Protein AF-B3PL03-F1 (afdb_monomer_lite)

Sequence (1275 aa):
MPVLLLWDMTAVAGEAFKHGAVMARAMVLDSQGKPILVEYNENGEELSVVNWSGEFKDLSIISVHEYRMEKARYDIYRESRKHDLAMDAEIVPVDEFKQTEYKAADGKTTIIKPQLKSYVKSVLVRGQSNRIVPSGHKGAWEPLVLLSFSIDLSQDVPAIPEKGTLLLNDKGQVIHRTENNIAPRVGFFGDPNESQEFYSGIRKYDDEIFGPVKHVKVYISPEVFPGSLALTDSQGKYSMRFYLPYCPGGFDYTTDVWAELHYANFSPYGAPLIPYYLRRQDWTYCYDPLPVGGFLGLAAYVNASAMAASLSTYFYNVDLKVDVMFLSGRIFLRNPDGSAIGVGNTTEYHVTAAATDRTAQTFYDFDGDGKYDTSEVGDIEDQPQPDGSIKKVFVAKANGQYQGVYFSSLPKVQGQPNAVRLSDRAADPAPNGLLKSISKEDLKNTDILVFRESTGQLILERSGLKDEEISSRVDIGLGEDDKYFYYRLMLRGPADYDLNIGAINRHKNWADWAEEYRLAEPLRKREADHPKSGEWVRLVVINRATGYMGTQRVQLMDASKNIMGMLNVKLEDTFLQPPNLKIWAERDHKQEYGLDKGKTSANNVIGTEGASLSSDEKITVYTAWYDEEGRPLPEGLGEDNGLQYGLTARLAKVTAENKLDAVSHSKLSEFGIKPGTHTEVLRVKDNLTTEDHFYVHVVGTSKHEKPSFDVNPGAPPPLDTRPKHATPFLVPFNDESEDWKSWSAWNQLKRAYDAEQLDSEPIKPRAAYSWYLRPEYQFSQLSLEVESIIREYTDESGNKNEQELLVEQEGEGRIPTIRSNDDLITVFYSLIANNLNRLTPLEGEQEWVFGLGASEVKATIGKGGEIRFDNLSHIDYLDPTDLLSIRLYLNHDAANTLWEWVFTRNGLHVYYEVPGNTQEKSKRALPNMADIHCGSGASGPAICSDIEILSLLAKEDEQPTVTPPNAAPQQPEPKIKTLGGMRLRLRYIPPNLDGLEVKKVTWNIGYKGRYCNRYGVDTVGCITKEAGSDYEHQFGIPQLPNTTGDWSVYWEPVKDGSEEETDWSNWAGTQTTDKGVAATMKAEYTIPVQGTGSSGVVTPVKLTKYFDQTFTFNTRELKPATGTEEPMKGSDVAMLEAMLWQLGISPQKGSDYQANSNAGLSGNRIYSNRGNDKKGNPRGFTENCDGTDAKVRDIYSGGWNTCAAGKVAMEGMVRRFQGRHISAKEAGKFSRSGGKDSSGIVDNQTLKDLGGRWGEYYQVYQNTVIHRHYWRWIM

Radius of gyration: 44.53 Å; chains: 1; bounding box: 111×69×174 Å

Secondary structure (DSSP, 8-state):
--------------EEEEEEEEEE-EE-B-TTSPBPEEEE-TT--EEEEEP--S-GGG-EEEEHHHHHHHHHHHHHHHHHTTTTTTTT-EEEEHHHHHHPPPBPTTSSPBPBPP---TT--EEEEPPGGG----TT--SB-TTSEEEEESS-TTS------SSSEEEE-TT--EEEEESSEEEE-EESEE-TTSPPPSSSPPPPSS-EESSB-TT-EEES-TTTSTT-EEE--TTSEEEEEEEPPP-BT-EEEE--EEEEEEEE--BTTB-PEEEEEEEE--EEEE-B-----SHHHHHHHHHHHHHHHTTS-------EEE-EEEEEEEEEEB-TTSPBPEEESS-EE--PPPP--EE--S---TT-SSSPPEEEEEEEEEEE-TTS-EEEEEEE-TT-SEEEEE-TTS--STT--SEEEEPEE----S--S-EEEEEHHHHH-EEEEEEETTT--EEEEE-S--GGGGSTTSS-EEPGGGSEEEEEEEEE-HHHHHHBTTGGG--S-HHHHHHHTTB-GGGGSTTS----TT-EEEEEEEETTT--EEEEEEE---GGGSGGG--EEE-PPEEEBS-EEEEEEEEEEE--SSTTTTPEEEEEEEPTTEEEETT-SEEEEEEEEE-TTSPPPPHHHHGGGGTTTSEEEEEEEEEETTEEEE-SSTTTSEEEEPSEEEEEEEEEGGG--S-EEEEEEEESS-GGG-----B-TTSPTTGGGSBTTPPPEEEEEE-HHHHHHHHHHHHHHHHHHHTT--SSPPPPPPPPEEEEEESEEEEEEEEEEEEEEEEEEE-TTS-EEEEE-----SS--------TT-SEEEEEEEEE--SSPPPPPSS----EEEEETTEEEE--SEEEEEEEE---GGGGGS-TTS--EEEEEETTBTTS--EEEE----EEEEEE--TT--TTTTS-----TTS---SS-SSS------EEEEEEESS--PPPPP--SSS-----PPEEE--TT--EEEEEE----TT-EEEEEEEEESS-EEEESSSSS--TTEEEE-TT-EEEE--SSPPPTT-----EEEEEEB-TT-SS-B--S-TT--TTT---EEEEEEEEEEEEEEEE-TTS-EEEEEEEEEEEEEEEEE---B----SSPPPPBSHHHHHHHHHHHHTT----PPPSSSS---TTSS--SS--B--B-TTS-B--B-BBTTS-BTT--SB----GGG--TT-B-HHHHHHHHHHHHHHHHHHSS--SS--TT--S-B-HHHHHHHHHHHHHHHHHHHHTTS-TTSSTT--

Structure (mmCIF, N/CA/C/O backbone):
data_AF-B3PL03-F1
#
_entry.id   AF-B3PL03-F1
#
loop_
_atom_site.group_PDB
_atom_site.id
_atom_site.type_symbol
_atom_site.label_atom_id
_atom_site.label_alt_id
_atom_site.label_comp_id
_atom_site.label_asym_id
_atom_site.label_entity_id
_atom_site.label_seq_id
_atom_site.pdbx_PDB_ins_code
_atom_site.Cartn_x
_atom_site.Cartn_y
_atom_site.Cartn_z
_atom_site.occupancy
_atom_site.B_iso_or_equiv
_atom_site.auth_seq_id
_atom_site.auth_comp_id
_atom_site.auth_asym_id
_atom_site.auth_atom_id
_atom_site.pdbx_PDB_model_num
ATOM 1 N N . MET A 1 1 ? 30.223 17.571 -96.088 1.00 33.59 1 MET A N 1
ATOM 2 C CA . MET A 1 1 ? 31.606 18.075 -95.914 1.00 33.59 1 MET A CA 1
ATOM 3 C C . MET A 1 1 ? 31.551 19.302 -95.009 1.00 33.59 1 MET A C 1
ATOM 5 O O . MET A 1 1 ? 30.629 20.081 -95.220 1.00 33.59 1 MET A O 1
ATOM 9 N N . PRO A 1 2 ? 32.476 19.492 -94.051 1.00 36.22 2 PRO A N 1
ATOM 10 C CA . PRO A 1 2 ? 33.687 18.710 -93.827 1.00 36.22 2 PRO A CA 1
ATOM 11 C C . PRO A 1 2 ? 33.539 17.671 -92.704 1.00 36.22 2 PRO A C 1
ATOM 13 O O . PRO A 1 2 ? 32.841 17.867 -91.717 1.00 36.22 2 PRO A O 1
ATOM 16 N N . VAL A 1 3 ? 34.207 16.546 -92.933 1.00 36.22 3 VAL A N 1
ATOM 17 C CA . VAL A 1 3 ? 34.496 15.464 -91.994 1.00 36.22 3 VAL A CA 1
ATOM 18 C C . VAL A 1 3 ? 35.793 15.845 -91.284 1.00 36.22 3 VAL A C 1
ATOM 20 O O . VAL A 1 3 ? 36.769 16.166 -91.960 1.00 36.22 3 VAL A O 1
ATOM 23 N N . LEU A 1 4 ? 35.819 15.801 -89.954 1.00 30.72 4 LEU A N 1
ATOM 24 C CA . LEU A 1 4 ? 37.053 15.784 -89.171 1.00 30.72 4 LEU A CA 1
ATOM 25 C C . LEU A 1 4 ? 36.870 14.754 -88.059 1.00 30.72 4 LEU A C 1
ATOM 27 O O . LEU A 1 4 ? 35.941 14.833 -87.261 1.00 30.72 4 LEU A O 1
ATOM 31 N N . LEU A 1 5 ? 37.697 13.717 -88.152 1.00 27.67 5 LEU A N 1
ATOM 32 C CA . LEU A 1 5 ? 37.596 12.452 -87.448 1.00 27.67 5 LEU A CA 1
ATOM 33 C C . LEU A 1 5 ? 37.617 12.634 -85.926 1.00 27.67 5 LEU A C 1
ATOM 35 O O . LEU A 1 5 ? 38.610 13.097 -85.369 1.00 27.67 5 LEU A O 1
ATOM 39 N N . LEU A 1 6 ? 36.549 12.175 -85.273 1.00 26.69 6 LEU A N 1
ATOM 40 C CA . LEU A 1 6 ? 36.587 11.702 -83.895 1.00 26.69 6 LEU A CA 1
ATOM 41 C C . LEU A 1 6 ? 37.566 10.526 -83.847 1.00 26.69 6 LEU A C 1
ATOM 43 O O . LEU A 1 6 ? 37.282 9.445 -84.359 1.00 26.69 6 LEU A O 1
ATOM 47 N N . TRP A 1 7 ? 38.749 10.758 -83.290 1.00 29.05 7 TRP A N 1
ATOM 48 C CA . TRP A 1 7 ? 39.529 9.667 -82.730 1.00 29.05 7 TRP A CA 1
ATOM 49 C C . TRP A 1 7 ? 38.840 9.269 -81.428 1.00 29.05 7 TRP A C 1
ATOM 51 O O . TRP A 1 7 ? 38.905 10.007 -80.446 1.00 29.05 7 TRP A O 1
ATOM 61 N N . ASP A 1 8 ? 38.169 8.118 -81.447 1.00 32.03 8 ASP A N 1
ATOM 62 C CA . ASP A 1 8 ? 37.874 7.335 -80.249 1.00 32.03 8 ASP A CA 1
ATOM 63 C C . ASP A 1 8 ? 39.210 6.980 -79.586 1.00 32.03 8 ASP A C 1
ATOM 65 O O . ASP A 1 8 ? 39.832 5.956 -79.865 1.00 32.03 8 ASP A O 1
ATOM 69 N N . MET A 1 9 ? 39.689 7.865 -78.716 1.00 32.81 9 MET A N 1
ATOM 70 C CA . MET A 1 9 ? 40.508 7.439 -77.597 1.00 32.81 9 MET A CA 1
ATOM 71 C C . MET A 1 9 ? 39.534 6.996 -76.515 1.00 32.81 9 MET A C 1
ATOM 73 O O . MET A 1 9 ? 39.061 7.802 -75.718 1.00 32.81 9 MET A O 1
ATOM 77 N N . THR A 1 10 ? 39.209 5.705 -76.511 1.00 33.38 10 THR A N 1
ATOM 78 C CA . THR A 1 10 ? 38.696 5.035 -75.318 1.00 33.38 10 THR A CA 1
ATOM 79 C C . THR A 1 10 ? 39.745 5.212 -74.223 1.00 33.38 10 THR A C 1
ATOM 81 O O . THR A 1 10 ? 40.724 4.467 -74.175 1.00 33.38 10 THR A O 1
ATOM 84 N N . ALA A 1 11 ? 39.591 6.249 -73.398 1.00 37.81 11 ALA A N 1
ATOM 85 C CA . ALA A 1 11 ? 40.325 6.374 -72.152 1.00 37.81 11 ALA A CA 1
ATOM 86 C C . ALA A 1 11 ? 40.025 5.112 -71.337 1.00 37.81 11 ALA A C 1
ATOM 88 O O . ALA A 1 11 ? 38.858 4.762 -71.138 1.00 37.81 11 ALA A O 1
ATOM 89 N N . VAL A 1 12 ? 41.066 4.387 -70.939 1.00 45.03 12 VAL A N 1
ATOM 90 C CA . VAL A 1 12 ? 40.918 3.210 -70.087 1.00 45.03 12 VAL A CA 1
ATOM 91 C C . VAL A 1 12 ? 40.511 3.732 -68.713 1.00 45.03 12 VAL A C 1
ATOM 93 O O . VAL A 1 12 ? 41.351 4.165 -67.934 1.00 45.03 12 VAL A O 1
ATOM 96 N N . ALA A 1 13 ? 39.207 3.764 -68.434 1.00 51.00 13 ALA A N 1
ATOM 97 C CA . ALA A 1 13 ? 38.712 4.012 -67.089 1.00 51.00 13 ALA A CA 1
ATOM 98 C C . ALA A 1 13 ? 39.291 2.926 -66.169 1.00 51.00 13 ALA A C 1
ATOM 100 O O . ALA A 1 13 ? 39.093 1.736 -66.421 1.00 51.00 13 ALA A O 1
ATOM 101 N N . GLY A 1 14 ? 40.038 3.326 -65.137 1.00 64.62 14 GLY A N 1
ATOM 102 C CA . GLY A 1 14 ? 40.555 2.395 -64.136 1.00 64.62 14 GLY A CA 1
ATOM 103 C C . GLY A 1 14 ? 39.388 1.692 -63.442 1.00 64.62 14 GLY A C 1
ATOM 104 O O . GLY A 1 14 ? 38.519 2.348 -62.869 1.00 64.62 14 GLY A O 1
ATOM 105 N N . GLU A 1 15 ? 39.327 0.368 -63.546 1.00 71.62 15 GLU A N 1
ATOM 106 C CA . GLU A 1 15 ? 38.216 -0.438 -63.037 1.00 71.62 15 GLU A CA 1
ATOM 107 C C . GLU A 1 15 ? 38.522 -0.893 -61.602 1.00 71.62 15 GLU A C 1
ATOM 109 O O . GLU A 1 15 ? 39.331 -1.791 -61.376 1.00 71.62 15 GLU A O 1
ATOM 114 N N . ALA A 1 16 ? 37.900 -0.233 -60.627 1.00 79.88 16 ALA A N 1
ATOM 115 C CA . ALA A 1 16 ? 38.137 -0.438 -59.206 1.00 79.88 16 ALA A CA 1
ATOM 116 C C . ALA A 1 16 ? 37.119 -1.398 -58.578 1.00 79.88 16 ALA A C 1
ATOM 118 O O . ALA A 1 16 ? 36.017 -1.620 -59.088 1.00 79.88 16 ALA A O 1
ATOM 119 N N . PHE A 1 17 ? 37.491 -1.963 -57.431 1.00 84.06 17 PHE A N 1
ATOM 120 C CA . PHE A 1 17 ? 36.696 -2.962 -56.731 1.00 84.06 17 PHE A CA 1
ATOM 121 C C . PHE A 1 17 ? 36.615 -2.658 -55.238 1.00 84.06 17 PHE A C 1
ATOM 123 O O . PHE A 1 17 ? 37.631 -2.371 -54.609 1.00 84.06 17 PHE A O 1
ATOM 130 N N . LYS A 1 18 ? 35.413 -2.773 -54.665 1.00 87.50 18 LYS A N 1
ATOM 131 C CA . LYS A 1 18 ? 35.197 -2.753 -53.213 1.00 87.50 18 LYS A CA 1
ATOM 132 C C . LYS A 1 18 ? 34.287 -3.885 -52.777 1.00 87.50 18 LYS A C 1
ATOM 134 O O . LYS A 1 18 ? 33.339 -4.250 -53.473 1.00 87.50 18 LYS A O 1
ATOM 139 N N . HIS A 1 19 ? 34.574 -4.420 -51.598 1.00 89.06 19 HIS A N 1
ATOM 140 C CA . HIS A 1 19 ? 33.774 -5.451 -50.960 1.00 89.06 19 HIS A CA 1
ATOM 141 C C . HIS A 1 19 ? 33.756 -5.261 -49.445 1.00 89.06 19 HIS A C 1
ATOM 143 O O . HIS A 1 19 ? 34.641 -4.639 -48.856 1.00 89.06 19 HIS A O 1
ATOM 149 N N . GLY A 1 20 ? 32.745 -5.834 -48.809 1.00 91.19 20 GLY A N 1
ATOM 150 C CA . GLY A 1 20 ? 32.572 -5.790 -47.365 1.00 91.19 20 GLY A CA 1
ATOM 151 C C . GLY A 1 20 ? 31.265 -6.454 -46.966 1.00 91.19 20 GLY A C 1
ATOM 152 O O . GLY A 1 20 ? 30.667 -7.192 -47.753 1.00 91.19 20 GLY A O 1
ATOM 153 N N . ALA A 1 21 ? 30.813 -6.187 -45.750 1.00 92.69 21 ALA A N 1
ATOM 154 C CA . ALA A 1 21 ? 29.519 -6.629 -45.259 1.00 92.69 21 ALA A CA 1
ATOM 155 C C . ALA A 1 21 ? 28.783 -5.527 -44.488 1.00 92.69 21 ALA A C 1
ATOM 157 O O . ALA A 1 21 ? 29.406 -4.666 -43.864 1.00 92.69 21 ALA A O 1
ATOM 158 N N . VAL A 1 22 ? 27.452 -5.583 -44.519 1.00 93.75 22 VAL A N 1
ATOM 159 C CA . VAL A 1 22 ? 26.569 -4.849 -43.609 1.00 93.75 22 VAL A CA 1
ATOM 160 C C . VAL A 1 22 ? 26.070 -5.831 -42.559 1.00 93.75 22 VAL A C 1
ATOM 162 O O . VAL A 1 22 ? 25.433 -6.838 -42.883 1.00 93.75 22 VAL A O 1
ATOM 165 N N . MET A 1 23 ? 26.368 -5.547 -41.297 1.00 93.44 23 MET A N 1
ATOM 166 C CA . MET A 1 23 ? 26.063 -6.452 -40.191 1.00 93.44 23 MET A CA 1
ATOM 167 C C . MET A 1 23 ? 25.641 -5.689 -38.945 1.00 93.44 23 MET A C 1
ATOM 169 O O . MET A 1 23 ? 26.177 -4.621 -38.660 1.00 93.44 23 MET A O 1
ATOM 173 N N . ALA A 1 24 ? 24.683 -6.235 -38.210 1.00 93.69 24 ALA A N 1
ATOM 174 C CA . ALA A 1 24 ? 24.206 -5.690 -36.952 1.00 93.69 24 ALA A CA 1
ATOM 175 C C . ALA A 1 24 ? 24.913 -6.334 -35.757 1.00 93.69 24 ALA A C 1
ATOM 177 O O . ALA A 1 24 ? 25.391 -7.466 -35.850 1.00 93.69 24 ALA A O 1
ATOM 178 N N . ARG A 1 25 ? 24.955 -5.618 -34.628 1.00 92.00 25 ARG A N 1
ATOM 179 C CA . ARG A 1 25 ? 25.380 -6.189 -33.345 1.00 92.00 25 ARG A CA 1
ATOM 180 C C . ARG A 1 25 ? 24.311 -7.176 -32.874 1.00 92.00 25 ARG A C 1
ATOM 182 O O . ARG A 1 25 ? 23.282 -6.761 -32.343 1.00 92.00 25 ARG A O 1
ATOM 189 N N . ALA A 1 26 ? 24.539 -8.462 -33.112 1.00 92.69 26 ALA A N 1
ATOM 190 C CA . ALA A 1 26 ? 23.557 -9.522 -32.899 1.00 92.69 26 ALA A CA 1
ATOM 191 C C . ALA A 1 26 ? 23.984 -10.476 -31.782 1.00 92.69 26 ALA A C 1
ATOM 193 O O . ALA A 1 26 ? 25.165 -10.550 -31.440 1.00 92.69 26 ALA A O 1
ATOM 194 N N . MET A 1 27 ? 23.014 -11.210 -31.231 1.00 93.25 27 MET A N 1
ATOM 195 C CA . MET A 1 27 ? 23.283 -12.299 -30.289 1.00 93.25 27 MET A CA 1
ATOM 196 C C . MET A 1 27 ? 24.129 -13.386 -30.953 1.00 93.25 27 MET A C 1
ATOM 198 O O . MET A 1 27 ? 23.780 -13.877 -32.028 1.00 93.25 27 MET A O 1
ATOM 202 N N . VAL A 1 28 ? 25.200 -13.786 -30.277 1.00 93.56 28 VAL A N 1
ATOM 203 C CA . VAL A 1 28 ? 26.019 -14.938 -30.643 1.00 93.56 28 VAL A CA 1
ATOM 204 C C . VAL A 1 28 ? 25.300 -16.201 -30.180 1.00 93.56 28 VAL A C 1
ATOM 206 O O . VAL A 1 28 ? 24.870 -16.305 -29.026 1.00 93.56 28 VAL A O 1
ATOM 209 N N . LEU A 1 29 ? 25.138 -17.145 -31.103 1.00 92.19 29 LEU A N 1
ATOM 210 C CA . LEU A 1 29 ? 24.437 -18.399 -30.863 1.00 92.19 29 LEU A CA 1
ATOM 211 C C . LEU A 1 29 ? 25.437 -19.550 -30.752 1.00 92.19 29 LEU A C 1
ATOM 213 O O . LEU A 1 29 ? 26.454 -19.569 -31.442 1.00 92.19 29 LEU A O 1
ATOM 217 N N . ASP A 1 30 ? 25.128 -20.518 -29.900 1.00 89.38 30 ASP A N 1
ATOM 218 C CA . ASP A 1 30 ? 25.870 -21.767 -29.811 1.00 89.38 30 ASP A CA 1
ATOM 219 C C . ASP A 1 30 ? 25.551 -22.712 -30.988 1.00 89.38 30 ASP A C 1
ATOM 221 O O . ASP A 1 30 ? 24.693 -22.453 -31.838 1.00 89.38 30 ASP A O 1
ATOM 225 N N . SER A 1 31 ? 26.219 -23.867 -31.017 1.00 87.00 31 SER A N 1
ATOM 226 C CA . SER A 1 31 ? 25.995 -24.910 -32.033 1.00 87.00 31 SER A CA 1
ATOM 227 C C . SER A 1 31 ? 24.561 -25.470 -32.089 1.00 87.00 31 SER A C 1
ATOM 229 O O . SER A 1 31 ? 24.196 -26.106 -33.078 1.00 87.00 31 SER A O 1
ATOM 231 N N . GLN A 1 32 ? 23.745 -25.250 -31.051 1.00 85.56 32 GLN A N 1
ATOM 232 C CA . GLN A 1 32 ? 22.334 -25.641 -30.981 1.00 85.56 32 GLN A CA 1
ATOM 233 C C . GLN A 1 32 ? 21.386 -24.492 -31.362 1.00 85.56 32 GLN A C 1
ATOM 235 O O . GLN A 1 32 ? 20.168 -24.675 -31.352 1.00 85.56 32 GLN A O 1
ATOM 240 N N . GLY A 1 33 ? 21.921 -23.319 -31.714 1.00 87.25 33 GLY A N 1
ATOM 241 C CA . GLY A 1 33 ? 21.150 -22.125 -32.044 1.00 87.25 33 GLY A CA 1
ATOM 242 C C . GLY A 1 33 ? 20.622 -21.367 -30.824 1.00 87.25 33 GLY A C 1
ATOM 243 O O . GLY A 1 33 ? 19.718 -20.543 -30.982 1.00 87.25 33 GLY A O 1
ATOM 244 N N . LYS A 1 34 ? 21.146 -21.629 -29.619 1.00 89.88 34 LYS A N 1
ATOM 245 C CA . LYS A 1 34 ? 20.753 -20.941 -28.381 1.00 89.88 34 LYS A CA 1
ATOM 246 C C . LYS A 1 34 ? 21.679 -19.758 -28.084 1.00 89.88 34 LYS A C 1
ATOM 248 O O . LYS A 1 34 ? 22.872 -19.851 -28.355 1.00 89.88 34 LYS A O 1
ATOM 253 N N . PRO A 1 35 ? 21.174 -18.654 -27.506 1.00 92.12 35 PRO A N 1
ATOM 254 C CA . PRO A 1 35 ? 22.027 -17.547 -27.082 1.00 92.12 35 PRO A CA 1
ATOM 255 C C . PRO A 1 35 ? 23.014 -17.966 -25.989 1.00 92.12 35 PRO A C 1
ATOM 257 O O . PRO A 1 35 ? 22.630 -18.595 -25.000 1.00 92.12 35 PRO A O 1
ATOM 260 N N . ILE A 1 36 ? 24.274 -17.564 -26.138 1.00 93.94 36 ILE A N 1
ATOM 261 C CA . ILE A 1 36 ? 25.285 -17.714 -25.087 1.00 93.94 36 ILE A CA 1
ATOM 262 C C . ILE A 1 36 ? 25.078 -16.579 -24.080 1.00 93.94 36 ILE A C 1
ATOM 264 O O . ILE A 1 36 ? 25.083 -15.417 -24.474 1.00 93.94 36 ILE A O 1
ATOM 268 N N . LEU A 1 37 ? 24.877 -16.889 -22.797 1.00 95.00 37 LEU A N 1
ATOM 269 C CA . LEU A 1 37 ? 24.771 -15.878 -21.737 1.00 95.00 37 LEU A CA 1
ATOM 270 C C . LEU A 1 37 ? 26.123 -15.677 -21.068 1.00 95.00 37 LEU A C 1
ATOM 272 O O . LEU A 1 37 ? 26.834 -16.648 -20.810 1.00 95.00 37 LEU A O 1
ATOM 276 N N . VAL A 1 38 ? 26.465 -14.428 -20.772 1.00 95.25 38 VAL A N 1
ATOM 277 C CA . VAL A 1 38 ? 27.746 -14.060 -20.168 1.00 95.25 38 VAL A CA 1
ATOM 278 C C . VAL A 1 38 ? 27.567 -12.964 -19.122 1.00 95.25 38 VAL A C 1
ATOM 280 O O . VAL A 1 38 ? 26.553 -12.262 -19.103 1.00 95.25 38 VAL A O 1
ATOM 283 N N . GLU A 1 39 ? 28.557 -12.835 -18.245 1.00 95.38 39 GLU A N 1
ATOM 284 C CA . GLU A 1 39 ? 28.664 -11.733 -17.294 1.00 95.38 39 GLU A CA 1
ATOM 285 C C . GLU A 1 39 ? 29.484 -10.583 -17.880 1.00 95.38 39 GLU A C 1
ATOM 287 O O . GLU A 1 39 ? 30.611 -10.792 -18.334 1.00 95.38 39 GLU A O 1
ATOM 292 N N . TYR A 1 40 ? 28.933 -9.375 -17.809 1.00 93.44 40 TYR A N 1
ATOM 293 C CA . TYR A 1 40 ? 29.561 -8.126 -18.218 1.00 93.44 40 TYR A CA 1
ATOM 294 C C . TYR A 1 40 ? 29.866 -7.245 -17.010 1.00 93.44 40 TYR A C 1
ATOM 296 O O . TYR A 1 40 ? 28.991 -7.008 -16.171 1.00 93.44 40 TYR A O 1
ATOM 304 N N . ASN A 1 41 ? 31.091 -6.727 -16.940 1.00 91.31 41 ASN A N 1
ATOM 305 C CA . ASN A 1 41 ? 31.432 -5.680 -15.976 1.00 91.31 41 ASN A CA 1
ATOM 306 C C . ASN A 1 41 ? 30.896 -4.302 -16.425 1.00 91.31 41 ASN A C 1
ATOM 308 O O . ASN A 1 41 ? 30.325 -4.155 -17.505 1.00 91.31 41 ASN A O 1
ATOM 312 N N . GLU A 1 42 ? 31.106 -3.263 -15.613 1.00 86.25 42 GLU A N 1
ATOM 313 C CA . GLU A 1 42 ? 30.666 -1.890 -15.926 1.00 86.25 42 GLU A CA 1
ATOM 314 C C . GLU A 1 42 ? 31.299 -1.311 -17.212 1.00 86.25 42 GLU A C 1
ATOM 316 O O . GLU A 1 42 ? 30.716 -0.431 -17.850 1.00 86.25 42 GLU A O 1
ATOM 321 N N . ASN A 1 43 ? 32.462 -1.835 -17.618 1.00 87.12 43 ASN A N 1
ATOM 322 C CA . ASN A 1 43 ? 33.171 -1.487 -18.854 1.00 87.12 43 ASN A CA 1
ATOM 323 C C . ASN A 1 43 ? 32.755 -2.381 -20.042 1.00 87.12 43 ASN A C 1
ATOM 325 O O . ASN A 1 43 ? 33.490 -2.490 -21.023 1.00 87.12 43 ASN A O 1
ATOM 329 N N . GLY A 1 44 ? 31.629 -3.094 -19.944 1.00 85.62 44 GLY A N 1
ATOM 330 C CA . GLY A 1 44 ? 31.123 -3.945 -21.021 1.00 85.62 44 GLY A CA 1
ATOM 331 C C . GLY A 1 44 ? 32.060 -5.090 -21.422 1.00 85.62 44 GLY A C 1
ATOM 332 O O . GLY A 1 44 ? 31.869 -5.681 -22.486 1.00 85.62 44 GLY A O 1
ATOM 333 N N . GLU A 1 45 ? 33.066 -5.412 -20.603 1.00 90.31 45 GLU A N 1
ATOM 334 C CA . GLU A 1 45 ? 33.981 -6.522 -20.848 1.00 90.31 45 GLU A CA 1
ATOM 335 C C . GLU A 1 45 ? 33.341 -7.824 -20.381 1.00 90.31 45 GLU A C 1
ATOM 337 O O . GLU A 1 45 ? 32.767 -7.909 -19.292 1.00 90.31 45 GLU A O 1
ATOM 342 N N . GLU A 1 46 ? 33.473 -8.853 -21.210 1.00 93.06 46 GLU A N 1
ATOM 343 C CA . GLU A 1 46 ? 33.006 -10.190 -20.883 1.00 93.06 46 GLU A CA 1
ATOM 344 C C . GLU A 1 46 ? 33.940 -10.858 -19.865 1.00 93.06 46 GLU A C 1
ATOM 346 O O . GLU A 1 46 ? 35.139 -10.999 -20.110 1.00 93.06 46 GLU A O 1
ATOM 351 N N . LEU A 1 47 ? 33.383 -11.302 -18.738 1.00 92.75 47 LEU A N 1
ATOM 352 C CA . LEU A 1 47 ? 34.136 -11.949 -17.664 1.00 92.75 47 LEU A CA 1
ATOM 353 C C . LEU A 1 47 ? 34.044 -13.475 -17.712 1.00 92.75 47 LEU A C 1
ATOM 355 O O . LEU A 1 47 ? 35.049 -14.169 -17.554 1.00 92.75 47 LEU A O 1
ATOM 359 N N . SER A 1 48 ? 32.832 -14.012 -17.862 1.00 92.88 48 SER A N 1
ATOM 360 C CA . SER A 1 48 ? 32.595 -15.457 -17.830 1.00 92.88 48 SER A CA 1
ATOM 361 C C . SER A 1 48 ? 31.280 -15.854 -18.496 1.00 92.88 48 SER A C 1
ATOM 363 O O . SER A 1 48 ? 30.354 -15.049 -18.593 1.00 92.88 48 SER A O 1
ATOM 365 N N . VAL A 1 49 ? 31.198 -17.111 -18.942 1.00 94.06 49 VAL A N 1
ATOM 366 C CA . VAL A 1 49 ? 29.984 -17.711 -19.514 1.00 94.06 49 VAL A CA 1
ATOM 367 C C . VAL A 1 49 ? 29.082 -18.239 -18.399 1.00 94.06 49 VAL A C 1
ATOM 369 O O . VAL A 1 49 ? 29.533 -18.967 -17.514 1.00 94.06 49 VAL A O 1
ATOM 372 N N . VAL A 1 50 ? 27.794 -17.913 -18.477 1.00 94.06 50 VAL A N 1
ATOM 373 C CA . VAL A 1 50 ? 26.762 -18.362 -17.539 1.00 94.06 50 VAL A CA 1
ATOM 374 C C . VAL A 1 50 ? 26.125 -19.646 -18.061 1.00 94.06 50 VAL A C 1
ATOM 376 O O . VAL A 1 50 ? 25.529 -19.675 -19.138 1.00 94.06 50 VAL A O 1
ATOM 379 N N . ASN A 1 51 ? 26.218 -20.716 -17.274 1.00 90.31 51 ASN A N 1
ATOM 380 C CA . ASN A 1 51 ? 25.593 -21.993 -17.608 1.00 90.31 51 ASN A CA 1
ATOM 381 C C . ASN A 1 51 ? 24.097 -21.969 -17.273 1.00 90.31 51 ASN A C 1
ATOM 383 O O . ASN A 1 51 ? 23.711 -21.685 -16.141 1.00 90.31 51 ASN A O 1
ATOM 387 N N . TRP A 1 52 ? 23.258 -22.334 -18.241 1.00 91.00 52 TRP A N 1
ATOM 388 C CA . TRP A 1 52 ? 21.809 -22.436 -18.075 1.00 91.00 52 TRP A CA 1
ATOM 389 C C . TRP A 1 52 ? 21.241 -23.592 -18.909 1.00 91.00 52 TRP A C 1
ATOM 391 O O . TRP A 1 52 ? 21.911 -24.141 -19.785 1.00 91.00 52 TRP A O 1
ATOM 401 N N . SER A 1 53 ? 20.004 -23.998 -18.618 1.00 85.31 53 SER A N 1
ATOM 402 C CA . SER A 1 53 ? 19.303 -25.061 -19.348 1.00 85.31 53 SER A CA 1
ATOM 403 C C . SER A 1 53 ? 17.853 -24.658 -19.630 1.00 85.31 53 SER A C 1
ATOM 405 O O . SER A 1 53 ? 17.316 -23.791 -18.944 1.00 85.31 53 SER A O 1
ATOM 407 N N . GLY A 1 54 ? 17.229 -25.269 -20.641 1.00 85.25 54 GLY A N 1
ATOM 408 C CA . GLY A 1 54 ? 15.873 -24.929 -21.096 1.00 85.25 54 GLY A CA 1
ATOM 409 C C . GLY A 1 54 ? 15.847 -24.076 -22.369 1.00 85.25 54 GLY A C 1
ATOM 410 O O . GLY A 1 54 ? 16.763 -24.158 -23.195 1.00 85.25 54 GLY A O 1
ATOM 411 N N . GLU A 1 55 ? 14.783 -23.289 -22.535 1.00 87.06 55 GLU A N 1
ATOM 412 C CA . GLU A 1 55 ? 14.574 -22.361 -23.653 1.00 87.06 55 GLU A CA 1
ATOM 413 C C . GLU A 1 55 ? 14.788 -20.910 -23.201 1.00 87.06 55 GLU A C 1
ATOM 415 O O . GLU A 1 55 ? 14.298 -20.502 -22.151 1.00 87.06 55 GLU A O 1
ATOM 420 N N . PHE A 1 56 ? 15.473 -20.098 -24.012 1.00 86.75 56 PHE A N 1
ATOM 421 C CA . PHE A 1 56 ? 15.818 -18.715 -23.640 1.00 86.75 56 PHE A CA 1
ATOM 422 C C . PHE A 1 56 ? 14.586 -17.838 -23.359 1.00 86.75 56 PHE A C 1
ATOM 424 O O . PHE A 1 56 ? 14.617 -16.984 -22.480 1.00 86.75 56 PHE A O 1
ATOM 431 N N . LYS A 1 57 ? 13.481 -18.080 -24.074 1.00 85.31 57 LYS A N 1
ATOM 432 C CA . LYS A 1 57 ? 12.205 -17.367 -23.888 1.00 85.31 57 LYS A CA 1
ATOM 433 C C . LYS A 1 57 ? 11.554 -17.600 -22.518 1.00 85.31 57 LYS A C 1
ATOM 435 O O . LYS A 1 57 ? 10.710 -16.802 -22.125 1.00 85.31 57 LYS A O 1
ATOM 440 N N . ASP A 1 58 ? 11.918 -18.686 -21.837 1.00 87.25 58 ASP A N 1
ATOM 441 C CA . ASP A 1 58 ? 11.334 -19.080 -20.555 1.00 87.25 58 ASP A CA 1
ATOM 442 C C . ASP A 1 58 ? 12.201 -18.595 -19.374 1.00 87.25 58 ASP A C 1
ATOM 444 O O . ASP A 1 58 ? 11.778 -18.662 -18.222 1.00 87.25 58 ASP A O 1
ATOM 448 N N . LEU A 1 59 ? 13.400 -18.066 -19.651 1.00 90.62 59 LEU A N 1
ATOM 449 C CA . LEU A 1 59 ? 14.270 -17.439 -18.661 1.00 90.62 59 LEU A CA 1
ATOM 450 C C . LEU A 1 59 ? 13.864 -15.987 -18.394 1.00 90.62 59 LEU A C 1
ATOM 452 O O . LEU A 1 59 ? 13.440 -15.256 -19.291 1.00 90.62 59 LEU A O 1
ATOM 456 N N . SER A 1 60 ? 14.072 -15.541 -17.156 1.00 91.69 60 SER A N 1
ATOM 457 C CA . SER A 1 60 ? 13.945 -14.131 -16.778 1.00 91.69 60 SER A CA 1
ATOM 458 C C . SER A 1 60 ? 15.257 -13.628 -16.191 1.00 91.69 60 SER A C 1
ATOM 460 O O . SER A 1 60 ? 15.837 -14.264 -15.318 1.00 91.69 60 SER A O 1
ATOM 462 N N . ILE A 1 61 ? 15.729 -12.485 -16.683 1.00 93.75 61 ILE A N 1
ATOM 463 C CA . ILE A 1 61 ? 16.910 -11.798 -16.162 1.00 93.75 61 ILE A CA 1
ATOM 464 C C . ILE A 1 61 ? 16.408 -10.534 -15.476 1.00 93.75 61 ILE A C 1
ATOM 466 O O . ILE A 1 61 ? 15.817 -9.685 -16.146 1.00 93.75 61 ILE A O 1
ATOM 470 N N . ILE A 1 62 ? 16.609 -10.442 -14.164 1.00 94.00 62 ILE A N 1
ATOM 471 C CA . ILE A 1 62 ? 16.111 -9.338 -13.337 1.00 94.00 62 ILE A CA 1
ATOM 472 C C . ILE A 1 62 ? 17.236 -8.737 -12.502 1.00 94.00 62 ILE A C 1
ATOM 474 O O . ILE A 1 62 ? 18.235 -9.401 -12.210 1.00 94.00 62 ILE A O 1
ATOM 478 N N . SER A 1 63 ? 17.040 -7.502 -12.060 1.00 94.69 63 SER A N 1
ATOM 479 C CA . SER A 1 63 ? 17.932 -6.879 -11.091 1.00 94.69 63 SER A CA 1
ATOM 480 C C . SER A 1 63 ? 17.792 -7.490 -9.698 1.00 94.69 63 SER A C 1
ATOM 482 O O . SER A 1 63 ? 16.717 -7.910 -9.261 1.00 94.69 63 SER A O 1
ATOM 484 N N . VAL A 1 64 ? 18.896 -7.480 -8.954 1.00 94.25 64 VAL A N 1
ATOM 485 C CA . VAL A 1 64 ? 18.908 -7.813 -7.521 1.00 94.25 64 VAL A CA 1
ATOM 486 C C . VAL A 1 64 ? 17.959 -6.903 -6.728 1.00 94.25 64 VAL A C 1
ATOM 488 O O . VAL A 1 64 ? 17.368 -7.341 -5.739 1.00 94.25 64 VAL A O 1
ATOM 491 N N . HIS A 1 65 ? 17.777 -5.656 -7.168 1.00 91.56 65 HIS A N 1
ATOM 492 C CA . HIS A 1 65 ? 16.858 -4.706 -6.551 1.00 91.56 65 HIS A CA 1
ATOM 493 C C . HIS A 1 65 ? 15.406 -5.196 -6.576 1.00 91.56 65 HIS A C 1
ATOM 495 O O . HIS A 1 65 ? 14.743 -5.175 -5.541 1.00 91.56 65 HIS A O 1
ATOM 501 N N . GLU A 1 66 ? 14.922 -5.699 -7.714 1.00 91.88 66 GLU A N 1
ATOM 502 C CA . GLU A 1 66 ? 13.546 -6.202 -7.838 1.00 91.88 66 GLU A CA 1
ATOM 503 C C . GLU A 1 66 ? 13.277 -7.372 -6.894 1.00 91.88 66 GLU A C 1
ATOM 505 O O . GLU A 1 66 ? 12.267 -7.380 -6.186 1.00 91.88 66 GLU A O 1
ATOM 510 N N . TYR A 1 67 ? 14.228 -8.305 -6.795 1.00 92.88 67 TYR A N 1
ATOM 511 C CA . TYR A 1 67 ? 14.168 -9.382 -5.808 1.00 92.88 67 TYR A CA 1
ATOM 512 C C . TYR A 1 67 ? 14.082 -8.836 -4.381 1.00 92.88 67 TYR A C 1
ATOM 514 O O . TYR A 1 67 ? 13.233 -9.256 -3.593 1.00 92.88 67 TYR A O 1
ATOM 522 N N . ARG A 1 68 ? 14.950 -7.878 -4.035 1.00 91.12 68 ARG A N 1
ATOM 523 C CA . ARG A 1 68 ? 14.987 -7.279 -2.695 1.00 91.12 68 ARG A CA 1
ATOM 524 C C . ARG A 1 68 ? 13.708 -6.514 -2.371 1.00 91.12 68 ARG A C 1
ATOM 526 O O . ARG A 1 68 ? 13.281 -6.561 -1.224 1.00 91.12 68 ARG A O 1
ATOM 533 N N . MET A 1 69 ? 13.073 -5.866 -3.345 1.00 90.19 69 MET A N 1
ATOM 534 C CA . MET A 1 69 ? 11.780 -5.205 -3.158 1.00 90.19 69 MET A CA 1
ATOM 535 C C . MET A 1 69 ? 10.666 -6.202 -2.831 1.00 90.19 69 MET A C 1
ATOM 537 O O . MET A 1 69 ? 9.906 -5.978 -1.888 1.00 90.19 69 MET A O 1
ATOM 541 N N . GLU A 1 70 ? 10.565 -7.307 -3.575 1.00 92.31 70 GLU A N 1
ATOM 542 C CA . GLU A 1 70 ? 9.570 -8.349 -3.288 1.00 92.31 70 GLU A CA 1
ATOM 543 C C . GLU A 1 70 ? 9.845 -9.029 -1.940 1.00 92.31 70 GLU A C 1
ATOM 545 O O . GLU A 1 70 ? 8.926 -9.216 -1.139 1.00 92.31 70 GLU A O 1
ATOM 550 N N . LYS A 1 71 ? 11.118 -9.312 -1.640 1.00 92.06 71 LYS A N 1
ATOM 551 C CA . LYS A 1 71 ? 11.541 -9.890 -0.361 1.00 92.06 71 LYS A CA 1
ATOM 552 C C . LYS A 1 71 ? 11.265 -8.955 0.819 1.00 92.06 71 LYS A C 1
ATOM 554 O O . LYS A 1 71 ? 10.707 -9.398 1.816 1.00 92.06 71 LYS A O 1
ATOM 559 N N . ALA A 1 72 ? 11.568 -7.663 0.694 1.00 90.19 72 ALA A N 1
ATOM 560 C CA . ALA A 1 72 ? 11.261 -6.667 1.717 1.00 90.19 72 ALA A CA 1
ATOM 561 C C . ALA A 1 72 ? 9.749 -6.538 1.939 1.00 90.19 72 ALA A C 1
ATOM 563 O O . ALA A 1 72 ? 9.305 -6.505 3.082 1.00 90.19 72 ALA A O 1
ATOM 564 N N . ARG A 1 73 ? 8.944 -6.535 0.865 1.00 89.88 73 ARG A N 1
ATOM 565 C CA . ARG A 1 73 ? 7.475 -6.545 0.962 1.00 89.88 73 ARG A CA 1
ATOM 566 C C . ARG A 1 73 ? 6.978 -7.759 1.751 1.00 89.88 73 ARG A C 1
ATOM 568 O O . ARG A 1 73 ? 6.108 -7.604 2.604 1.00 89.88 73 ARG A O 1
ATOM 575 N N . TYR A 1 74 ? 7.533 -8.943 1.486 1.00 92.31 74 TYR A N 1
ATOM 576 C CA . TYR A 1 74 ? 7.230 -10.160 2.239 1.00 92.31 74 TYR A CA 1
ATOM 577 C C . TYR A 1 74 ? 7.641 -10.049 3.715 1.00 92.31 74 TYR A C 1
ATOM 579 O O . TYR A 1 74 ? 6.813 -10.288 4.591 1.00 92.31 74 TYR A O 1
ATOM 587 N N . ASP A 1 75 ? 8.882 -9.652 3.999 1.00 91.00 75 ASP A N 1
ATOM 588 C CA . ASP A 1 75 ? 9.423 -9.606 5.361 1.00 91.00 75 ASP A CA 1
ATOM 589 C C . ASP A 1 75 ? 8.719 -8.547 6.227 1.00 91.00 75 ASP A C 1
ATOM 591 O O . ASP A 1 75 ? 8.334 -8.841 7.358 1.00 91.00 75 ASP A O 1
ATOM 595 N N . ILE A 1 76 ? 8.466 -7.349 5.681 1.00 87.50 76 ILE A N 1
ATOM 596 C CA . ILE A 1 76 ? 7.712 -6.282 6.360 1.00 87.50 76 ILE A CA 1
ATOM 597 C C . ILE A 1 76 ? 6.296 -6.754 6.678 1.00 87.50 76 ILE A C 1
ATOM 599 O O . ILE A 1 76 ? 5.823 -6.568 7.800 1.00 87.50 76 ILE A O 1
ATOM 603 N N . TYR A 1 77 ? 5.607 -7.369 5.714 1.00 87.94 77 TYR A N 1
ATOM 604 C CA . TYR A 1 77 ? 4.249 -7.855 5.935 1.00 87.94 77 TYR A CA 1
ATOM 605 C C . TYR A 1 77 ? 4.231 -8.962 6.989 1.00 87.94 77 TYR A C 1
ATOM 607 O O . TYR A 1 77 ? 3.438 -8.903 7.921 1.00 87.94 77 TYR A O 1
ATOM 615 N N . ARG A 1 78 ? 5.141 -9.936 6.895 1.00 89.69 78 ARG A N 1
ATOM 616 C CA . ARG A 1 78 ? 5.212 -11.052 7.842 1.00 89.69 78 ARG A CA 1
ATOM 617 C C . ARG A 1 78 ? 5.518 -10.589 9.263 1.00 89.69 78 ARG A C 1
ATOM 619 O O . ARG A 1 78 ? 4.924 -11.121 10.192 1.00 89.69 78 ARG A O 1
ATOM 626 N N . GLU A 1 79 ? 6.412 -9.619 9.438 1.00 86.38 79 GLU A N 1
ATOM 627 C CA . GLU A 1 79 ? 6.761 -9.114 10.768 1.00 86.38 79 GLU A CA 1
ATOM 628 C C . GLU A 1 79 ? 5.664 -8.203 11.340 1.00 86.38 79 GLU A C 1
ATOM 630 O O . GLU A 1 79 ? 5.234 -8.401 12.473 1.00 86.38 79 GLU A O 1
ATOM 635 N N . SER A 1 80 ? 5.140 -7.259 10.547 1.00 78.31 80 SER A N 1
ATOM 636 C CA . SER A 1 80 ? 4.066 -6.349 10.992 1.00 78.31 80 SER A CA 1
ATOM 637 C C . SER A 1 80 ? 2.738 -7.060 11.265 1.00 78.31 80 SER A C 1
ATOM 639 O O . SER A 1 80 ? 1.941 -6.576 12.069 1.00 78.31 80 SER A O 1
ATOM 641 N N . ARG A 1 81 ? 2.505 -8.208 10.613 1.00 81.06 81 ARG A N 1
ATOM 642 C CA . ARG A 1 81 ? 1.271 -9.003 10.697 1.00 81.06 81 ARG A CA 1
ATOM 643 C C . ARG A 1 81 ? 1.462 -10.365 11.369 1.00 81.06 81 ARG A C 1
ATOM 645 O O . ARG A 1 81 ? 0.648 -11.277 11.227 1.00 81.06 81 ARG A O 1
ATOM 652 N N . LYS A 1 82 ? 2.561 -10.533 12.107 1.00 83.38 82 LYS A N 1
ATOM 653 C CA . LYS A 1 82 ? 2.964 -11.813 12.713 1.00 83.38 82 LYS A CA 1
ATOM 654 C C . LYS A 1 82 ? 1.950 -12.375 13.709 1.00 83.38 82 LYS A C 1
ATOM 656 O O . LYS A 1 82 ? 1.875 -13.586 13.887 1.00 83.38 82 LYS A O 1
ATOM 661 N N . HIS A 1 83 ? 1.207 -11.486 14.362 1.00 77.62 83 HIS A N 1
ATOM 662 C CA . HIS A 1 83 ? 0.236 -11.811 15.406 1.00 77.62 83 HIS A CA 1
ATOM 663 C C . HIS A 1 83 ? -1.217 -11.803 14.902 1.00 77.62 83 HIS A C 1
ATOM 665 O O . HIS A 1 83 ? -2.128 -11.963 15.705 1.00 77.62 83 HIS A O 1
ATOM 671 N N . ASP A 1 84 ? -1.443 -11.581 13.601 1.00 75.00 84 ASP A N 1
ATOM 672 C CA . ASP A 1 84 ? -2.774 -11.509 12.993 1.00 75.00 84 ASP A CA 1
ATOM 673 C C . ASP A 1 84 ? -2.815 -12.232 11.627 1.00 75.00 84 ASP A C 1
ATOM 675 O O . ASP A 1 84 ? -2.744 -13.454 11.575 1.00 75.00 84 ASP A O 1
ATOM 679 N N . LEU A 1 85 ? -2.905 -11.513 10.506 1.00 80.44 85 LEU A N 1
ATOM 680 C CA . LEU A 1 85 ? -3.113 -12.016 9.151 1.00 80.44 85 LEU A CA 1
ATOM 681 C C . LEU A 1 85 ? -1.975 -12.913 8.658 1.00 80.44 85 LEU A C 1
ATOM 683 O O . LEU A 1 85 ? -2.230 -13.824 7.870 1.00 80.44 85 LEU A O 1
ATOM 687 N N . ALA A 1 86 ? -0.735 -12.655 9.086 1.00 85.31 86 ALA A N 1
ATOM 688 C CA . ALA A 1 86 ? 0.423 -13.471 8.726 1.00 85.31 86 ALA A CA 1
ATOM 689 C C . ALA A 1 86 ? 0.727 -14.576 9.753 1.00 85.31 86 ALA A C 1
ATOM 691 O O . ALA A 1 86 ? 1.712 -15.300 9.584 1.00 85.31 86 ALA A O 1
ATOM 692 N N . MET A 1 87 ? -0.112 -14.738 10.783 1.00 85.81 87 MET A N 1
ATOM 693 C CA . MET A 1 87 ? -0.028 -15.880 11.690 1.00 85.81 87 MET A CA 1
ATOM 694 C C . MET A 1 87 ? -0.284 -17.169 10.903 1.00 85.81 87 MET A C 1
ATOM 696 O O . MET A 1 87 ? -1.275 -17.284 10.176 1.00 85.81 87 MET A O 1
ATOM 700 N N . ASP A 1 88 ? 0.666 -18.099 11.002 1.00 86.88 88 ASP A N 1
ATOM 701 C CA . ASP A 1 88 ? 0.702 -19.368 10.262 1.00 86.88 88 ASP A CA 1
ATOM 702 C C . ASP A 1 88 ? 0.577 -19.215 8.736 1.00 86.88 88 ASP A C 1
ATOM 704 O O . ASP A 1 88 ? 0.201 -20.151 8.031 1.00 86.88 88 ASP A O 1
ATOM 708 N N . ALA A 1 89 ? 0.864 -18.022 8.205 1.00 91.81 89 ALA A N 1
ATOM 709 C CA . ALA A 1 89 ? 0.888 -17.805 6.771 1.00 91.81 89 ALA A CA 1
ATOM 710 C C . ALA A 1 89 ? 2.147 -18.427 6.166 1.00 91.81 89 ALA A C 1
ATOM 712 O O . ALA A 1 89 ? 3.260 -18.281 6.683 1.00 91.81 89 ALA A O 1
ATOM 713 N N . GLU A 1 90 ? 1.964 -19.085 5.030 1.00 93.12 90 GLU A N 1
ATOM 714 C CA . GLU A 1 90 ? 3.007 -19.846 4.358 1.00 93.12 90 GLU A CA 1
ATOM 715 C C . GLU A 1 90 ? 3.210 -19.312 2.952 1.00 93.12 90 GLU A C 1
ATOM 717 O O . GLU A 1 90 ? 2.257 -19.053 2.212 1.00 93.12 90 GLU A O 1
ATOM 722 N N . ILE A 1 91 ? 4.472 -19.138 2.578 1.00 95.62 91 ILE A N 1
ATOM 723 C CA . ILE A 1 91 ? 4.824 -18.802 1.209 1.00 95.62 91 ILE A CA 1
ATOM 724 C C . ILE A 1 91 ? 4.953 -20.084 0.395 1.00 95.62 91 ILE A C 1
ATOM 726 O O . ILE A 1 91 ? 5.712 -20.977 0.758 1.00 95.62 91 ILE A O 1
ATOM 730 N N . VAL A 1 92 ? 4.200 -20.170 -0.699 1.00 96.06 92 VAL A N 1
ATOM 731 C CA . VAL A 1 92 ? 4.145 -21.367 -1.546 1.00 96.06 92 VAL A CA 1
ATOM 732 C C . VAL A 1 92 ? 4.407 -21.016 -3.014 1.00 96.06 92 VAL A C 1
ATOM 734 O O . VAL A 1 92 ? 3.952 -19.964 -3.488 1.00 96.06 92 VAL A O 1
ATOM 737 N N . PRO A 1 93 ? 5.096 -21.887 -3.773 1.00 96.50 93 PRO A N 1
ATOM 738 C CA . PRO A 1 93 ? 5.175 -21.781 -5.225 1.00 96.50 93 PRO A CA 1
ATOM 739 C C . PRO A 1 93 ? 3.796 -21.849 -5.885 1.00 96.50 93 PRO A C 1
ATOM 741 O O . PRO A 1 93 ? 2.880 -22.526 -5.415 1.00 96.50 93 PRO A O 1
ATOM 744 N N . VAL A 1 94 ? 3.659 -21.222 -7.053 1.00 94.50 94 VAL A N 1
ATOM 745 C CA . VAL A 1 94 ? 2.402 -21.198 -7.817 1.00 94.50 94 VAL A CA 1
ATOM 746 C C . VAL A 1 94 ? 1.944 -22.595 -8.259 1.00 94.50 94 VAL A C 1
ATOM 748 O O . VAL A 1 94 ? 0.741 -22.860 -8.314 1.00 94.50 94 VAL A O 1
ATOM 751 N N . ASP A 1 95 ? 2.883 -23.496 -8.562 1.00 93.56 95 ASP A N 1
ATOM 752 C CA . ASP A 1 95 ? 2.588 -24.883 -8.946 1.00 93.56 95 ASP A CA 1
ATOM 753 C C . ASP A 1 95 ? 1.950 -25.649 -7.782 1.00 93.56 95 ASP A C 1
ATOM 755 O O . ASP A 1 95 ? 0.954 -26.350 -7.973 1.00 93.56 95 ASP A O 1
ATOM 759 N N . GLU A 1 96 ? 2.489 -25.466 -6.575 1.00 95.31 96 GLU A N 1
ATOM 760 C CA . GLU A 1 96 ? 1.966 -26.064 -5.350 1.00 95.31 96 GLU A CA 1
ATOM 761 C C . GLU A 1 96 ? 0.605 -25.462 -5.000 1.00 95.31 96 GLU A C 1
ATOM 763 O O . GLU A 1 96 ? -0.365 -26.197 -4.857 1.00 95.31 96 GLU A O 1
ATOM 768 N N . PHE A 1 97 ? 0.469 -24.133 -5.013 1.00 94.62 97 PHE A N 1
ATOM 769 C CA . PHE A 1 97 ? -0.813 -23.453 -4.794 1.00 94.62 97 PHE A CA 1
ATOM 770 C C . PHE A 1 97 ? -1.933 -23.971 -5.717 1.00 94.62 97 PHE A C 1
ATOM 772 O O . PHE A 1 97 ? -3.084 -24.168 -5.308 1.00 94.62 97 PHE A O 1
ATOM 779 N N . LYS A 1 98 ? -1.615 -24.231 -6.992 1.00 92.25 98 LYS A N 1
ATOM 780 C CA . LYS A 1 98 ? -2.569 -24.782 -7.968 1.00 92.25 98 LYS A CA 1
ATOM 781 C C . LYS A 1 98 ? -2.974 -26.226 -7.662 1.00 92.25 98 LYS A C 1
ATOM 783 O O . LYS A 1 98 ? -4.108 -26.586 -7.982 1.00 92.25 98 LYS A O 1
ATOM 788 N N . GLN A 1 99 ? -2.120 -27.014 -7.017 1.00 94.06 99 GLN A N 1
ATOM 789 C CA . GLN A 1 99 ? -2.388 -28.410 -6.652 1.00 94.06 99 GLN A CA 1
ATOM 790 C C . GLN A 1 99 ? -3.018 -28.554 -5.261 1.00 94.06 99 GLN A C 1
ATOM 792 O O . GLN A 1 99 ? -3.821 -29.459 -5.051 1.00 94.06 99 GLN A O 1
ATOM 797 N N . THR A 1 100 ? -2.719 -27.637 -4.344 1.00 93.50 100 THR A N 1
ATOM 798 C CA . THR A 1 100 ? -3.200 -27.669 -2.962 1.00 93.50 100 THR A CA 1
ATOM 799 C C . THR A 1 100 ? -4.680 -27.301 -2.872 1.00 93.50 100 THR A C 1
ATOM 801 O O . THR A 1 100 ? -5.163 -26.356 -3.513 1.00 93.50 100 THR A O 1
ATOM 804 N N . GLU A 1 101 ? -5.416 -28.069 -2.072 1.00 91.81 101 GLU A N 1
ATOM 805 C CA . GLU A 1 101 ? -6.775 -27.747 -1.648 1.00 91.81 101 GLU A CA 1
ATOM 806 C C . GLU A 1 101 ? -6.710 -26.966 -0.331 1.00 91.81 101 GLU A C 1
ATOM 808 O O . GLU A 1 101 ? -6.163 -27.448 0.659 1.00 91.81 101 GLU A O 1
ATOM 813 N N . TYR A 1 102 ? -7.268 -25.755 -0.315 1.00 90.88 102 TYR A N 1
ATOM 814 C CA . TYR A 1 102 ? -7.294 -24.916 0.880 1.00 90.88 102 TYR A CA 1
ATOM 815 C C . TYR A 1 102 ? -8.658 -24.996 1.542 1.00 90.88 102 TYR A C 1
ATOM 817 O O . TYR A 1 102 ? -9.682 -24.723 0.917 1.00 90.88 102 TYR A O 1
ATOM 825 N N . LYS A 1 103 ? -8.655 -25.347 2.825 1.00 89.06 103 LYS A N 1
ATOM 826 C CA . LYS A 1 103 ? -9.852 -25.368 3.660 1.00 89.06 103 LYS A CA 1
ATOM 827 C C . LYS A 1 103 ? -9.962 -24.093 4.482 1.00 89.06 103 LYS A C 1
ATOM 829 O O . LYS A 1 103 ? -8.933 -23.503 4.830 1.00 89.06 103 LYS A O 1
ATOM 834 N N . ALA A 1 104 ? -11.194 -23.698 4.775 1.00 88.50 104 ALA A N 1
ATOM 835 C CA . ALA A 1 104 ? -11.515 -22.641 5.719 1.00 88.50 104 ALA A CA 1
ATOM 836 C C . ALA A 1 104 ? -11.150 -23.042 7.159 1.00 88.50 104 ALA A C 1
ATOM 838 O O . ALA A 1 104 ? -10.758 -24.182 7.434 1.00 88.50 104 ALA A O 1
ATOM 839 N N . ALA A 1 105 ? -11.291 -22.093 8.081 1.00 87.12 105 ALA A N 1
ATOM 840 C CA . ALA A 1 105 ? -11.044 -22.303 9.506 1.00 87.12 105 ALA A CA 1
ATOM 841 C C . ALA A 1 105 ? -11.937 -23.403 10.124 1.00 87.12 105 ALA A C 1
ATOM 843 O O . ALA A 1 105 ? -11.569 -23.995 11.131 1.00 87.12 105 ALA A O 1
ATOM 844 N N . ASP A 1 106 ? -13.059 -23.753 9.483 1.00 84.62 106 ASP A N 1
ATOM 845 C CA . ASP A 1 106 ? -13.930 -24.866 9.887 1.00 84.62 106 ASP A CA 1
ATOM 846 C C . ASP A 1 106 ? -13.368 -26.273 9.581 1.00 84.62 106 ASP A C 1
ATOM 848 O O . ASP A 1 106 ? -13.977 -27.278 9.953 1.00 84.62 106 ASP A O 1
ATOM 852 N N . GLY A 1 107 ? -12.262 -26.372 8.831 1.00 84.94 107 GLY A N 1
ATOM 853 C CA . GLY A 1 107 ? -11.671 -27.640 8.384 1.00 84.94 107 GLY A CA 1
ATOM 854 C C . GLY A 1 107 ? -12.522 -28.450 7.390 1.00 84.94 107 GLY A C 1
ATOM 855 O O . GLY A 1 107 ? -12.150 -29.578 7.036 1.00 84.94 107 GLY A O 1
ATOM 856 N N . LYS A 1 108 ? -13.642 -27.896 6.910 1.00 84.69 108 LYS A N 1
ATOM 857 C CA . LYS A 1 108 ? -14.657 -28.573 6.083 1.00 84.69 108 LYS A CA 1
ATOM 858 C C . LYS A 1 108 ? -14.893 -27.862 4.755 1.00 84.69 108 LYS A C 1
ATOM 860 O O . LYS A 1 108 ? -14.952 -28.529 3.725 1.00 84.69 108 LYS A O 1
ATOM 865 N N . THR A 1 109 ? -15.023 -26.540 4.764 1.00 85.38 109 THR A N 1
ATOM 866 C CA . THR A 1 109 ? -15.365 -25.748 3.583 1.00 85.38 109 THR A CA 1
ATOM 867 C C . THR A 1 109 ? -14.140 -25.548 2.700 1.00 85.38 109 THR A C 1
ATOM 869 O O . THR A 1 109 ? -13.152 -24.938 3.108 1.00 85.38 109 THR A O 1
ATOM 872 N N . THR A 1 110 ? -14.208 -26.043 1.465 1.00 87.12 110 THR A N 1
ATOM 873 C CA . THR A 1 110 ? -13.170 -25.822 0.452 1.00 87.12 110 THR A CA 1
ATOM 874 C C . THR A 1 110 ? -13.254 -24.400 -0.102 1.00 87.12 110 THR A C 1
ATOM 876 O O . THR A 1 110 ? -14.314 -23.945 -0.537 1.00 87.12 110 THR A O 1
ATOM 879 N N . ILE A 1 111 ? -12.119 -23.705 -0.126 1.00 87.19 111 ILE A N 1
ATOM 880 C CA . ILE A 1 111 ? -11.990 -22.348 -0.659 1.00 87.19 111 ILE A CA 1
ATOM 881 C C . ILE A 1 111 ? -11.721 -22.409 -2.166 1.00 87.19 111 ILE A C 1
ATOM 883 O O . ILE A 1 111 ? -10.826 -23.113 -2.640 1.00 87.19 111 ILE A O 1
ATOM 887 N N . ILE A 1 112 ? -12.477 -21.623 -2.929 1.00 86.00 112 ILE A N 1
ATOM 888 C CA . ILE A 1 112 ? -12.233 -21.371 -4.345 1.00 86.00 112 ILE A CA 1
ATOM 889 C C . ILE A 1 112 ? -11.020 -20.454 -4.462 1.00 86.00 112 ILE A C 1
ATOM 891 O O . ILE A 1 112 ? -11.028 -19.307 -4.016 1.00 86.00 112 ILE A O 1
ATOM 895 N N . LYS A 1 113 ? -9.973 -20.971 -5.100 1.00 87.62 113 LYS A N 1
ATOM 896 C CA . LYS A 1 113 ? -8.726 -20.238 -5.309 1.00 87.62 113 LYS A CA 1
ATOM 897 C C . LYS A 1 113 ? -8.936 -19.058 -6.269 1.00 87.62 113 LYS A C 1
ATOM 899 O O . LYS A 1 113 ? -9.542 -19.259 -7.328 1.00 87.62 113 LYS A O 1
ATOM 904 N N . PRO A 1 114 ? -8.404 -17.861 -5.960 1.00 86.44 114 PRO A N 1
ATOM 905 C CA . PRO A 1 114 ? -8.410 -16.747 -6.898 1.00 86.44 114 PRO A CA 1
ATOM 906 C C . PRO A 1 114 ? -7.610 -17.087 -8.163 1.00 86.44 114 PRO A C 1
ATOM 908 O O . PRO A 1 114 ? -6.636 -17.846 -8.129 1.00 86.44 114 PRO A O 1
ATOM 911 N N . GLN A 1 115 ? -8.016 -16.508 -9.294 1.00 86.81 115 GLN A N 1
ATOM 912 C CA . GLN A 1 115 ? -7.253 -16.607 -10.536 1.00 86.81 115 GLN A CA 1
ATOM 913 C C . GLN A 1 115 ? -5.980 -15.768 -10.414 1.00 86.81 115 GLN A C 1
ATOM 915 O O . GLN A 1 115 ? -6.037 -14.545 -10.297 1.00 86.81 115 GLN A O 1
ATOM 920 N N . LEU A 1 116 ? -4.828 -16.433 -10.448 1.00 89.50 116 LEU A N 1
ATOM 921 C CA . LEU A 1 116 ? -3.530 -15.768 -10.421 1.00 89.50 116 LEU A CA 1
ATOM 922 C C . LEU A 1 116 ? -3.131 -15.310 -11.824 1.00 89.50 116 LEU A C 1
ATOM 924 O O . LEU A 1 116 ? -3.375 -16.000 -12.817 1.00 89.50 116 LEU A O 1
ATOM 928 N N . LYS A 1 117 ? -2.472 -14.153 -11.901 1.00 89.31 117 LYS A N 1
ATOM 929 C CA . LYS A 1 117 ? -1.869 -13.667 -13.144 1.00 89.31 117 LYS A CA 1
ATOM 930 C C . LYS A 1 117 ? -0.716 -14.584 -13.568 1.00 89.31 117 LYS A C 1
ATOM 932 O O . LYS A 1 117 ? -0.065 -15.207 -12.733 1.00 89.31 117 LYS A O 1
ATOM 937 N N . SER A 1 118 ? -0.442 -14.656 -14.869 1.00 89.50 118 SER A N 1
ATOM 938 C CA . SER A 1 118 ? 0.551 -15.581 -15.443 1.00 89.50 118 SER A CA 1
ATOM 939 C C . SER A 1 118 ? 1.992 -15.333 -14.980 1.00 89.50 118 SER A C 1
ATOM 941 O O . SER A 1 118 ? 2.787 -16.272 -14.962 1.00 89.50 118 SER A O 1
ATOM 943 N N . TYR A 1 119 ? 2.330 -14.097 -14.599 1.00 88.06 119 TYR A N 1
ATOM 944 C CA . TYR A 1 119 ? 3.658 -13.736 -14.095 1.00 88.06 119 TYR A CA 1
ATOM 945 C C . TYR A 1 119 ? 3.880 -14.116 -12.624 1.00 88.06 119 TYR A C 1
ATOM 947 O O . TYR A 1 119 ? 5.018 -14.075 -12.174 1.00 88.06 119 TYR A O 1
ATOM 955 N N . VAL A 1 120 ? 2.836 -14.481 -11.870 1.00 93.62 120 VAL A N 1
ATOM 956 C CA . VAL A 1 120 ? 2.962 -14.835 -10.448 1.00 93.62 120 VAL A CA 1
ATOM 957 C C . VAL A 1 120 ? 3.649 -16.194 -10.306 1.00 93.62 120 VAL A C 1
ATOM 959 O O . VAL A 1 120 ? 3.220 -17.178 -10.913 1.00 93.62 120 VAL A O 1
ATOM 962 N N . LYS A 1 121 ? 4.703 -16.249 -9.487 1.00 95.06 121 LYS A N 1
ATOM 963 C CA . LYS A 1 121 ? 5.547 -17.435 -9.266 1.00 95.06 121 LYS A CA 1
ATOM 964 C C . LYS A 1 121 ? 5.455 -17.991 -7.852 1.00 95.06 121 LYS A C 1
ATOM 966 O O . LYS A 1 121 ? 5.520 -19.206 -7.688 1.00 95.06 121 LYS A O 1
ATOM 971 N N . SER A 1 122 ? 5.202 -17.147 -6.857 1.00 96.12 122 SER A N 1
ATOM 972 C CA . SER A 1 122 ? 4.857 -17.581 -5.501 1.00 96.12 122 SER A CA 1
ATOM 973 C C . SER A 1 122 ? 3.788 -16.682 -4.884 1.00 96.12 122 SER A C 1
ATOM 975 O O . SER A 1 122 ? 3.551 -15.556 -5.335 1.00 96.12 122 SER A O 1
ATOM 977 N N . VAL A 1 123 ? 3.100 -17.198 -3.870 1.00 95.44 123 VAL A N 1
ATOM 978 C CA . VAL A 1 123 ? 2.055 -16.486 -3.129 1.00 95.44 123 VAL A CA 1
ATOM 979 C C . VAL A 1 123 ? 2.223 -16.714 -1.633 1.00 95.44 123 VAL A C 1
ATOM 981 O O . VAL A 1 123 ? 2.536 -17.821 -1.201 1.00 95.44 123 VAL A O 1
ATOM 984 N N . LEU A 1 124 ? 1.994 -15.672 -0.836 1.00 95.06 124 LEU A N 1
ATOM 985 C CA . LEU A 1 124 ? 1.826 -15.804 0.607 1.00 95.06 124 LEU A CA 1
ATOM 986 C C . LEU A 1 124 ? 0.376 -16.192 0.880 1.00 95.06 124 LEU A C 1
ATOM 988 O O . LEU A 1 124 ? -0.538 -15.387 0.683 1.00 95.06 124 LEU A O 1
ATOM 992 N N . VAL A 1 125 ? 0.168 -17.428 1.310 1.00 94.00 125 VAL A N 1
ATOM 993 C CA . VAL A 1 125 ? -1.150 -17.973 1.608 1.00 94.00 125 VAL A CA 1
ATOM 994 C C . VAL A 1 125 ? -1.433 -17.816 3.084 1.00 94.00 125 VAL A C 1
ATOM 996 O O . VAL A 1 125 ? -0.618 -18.155 3.938 1.00 94.00 125 VAL A O 1
ATOM 999 N N . ARG A 1 126 ? -2.623 -17.314 3.387 1.00 90.88 126 ARG A N 1
ATOM 1000 C CA . ARG A 1 126 ? -3.080 -17.129 4.757 1.00 90.88 126 ARG A CA 1
ATOM 1001 C C . ARG A 1 126 ? -3.163 -18.457 5.519 1.00 90.88 126 ARG A C 1
ATOM 1003 O O . ARG A 1 126 ? -3.616 -19.453 4.947 1.00 90.88 126 ARG A O 1
ATOM 1010 N N . GLY A 1 127 ? -2.797 -18.466 6.801 1.00 89.81 127 GLY A N 1
ATOM 1011 C CA . GLY A 1 127 ? -2.929 -19.631 7.688 1.00 89.81 127 GLY A CA 1
ATOM 1012 C C . GLY A 1 127 ? -4.381 -20.089 7.863 1.00 89.81 127 GLY A C 1
ATOM 1013 O O . GLY A 1 127 ? -5.306 -19.289 7.726 1.00 89.81 127 GLY A O 1
ATOM 1014 N N . GLN A 1 128 ? -4.607 -21.382 8.126 1.00 88.38 128 GLN A N 1
ATOM 1015 C CA . GLN A 1 128 ? -5.959 -21.966 8.145 1.00 88.38 128 GLN A CA 1
ATOM 1016 C C . GLN A 1 128 ? -6.877 -21.346 9.208 1.00 88.38 128 GLN A C 1
ATOM 1018 O O . GLN A 1 128 ? -8.029 -21.047 8.897 1.00 88.38 128 GLN A O 1
ATOM 1023 N N . SER A 1 129 ? -6.360 -21.095 10.410 1.00 85.19 129 SER A N 1
ATOM 1024 C CA . SER A 1 129 ? -7.063 -20.456 11.537 1.00 85.19 129 SER A CA 1
ATOM 1025 C C . SER A 1 129 ? -7.619 -19.063 11.207 1.00 85.19 129 SER A C 1
ATOM 1027 O O . SER A 1 129 ? -8.601 -18.631 11.800 1.00 85.19 129 SER A O 1
ATOM 1029 N N . ASN A 1 130 ? -7.043 -18.384 10.212 1.00 84.25 130 ASN A N 1
ATOM 1030 C CA . ASN A 1 130 ? -7.443 -17.054 9.751 1.00 84.25 130 ASN A CA 1
ATOM 1031 C C . ASN A 1 130 ? -8.368 -17.069 8.511 1.00 84.25 130 ASN A C 1
ATOM 1033 O O . ASN A 1 130 ? -8.735 -16.003 8.007 1.00 84.25 130 ASN A O 1
ATOM 1037 N N . ARG A 1 131 ? -8.715 -18.240 7.955 1.00 87.25 131 ARG A N 1
ATOM 1038 C CA . ARG A 1 131 ? -9.545 -18.372 6.737 1.00 87.25 131 ARG A CA 1
ATOM 1039 C C . ARG A 1 131 ? -11.037 -18.412 7.072 1.00 87.25 131 ARG A C 1
ATOM 1041 O O . ARG A 1 131 ? -11.695 -19.441 6.901 1.00 87.25 131 ARG A O 1
ATOM 1048 N N . ILE A 1 132 ? -11.557 -17.301 7.578 1.00 83.25 132 ILE A N 1
ATOM 1049 C CA . ILE A 1 132 ? -12.969 -17.156 7.953 1.00 83.25 132 ILE A CA 1
ATOM 1050 C C . ILE A 1 132 ? -13.790 -16.861 6.702 1.00 83.25 132 ILE A C 1
ATOM 1052 O O . ILE A 1 132 ? -13.643 -15.792 6.125 1.00 83.25 132 ILE A O 1
ATOM 1056 N N . VAL A 1 133 ? -14.655 -17.786 6.283 1.00 81.19 133 VAL A N 1
ATOM 1057 C CA . VAL A 1 133 ? -15.508 -17.619 5.094 1.00 81.19 133 VAL A CA 1
ATOM 1058 C C . VAL A 1 133 ? -16.921 -17.220 5.530 1.00 81.19 133 VAL A C 1
ATOM 1060 O O . VAL A 1 133 ? -17.633 -18.071 6.067 1.00 81.19 133 VAL A O 1
ATOM 1063 N N . PRO A 1 134 ? -17.363 -15.969 5.300 1.00 74.56 134 PRO A N 1
ATOM 1064 C CA . PRO A 1 134 ? -18.687 -15.537 5.732 1.00 74.56 134 PRO A CA 1
ATOM 1065 C C . PRO A 1 134 ? -19.825 -16.157 4.918 1.00 74.56 134 PRO A C 1
ATOM 1067 O O . PRO A 1 134 ? -19.681 -16.431 3.721 1.00 74.56 134 PRO A O 1
ATOM 1070 N N . SER A 1 135 ? -20.999 -16.322 5.534 1.00 63.22 135 SER A N 1
ATOM 1071 C CA . SER A 1 135 ? -22.197 -16.819 4.847 1.00 63.22 135 SER A CA 1
ATOM 1072 C C . SER A 1 135 ? -22.574 -15.938 3.650 1.00 63.22 135 SER A C 1
ATOM 1074 O O . SER A 1 135 ? -22.616 -14.716 3.749 1.00 63.22 135 SER A O 1
ATOM 1076 N N . GLY A 1 136 ? -22.849 -16.563 2.501 1.00 60.12 136 GLY A N 1
ATOM 1077 C CA . GLY A 1 136 ? -23.124 -15.874 1.229 1.00 60.12 136 GLY A CA 1
ATOM 1078 C C . GLY A 1 136 ? -21.933 -15.848 0.266 1.00 60.12 136 GLY A C 1
ATOM 1079 O O . GLY A 1 136 ? -22.133 -15.788 -0.949 1.00 60.12 136 GLY A O 1
ATOM 1080 N N . HIS A 1 137 ? -20.712 -16.031 0.770 1.00 61.47 137 HIS A N 1
ATOM 1081 C CA . HIS A 1 137 ? -19.547 -16.283 -0.069 1.00 61.47 137 HIS A CA 1
ATOM 1082 C C . HIS A 1 137 ? -19.567 -17.746 -0.531 1.00 61.47 137 HIS A C 1
ATOM 1084 O O . HIS A 1 137 ? -19.480 -18.674 0.271 1.00 61.47 137 HIS A O 1
ATOM 1090 N N . LYS A 1 138 ? -19.680 -17.990 -1.845 1.00 54.00 138 LYS A N 1
ATOM 1091 C CA . LYS A 1 138 ? -19.647 -19.346 -2.436 1.00 54.00 138 LYS A CA 1
ATOM 1092 C C . LYS A 1 138 ? -18.222 -19.916 -2.468 1.00 54.00 138 LYS A C 1
ATOM 1094 O O . LYS A 1 138 ? -17.759 -20.322 -3.524 1.00 54.00 138 LYS A O 1
ATOM 1099 N N . GLY A 1 139 ? -17.481 -19.853 -1.365 1.00 51.94 139 GLY A N 1
ATOM 1100 C CA . GLY A 1 139 ? -16.072 -20.252 -1.299 1.00 51.94 139 GLY A CA 1
ATOM 1101 C C . GLY A 1 139 ? -15.095 -19.335 -2.052 1.00 51.94 139 GLY A C 1
ATOM 1102 O O . GLY A 1 139 ? -13.894 -19.513 -1.899 1.00 51.94 139 GLY A O 1
ATOM 1103 N N . ALA A 1 140 ? -15.554 -18.351 -2.832 1.00 50.88 140 ALA A N 1
ATOM 1104 C CA . ALA A 1 140 ? -14.710 -17.301 -3.405 1.00 50.88 140 ALA A CA 1
ATOM 1105 C C . ALA A 1 140 ? -14.297 -16.339 -2.287 1.00 50.88 140 ALA A C 1
ATOM 1107 O O . ALA A 1 140 ? -15.038 -15.421 -1.949 1.00 50.88 140 ALA A O 1
ATOM 1108 N N . TRP A 1 141 ? -13.168 -16.627 -1.646 1.00 52.56 141 TRP A N 1
ATOM 1109 C CA . TRP A 1 141 ? -12.686 -15.856 -0.510 1.00 52.56 141 TRP A CA 1
ATOM 1110 C C . TRP A 1 141 ? -11.458 -15.045 -0.919 1.00 52.56 141 TRP A C 1
ATOM 1112 O O . TRP A 1 141 ? -10.368 -15.590 -1.114 1.00 52.56 141 TRP A O 1
ATOM 1122 N N . GLU A 1 142 ? -11.663 -13.742 -1.102 1.00 56.22 142 GLU A N 1
ATOM 1123 C CA . GLU A 1 142 ? -10.675 -12.829 -1.682 1.00 56.22 142 GLU A CA 1
ATOM 1124 C C . GLU A 1 142 ? -9.386 -12.620 -0.869 1.00 56.22 142 GLU A C 1
ATOM 1126 O O . GLU A 1 142 ? -8.386 -12.272 -1.493 1.00 56.22 142 GLU A O 1
ATOM 1131 N N . PRO A 1 143 ? -9.284 -12.933 0.437 1.00 69.50 143 PRO A N 1
ATOM 1132 C CA . PRO A 1 143 ? -8.000 -12.798 1.116 1.00 69.50 143 PRO A CA 1
ATOM 1133 C C . PRO A 1 143 ? -7.251 -14.120 1.380 1.00 69.50 143 PRO A C 1
ATOM 1135 O O . PRO A 1 143 ? -6.384 -14.152 2.262 1.00 69.50 143 PRO A O 1
ATOM 1138 N N . LEU A 1 144 ? -7.513 -15.204 0.620 1.00 86.19 144 LEU A N 1
ATOM 1139 C CA . LEU A 1 144 ? -6.685 -16.429 0.694 1.00 86.19 144 LEU A CA 1
ATOM 1140 C C . LEU A 1 144 ? -5.217 -16.122 0.365 1.00 86.19 144 LEU A C 1
ATOM 1142 O O . LEU A 1 144 ? -4.309 -16.605 1.042 1.00 86.19 144 LEU A O 1
ATOM 1146 N N . VAL A 1 145 ? -5.004 -15.319 -0.677 1.00 90.44 145 VAL A N 1
ATOM 1147 C CA . VAL A 1 145 ? -3.686 -14.847 -1.103 1.00 90.44 145 VAL A CA 1
ATOM 1148 C C . VAL A 1 145 ? -3.455 -13.479 -0.472 1.00 90.44 145 VAL A C 1
ATOM 1150 O O . VAL A 1 145 ? -4.083 -12.501 -0.865 1.00 90.44 145 VAL A O 1
ATOM 1153 N N . LEU A 1 146 ? -2.558 -13.413 0.512 1.00 89.12 146 LEU A N 1
ATOM 1154 C CA . LEU A 1 146 ? -2.200 -12.172 1.204 1.00 89.12 146 LEU A CA 1
ATOM 1155 C C . LEU A 1 146 ? -1.298 -11.294 0.334 1.00 89.12 146 LEU A C 1
ATOM 1157 O O . LEU A 1 146 ? -1.472 -10.080 0.279 1.00 89.12 146 LEU A O 1
ATOM 1161 N N . LEU A 1 147 ? -0.335 -11.920 -0.350 1.00 90.44 147 LEU A N 1
ATOM 1162 C CA . LEU A 1 147 ? 0.606 -11.285 -1.271 1.00 90.44 147 LEU A CA 1
ATOM 1163 C C . LEU A 1 147 ? 0.917 -12.230 -2.437 1.00 90.44 147 LEU A C 1
ATOM 1165 O O . LEU A 1 147 ? 0.940 -13.448 -2.267 1.00 90.44 147 LEU A O 1
ATOM 1169 N N . SER A 1 148 ? 1.207 -11.666 -3.607 1.00 92.06 148 SER A N 1
ATOM 1170 C CA . SER A 1 148 ? 1.668 -12.391 -4.795 1.00 92.06 148 SER A CA 1
ATOM 1171 C C . SER A 1 148 ? 2.990 -11.817 -5.288 1.00 92.06 148 SER A C 1
ATOM 1173 O O . SER A 1 148 ? 3.158 -10.596 -5.287 1.00 92.06 148 SER A O 1
ATOM 1175 N N . PHE A 1 149 ? 3.877 -12.687 -5.759 1.00 93.81 149 PHE A N 1
ATOM 1176 C CA . PHE A 1 149 ? 5.246 -12.348 -6.139 1.00 93.81 149 PHE A CA 1
ATOM 1177 C C . PHE A 1 149 ? 5.552 -12.842 -7.552 1.00 93.81 149 PHE A C 1
ATOM 1179 O O . PHE A 1 149 ? 5.084 -13.913 -7.956 1.00 93.81 149 PHE A O 1
ATOM 1186 N N . SER A 1 150 ? 6.330 -12.070 -8.310 1.00 92.50 150 SER A N 1
ATOM 1187 C CA . SER A 1 150 ? 6.809 -12.465 -9.641 1.00 92.50 150 SER A CA 1
ATOM 1188 C C . SER A 1 150 ? 8.016 -13.410 -9.584 1.00 92.50 150 SER A C 1
ATOM 1190 O O . SER A 1 150 ? 8.445 -13.935 -10.610 1.00 92.50 150 SER A O 1
ATOM 1192 N N . ILE A 1 151 ? 8.524 -13.670 -8.378 1.00 94.06 151 ILE A N 1
ATOM 1193 C CA . ILE A 1 151 ? 9.663 -14.540 -8.087 1.00 94.06 151 ILE A CA 1
ATOM 1194 C C . ILE A 1 151 ? 9.218 -15.671 -7.148 1.00 94.06 151 ILE A C 1
ATOM 1196 O O . ILE A 1 151 ? 8.256 -15.525 -6.387 1.00 94.06 151 ILE A O 1
ATOM 1200 N N . ASP A 1 152 ? 9.889 -16.822 -7.204 1.00 95.25 152 ASP A N 1
ATOM 1201 C CA . ASP A 1 152 ? 9.704 -17.887 -6.216 1.00 95.25 152 ASP A CA 1
ATOM 1202 C C . ASP A 1 152 ? 10.468 -17.558 -4.924 1.00 95.25 152 ASP A C 1
ATOM 1204 O O . ASP A 1 152 ? 11.634 -17.907 -4.756 1.00 95.25 152 ASP A O 1
ATOM 1208 N N . LEU A 1 153 ? 9.797 -16.868 -3.999 1.00 94.50 153 LEU A N 1
ATOM 1209 C CA . LEU A 1 153 ? 10.349 -16.507 -2.692 1.00 94.50 153 LEU A CA 1
ATOM 1210 C C . LEU A 1 153 ? 10.245 -17.642 -1.655 1.00 94.50 153 LEU A C 1
ATOM 1212 O O . LEU A 1 153 ? 10.657 -17.453 -0.509 1.00 94.50 153 LEU A O 1
ATOM 1216 N N . SER A 1 154 ? 9.687 -18.803 -2.021 1.00 93.31 154 SER A N 1
ATOM 1217 C CA . SER A 1 154 ? 9.700 -19.987 -1.148 1.00 93.31 154 SER A CA 1
ATOM 1218 C C . SER A 1 154 ? 11.071 -20.673 -1.121 1.00 93.31 154 SER A C 1
ATOM 1220 O O . SER A 1 154 ? 11.393 -21.398 -0.179 1.00 93.31 154 SER A O 1
ATOM 1222 N N . GLN A 1 155 ? 11.900 -20.413 -2.137 1.00 90.38 155 GLN A N 1
ATOM 1223 C CA . GLN A 1 155 ? 13.271 -20.889 -2.212 1.00 90.38 155 GLN A CA 1
ATOM 1224 C C . GLN A 1 155 ? 14.157 -20.143 -1.204 1.00 90.38 155 GLN A C 1
ATOM 1226 O O . GLN A 1 155 ? 14.215 -18.914 -1.196 1.00 90.38 155 GLN A O 1
ATOM 1231 N N . ASP A 1 156 ? 14.924 -20.884 -0.403 1.00 83.62 156 ASP A N 1
ATOM 1232 C CA . ASP A 1 156 ? 16.012 -20.293 0.376 1.00 83.62 156 ASP A CA 1
ATOM 1233 C C . ASP A 1 156 ? 17.230 -20.062 -0.533 1.00 83.62 156 ASP A C 1
ATOM 1235 O O . ASP A 1 156 ? 17.843 -21.010 -1.036 1.00 83.62 156 ASP A O 1
ATOM 1239 N N . VAL A 1 157 ? 17.555 -18.793 -0.790 1.00 84.62 157 VAL A N 1
ATOM 1240 C CA . VAL A 1 157 ? 18.658 -18.387 -1.671 1.00 84.62 157 VAL A CA 1
ATOM 1241 C C . VAL A 1 157 ? 19.768 -17.749 -0.826 1.00 84.62 157 VAL A C 1
ATOM 1243 O O . VAL A 1 157 ? 19.690 -16.563 -0.495 1.00 84.62 157 VAL A O 1
ATOM 1246 N N . PRO A 1 158 ? 20.837 -18.490 -0.476 1.00 75.12 158 PRO A N 1
ATOM 1247 C CA . PRO A 1 158 ? 21.913 -17.950 0.344 1.00 75.12 158 PRO A CA 1
ATOM 1248 C C . PRO A 1 158 ? 22.803 -16.977 -0.445 1.00 75.12 158 PRO A C 1
ATOM 1250 O O . PRO A 1 158 ? 23.229 -17.265 -1.567 1.00 75.12 158 PRO A O 1
ATOM 1253 N N . ALA A 1 159 ? 23.169 -15.863 0.200 1.00 83.19 159 ALA A N 1
ATOM 1254 C CA . ALA A 1 159 ? 24.156 -14.887 -0.277 1.00 83.19 159 ALA A CA 1
ATOM 1255 C C . ALA A 1 159 ? 23.818 -14.250 -1.642 1.00 83.19 159 ALA A C 1
ATOM 1257 O O . ALA A 1 159 ? 24.542 -14.426 -2.625 1.00 83.19 159 ALA A O 1
ATOM 1258 N N . ILE A 1 160 ? 22.710 -13.503 -1.694 1.00 90.00 160 ILE A N 1
ATOM 1259 C CA . ILE A 1 160 ? 22.398 -12.596 -2.807 1.00 90.00 160 ILE A CA 1
ATOM 1260 C C . ILE A 1 160 ? 23.257 -11.327 -2.665 1.00 90.00 160 ILE A C 1
ATOM 1262 O O . ILE A 1 160 ? 23.270 -10.746 -1.574 1.00 90.00 160 ILE A O 1
ATOM 1266 N N . PRO A 1 161 ? 23.958 -10.889 -3.729 1.00 90.94 161 PRO A N 1
ATOM 1267 C CA . PRO A 1 161 ? 24.822 -9.709 -3.677 1.00 90.94 161 PRO A CA 1
ATOM 1268 C C . PRO A 1 161 ? 24.046 -8.419 -3.366 1.00 90.94 161 PRO A C 1
ATOM 1270 O O . PRO A 1 161 ? 22.814 -8.412 -3.322 1.00 90.94 161 PRO A O 1
ATOM 1273 N N . GLU A 1 162 ? 24.757 -7.318 -3.098 1.00 88.25 162 GLU A N 1
ATOM 1274 C CA . GLU A 1 162 ? 24.121 -6.016 -2.836 1.00 88.25 162 GLU A CA 1
ATOM 1275 C C . GLU A 1 162 ? 23.474 -5.387 -4.063 1.00 88.25 162 GLU A C 1
ATOM 1277 O O . GLU A 1 162 ? 22.382 -4.825 -3.960 1.00 88.25 162 GLU A O 1
ATOM 1282 N N . LYS A 1 163 ? 24.136 -5.534 -5.206 1.00 89.12 163 LYS A N 1
ATOM 1283 C CA . LYS A 1 163 ? 23.714 -5.072 -6.525 1.00 89.12 163 LYS A CA 1
ATOM 1284 C C . LYS A 1 163 ? 24.029 -6.155 -7.553 1.00 89.12 163 LYS A C 1
ATOM 1286 O O . LYS A 1 163 ? 24.690 -7.137 -7.224 1.00 89.12 163 LYS A O 1
ATOM 1291 N N . GLY A 1 164 ? 23.557 -5.968 -8.780 1.00 91.62 164 GLY A N 1
ATOM 1292 C CA . GLY A 1 164 ? 23.831 -6.864 -9.900 1.00 91.62 164 GLY A CA 1
ATOM 1293 C C . GLY A 1 164 ? 22.578 -7.561 -10.409 1.00 91.62 164 GLY A C 1
ATOM 1294 O O . GLY A 1 164 ? 21.472 -7.019 -10.320 1.00 91.62 164 GLY A O 1
ATOM 1295 N N . THR A 1 165 ? 22.761 -8.771 -10.932 1.00 95.25 165 THR A N 1
ATOM 1296 C CA . THR A 1 165 ? 21.757 -9.463 -11.746 1.00 95.25 165 THR A CA 1
ATOM 1297 C C . THR A 1 165 ? 21.465 -10.864 -11.226 1.00 95.25 165 THR A C 1
ATOM 1299 O O . THR A 1 165 ? 22.362 -11.591 -10.786 1.00 95.25 165 THR A O 1
ATOM 1302 N N . LEU A 1 166 ? 20.203 -11.273 -11.341 1.00 95.31 166 LEU A N 1
ATOM 1303 C CA . LEU A 1 166 ? 19.743 -12.633 -11.096 1.00 95.31 166 LEU A CA 1
ATOM 1304 C C . LEU A 1 166 ? 19.203 -13.250 -12.386 1.00 95.31 166 LEU A C 1
ATOM 1306 O O . LEU A 1 166 ? 18.459 -12.614 -13.136 1.00 95.31 166 LEU A O 1
ATOM 1310 N N . LEU A 1 167 ? 19.549 -14.516 -12.609 1.00 95.06 167 LEU A N 1
ATOM 1311 C CA . LEU A 1 167 ? 18.952 -15.342 -13.651 1.00 95.06 167 LEU A CA 1
ATOM 1312 C C . LEU A 1 167 ? 17.923 -16.275 -13.017 1.00 95.06 167 LEU A C 1
ATOM 1314 O O . LEU A 1 167 ? 18.260 -17.055 -12.119 1.00 95.06 167 LEU A O 1
ATOM 1318 N N . LEU A 1 168 ? 16.692 -16.209 -13.514 1.00 94.44 168 LEU A N 1
ATOM 1319 C CA . LEU A 1 168 ? 15.570 -17.024 -13.074 1.00 94.44 168 LEU A CA 1
ATOM 1320 C C . LEU A 1 168 ? 15.147 -18.022 -14.152 1.00 94.44 168 LEU A C 1
ATOM 1322 O O . LEU A 1 168 ? 15.175 -17.712 -15.347 1.00 94.44 168 LEU A O 1
ATOM 1326 N N . ASN A 1 169 ? 14.700 -19.200 -13.720 1.00 92.75 169 ASN A N 1
ATOM 1327 C CA . ASN A 1 169 ? 14.022 -20.159 -14.593 1.00 92.75 169 ASN A CA 1
ATOM 1328 C C . ASN A 1 169 ? 12.536 -19.797 -14.820 1.00 92.75 169 ASN A C 1
ATOM 1330 O O . ASN A 1 169 ? 12.024 -18.803 -14.302 1.00 92.75 169 ASN A O 1
ATOM 1334 N N . ASP A 1 170 ? 11.824 -20.646 -15.558 1.00 91.12 170 ASP A N 1
ATOM 1335 C CA . ASP A 1 170 ? 10.395 -20.516 -15.875 1.00 91.12 170 ASP A CA 1
ATOM 1336 C C . ASP A 1 170 ? 9.486 -20.507 -14.634 1.00 91.12 170 ASP A C 1
ATOM 1338 O O . ASP A 1 170 ? 8.389 -19.933 -14.653 1.00 91.12 170 ASP A O 1
ATOM 1342 N N . LYS A 1 171 ? 9.962 -21.093 -13.533 1.00 92.06 171 LYS A N 1
ATOM 1343 C CA . LYS A 1 171 ? 9.302 -21.118 -12.223 1.00 92.06 171 LYS A CA 1
ATOM 1344 C C . LYS A 1 171 ? 9.635 -19.918 -11.340 1.00 92.06 171 LYS A C 1
ATOM 1346 O O . LYS A 1 171 ? 9.059 -19.805 -10.268 1.00 92.06 171 LYS A O 1
ATOM 1351 N N . GLY A 1 172 ? 10.509 -19.011 -11.777 1.00 92.75 172 GLY A N 1
ATOM 1352 C CA . GLY A 1 172 ? 10.939 -17.858 -10.982 1.00 92.75 172 GLY A CA 1
ATOM 1353 C C . GLY A 1 172 ? 11.988 -18.183 -9.918 1.00 92.75 172 GLY A C 1
ATOM 1354 O O . GLY A 1 172 ? 12.187 -17.377 -9.016 1.00 92.75 172 GLY A O 1
ATOM 1355 N N . GLN A 1 173 ? 12.645 -19.342 -10.003 1.00 93.50 173 GLN A N 1
ATOM 1356 C CA . GLN A 1 173 ? 13.696 -19.756 -9.071 1.00 93.50 173 GLN A CA 1
ATOM 1357 C C . GLN A 1 173 ? 15.045 -19.206 -9.510 1.00 93.50 173 GLN A C 1
ATOM 1359 O O . GLN A 1 173 ? 15.367 -19.227 -10.701 1.00 93.50 173 GLN A O 1
ATOM 1364 N N . VAL A 1 174 ? 15.856 -18.774 -8.547 1.00 94.25 174 VAL A N 1
ATOM 1365 C CA . VAL A 1 174 ? 17.192 -18.236 -8.811 1.00 94.25 174 VAL A CA 1
ATOM 1366 C C . VAL A 1 174 ? 18.131 -19.384 -9.179 1.00 94.25 174 VAL A C 1
ATOM 1368 O O . VAL A 1 174 ? 18.410 -20.258 -8.355 1.00 94.25 174 VAL A O 1
ATOM 1371 N N . ILE A 1 175 ? 18.640 -19.372 -10.414 1.00 93.25 175 ILE A N 1
ATOM 1372 C CA . ILE A 1 175 ? 19.589 -20.377 -10.924 1.00 93.25 175 ILE A CA 1
ATOM 1373 C C . ILE A 1 175 ? 21.020 -19.842 -11.050 1.00 93.25 175 ILE A C 1
ATOM 1375 O O . ILE A 1 175 ? 21.964 -20.621 -10.953 1.00 93.25 175 ILE A O 1
ATOM 1379 N N . HIS A 1 176 ? 21.197 -18.526 -11.206 1.00 93.31 176 HIS A N 1
ATOM 1380 C CA . HIS A 1 176 ? 22.508 -17.864 -11.196 1.00 93.31 176 HIS A CA 1
ATOM 1381 C C . HIS A 1 176 ? 22.401 -16.466 -10.581 1.00 93.31 176 HIS A C 1
ATOM 1383 O O . HIS A 1 176 ? 21.352 -15.825 -10.669 1.00 93.31 176 HIS A O 1
ATOM 1389 N N . ARG A 1 177 ? 23.478 -15.995 -9.950 1.00 93.38 177 ARG A N 1
ATOM 1390 C CA . ARG A 1 177 ? 23.552 -14.680 -9.297 1.00 93.38 177 ARG A CA 1
ATOM 1391 C C . ARG A 1 177 ? 24.957 -14.110 -9.412 1.00 93.38 177 ARG A C 1
ATOM 1393 O O . ARG A 1 177 ? 25.921 -14.854 -9.254 1.00 93.38 177 ARG A O 1
ATOM 1400 N N . THR A 1 178 ? 25.062 -12.809 -9.643 1.00 94.38 178 THR A N 1
ATOM 1401 C CA . THR A 1 178 ? 26.348 -12.114 -9.777 1.00 94.38 178 THR A CA 1
ATOM 1402 C C . THR A 1 178 ? 26.195 -10.625 -9.460 1.00 94.38 178 THR A C 1
ATOM 1404 O O . THR A 1 178 ? 25.093 -10.081 -9.536 1.00 94.38 178 THR A O 1
ATOM 1407 N N . GLU A 1 179 ? 27.300 -9.969 -9.101 1.00 94.12 179 GLU A N 1
ATOM 1408 C CA . GLU A 1 179 ? 27.389 -8.505 -8.968 1.00 94.12 179 GLU A CA 1
ATOM 1409 C C . GLU A 1 179 ? 27.409 -7.798 -10.337 1.00 94.12 179 GLU A C 1
ATOM 1411 O O . GLU A 1 179 ? 27.168 -6.597 -10.424 1.00 94.12 179 GLU A O 1
ATOM 1416 N N . ASN A 1 180 ? 27.650 -8.556 -11.409 1.00 94.62 180 ASN A N 1
ATOM 1417 C CA . ASN A 1 180 ? 27.777 -8.079 -12.783 1.00 94.62 180 ASN A CA 1
ATOM 1418 C C . ASN A 1 180 ? 26.435 -8.077 -13.545 1.00 94.62 180 ASN A C 1
ATOM 1420 O O . ASN A 1 180 ? 25.408 -8.565 -13.059 1.00 94.62 180 ASN A O 1
ATOM 1424 N N . ASN A 1 181 ? 26.430 -7.547 -14.772 1.00 94.81 181 ASN A N 1
ATOM 1425 C CA . ASN A 1 181 ? 25.282 -7.647 -15.674 1.00 94.81 181 ASN A CA 1
ATOM 1426 C C . ASN A 1 181 ? 25.269 -9.014 -16.380 1.00 94.81 181 ASN A C 1
ATOM 1428 O O . ASN A 1 181 ? 26.265 -9.384 -16.994 1.00 94.81 181 ASN A O 1
ATOM 1432 N N . ILE A 1 182 ? 24.156 -9.752 -16.343 1.00 95.44 182 ILE A N 1
ATOM 1433 C CA . ILE A 1 182 ? 23.977 -10.945 -17.190 1.00 95.44 182 ILE A CA 1
ATOM 1434 C C . ILE A 1 182 ? 23.249 -10.530 -18.464 1.00 95.44 182 ILE A C 1
ATOM 1436 O O . ILE A 1 182 ? 22.120 -10.043 -18.407 1.00 95.44 182 ILE A O 1
ATOM 1440 N N . ALA A 1 183 ? 23.853 -10.787 -19.619 1.00 94.38 183 ALA A N 1
ATOM 1441 C CA . ALA A 1 183 ? 23.221 -10.545 -20.910 1.00 94.38 183 ALA A CA 1
ATOM 1442 C C . ALA A 1 183 ? 23.699 -11.553 -21.966 1.00 94.38 183 ALA A C 1
ATOM 1444 O O . ALA A 1 183 ? 24.704 -12.241 -21.762 1.00 94.38 183 ALA A O 1
ATOM 1445 N N . PRO A 1 184 ? 22.994 -11.671 -23.106 1.00 94.06 184 PRO A N 1
ATOM 1446 C CA . PRO A 1 184 ? 23.503 -12.425 -24.241 1.00 94.06 184 PRO A CA 1
ATOM 1447 C C . PRO A 1 184 ? 24.853 -11.886 -24.715 1.00 94.06 184 PRO A C 1
ATOM 1449 O O . PRO A 1 184 ? 25.027 -10.673 -24.854 1.00 94.06 184 PRO A O 1
ATOM 1452 N N . ARG A 1 185 ? 25.776 -12.797 -25.037 1.00 94.06 185 ARG A N 1
ATOM 1453 C CA . ARG A 1 185 ? 26.974 -12.477 -25.806 1.00 94.06 185 ARG A CA 1
ATOM 1454 C C . ARG A 1 185 ? 26.528 -11.878 -27.128 1.00 94.06 185 ARG A C 1
ATOM 1456 O O . ARG A 1 185 ? 25.726 -12.479 -27.844 1.00 94.06 185 ARG A O 1
ATOM 1463 N N . VAL A 1 186 ? 27.058 -10.712 -27.470 1.00 92.62 186 VAL A N 1
ATOM 1464 C CA . VAL A 1 186 ? 26.809 -10.087 -28.771 1.00 92.62 186 VAL A CA 1
ATOM 1465 C C . VAL A 1 186 ? 28.102 -9.827 -29.516 1.00 92.62 186 VAL A C 1
ATOM 1467 O O . VAL A 1 186 ? 29.161 -9.695 -28.915 1.00 92.62 186 VAL A O 1
ATOM 1470 N N . GLY A 1 187 ? 28.010 -9.727 -30.835 1.00 92.00 187 GLY A N 1
ATOM 1471 C CA . GLY A 1 187 ? 29.141 -9.409 -31.692 1.00 92.00 187 GLY A CA 1
ATOM 1472 C C . GLY A 1 187 ? 28.683 -8.987 -33.081 1.00 92.00 187 GLY A C 1
ATOM 1473 O O . GLY A 1 187 ? 27.512 -9.126 -33.439 1.00 92.00 187 GLY A O 1
ATOM 1474 N N . PHE A 1 188 ? 29.620 -8.474 -33.873 1.00 92.00 188 PHE A N 1
ATOM 1475 C CA . PHE A 1 188 ? 29.408 -8.260 -35.308 1.00 92.00 188 PHE A CA 1
ATOM 1476 C C . PHE A 1 188 ? 29.897 -9.468 -36.114 1.00 92.00 188 PHE A C 1
ATOM 1478 O O . PHE A 1 188 ? 29.197 -9.942 -37.010 1.00 92.00 188 PHE A O 1
ATOM 1485 N N . PHE A 1 189 ? 31.087 -9.963 -35.771 1.00 91.62 189 PHE A N 1
ATOM 1486 C CA . PHE A 1 189 ? 31.751 -11.105 -36.386 1.00 91.62 189 PHE A CA 1
ATOM 1487 C C . PHE A 1 189 ? 32.821 -11.676 -35.443 1.00 91.62 189 PHE A C 1
ATOM 1489 O O . PHE A 1 189 ? 33.286 -10.939 -34.575 1.00 91.62 189 PHE A O 1
ATOM 1496 N N . GLY A 1 190 ? 33.239 -12.929 -35.641 1.00 91.00 190 GLY A N 1
ATOM 1497 C CA . GLY A 1 190 ? 34.331 -13.553 -34.880 1.00 91.00 190 GLY A CA 1
ATOM 1498 C C . GLY A 1 190 ? 34.142 -15.056 -34.655 1.00 91.00 190 GLY A C 1
ATOM 1499 O O . GLY A 1 190 ? 33.329 -15.686 -35.330 1.00 91.00 190 GLY A O 1
ATOM 1500 N N . ASP A 1 191 ? 34.882 -15.625 -33.696 1.00 88.25 191 ASP A N 1
ATOM 1501 C CA . ASP A 1 191 ? 34.638 -16.986 -33.190 1.00 88.25 191 ASP A CA 1
ATOM 1502 C C . ASP A 1 191 ? 33.513 -16.936 -32.144 1.00 88.25 191 ASP A C 1
ATOM 1504 O O . ASP A 1 191 ? 33.657 -16.213 -31.153 1.00 88.25 191 ASP A O 1
ATOM 1508 N N . PRO A 1 192 ? 32.405 -17.685 -32.306 1.00 87.62 192 PRO A N 1
ATOM 1509 C CA . PRO A 1 192 ? 31.307 -17.683 -31.344 1.00 87.62 192 PRO A CA 1
ATOM 1510 C C . PRO A 1 192 ? 31.705 -18.144 -29.935 1.00 87.62 192 PRO A C 1
ATOM 1512 O O . PRO A 1 192 ? 30.978 -17.847 -28.988 1.00 87.62 192 PRO A O 1
ATOM 1515 N N . ASN A 1 193 ? 32.830 -18.849 -29.767 1.00 87.06 193 ASN A N 1
ATOM 1516 C CA . ASN A 1 193 ? 33.302 -19.365 -28.480 1.00 87.06 193 ASN A CA 1
ATOM 1517 C C . ASN A 1 193 ? 34.195 -18.382 -27.710 1.00 87.06 193 ASN A C 1
ATOM 1519 O O . ASN A 1 193 ? 34.347 -18.546 -26.499 1.00 87.06 193 ASN A O 1
ATOM 1523 N N . GLU A 1 194 ? 34.722 -17.345 -28.360 1.00 88.00 194 GLU A N 1
ATOM 1524 C CA . GLU A 1 194 ? 35.589 -16.340 -27.737 1.00 88.00 194 GLU A CA 1
ATOM 1525 C C . GLU A 1 194 ? 34.820 -15.055 -27.368 1.00 88.00 194 GLU A C 1
ATOM 1527 O O . GLU A 1 194 ? 33.676 -14.842 -27.780 1.00 88.00 194 GLU A O 1
ATOM 1532 N N . SER A 1 195 ? 35.443 -14.197 -26.555 1.00 86.69 195 SER A N 1
ATOM 1533 C CA . SER A 1 195 ? 34.936 -12.842 -26.295 1.00 86.69 195 SER A CA 1
ATOM 1534 C C . SER A 1 195 ? 35.108 -11.966 -27.542 1.00 86.69 195 SER A C 1
ATOM 1536 O O . SER A 1 195 ? 36.058 -12.140 -28.305 1.00 86.69 195 SER A O 1
ATOM 1538 N N . GLN A 1 196 ? 34.182 -11.034 -27.770 1.00 86.06 196 GLN A N 1
ATOM 1539 C CA . GLN A 1 196 ? 34.095 -10.278 -29.023 1.00 86.06 196 GLN A CA 1
ATOM 1540 C C . GLN A 1 196 ? 34.748 -8.892 -28.918 1.00 86.06 196 GLN A C 1
ATOM 1542 O O . GLN A 1 196 ? 34.423 -8.103 -28.032 1.00 86.06 196 GLN A O 1
ATOM 1547 N N . GLU A 1 197 ? 35.620 -8.549 -29.873 1.00 75.06 197 GLU A N 1
ATOM 1548 C CA . GLU A 1 197 ? 36.207 -7.207 -29.980 1.00 75.06 197 GLU A CA 1
ATOM 1549 C C . GLU A 1 197 ? 35.313 -6.250 -30.789 1.00 75.06 197 GLU A C 1
ATOM 1551 O O . GLU A 1 197 ? 35.094 -6.425 -31.990 1.00 75.06 197 GLU A O 1
ATOM 1556 N N . PHE A 1 198 ? 34.844 -5.166 -30.166 1.00 69.62 198 PHE A N 1
ATOM 1557 C CA . PHE A 1 198 ? 33.916 -4.231 -30.819 1.00 69.62 198 PHE A CA 1
ATOM 1558 C C . PHE A 1 198 ? 34.603 -3.084 -31.580 1.00 69.62 198 PHE A C 1
ATOM 1560 O O . PHE A 1 198 ? 34.140 -2.690 -32.661 1.00 69.62 198 PHE A O 1
ATOM 1567 N N . TYR A 1 199 ? 35.708 -2.558 -31.041 1.00 65.50 199 TYR A N 1
ATOM 1568 C CA . TYR A 1 199 ? 36.278 -1.266 -31.453 1.00 65.50 199 TYR A CA 1
ATOM 1569 C C . TYR A 1 199 ? 37.463 -1.379 -32.419 1.00 65.50 199 TYR A C 1
ATOM 1571 O O . TYR A 1 199 ? 37.565 -0.585 -33.350 1.00 65.50 199 TYR A O 1
ATOM 1579 N N . SER A 1 200 ? 38.334 -2.369 -32.222 1.00 59.97 200 SER A N 1
ATOM 1580 C CA . SER A 1 200 ? 39.605 -2.539 -32.947 1.00 59.97 200 SER A CA 1
ATOM 1581 C C . SER A 1 200 ? 39.583 -3.620 -34.028 1.00 59.97 200 SER A C 1
ATOM 1583 O O . SER A 1 200 ? 40.471 -3.642 -34.880 1.00 59.97 200 SER A O 1
ATOM 1585 N N . GLY A 1 201 ? 38.585 -4.508 -34.015 1.00 63.56 201 GLY A N 1
ATOM 1586 C CA . GLY A 1 201 ? 38.561 -5.684 -34.880 1.00 63.56 201 GLY A CA 1
ATOM 1587 C C . GLY A 1 201 ? 38.471 -5.339 -36.369 1.00 63.56 201 GLY A C 1
ATOM 1588 O O . GLY A 1 201 ? 37.486 -4.743 -36.823 1.00 63.56 201 GLY A O 1
ATOM 1589 N N . ILE A 1 202 ? 39.476 -5.765 -37.140 1.00 74.81 202 ILE A N 1
ATOM 1590 C CA . ILE A 1 202 ? 39.384 -5.917 -38.597 1.00 74.81 202 ILE A CA 1
ATOM 1591 C C . ILE A 1 202 ? 38.887 -7.334 -38.866 1.00 74.81 202 ILE A C 1
ATOM 1593 O O . ILE A 1 202 ? 39.535 -8.297 -38.459 1.00 74.81 202 ILE A O 1
ATOM 1597 N N . ARG A 1 203 ? 37.767 -7.459 -39.580 1.00 85.75 203 ARG A N 1
ATOM 1598 C CA . ARG A 1 203 ? 37.194 -8.760 -39.929 1.00 85.75 203 ARG A CA 1
ATOM 1599 C C . ARG A 1 203 ? 38.131 -9.537 -40.846 1.00 85.75 203 ARG A C 1
ATOM 1601 O O . ARG A 1 203 ? 38.444 -9.070 -41.951 1.00 85.75 203 ARG A O 1
ATOM 1608 N N . LYS A 1 204 ? 38.540 -10.727 -40.408 1.00 81.50 204 LYS A N 1
ATOM 1609 C CA . LYS A 1 204 ? 39.254 -11.700 -41.235 1.00 81.50 204 LYS A CA 1
ATOM 1610 C C . LYS A 1 204 ? 38.300 -12.292 -42.267 1.00 81.50 204 LYS A C 1
ATOM 1612 O O . LYS A 1 204 ? 37.080 -12.150 -42.203 1.00 81.50 204 LYS A O 1
ATOM 1617 N N . TYR A 1 205 ? 38.857 -12.909 -43.299 1.00 74.19 205 TYR A N 1
ATOM 1618 C CA . TYR A 1 205 ? 38.049 -13.407 -44.411 1.00 74.19 205 TYR A CA 1
ATOM 1619 C C . TYR A 1 205 ? 37.112 -14.562 -44.004 1.00 74.19 205 TYR A C 1
ATOM 1621 O O . TYR A 1 205 ? 36.010 -14.672 -44.545 1.00 74.19 205 TYR A O 1
ATOM 1629 N N . ASP A 1 206 ? 37.553 -15.384 -43.054 1.00 78.69 206 ASP A N 1
ATOM 1630 C CA . ASP A 1 206 ? 36.910 -16.586 -42.521 1.00 78.69 206 ASP A CA 1
ATOM 1631 C C . ASP A 1 206 ? 36.050 -16.353 -41.269 1.00 78.69 206 ASP A C 1
ATOM 1633 O O . ASP A 1 206 ? 35.334 -17.269 -40.871 1.00 78.69 206 ASP A O 1
ATOM 1637 N N . ASP A 1 207 ? 36.056 -15.143 -40.698 1.00 85.62 207 ASP A N 1
ATOM 1638 C CA . ASP A 1 207 ? 35.218 -14.809 -39.542 1.00 85.62 207 ASP A CA 1
ATOM 1639 C C . ASP A 1 207 ? 33.725 -14.970 -39.875 1.00 85.62 207 ASP A C 1
ATOM 1641 O O . ASP A 1 207 ? 33.226 -14.479 -40.902 1.00 85.62 207 ASP A O 1
ATOM 1645 N N . GLU A 1 208 ? 32.996 -15.623 -38.969 1.00 88.88 208 GLU A N 1
ATOM 1646 C CA . GLU A 1 208 ? 31.543 -15.733 -39.035 1.00 88.88 208 GLU A CA 1
ATOM 1647 C C . GLU A 1 208 ? 30.905 -14.361 -38.796 1.00 88.88 208 GLU A C 1
ATOM 1649 O O . GLU A 1 208 ? 31.344 -13.617 -37.928 1.00 88.88 208 GLU A O 1
ATOM 1654 N N . ILE A 1 209 ? 29.866 -14.013 -39.561 1.00 92.12 209 ILE A N 1
ATOM 1655 C CA . ILE A 1 209 ? 29.074 -12.792 -39.352 1.00 92.12 209 ILE A CA 1
ATOM 1656 C C . ILE A 1 209 ? 27.827 -13.180 -38.558 1.00 92.12 209 ILE A C 1
ATOM 1658 O O . ILE A 1 209 ? 26.956 -13.867 -39.090 1.00 92.12 209 ILE A O 1
ATOM 1662 N N . PHE A 1 210 ? 27.704 -12.703 -37.319 1.00 92.69 210 PHE A N 1
ATOM 1663 C CA . PHE A 1 210 ? 26.603 -13.111 -36.436 1.00 92.69 210 PHE A CA 1
ATOM 1664 C C . PHE A 1 210 ? 25.252 -12.488 -36.823 1.00 92.69 210 PHE A C 1
ATOM 1666 O O . PHE A 1 210 ? 24.208 -13.128 -36.700 1.00 92.69 210 PHE A O 1
ATOM 1673 N N . GLY A 1 211 ? 25.256 -11.241 -37.313 1.00 93.31 211 GLY A N 1
ATOM 1674 C CA . GLY A 1 211 ? 24.045 -10.465 -37.617 1.00 93.31 211 GLY A CA 1
ATOM 1675 C C . GLY A 1 211 ? 23.967 -9.949 -39.055 1.00 93.31 211 GLY A C 1
ATOM 1676 O O . GLY A 1 211 ? 23.937 -8.733 -39.244 1.00 93.31 211 GLY A O 1
ATOM 1677 N N . PRO A 1 212 ? 23.945 -10.803 -40.094 1.00 94.50 212 PRO A N 1
ATOM 1678 C CA . PRO A 1 212 ? 23.975 -10.351 -41.484 1.00 94.50 212 PRO A CA 1
ATOM 1679 C C . PRO A 1 212 ? 22.707 -9.572 -41.868 1.00 94.50 212 PRO A C 1
ATOM 1681 O O . PRO A 1 212 ? 21.601 -10.118 -41.827 1.00 94.50 212 PRO A O 1
ATOM 1684 N N . VAL A 1 213 ? 22.846 -8.310 -42.298 1.00 94.50 213 VAL A N 1
ATOM 1685 C CA . VAL A 1 213 ? 21.701 -7.495 -42.740 1.00 94.50 213 VAL A CA 1
ATOM 1686 C C . VAL A 1 213 ? 21.516 -7.648 -44.247 1.00 94.50 213 VAL A C 1
ATOM 1688 O O . VAL A 1 213 ? 22.356 -7.237 -45.049 1.00 94.50 213 VAL A O 1
ATOM 1691 N N . LYS A 1 214 ? 20.410 -8.282 -44.634 1.00 93.12 214 LYS A N 1
ATOM 1692 C CA . LYS A 1 214 ? 20.168 -8.768 -45.999 1.00 93.12 214 LYS A CA 1
ATOM 1693 C C . LYS A 1 214 ? 19.482 -7.712 -46.859 1.00 93.12 214 LYS A C 1
ATOM 1695 O O . LYS A 1 214 ? 18.620 -6.986 -46.370 1.00 93.12 214 LYS A O 1
ATOM 1700 N N . HIS A 1 215 ? 19.798 -7.702 -48.153 1.00 90.56 215 HIS A N 1
ATOM 1701 C CA . HIS A 1 215 ? 19.153 -6.861 -49.168 1.00 90.56 215 HIS A CA 1
ATOM 1702 C C . HIS A 1 215 ? 19.247 -5.348 -48.910 1.00 90.56 215 HIS A C 1
ATOM 1704 O O . HIS A 1 215 ? 18.396 -4.582 -49.358 1.00 90.56 215 HIS A O 1
ATOM 1710 N N . VAL A 1 216 ? 20.300 -4.913 -48.219 1.00 91.81 216 VAL A N 1
ATOM 1711 C CA . VAL A 1 216 ? 20.600 -3.499 -47.983 1.00 91.81 216 VAL A CA 1
ATOM 1712 C C . VAL A 1 216 ? 21.277 -2.923 -49.216 1.00 91.81 216 VAL A C 1
ATOM 1714 O O . VAL A 1 216 ? 22.194 -3.530 -49.771 1.00 91.81 216 VAL A O 1
ATOM 1717 N N . LYS A 1 217 ? 20.839 -1.738 -49.635 1.00 92.62 217 LYS A N 1
ATOM 1718 C CA . LYS A 1 217 ? 21.457 -0.986 -50.727 1.00 92.62 217 LYS A CA 1
ATOM 1719 C C . LYS A 1 217 ? 22.764 -0.367 -50.255 1.00 92.62 217 LYS A C 1
ATOM 1721 O O . LYS A 1 217 ? 22.768 0.422 -49.311 1.00 92.62 217 LYS A O 1
ATOM 1726 N N . VAL A 1 218 ? 23.851 -0.717 -50.940 1.00 93.62 218 VAL A N 1
ATOM 1727 C CA . VAL A 1 218 ? 25.204 -0.219 -50.680 1.00 93.62 218 VAL A CA 1
ATOM 1728 C C . VAL A 1 218 ? 25.743 0.463 -51.932 1.00 93.62 218 VAL A C 1
ATOM 1730 O O . VAL A 1 218 ? 25.650 -0.108 -53.020 1.00 93.62 218 VAL A O 1
ATOM 1733 N N . TYR A 1 219 ? 26.285 1.678 -51.821 1.00 93.62 219 TYR A N 1
ATOM 1734 C CA . TYR A 1 219 ? 26.721 2.428 -53.002 1.00 93.62 219 TYR A CA 1
ATOM 1735 C C . TYR A 1 219 ? 27.861 3.433 -52.772 1.00 93.62 219 TYR A C 1
ATOM 1737 O O . TYR A 1 219 ? 28.117 3.844 -51.643 1.00 93.62 219 TYR A O 1
ATOM 1745 N N . ILE A 1 220 ? 28.505 3.865 -53.867 1.00 89.88 220 ILE A N 1
ATOM 1746 C CA . ILE A 1 220 ? 29.487 4.969 -53.914 1.00 89.88 220 ILE A CA 1
ATOM 1747 C C . ILE A 1 220 ? 29.054 5.961 -55.000 1.00 89.88 220 ILE A C 1
ATOM 1749 O O . ILE A 1 220 ? 29.323 5.708 -56.166 1.00 89.88 220 ILE A O 1
ATOM 1753 N N . SER A 1 221 ? 28.379 7.063 -54.654 1.00 85.31 221 SER A N 1
ATOM 1754 C CA . SER A 1 221 ? 27.901 8.119 -55.584 1.00 85.31 221 SER A CA 1
ATOM 1755 C C . SER A 1 221 ? 27.737 7.662 -57.055 1.00 85.31 221 SER A C 1
ATOM 1757 O O . SER A 1 221 ? 28.597 7.985 -57.884 1.00 85.31 221 SER A O 1
ATOM 1759 N N . PRO A 1 222 ? 26.704 6.856 -57.386 1.00 83.19 222 PRO A N 1
ATOM 1760 C CA . PRO A 1 222 ? 26.579 6.164 -58.676 1.00 83.19 222 PRO A CA 1
ATOM 1761 C C . PRO A 1 222 ? 26.566 7.091 -59.891 1.00 83.19 222 PRO A C 1
ATOM 1763 O O . PRO A 1 222 ? 26.888 6.669 -60.999 1.00 83.19 222 PRO A O 1
ATOM 1766 N N . GLU A 1 223 ? 26.213 8.359 -59.682 1.00 82.44 223 GLU A N 1
ATOM 1767 C CA . GLU A 1 223 ? 26.230 9.415 -60.691 1.00 82.44 223 GLU A CA 1
ATOM 1768 C C . GLU A 1 223 ? 27.658 9.812 -61.102 1.00 82.44 223 GLU A C 1
ATOM 1770 O O . GLU A 1 223 ? 27.872 10.272 -62.221 1.00 82.44 223 GLU A O 1
ATOM 1775 N N . VAL A 1 224 ? 28.629 9.643 -60.200 1.00 81.75 224 VAL A N 1
ATOM 1776 C CA . VAL A 1 224 ? 30.050 9.976 -60.400 1.00 81.75 224 VAL A CA 1
ATOM 1777 C C . VAL A 1 224 ? 30.865 8.733 -60.764 1.00 81.75 224 VAL A C 1
ATOM 1779 O O . VAL A 1 224 ? 31.783 8.825 -61.577 1.00 81.75 224 VAL A O 1
ATOM 1782 N N . PHE A 1 225 ? 30.518 7.575 -60.194 1.00 86.44 225 PHE A N 1
ATOM 1783 C CA . PHE A 1 225 ? 31.227 6.307 -60.385 1.00 86.44 225 PHE A CA 1
ATOM 1784 C C . PHE A 1 225 ? 30.278 5.231 -60.939 1.00 86.44 225 PHE A C 1
ATOM 1786 O O . PHE A 1 225 ? 29.654 4.501 -60.170 1.00 86.44 225 PHE A O 1
ATOM 1793 N N . PRO A 1 226 ? 30.140 5.084 -62.267 1.00 84.12 226 PRO A N 1
ATOM 1794 C CA . PRO A 1 226 ? 29.253 4.077 -62.844 1.00 84.12 226 PRO A CA 1
ATOM 1795 C C . PRO A 1 226 ? 29.596 2.652 -62.372 1.00 84.12 226 PRO A C 1
ATOM 1797 O O . PRO A 1 226 ? 30.764 2.262 -62.348 1.00 84.12 226 PRO A O 1
ATOM 1800 N N . GLY A 1 227 ? 28.574 1.859 -62.023 1.00 83.19 227 GLY A N 1
ATOM 1801 C CA . GLY A 1 227 ? 28.727 0.473 -61.541 1.00 83.19 227 GLY A CA 1
ATOM 1802 C C . GLY A 1 227 ? 28.931 0.322 -60.026 1.00 83.19 227 GLY A C 1
ATOM 1803 O O . GLY A 1 227 ? 29.083 -0.791 -59.529 1.00 83.19 227 GLY A O 1
ATOM 1804 N N . SER A 1 228 ? 28.897 1.419 -59.270 1.00 87.81 228 SER A N 1
ATOM 1805 C CA . SER A 1 228 ? 29.172 1.450 -57.830 1.00 87.81 228 SER A CA 1
ATOM 1806 C C . SER A 1 228 ? 27.971 1.172 -56.914 1.00 87.81 228 SER A C 1
ATOM 1808 O O . SER A 1 228 ? 27.940 1.655 -55.784 1.00 87.81 228 SER A O 1
ATOM 1810 N N . LEU A 1 229 ? 26.964 0.427 -57.376 1.00 92.44 229 LEU A N 1
ATOM 1811 C CA . LEU A 1 229 ? 25.783 0.068 -56.584 1.00 92.44 229 LEU A CA 1
ATOM 1812 C C . LEU A 1 229 ? 25.681 -1.453 -56.442 1.00 92.44 229 LEU A C 1
ATOM 1814 O O . LEU A 1 229 ? 25.729 -2.177 -57.434 1.00 92.44 229 LEU A O 1
ATOM 1818 N N . ALA A 1 230 ? 25.501 -1.925 -55.210 1.00 93.06 230 ALA A N 1
ATOM 1819 C CA . ALA A 1 230 ? 25.314 -3.329 -54.866 1.00 93.06 230 ALA A CA 1
ATOM 1820 C C . ALA A 1 230 ? 24.192 -3.507 -53.830 1.00 93.06 230 ALA A C 1
ATOM 1822 O O . ALA A 1 230 ? 23.798 -2.570 -53.135 1.00 93.06 230 ALA A O 1
ATOM 1823 N N . LEU A 1 231 ? 23.686 -4.735 -53.721 1.00 93.00 231 LEU A N 1
ATOM 1824 C CA . LEU A 1 231 ? 22.811 -5.170 -52.633 1.00 93.00 231 LEU A CA 1
ATOM 1825 C C . LEU A 1 231 ? 23.549 -6.207 -51.794 1.00 93.00 231 LEU A C 1
ATOM 1827 O O . LEU A 1 231 ? 24.288 -7.025 -52.347 1.00 93.00 231 LEU A O 1
ATOM 1831 N N . THR A 1 232 ? 23.327 -6.202 -50.483 1.00 93.94 232 THR A N 1
ATOM 1832 C CA . THR A 1 232 ? 23.852 -7.271 -49.633 1.00 93.94 232 THR A CA 1
ATOM 1833 C C . THR A 1 232 ? 23.139 -8.596 -49.891 1.00 93.94 232 THR A C 1
ATOM 1835 O O . THR A 1 232 ? 21.922 -8.648 -50.109 1.00 93.94 232 THR A O 1
ATOM 1838 N N . ASP A 1 233 ? 23.903 -9.683 -49.862 1.00 92.31 233 ASP A N 1
ATOM 1839 C CA . ASP A 1 233 ? 23.394 -11.042 -50.002 1.00 92.31 233 ASP A CA 1
ATOM 1840 C C . ASP A 1 233 ? 22.779 -11.581 -48.692 1.00 92.31 233 ASP A C 1
ATOM 1842 O O . ASP A 1 233 ? 22.585 -10.867 -47.705 1.00 92.31 233 ASP A O 1
ATOM 1846 N N . SER A 1 234 ? 22.453 -12.878 -48.673 1.00 90.56 234 SER A N 1
ATOM 1847 C CA . SER A 1 234 ? 21.890 -13.545 -47.490 1.00 90.56 234 SER A CA 1
ATOM 1848 C C . SER A 1 234 ? 22.832 -13.604 -46.278 1.00 90.56 234 SER A C 1
ATOM 1850 O O . SER A 1 234 ? 22.361 -13.864 -45.172 1.00 90.56 234 SER A O 1
ATOM 1852 N N . GLN A 1 235 ? 24.130 -13.374 -46.488 1.00 90.31 235 GLN A N 1
ATOM 1853 C CA . GLN A 1 235 ? 25.190 -13.320 -45.480 1.00 90.31 235 GLN A CA 1
ATOM 1854 C C . GLN A 1 235 ? 25.600 -11.869 -45.175 1.00 90.31 235 GLN A C 1
ATOM 1856 O O . GLN A 1 235 ? 26.614 -11.636 -44.521 1.00 90.31 235 GLN A O 1
ATOM 1861 N N . GLY A 1 236 ? 24.832 -10.881 -45.651 1.00 91.81 236 GLY A N 1
ATOM 1862 C CA . GLY A 1 236 ? 25.112 -9.463 -45.443 1.00 91.81 236 GLY A CA 1
ATOM 1863 C C . GLY A 1 236 ? 26.299 -8.943 -46.257 1.00 91.81 236 GLY A C 1
ATOM 1864 O O . GLY A 1 236 ? 26.669 -7.782 -46.104 1.00 91.81 236 GLY A O 1
ATOM 1865 N N . LYS A 1 237 ? 26.904 -9.759 -47.129 1.00 93.31 237 LYS A N 1
ATOM 1866 C CA . LYS A 1 237 ? 28.095 -9.395 -47.906 1.00 93.31 237 LYS A CA 1
ATOM 1867 C C . LYS A 1 237 ? 27.701 -8.636 -49.168 1.00 93.31 237 LYS A C 1
ATOM 1869 O O . LYS A 1 237 ? 26.683 -8.935 -49.787 1.00 93.31 237 LYS A O 1
ATOM 1874 N N . TYR A 1 238 ? 28.519 -7.668 -49.565 1.00 93.31 238 TYR A N 1
ATOM 1875 C CA . TYR A 1 238 ? 28.375 -6.938 -50.820 1.00 93.31 238 TYR A CA 1
ATOM 1876 C C . TYR A 1 238 ? 29.710 -6.871 -51.563 1.00 93.31 238 TYR A C 1
ATOM 1878 O O . TYR A 1 238 ? 30.796 -6.952 -50.983 1.00 93.31 238 TYR A O 1
ATOM 1886 N N . SER A 1 239 ? 29.613 -6.688 -52.872 1.00 90.38 239 SER A N 1
ATOM 1887 C CA . SER A 1 239 ? 30.749 -6.483 -53.755 1.00 90.38 239 SER A CA 1
ATOM 1888 C C . SER A 1 239 ? 30.312 -5.607 -54.924 1.00 90.38 239 SER A C 1
ATOM 1890 O O . SER A 1 239 ? 29.228 -5.802 -55.472 1.00 90.38 239 SER A O 1
ATOM 1892 N N . MET A 1 240 ? 31.136 -4.625 -55.279 1.00 89.38 240 MET A N 1
ATOM 1893 C CA . MET A 1 240 ? 30.878 -3.694 -56.374 1.00 89.38 240 MET A CA 1
ATOM 1894 C C . MET A 1 240 ? 32.150 -3.431 -57.179 1.00 89.38 240 MET A C 1
ATOM 1896 O O . MET A 1 240 ? 33.246 -3.325 -56.626 1.00 89.38 240 MET A O 1
ATOM 1900 N N . ARG A 1 241 ? 31.984 -3.324 -58.498 1.00 86.38 241 ARG A N 1
ATOM 1901 C CA . ARG A 1 241 ? 33.046 -3.184 -59.500 1.00 86.38 241 ARG A CA 1
ATOM 1902 C C . ARG A 1 241 ? 32.699 -1.965 -60.345 1.00 86.38 241 ARG A C 1
ATOM 1904 O O . ARG A 1 241 ? 31.752 -2.018 -61.127 1.00 86.38 241 ARG A O 1
ATOM 1911 N N . PHE A 1 242 ? 33.396 -0.862 -60.104 1.00 86.44 242 PHE A N 1
ATOM 1912 C CA . PHE A 1 242 ? 33.021 0.467 -60.581 1.00 86.44 242 PHE A CA 1
ATOM 1913 C C . PHE A 1 242 ? 34.153 1.126 -61.360 1.00 86.44 242 PHE A C 1
ATOM 1915 O O . PHE A 1 242 ? 35.325 0.794 -61.194 1.00 86.44 242 PHE A O 1
ATOM 1922 N N . TYR A 1 243 ? 33.793 2.076 -62.216 1.00 82.19 243 TYR A N 1
ATOM 1923 C CA . TYR A 1 243 ? 34.748 2.774 -63.068 1.00 82.19 243 TYR A CA 1
ATOM 1924 C C . TYR A 1 243 ? 35.139 4.119 -62.464 1.00 82.19 243 TYR A C 1
ATOM 1926 O O . TYR A 1 243 ? 34.278 4.919 -62.089 1.00 82.19 243 TYR A O 1
ATOM 1934 N N . LEU A 1 244 ? 36.445 4.371 -62.387 1.00 80.19 244 LEU A N 1
ATOM 1935 C CA . LEU A 1 244 ? 36.986 5.664 -61.988 1.00 80.19 244 LEU A CA 1
ATOM 1936 C C . LEU A 1 244 ? 36.991 6.632 -63.183 1.00 80.19 244 LEU A C 1
ATOM 1938 O O . LEU A 1 244 ? 37.289 6.216 -64.309 1.00 80.19 244 LEU A O 1
ATOM 1942 N N . PRO A 1 245 ? 36.698 7.927 -62.964 1.00 78.38 245 PRO A N 1
ATOM 1943 C CA . PRO A 1 245 ? 36.915 8.952 -63.975 1.00 78.38 245 PRO A CA 1
ATOM 1944 C C . PRO A 1 245 ? 38.400 9.065 -64.363 1.00 78.38 245 PRO A C 1
ATOM 1946 O O . PRO A 1 245 ? 39.290 8.619 -63.641 1.00 78.38 245 PRO A O 1
ATOM 1949 N N . TYR A 1 246 ? 38.674 9.689 -65.511 1.00 74.44 246 TYR A N 1
ATOM 1950 C CA . TYR A 1 246 ? 40.040 9.901 -66.004 1.00 74.44 246 TYR A CA 1
ATOM 1951 C C . TYR A 1 246 ? 40.885 10.748 -65.031 1.00 74.44 246 TYR A C 1
ATOM 1953 O O . TYR A 1 246 ? 40.460 11.831 -64.617 1.00 74.44 246 TYR A O 1
ATOM 1961 N N . CYS A 1 247 ? 42.094 10.272 -64.710 1.00 72.75 247 CYS A N 1
ATOM 1962 C CA . CYS A 1 247 ? 42.928 10.779 -63.615 1.00 72.75 247 CYS A CA 1
ATOM 1963 C C . CYS A 1 247 ? 44.415 10.961 -64.013 1.00 72.75 247 CYS A C 1
ATOM 1965 O O . CYS A 1 247 ? 45.288 10.172 -63.635 1.00 72.75 247 CYS A O 1
ATOM 1967 N N . PRO A 1 248 ? 44.753 12.012 -64.782 1.00 68.25 248 PRO A N 1
ATOM 1968 C CA . PRO A 1 248 ? 46.110 12.202 -65.285 1.00 68.25 248 PRO A CA 1
ATOM 1969 C C . PRO A 1 248 ? 47.092 12.526 -64.152 1.00 68.25 248 PRO A C 1
ATOM 1971 O O . PRO A 1 248 ? 46.923 13.516 -63.441 1.00 68.25 248 PRO A O 1
ATOM 1974 N N . GLY A 1 249 ? 48.154 11.726 -64.018 1.00 66.81 249 GLY A N 1
ATOM 1975 C CA . GLY A 1 249 ? 49.273 12.010 -63.110 1.00 66.81 249 GLY A CA 1
ATOM 1976 C C . GLY A 1 249 ? 49.128 11.529 -61.659 1.00 66.81 249 GLY A C 1
ATOM 1977 O O . GLY A 1 249 ? 50.075 11.708 -60.897 1.00 66.81 249 GLY A O 1
ATOM 1978 N N . GLY A 1 250 ? 48.019 10.873 -61.294 1.00 70.81 250 GLY A N 1
ATOM 1979 C CA . GLY A 1 250 ? 47.860 10.208 -59.994 1.00 70.81 250 GLY A CA 1
ATOM 1980 C C . GLY A 1 250 ? 47.226 11.055 -58.891 1.00 70.81 250 GLY A C 1
ATOM 1981 O O . GLY A 1 250 ? 47.836 12.022 -58.442 1.00 70.81 250 GLY A O 1
ATOM 1982 N N . PHE A 1 251 ? 46.047 10.670 -58.399 1.00 78.75 251 PHE A N 1
ATOM 1983 C CA . PHE A 1 251 ? 45.427 11.237 -57.192 1.00 78.75 251 PHE A CA 1
ATOM 1984 C C . PHE A 1 251 ? 44.341 10.311 -56.620 1.00 78.75 251 PHE A C 1
ATOM 1986 O O . PHE A 1 251 ? 43.876 9.387 -57.288 1.00 78.75 251 PHE A O 1
ATOM 1993 N N . ASP A 1 252 ? 43.927 10.570 -55.380 1.00 80.19 252 ASP A N 1
ATOM 1994 C CA . ASP A 1 252 ? 42.879 9.815 -54.693 1.00 80.19 252 ASP A CA 1
ATOM 1995 C C . ASP A 1 252 ? 41.483 10.378 -54.976 1.00 80.19 252 ASP A C 1
ATOM 1997 O O . ASP A 1 252 ? 41.213 11.561 -54.752 1.00 80.19 252 ASP A O 1
ATOM 2001 N N . TYR A 1 253 ? 40.563 9.514 -55.410 1.00 83.44 253 TYR A N 1
ATOM 2002 C CA . TYR A 1 253 ? 39.137 9.821 -55.389 1.00 83.44 253 TYR A CA 1
ATOM 2003 C C . TYR A 1 253 ? 38.543 9.444 -54.036 1.00 83.44 253 TYR A C 1
ATOM 2005 O O . TYR A 1 253 ? 38.668 8.301 -53.587 1.00 83.44 253 TYR A O 1
ATOM 2013 N N . THR A 1 254 ? 37.814 10.371 -53.416 1.00 85.38 254 THR A N 1
ATOM 2014 C CA . THR A 1 254 ? 36.939 10.044 -52.286 1.00 85.38 254 THR A CA 1
ATOM 2015 C C . THR A 1 254 ? 35.840 9.105 -52.776 1.00 85.38 254 THR A C 1
ATOM 2017 O O . THR A 1 254 ? 35.032 9.464 -53.631 1.00 85.38 254 THR A O 1
ATOM 2020 N N . THR A 1 255 ? 35.832 7.885 -52.252 1.00 87.69 255 THR A N 1
ATOM 2021 C CA . THR A 1 255 ? 34.975 6.772 -52.684 1.00 87.69 255 THR A CA 1
ATOM 2022 C C . THR A 1 255 ? 34.259 6.169 -51.481 1.00 87.69 255 THR A C 1
ATOM 2024 O O . THR A 1 255 ? 34.256 4.955 -51.275 1.00 87.69 255 THR A O 1
ATOM 2027 N N . ASP A 1 256 ? 33.672 7.037 -50.664 1.00 89.19 256 ASP A N 1
ATOM 2028 C CA . ASP A 1 256 ? 32.979 6.632 -49.448 1.00 89.19 256 ASP A CA 1
ATOM 2029 C C . ASP A 1 256 ? 31.863 5.640 -49.751 1.00 89.19 256 ASP A C 1
ATOM 2031 O O . ASP A 1 256 ? 31.069 5.832 -50.677 1.00 89.19 256 ASP A O 1
ATOM 2035 N N . VAL A 1 257 ? 31.796 4.593 -48.937 1.00 90.81 257 VAL A N 1
ATOM 2036 C CA . VAL A 1 257 ? 30.776 3.561 -49.080 1.00 90.81 257 VAL A CA 1
ATOM 2037 C C . VAL A 1 257 ? 29.603 3.888 -48.173 1.00 90.81 257 VAL A C 1
ATOM 2039 O O . VAL A 1 257 ? 29.775 4.093 -46.970 1.00 90.81 257 VAL A O 1
ATOM 2042 N N . TRP A 1 258 ? 28.410 3.901 -48.757 1.00 91.88 258 TRP A N 1
ATOM 2043 C CA . TRP A 1 258 ? 27.153 4.189 -48.081 1.00 91.88 258 TRP A CA 1
ATOM 2044 C C . TRP A 1 258 ? 26.299 2.935 -47.974 1.00 91.88 258 TRP A C 1
ATOM 2046 O O . TRP A 1 258 ? 26.189 2.216 -48.961 1.00 91.88 258 TRP A O 1
ATOM 2056 N N . ALA A 1 259 ? 25.649 2.707 -46.833 1.00 92.75 259 ALA A N 1
ATOM 2057 C CA . ALA A 1 259 ? 24.520 1.783 -46.714 1.00 92.75 259 ALA A CA 1
ATOM 2058 C C . ALA A 1 259 ? 23.243 2.545 -46.354 1.00 92.75 259 ALA A C 1
ATOM 2060 O O . ALA A 1 259 ? 23.246 3.384 -45.453 1.00 92.75 259 ALA A O 1
ATOM 2061 N N . GLU A 1 260 ? 22.157 2.222 -47.051 1.00 91.81 260 GLU A N 1
ATOM 2062 C CA . GLU A 1 260 ? 20.828 2.805 -46.865 1.00 91.81 260 GLU A CA 1
ATOM 2063 C C . GLU A 1 260 ? 19.924 1.810 -46.126 1.00 91.81 260 GLU A C 1
ATOM 2065 O O . GLU A 1 260 ? 19.400 0.857 -46.706 1.00 91.81 260 GLU A O 1
ATOM 2070 N N . LEU A 1 261 ? 19.779 2.023 -44.819 1.00 91.50 261 LEU A N 1
ATOM 2071 C CA . LEU A 1 261 ? 18.866 1.293 -43.938 1.00 91.50 261 LEU A CA 1
ATOM 2072 C C . LEU A 1 261 ? 17.559 2.070 -43.800 1.00 91.50 261 LEU A C 1
ATOM 2074 O O . LEU A 1 261 ? 17.472 3.212 -44.236 1.00 91.50 261 LEU A O 1
ATOM 2078 N N . HIS A 1 262 ? 16.542 1.471 -43.187 1.00 88.88 262 HIS A N 1
ATOM 2079 C CA . HIS A 1 262 ? 15.246 2.123 -43.020 1.00 88.88 262 HIS A CA 1
ATOM 2080 C C . HIS A 1 262 ? 14.719 1.975 -41.602 1.00 88.88 262 HIS A C 1
ATOM 2082 O O . HIS A 1 262 ? 14.967 0.981 -40.921 1.00 88.88 262 HIS A O 1
ATOM 2088 N N . TYR A 1 263 ? 13.930 2.950 -41.179 1.00 86.25 263 TYR A N 1
ATOM 2089 C CA . TYR A 1 263 ? 13.071 2.817 -40.016 1.00 86.25 263 TYR A CA 1
ATOM 2090 C C . TYR A 1 263 ? 11.691 3.393 -40.328 1.00 86.25 263 TYR A C 1
ATOM 2092 O O . TYR A 1 263 ? 11.551 4.370 -41.063 1.00 86.25 263 TYR A O 1
ATOM 2100 N N . ALA A 1 264 ? 10.658 2.768 -39.778 1.00 78.44 264 ALA A N 1
ATOM 2101 C CA . ALA A 1 264 ? 9.314 3.301 -39.752 1.00 78.44 264 ALA A CA 1
ATOM 2102 C C . ALA A 1 264 ? 9.285 4.488 -38.793 1.00 78.44 264 ALA A C 1
ATOM 2104 O O . ALA A 1 264 ? 9.533 4.356 -37.587 1.00 78.44 264 ALA A O 1
ATOM 2105 N N . ASN A 1 265 ? 8.988 5.657 -39.339 1.00 69.88 265 ASN A N 1
ATOM 2106 C CA . ASN A 1 265 ? 8.746 6.831 -38.539 1.00 69.88 265 ASN A CA 1
ATOM 2107 C C . ASN A 1 265 ? 7.246 6.980 -38.309 1.00 69.88 265 ASN A C 1
ATOM 2109 O O . ASN A 1 265 ? 6.518 7.367 -39.217 1.00 69.88 265 ASN A O 1
ATOM 2113 N N . PHE A 1 266 ? 6.784 6.670 -37.103 1.00 66.31 266 PHE A N 1
ATOM 2114 C CA . PHE A 1 266 ? 5.375 6.775 -36.760 1.00 66.31 266 PHE A CA 1
ATOM 2115 C C . PHE A 1 266 ? 4.984 8.242 -36.575 1.00 66.31 266 PHE A C 1
ATOM 2117 O O . PHE A 1 266 ? 5.486 8.910 -35.675 1.00 66.31 266 PHE A O 1
ATOM 2124 N N . SER A 1 267 ? 4.093 8.722 -37.437 1.00 62.75 267 SER A N 1
ATOM 2125 C CA . SER A 1 267 ? 3.573 10.085 -37.416 1.00 62.75 267 SER A CA 1
ATOM 2126 C C . SER A 1 267 ? 2.040 10.075 -37.437 1.00 62.75 267 SER A C 1
ATOM 2128 O O . SER A 1 267 ? 1.442 9.088 -37.883 1.00 62.75 267 SER A O 1
ATOM 2130 N N . PRO A 1 268 ? 1.392 11.187 -37.051 1.00 55.06 268 PRO A N 1
ATOM 2131 C CA . PRO A 1 268 ? -0.055 11.364 -37.206 1.00 55.06 268 PRO A CA 1
ATOM 2132 C C . PRO A 1 268 ? -0.563 11.132 -38.637 1.00 55.06 268 PRO A C 1
ATOM 2134 O O . PRO A 1 268 ? -1.710 10.751 -38.822 1.00 55.06 268 PRO A O 1
ATOM 2137 N N . TYR A 1 269 ? 0.299 11.300 -39.645 1.00 58.66 269 TYR A N 1
ATOM 2138 C CA . TYR A 1 269 ? -0.034 11.177 -41.067 1.00 58.66 269 TYR A CA 1
ATOM 2139 C C . TYR A 1 269 ? 0.300 9.795 -41.665 1.00 58.66 269 TYR A C 1
ATOM 2141 O O . TYR A 1 269 ? 0.227 9.609 -42.880 1.00 58.66 269 TYR A O 1
ATOM 2149 N N . GLY A 1 270 ? 0.701 8.826 -40.831 1.00 63.12 270 GLY A N 1
ATOM 2150 C CA . GLY A 1 270 ? 1.096 7.473 -41.230 1.00 63.12 270 GLY A CA 1
ATOM 2151 C C . GLY A 1 270 ? 2.497 7.086 -40.751 1.00 63.12 270 GLY A C 1
ATOM 2152 O O . GLY A 1 270 ? 3.136 7.808 -39.988 1.00 63.12 270 GLY A O 1
ATOM 2153 N N . ALA A 1 271 ? 2.991 5.934 -41.211 1.00 68.81 271 ALA A N 1
ATOM 2154 C CA . ALA A 1 271 ? 4.310 5.405 -40.851 1.00 68.81 271 ALA A CA 1
ATOM 2155 C C . ALA A 1 271 ? 5.260 5.346 -42.067 1.00 68.81 271 ALA A C 1
ATOM 2157 O O . ALA A 1 271 ? 5.570 4.246 -42.535 1.00 68.81 271 ALA A O 1
ATOM 2158 N N . PRO A 1 272 ? 5.688 6.492 -42.645 1.00 74.19 272 PRO A N 1
ATOM 2159 C CA . PRO A 1 272 ? 6.640 6.486 -43.751 1.00 74.19 272 PRO A CA 1
ATOM 2160 C C . PRO A 1 272 ? 7.965 5.836 -43.338 1.00 74.19 272 PRO A C 1
ATOM 2162 O O . PRO A 1 272 ? 8.452 6.014 -42.218 1.00 74.19 272 PRO A O 1
ATOM 2165 N N . LEU A 1 273 ? 8.560 5.093 -44.271 1.00 79.12 273 LEU A N 1
ATOM 2166 C CA . LEU A 1 273 ? 9.914 4.571 -44.124 1.00 79.12 273 LEU A CA 1
ATOM 2167 C C . LEU A 1 273 ? 10.903 5.703 -44.402 1.00 79.12 273 LEU A C 1
ATOM 2169 O O . LEU A 1 273 ? 10.935 6.238 -45.510 1.00 79.12 273 LEU A O 1
ATOM 2173 N N . ILE A 1 274 ? 11.697 6.064 -43.397 1.00 83.06 274 ILE A N 1
ATOM 2174 C CA . ILE A 1 274 ? 12.746 7.077 -43.517 1.00 83.06 274 ILE A CA 1
ATOM 2175 C C . ILE A 1 274 ? 14.095 6.366 -43.665 1.00 83.06 274 ILE A C 1
ATOM 2177 O O . ILE A 1 274 ? 14.380 5.442 -42.891 1.00 83.06 274 ILE A O 1
ATOM 2181 N N . PRO A 1 275 ? 14.934 6.770 -44.638 1.00 86.75 275 PRO A N 1
ATOM 2182 C CA . PRO A 1 275 ? 16.255 6.192 -44.787 1.00 86.75 275 PRO A CA 1
ATOM 2183 C C . PRO A 1 275 ? 17.184 6.625 -43.645 1.00 86.75 275 PRO A C 1
ATOM 2185 O O . PRO A 1 275 ? 17.181 7.771 -43.192 1.00 86.75 275 PRO A O 1
ATOM 2188 N N . TYR A 1 276 ? 18.017 5.694 -43.199 1.00 88.69 276 TYR A N 1
ATOM 2189 C CA . TYR A 1 276 ? 19.087 5.886 -42.235 1.00 88.69 276 TYR A CA 1
ATOM 2190 C C . TYR A 1 276 ? 20.407 5.480 -42.885 1.00 88.69 276 TYR A C 1
ATOM 2192 O O . TYR A 1 276 ? 20.570 4.338 -43.315 1.00 88.69 276 TYR A O 1
ATOM 2200 N N . TYR A 1 277 ? 21.345 6.420 -42.971 1.00 90.31 277 TYR A N 1
ATOM 2201 C CA . TYR A 1 277 ? 22.575 6.226 -43.730 1.00 90.31 277 TYR A CA 1
ATOM 2202 C C . TYR A 1 277 ? 23.768 5.943 -42.825 1.00 90.31 277 TYR A C 1
ATOM 2204 O O . TYR A 1 277 ? 24.106 6.746 -41.949 1.00 90.31 277 TYR A O 1
ATOM 2212 N N . LEU A 1 278 ? 24.448 4.837 -43.118 1.00 91.12 278 LEU A N 1
ATOM 2213 C CA . LEU A 1 278 ? 25.803 4.573 -42.649 1.00 91.12 278 LEU A CA 1
ATOM 2214 C C . LEU A 1 278 ? 26.789 4.923 -43.762 1.00 91.12 278 LEU A C 1
ATOM 2216 O O . LEU A 1 278 ? 26.524 4.651 -44.930 1.00 91.12 278 LEU A O 1
ATOM 2220 N N . ARG A 1 279 ? 27.925 5.507 -43.400 1.00 88.69 279 ARG A N 1
ATOM 2221 C CA . ARG A 1 279 ? 29.000 5.937 -44.285 1.00 88.69 279 ARG A CA 1
ATOM 2222 C C . ARG A 1 279 ? 30.334 5.498 -43.704 1.00 88.69 279 ARG A C 1
ATOM 2224 O O . ARG A 1 279 ? 30.660 5.816 -42.565 1.00 88.69 279 ARG A O 1
ATOM 2231 N N . ARG A 1 280 ? 31.149 4.854 -44.530 1.00 87.88 280 ARG A N 1
ATOM 2232 C CA . ARG A 1 280 ? 32.559 4.604 -44.236 1.00 87.88 280 ARG A CA 1
ATOM 2233 C C . ARG A 1 280 ? 33.415 5.408 -45.200 1.00 87.88 280 ARG A C 1
ATOM 2235 O O . ARG A 1 280 ? 33.284 5.241 -46.413 1.00 87.88 280 ARG A O 1
ATOM 2242 N N . GLN A 1 281 ? 34.248 6.294 -44.652 1.00 84.44 281 GLN A N 1
ATOM 2243 C CA . GLN A 1 281 ? 35.187 7.062 -45.462 1.00 84.44 281 GLN A CA 1
ATOM 2244 C C . GLN A 1 281 ? 36.234 6.149 -46.064 1.00 84.44 281 GLN A C 1
ATOM 2246 O O . GLN A 1 281 ? 36.798 5.307 -45.362 1.00 84.44 281 GLN A O 1
ATOM 2251 N N . ASP A 1 282 ? 36.465 6.314 -47.358 1.00 85.69 282 ASP A N 1
ATOM 2252 C CA . ASP A 1 282 ? 37.442 5.513 -48.073 1.00 85.69 282 ASP A CA 1
ATOM 2253 C C . ASP A 1 282 ? 37.876 6.216 -49.365 1.00 85.69 282 ASP A C 1
ATOM 2255 O O . ASP A 1 282 ? 37.143 7.022 -49.944 1.00 85.69 282 ASP A O 1
ATOM 2259 N N . TRP A 1 283 ? 39.069 5.892 -49.845 1.00 84.25 283 TRP A N 1
ATOM 2260 C CA . TRP A 1 283 ? 39.701 6.518 -50.995 1.00 84.25 283 TRP A CA 1
ATOM 2261 C C . TRP A 1 283 ? 40.172 5.457 -51.973 1.00 84.25 283 TRP A C 1
ATOM 2263 O O . TRP A 1 283 ? 40.672 4.403 -51.592 1.00 84.25 283 TRP A O 1
ATOM 2273 N N . THR A 1 284 ? 39.999 5.741 -53.258 1.00 83.12 284 THR A N 1
ATOM 2274 C CA . THR A 1 284 ? 40.501 4.878 -54.320 1.00 83.12 284 THR A CA 1
ATOM 2275 C C . THR A 1 284 ? 41.521 5.670 -55.112 1.00 83.12 284 THR A C 1
ATOM 2277 O O . THR A 1 284 ? 41.173 6.652 -55.775 1.00 83.12 284 THR A O 1
ATOM 2280 N N . TYR A 1 285 ? 42.777 5.241 -55.025 1.00 79.56 285 TYR A N 1
ATOM 2281 C CA . TYR A 1 285 ? 43.863 5.835 -55.786 1.00 79.56 285 TYR A CA 1
ATOM 2282 C C . TYR A 1 285 ? 43.686 5.533 -57.271 1.00 79.56 285 TYR A C 1
ATOM 2284 O O . TYR A 1 285 ? 43.518 4.378 -57.667 1.00 79.56 285 TYR A O 1
ATOM 2292 N N . CYS A 1 286 ? 43.744 6.575 -58.088 1.00 75.56 286 CYS A N 1
ATOM 2293 C CA . CYS A 1 286 ? 43.677 6.478 -59.533 1.00 75.56 286 CYS A CA 1
ATOM 2294 C C . CYS A 1 286 ? 44.965 7.031 -60.130 1.00 75.56 286 CYS A C 1
ATOM 2296 O O . CYS A 1 286 ? 45.387 8.129 -59.768 1.00 75.56 286 CYS A O 1
ATOM 2298 N N . TYR A 1 287 ? 45.574 6.296 -61.059 1.00 70.38 287 TYR A N 1
ATOM 2299 C CA . TYR A 1 287 ? 46.769 6.733 -61.773 1.00 70.38 287 TYR A CA 1
ATOM 2300 C C . TYR A 1 287 ? 46.670 6.391 -63.255 1.00 70.38 287 TYR A C 1
ATOM 2302 O O . TYR A 1 287 ? 46.703 5.218 -63.624 1.00 70.38 287 TYR A O 1
ATOM 2310 N N . ASP A 1 288 ? 46.611 7.423 -64.097 1.00 65.75 288 ASP A N 1
ATOM 2311 C CA . ASP A 1 288 ? 46.794 7.292 -65.541 1.00 65.75 288 ASP A CA 1
ATOM 2312 C C . ASP A 1 288 ? 48.098 8.006 -65.959 1.00 65.75 288 ASP A C 1
ATOM 2314 O O . ASP A 1 288 ? 48.254 9.212 -65.698 1.00 65.75 288 ASP A O 1
ATOM 2318 N N . PRO A 1 289 ? 49.083 7.292 -66.543 1.00 61.88 289 PRO A N 1
ATOM 2319 C CA . PRO A 1 289 ? 50.313 7.915 -67.015 1.00 61.88 289 PRO A CA 1
ATOM 2320 C C . PRO A 1 289 ? 50.035 8.940 -68.131 1.00 61.88 289 PRO A C 1
ATOM 2322 O O . PRO A 1 289 ? 49.199 8.736 -69.002 1.00 61.88 289 PRO A O 1
ATOM 2325 N N . LEU A 1 290 ? 50.756 10.066 -68.152 1.00 58.88 290 LEU A N 1
ATOM 2326 C CA . LEU A 1 290 ? 50.589 11.068 -69.216 1.00 58.88 290 LEU A CA 1
ATOM 2327 C C . LEU A 1 290 ? 51.001 10.484 -70.587 1.00 58.88 290 LEU A C 1
ATOM 2329 O O . LEU A 1 290 ? 52.041 9.821 -70.667 1.00 58.88 290 LEU A O 1
ATOM 2333 N N . PRO A 1 291 ? 50.257 10.743 -71.681 1.00 56.41 291 PRO A N 1
ATOM 2334 C CA . PRO A 1 291 ? 50.602 10.215 -72.997 1.00 56.41 291 PRO A CA 1
ATOM 2335 C C . PRO A 1 291 ? 51.933 10.805 -73.483 1.00 56.41 291 PRO A C 1
ATOM 2337 O O . PRO A 1 291 ? 52.036 11.990 -73.801 1.00 56.41 291 PRO A O 1
ATOM 2340 N N . VAL A 1 292 ? 52.970 9.968 -73.558 1.00 53.38 292 VAL A N 1
ATOM 2341 C CA . VAL A 1 292 ? 54.278 10.346 -74.110 1.00 53.38 292 VAL A CA 1
ATOM 2342 C C . VAL A 1 292 ? 54.231 10.130 -75.624 1.00 53.38 292 VAL A C 1
ATOM 2344 O O . VAL A 1 292 ? 54.135 8.998 -76.096 1.00 53.38 292 VAL A O 1
ATOM 2347 N N . GLY A 1 293 ? 54.237 11.213 -76.404 1.00 44.75 293 GLY A N 1
ATOM 2348 C CA . GLY A 1 293 ? 54.075 11.155 -77.859 1.00 44.75 293 GLY A CA 1
ATOM 2349 C C . GLY A 1 293 ? 55.171 10.346 -78.565 1.00 44.75 293 GLY A C 1
ATOM 2350 O O . GLY A 1 293 ? 56.356 10.648 -78.440 1.00 44.75 293 GLY A O 1
ATOM 2351 N N . GLY A 1 294 ? 54.768 9.342 -79.348 1.00 55.44 294 GLY A N 1
ATOM 2352 C CA . GLY A 1 294 ? 55.650 8.550 -80.212 1.00 55.44 294 GLY A CA 1
ATOM 2353 C C . GLY A 1 294 ? 55.340 7.051 -80.186 1.00 55.44 294 GLY A C 1
ATOM 2354 O O . GLY A 1 294 ? 54.770 6.536 -79.231 1.00 55.44 294 GLY A O 1
ATOM 2355 N N . PHE A 1 295 ? 55.753 6.317 -81.224 1.00 46.28 295 PHE A N 1
ATOM 2356 C CA . PHE A 1 295 ? 55.477 4.873 -81.332 1.00 46.28 295 PHE A CA 1
ATOM 2357 C C . PHE A 1 295 ? 56.158 4.053 -80.218 1.00 46.28 295 PHE A C 1
ATOM 2359 O O . PHE A 1 295 ? 55.572 3.124 -79.672 1.00 46.28 295 PHE A O 1
ATOM 2366 N N . LEU A 1 296 ? 57.369 4.455 -79.811 1.00 47.69 296 LEU A N 1
ATOM 2367 C CA . LEU A 1 296 ? 58.071 3.907 -78.640 1.00 47.69 296 LEU A CA 1
ATOM 2368 C C . LEU A 1 296 ? 57.420 4.318 -77.300 1.00 47.69 296 LEU A C 1
ATOM 2370 O O . LEU A 1 296 ? 57.635 3.652 -76.290 1.00 47.69 296 LEU A O 1
ATOM 2374 N N . GLY A 1 297 ? 56.592 5.369 -77.295 1.00 52.16 297 GLY A N 1
ATOM 2375 C CA . GLY A 1 297 ? 55.829 5.833 -76.134 1.00 52.16 297 GLY A CA 1
ATOM 2376 C C . GLY A 1 297 ? 54.623 4.952 -75.804 1.00 52.16 297 GLY A C 1
ATOM 2377 O O . GLY A 1 297 ? 54.277 4.830 -74.637 1.00 52.16 297 GLY A O 1
ATOM 2378 N N . LEU A 1 298 ? 54.045 4.251 -76.787 1.00 51.47 298 LEU A N 1
ATOM 2379 C CA . LEU A 1 298 ? 52.937 3.306 -76.581 1.00 51.47 298 LEU A CA 1
ATOM 2380 C C . LEU A 1 298 ? 53.363 2.064 -75.787 1.00 51.47 298 LEU A C 1
ATOM 2382 O O . LEU A 1 298 ? 52.653 1.647 -74.882 1.00 51.47 298 LEU A O 1
ATOM 2386 N N . ALA A 1 299 ? 54.542 1.499 -76.063 1.00 50.94 299 ALA A N 1
ATOM 2387 C CA . ALA A 1 299 ? 55.062 0.358 -75.302 1.00 50.94 299 ALA A CA 1
ATOM 2388 C C . ALA A 1 299 ? 55.466 0.752 -73.868 1.00 50.94 299 ALA A C 1
ATOM 2390 O O . ALA A 1 299 ? 55.249 -0.013 -72.930 1.00 50.94 299 ALA A O 1
ATOM 2391 N N . ALA A 1 300 ? 56.008 1.963 -73.692 1.00 50.25 300 ALA A N 1
ATOM 2392 C CA . ALA A 1 300 ? 56.294 2.528 -72.376 1.00 50.25 300 ALA A CA 1
ATOM 2393 C C . ALA A 1 300 ? 55.006 2.859 -71.603 1.00 50.25 300 ALA A C 1
ATOM 2395 O O . ALA A 1 300 ? 54.945 2.589 -70.410 1.00 50.25 300 ALA A O 1
ATOM 2396 N N . TYR A 1 301 ? 53.969 3.365 -72.278 1.00 54.69 301 TYR A N 1
ATOM 2397 C CA . TYR A 1 301 ? 52.646 3.614 -71.705 1.00 54.69 301 TYR A CA 1
ATOM 2398 C C . TYR A 1 301 ? 51.975 2.309 -71.275 1.00 54.69 301 TYR A C 1
ATOM 2400 O O . TYR A 1 301 ? 51.524 2.233 -70.141 1.00 54.69 301 TYR A O 1
ATOM 2408 N N . VAL A 1 302 ? 51.982 1.261 -72.110 1.00 55.00 302 VAL A N 1
ATOM 2409 C CA . VAL A 1 302 ? 51.415 -0.063 -71.780 1.00 55.00 302 VAL A CA 1
ATOM 2410 C C . VAL A 1 302 ? 52.167 -0.728 -70.620 1.00 55.00 302 VAL A C 1
ATOM 2412 O O . VAL A 1 302 ? 51.537 -1.266 -69.717 1.00 55.00 302 VAL A O 1
ATOM 2415 N N . ASN A 1 303 ? 53.502 -0.643 -70.578 1.00 51.84 303 ASN A N 1
ATOM 2416 C CA . ASN A 1 303 ? 54.274 -1.161 -69.442 1.00 51.84 303 ASN A CA 1
ATOM 2417 C C . ASN A 1 303 ? 54.082 -0.325 -68.164 1.00 51.84 303 ASN A C 1
ATOM 2419 O O . ASN A 1 303 ? 53.965 -0.896 -67.085 1.00 51.84 303 ASN A O 1
ATOM 2423 N N . ALA A 1 304 ? 54.010 1.006 -68.262 1.00 50.78 304 ALA A N 1
ATOM 2424 C CA . ALA A 1 304 ? 53.766 1.886 -67.117 1.00 50.78 304 ALA A CA 1
ATOM 2425 C C . ALA A 1 304 ? 52.341 1.736 -66.559 1.00 50.78 304 ALA A C 1
ATOM 2427 O O . ALA A 1 304 ? 52.171 1.711 -65.345 1.00 50.78 304 ALA A O 1
ATOM 2428 N N . SER A 1 305 ? 51.331 1.568 -67.418 1.00 51.50 305 SER A N 1
ATOM 2429 C CA . SER A 1 305 ? 49.947 1.289 -67.007 1.00 51.50 305 SER A CA 1
ATOM 2430 C C . SER A 1 305 ? 49.780 -0.133 -66.451 1.00 51.50 305 SER A C 1
ATOM 2432 O O . SER A 1 305 ? 49.065 -0.308 -65.470 1.00 51.50 305 SER A O 1
ATOM 2434 N N . ALA A 1 306 ? 50.518 -1.132 -66.956 1.00 47.94 306 ALA A N 1
ATOM 2435 C CA . ALA A 1 306 ? 50.567 -2.473 -66.359 1.00 47.94 306 ALA A CA 1
ATOM 2436 C C . ALA A 1 306 ? 51.261 -2.500 -64.980 1.00 47.94 306 ALA A C 1
ATOM 2438 O O . ALA A 1 306 ? 50.809 -3.204 -64.078 1.00 47.94 306 ALA A O 1
ATOM 2439 N N . MET A 1 307 ? 52.328 -1.713 -64.780 1.00 46.72 307 MET A N 1
ATOM 2440 C CA . MET A 1 307 ? 52.971 -1.554 -63.466 1.00 46.72 307 MET A CA 1
ATOM 2441 C C . MET A 1 307 ? 52.097 -0.737 -62.497 1.00 46.72 307 MET A C 1
ATOM 2443 O O . MET A 1 307 ? 52.007 -1.091 -61.324 1.00 46.72 307 MET A O 1
ATOM 2447 N N . ALA A 1 308 ? 51.387 0.292 -62.971 1.00 47.03 308 ALA A N 1
ATOM 2448 C CA . ALA A 1 308 ? 50.444 1.070 -62.164 1.00 47.03 308 ALA A CA 1
ATOM 2449 C C . ALA A 1 308 ? 49.213 0.258 -61.723 1.00 47.03 308 ALA A C 1
ATOM 2451 O O . ALA A 1 308 ? 48.812 0.356 -60.566 1.00 47.03 308 ALA A O 1
ATOM 2452 N N . ALA A 1 309 ? 48.684 -0.622 -62.582 1.00 44.78 309 ALA A N 1
ATOM 2453 C CA . ALA A 1 309 ? 47.611 -1.556 -62.226 1.00 44.78 309 ALA A CA 1
ATOM 2454 C C . ALA A 1 309 ? 48.019 -2.554 -61.121 1.00 44.78 309 ALA A C 1
ATOM 2456 O O . ALA A 1 309 ? 47.161 -3.065 -60.408 1.00 44.78 309 ALA A O 1
ATOM 2457 N N . SER A 1 310 ? 49.324 -2.809 -60.943 1.00 45.75 310 SER A N 1
ATOM 2458 C CA . SER A 1 310 ? 49.858 -3.634 -59.845 1.00 45.75 310 SER A CA 1
ATOM 2459 C C . SER A 1 310 ? 50.132 -2.862 -58.543 1.00 45.75 310 SER A C 1
ATOM 2461 O O . SER A 1 310 ? 50.408 -3.482 -57.519 1.00 45.75 310 SER A O 1
ATOM 2463 N N . LEU A 1 311 ? 50.050 -1.523 -58.568 1.00 41.12 311 LEU A N 1
ATOM 2464 C CA . LEU A 1 311 ? 50.307 -0.641 -57.419 1.00 41.12 311 LEU A CA 1
ATOM 2465 C C . LEU A 1 311 ? 49.022 -0.151 -56.722 1.00 41.12 311 LEU A C 1
ATOM 2467 O O . LEU A 1 311 ? 49.107 0.399 -55.626 1.00 41.12 311 LEU A O 1
ATOM 2471 N N . SER A 1 312 ? 47.837 -0.374 -57.301 1.00 40.06 312 SER A N 1
ATOM 2472 C CA . SER A 1 312 ? 46.546 0.015 -56.717 1.00 40.06 312 SER A CA 1
ATOM 2473 C C . SER A 1 312 ? 45.712 -1.203 -56.303 1.00 40.06 312 SER A C 1
ATOM 2475 O O . SER A 1 312 ? 45.032 -1.795 -57.138 1.00 40.06 312 SER A O 1
ATOM 2477 N N . THR A 1 313 ? 45.772 -1.580 -55.021 1.00 47.22 313 THR A N 1
ATOM 2478 C CA . THR A 1 313 ? 44.642 -1.928 -54.119 1.00 47.22 313 THR A CA 1
ATOM 2479 C C . THR A 1 313 ? 45.146 -2.787 -52.952 1.00 47.22 313 THR A C 1
ATOM 2481 O O . THR A 1 313 ? 45.477 -3.959 -53.102 1.00 47.22 313 THR A O 1
ATOM 2484 N N . TYR A 1 314 ? 45.187 -2.210 -51.748 1.00 44.03 314 TYR A N 1
ATOM 2485 C CA . TYR A 1 314 ? 45.132 -3.018 -50.530 1.00 44.03 314 TYR A CA 1
ATOM 2486 C C . TYR A 1 314 ? 43.713 -3.596 -50.445 1.00 44.03 314 TYR A C 1
ATOM 2488 O O . TYR A 1 314 ? 42.754 -2.839 -50.317 1.00 44.03 314 TYR A O 1
ATOM 2496 N N . PHE A 1 315 ? 43.563 -4.918 -50.547 1.00 58.16 315 PHE A N 1
ATOM 2497 C CA . PHE A 1 315 ? 42.272 -5.584 -50.361 1.00 58.16 315 PHE A CA 1
ATOM 2498 C C . PHE A 1 315 ? 41.960 -5.653 -48.867 1.00 58.16 315 PHE A C 1
ATOM 2500 O O . PHE A 1 315 ? 42.489 -6.503 -48.152 1.00 58.16 315 PHE A O 1
ATOM 2507 N N . TYR A 1 316 ? 41.120 -4.743 -48.386 1.00 69.38 316 TYR A N 1
ATOM 2508 C CA . TYR A 1 316 ? 40.595 -4.785 -47.029 1.00 69.38 316 TYR A CA 1
ATOM 2509 C C . TYR A 1 316 ? 39.069 -4.688 -47.051 1.00 69.38 316 TYR A C 1
ATOM 2511 O O . TYR A 1 316 ? 38.474 -4.097 -47.950 1.00 69.38 316 TYR A O 1
ATOM 2519 N N . ASN A 1 317 ? 38.423 -5.306 -46.062 1.00 81.12 317 ASN A N 1
ATOM 2520 C CA . ASN A 1 317 ? 36.968 -5.311 -45.958 1.00 81.12 317 ASN A CA 1
ATOM 2521 C C . ASN A 1 317 ? 36.449 -3.918 -45.564 1.00 81.12 317 ASN A C 1
ATOM 2523 O O . ASN A 1 317 ? 36.771 -3.402 -44.486 1.00 81.12 317 ASN A O 1
ATOM 2527 N N . VAL A 1 318 ? 35.588 -3.333 -46.399 1.00 87.94 318 VAL A N 1
ATOM 2528 C CA . VAL A 1 318 ? 34.896 -2.069 -46.108 1.00 87.94 318 VAL A CA 1
ATOM 2529 C C . VAL A 1 318 ? 33.553 -2.380 -45.443 1.00 87.94 318 VAL A C 1
ATOM 2531 O O . VAL A 1 318 ? 32.477 -2.270 -46.025 1.00 87.94 318 VAL A O 1
ATOM 2534 N N . ASP A 1 319 ? 33.621 -2.854 -44.206 1.00 90.25 319 ASP A N 1
ATOM 2535 C CA . ASP A 1 319 ? 32.446 -3.255 -43.432 1.00 90.25 319 ASP A CA 1
ATOM 2536 C C . ASP A 1 319 ? 31.683 -2.059 -42.836 1.00 90.25 319 ASP A C 1
ATOM 2538 O O . ASP A 1 319 ? 32.295 -1.072 -42.413 1.00 90.25 319 ASP A O 1
ATOM 2542 N N . LEU A 1 320 ? 30.355 -2.185 -42.761 1.00 91.44 320 LEU A N 1
ATOM 2543 C CA . LEU A 1 320 ? 29.421 -1.226 -42.166 1.00 91.44 320 LEU A CA 1
ATOM 2544 C C . LEU A 1 320 ? 28.679 -1.902 -41.003 1.00 91.44 320 LEU A C 1
ATOM 2546 O O . LEU A 1 320 ? 27.944 -2.873 -41.192 1.00 91.44 320 LEU A O 1
ATOM 2550 N N . LYS A 1 321 ? 28.900 -1.391 -39.790 1.00 91.19 321 LYS A N 1
ATOM 2551 C CA . LYS A 1 321 ? 28.368 -1.933 -38.535 1.00 91.19 321 LYS A CA 1
ATOM 2552 C C . LYS A 1 321 ? 27.080 -1.196 -38.149 1.00 91.19 321 LYS A C 1
ATOM 2554 O O . LYS A 1 321 ? 27.100 0.015 -37.948 1.00 91.19 321 LYS A O 1
ATOM 2559 N N . VAL A 1 322 ? 25.968 -1.920 -38.047 1.00 92.19 322 VAL A N 1
ATOM 2560 C CA . VAL A 1 322 ? 24.670 -1.400 -37.594 1.00 92.19 322 VAL A CA 1
ATOM 2561 C C . VAL A 1 322 ? 24.583 -1.543 -36.078 1.00 92.19 322 VAL A C 1
ATOM 2563 O O . VAL A 1 322 ? 24.437 -2.650 -35.558 1.00 92.19 322 VAL A O 1
ATOM 2566 N N . ASP A 1 323 ? 24.678 -0.419 -35.374 1.00 90.62 323 ASP A N 1
ATOM 2567 C CA . ASP A 1 323 ? 24.672 -0.366 -33.909 1.00 90.62 323 ASP A CA 1
ATOM 2568 C C . ASP A 1 323 ? 23.687 0.682 -33.387 1.00 90.62 323 ASP A C 1
ATOM 2570 O O . ASP A 1 323 ? 24.021 1.604 -32.645 1.00 90.62 323 ASP A O 1
ATOM 2574 N N . VAL A 1 324 ? 22.452 0.579 -33.865 1.00 90.06 324 VAL A N 1
ATOM 2575 C CA . VAL A 1 324 ? 21.364 1.478 -33.497 1.00 90.06 324 VAL A CA 1
ATOM 2576 C C . VAL A 1 324 ? 20.042 0.725 -33.539 1.00 90.06 324 VAL A C 1
ATOM 2578 O O . VAL A 1 324 ? 19.794 -0.068 -34.449 1.00 90.06 324 VAL A O 1
ATOM 2581 N N . MET A 1 325 ? 19.190 0.990 -32.555 1.00 91.31 325 MET A N 1
ATOM 2582 C CA . MET A 1 325 ? 17.824 0.478 -32.479 1.00 91.31 325 MET A CA 1
ATOM 2583 C C . MET A 1 325 ? 16.862 1.635 -32.230 1.00 91.31 325 MET A C 1
ATOM 2585 O O . MET A 1 325 ? 17.181 2.581 -31.508 1.00 91.31 325 MET A O 1
ATOM 2589 N N . PHE A 1 326 ? 15.673 1.559 -32.820 1.00 88.62 326 PHE A N 1
ATOM 2590 C CA . PHE A 1 326 ? 14.633 2.569 -32.666 1.00 88.62 326 PHE A CA 1
ATOM 2591 C C . PHE A 1 326 ? 13.463 2.001 -31.870 1.00 88.62 326 PHE A C 1
ATOM 2593 O O . PHE A 1 326 ? 12.775 1.094 -32.340 1.00 88.62 326 PHE A O 1
ATOM 2600 N N . LEU A 1 327 ? 13.214 2.559 -30.686 1.00 88.00 327 LEU A N 1
ATOM 2601 C CA . LEU A 1 327 ? 11.990 2.303 -29.938 1.00 88.00 327 LEU A CA 1
ATOM 2602 C C . LEU A 1 327 ? 10.943 3.318 -30.386 1.00 88.00 327 LEU A C 1
ATOM 2604 O O . LEU A 1 327 ? 11.024 4.491 -30.022 1.00 88.00 327 LEU A O 1
ATOM 2608 N N . SER A 1 328 ? 9.984 2.875 -31.193 1.00 81.69 328 SER A N 1
ATOM 2609 C CA . SER A 1 328 ? 8.892 3.725 -31.664 1.00 81.69 328 SER A CA 1
ATOM 2610 C C . SER A 1 328 ? 7.542 3.150 -31.255 1.00 81.69 328 SER A C 1
ATOM 2612 O O . SER A 1 328 ? 7.256 1.991 -31.551 1.00 81.69 328 SER A O 1
ATOM 2614 N N . GLY A 1 329 ? 6.704 3.967 -30.622 1.00 82.38 329 GLY A N 1
ATOM 2615 C CA . GLY A 1 329 ? 5.409 3.534 -30.103 1.00 82.38 329 GLY A CA 1
ATOM 2616 C C . GLY A 1 329 ? 4.395 4.668 -29.994 1.00 82.38 329 GLY A C 1
ATOM 2617 O O . GLY A 1 329 ? 4.655 5.809 -30.391 1.00 82.38 329 GLY A O 1
ATOM 2618 N N . ARG A 1 330 ? 3.219 4.330 -29.460 1.00 84.69 330 ARG A N 1
ATOM 2619 C CA . ARG A 1 330 ? 2.115 5.258 -29.182 1.00 84.69 330 ARG A CA 1
ATOM 2620 C C . ARG A 1 330 ? 1.771 5.226 -27.703 1.00 84.69 330 ARG A C 1
ATOM 2622 O O . ARG A 1 330 ? 1.771 4.154 -27.101 1.00 84.69 330 ARG A O 1
ATOM 2629 N N . ILE A 1 331 ? 1.445 6.391 -27.157 1.00 86.12 331 ILE A N 1
ATOM 2630 C CA . ILE A 1 331 ? 1.005 6.553 -25.771 1.00 86.12 331 ILE A CA 1
ATOM 2631 C C . ILE A 1 331 ? -0.432 7.070 -25.756 1.00 86.12 331 ILE A C 1
ATOM 2633 O O . ILE A 1 331 ? -0.745 8.050 -26.434 1.00 86.12 331 ILE A O 1
ATOM 2637 N N . PHE A 1 332 ? -1.281 6.422 -24.962 1.00 87.50 332 PHE A N 1
ATOM 2638 C CA . PHE A 1 332 ? -2.689 6.762 -24.757 1.00 87.50 332 PHE A CA 1
ATOM 2639 C C . PHE A 1 332 ? -2.945 7.070 -23.283 1.00 87.50 332 PHE A C 1
ATOM 2641 O O . PHE A 1 332 ? -2.396 6.393 -22.419 1.00 87.50 332 PHE A O 1
ATOM 2648 N N . LEU A 1 333 ? -3.825 8.026 -22.985 1.00 90.25 333 LEU A N 1
ATOM 2649 C CA . LEU A 1 333 ? -4.347 8.222 -21.631 1.00 90.25 333 LEU A CA 1
ATOM 2650 C C . LEU A 1 333 ? -5.716 7.557 -21.505 1.00 90.25 333 LEU A C 1
ATOM 2652 O O . LEU A 1 333 ? -6.586 7.736 -22.364 1.00 90.25 333 LEU A O 1
ATOM 2656 N N . ARG A 1 334 ? -5.922 6.815 -20.417 1.00 91.81 334 ARG A N 1
ATOM 2657 C CA . ARG A 1 334 ? -7.227 6.239 -20.084 1.00 91.81 334 ARG A CA 1
ATOM 2658 C C . ARG A 1 334 ? -7.464 6.199 -18.581 1.00 91.81 334 ARG A C 1
ATOM 2660 O O . ARG A 1 334 ? -6.523 6.124 -17.795 1.00 91.81 334 ARG A O 1
ATOM 2667 N N . ASN A 1 335 ? -8.728 6.183 -18.190 1.00 91.50 335 ASN A N 1
ATOM 2668 C CA . ASN A 1 335 ? -9.123 5.902 -16.817 1.00 91.50 335 ASN A CA 1
ATOM 2669 C C . ASN A 1 335 ? -9.120 4.379 -16.541 1.00 91.50 335 ASN A C 1
ATOM 2671 O O . ASN A 1 335 ? -8.989 3.571 -17.472 1.00 91.50 335 ASN A O 1
ATOM 2675 N N . PRO A 1 336 ? -9.221 3.952 -15.268 1.00 88.31 336 PRO A N 1
ATOM 2676 C CA . PRO A 1 336 ? -9.226 2.533 -14.892 1.00 88.31 336 PRO A CA 1
ATOM 2677 C C . PRO A 1 336 ? -10.359 1.710 -15.523 1.00 88.31 336 PRO A C 1
ATOM 2679 O O . PRO A 1 336 ? -10.188 0.518 -15.758 1.00 88.31 336 PRO A O 1
ATOM 2682 N N . ASP A 1 337 ? -11.486 2.345 -15.850 1.00 87.50 337 ASP A N 1
ATOM 2683 C CA . ASP A 1 337 ? -12.627 1.736 -16.551 1.00 87.50 337 ASP A CA 1
ATOM 2684 C C . ASP A 1 337 ? -12.375 1.500 -18.056 1.00 87.50 337 ASP A C 1
ATOM 2686 O O . ASP A 1 337 ? -13.217 0.940 -18.757 1.00 87.50 337 ASP A O 1
ATOM 2690 N N . GLY A 1 338 ? -11.213 1.922 -18.564 1.00 87.38 338 GLY A N 1
ATOM 2691 C CA . GLY A 1 338 ? -10.839 1.837 -19.971 1.00 87.38 338 GLY A CA 1
ATOM 2692 C C . GLY A 1 338 ? -11.321 3.012 -20.822 1.00 87.38 338 GLY A C 1
ATOM 2693 O O . GLY A 1 338 ? -11.021 3.039 -22.018 1.00 87.38 338 GLY A O 1
ATOM 2694 N N . SER A 1 339 ? -12.027 3.991 -20.244 1.00 87.50 339 SER A N 1
ATOM 2695 C CA . SER A 1 339 ? -12.455 5.188 -20.969 1.00 87.50 339 SER A CA 1
ATOM 2696 C C . SER A 1 339 ? -11.249 6.036 -21.381 1.00 87.50 339 SER A C 1
ATOM 2698 O O . SER A 1 339 ? -10.327 6.273 -20.599 1.00 87.50 339 SER A O 1
ATOM 2700 N N . ALA A 1 340 ? -11.228 6.467 -22.643 1.00 87.75 340 ALA A N 1
ATOM 2701 C CA . ALA A 1 340 ? -10.158 7.303 -23.175 1.00 87.75 340 ALA A CA 1
ATOM 2702 C C . ALA A 1 340 ? -10.287 8.743 -22.664 1.00 87.75 340 ALA A C 1
ATOM 2704 O O . ALA A 1 340 ? -11.392 9.283 -22.596 1.00 87.75 340 ALA A O 1
ATOM 2705 N N . ILE A 1 341 ? -9.153 9.378 -22.374 1.00 89.88 341 ILE A N 1
ATOM 2706 C CA . ILE A 1 341 ? -9.109 10.776 -21.945 1.00 89.88 341 ILE A CA 1
ATOM 2707 C C . ILE A 1 341 ? -8.765 11.652 -23.149 1.00 89.88 341 ILE A C 1
ATOM 2709 O O . ILE A 1 341 ? -7.748 11.449 -23.810 1.00 89.88 341 ILE A O 1
ATOM 2713 N N . GLY A 1 342 ? -9.629 12.622 -23.443 1.00 84.94 342 GLY A N 1
ATOM 2714 C CA . GLY A 1 342 ? -9.430 13.557 -24.549 1.00 84.94 342 GLY A CA 1
ATOM 2715 C C . GLY A 1 342 ? -8.511 14.724 -24.187 1.00 84.94 342 GLY A C 1
ATOM 2716 O O . GLY A 1 342 ? -8.426 15.136 -23.026 1.00 84.94 342 GLY A O 1
ATOM 2717 N N . VAL A 1 343 ? -7.873 15.305 -25.202 1.00 85.44 343 VAL A N 1
ATOM 2718 C CA . VAL A 1 343 ? -7.171 16.584 -25.066 1.00 85.44 343 VAL A CA 1
ATOM 2719 C C . VAL A 1 343 ? -8.169 17.730 -25.203 1.00 85.44 343 VAL A C 1
ATOM 2721 O O . VAL A 1 343 ? -8.951 17.787 -26.151 1.00 85.44 343 VAL A O 1
ATOM 2724 N N . GLY A 1 344 ? -8.157 18.636 -24.231 1.00 83.94 344 GLY A N 1
ATOM 2725 C CA . GLY A 1 344 ? -8.996 19.829 -24.183 1.00 83.94 344 GLY A CA 1
ATOM 2726 C C . GLY A 1 344 ? -8.174 21.113 -24.069 1.00 83.94 344 GLY A C 1
ATOM 2727 O O . GLY A 1 344 ? -6.945 21.111 -24.132 1.00 83.94 344 GLY A O 1
ATOM 2728 N N . ASN A 1 345 ? -8.864 22.238 -23.861 1.00 84.94 345 ASN A N 1
ATOM 2729 C CA . ASN A 1 345 ? -8.207 23.526 -23.600 1.00 84.94 345 ASN A CA 1
ATOM 2730 C C . ASN A 1 345 ? -7.571 23.576 -22.201 1.00 84.94 345 ASN A C 1
ATOM 2732 O O . ASN A 1 345 ? -6.585 24.277 -21.987 1.00 84.94 345 ASN A O 1
ATOM 2736 N N . THR A 1 346 ? -8.152 22.843 -21.253 1.00 89.00 346 THR A N 1
ATOM 2737 C CA . THR A 1 346 ? -7.793 22.828 -19.835 1.00 89.00 346 THR A CA 1
ATOM 2738 C C . THR A 1 346 ? -7.734 21.395 -19.318 1.00 89.00 346 THR A C 1
ATOM 2740 O O . THR A 1 346 ? -8.452 20.508 -19.788 1.00 89.00 346 THR A O 1
ATOM 2743 N N . THR A 1 347 ? -6.863 21.179 -18.334 1.00 91.25 347 THR A N 1
ATOM 2744 C CA . THR A 1 347 ? -6.816 19.934 -17.565 1.00 91.25 347 THR A CA 1
ATOM 2745 C C . THR A 1 347 ? -7.915 19.980 -16.511 1.00 91.25 347 THR A C 1
ATOM 2747 O O . THR A 1 347 ? -7.949 20.902 -15.695 1.00 91.25 347 THR A O 1
ATOM 2750 N N . GLU A 1 348 ? -8.837 19.023 -16.572 1.00 91.56 348 GLU A N 1
ATOM 2751 C CA . GLU A 1 348 ? -10.029 18.952 -15.725 1.00 91.56 348 GLU A CA 1
ATOM 2752 C C . GLU A 1 348 ? -10.186 17.556 -15.134 1.00 91.56 348 GLU A C 1
ATOM 2754 O O . GLU A 1 348 ? -9.827 16.560 -15.763 1.00 91.56 348 GLU A O 1
ATOM 2759 N N . TYR A 1 349 ? -10.811 17.488 -13.962 1.00 91.62 349 TYR A N 1
ATOM 2760 C CA . TYR A 1 349 ? -11.041 16.251 -13.231 1.00 91.62 349 TYR A CA 1
ATOM 2761 C C . TYR A 1 349 ? -12.539 16.018 -13.007 1.00 91.62 349 TYR A C 1
ATOM 2763 O O . TYR A 1 349 ? -13.315 16.961 -12.844 1.00 91.62 349 TYR A O 1
ATOM 2771 N N . HIS A 1 350 ? -12.946 14.752 -13.022 1.00 88.31 350 HIS A N 1
ATOM 2772 C CA . HIS A 1 350 ? -14.274 14.306 -12.633 1.00 88.31 350 HIS A CA 1
ATOM 2773 C C . HIS A 1 350 ? -14.420 14.344 -11.117 1.00 88.31 350 HIS A C 1
ATOM 2775 O O . HIS A 1 350 ? -13.547 13.863 -10.395 1.00 88.31 350 HIS A O 1
ATOM 2781 N N . VAL A 1 351 ? -15.549 14.881 -10.656 1.00 84.19 351 VAL A N 1
ATOM 2782 C CA . VAL A 1 351 ? -15.912 14.895 -9.242 1.00 84.19 351 VAL A CA 1
ATOM 2783 C C . VAL A 1 351 ? -17.355 14.482 -9.088 1.00 84.19 351 VAL A C 1
ATOM 2785 O O . VAL A 1 351 ? -18.235 15.060 -9.731 1.00 84.19 351 VAL A O 1
ATOM 2788 N N . THR A 1 352 ? -17.583 13.518 -8.211 1.00 81.44 352 THR A N 1
ATOM 2789 C CA . THR A 1 352 ? -18.921 13.149 -7.757 1.00 81.44 352 THR A CA 1
ATOM 2790 C C . THR A 1 352 ? -19.156 13.771 -6.385 1.00 81.44 352 THR A C 1
ATOM 2792 O O . THR A 1 352 ? -18.241 13.827 -5.560 1.00 81.44 352 THR A O 1
ATOM 2795 N N . ALA A 1 353 ? -20.363 14.291 -6.161 1.00 71.69 353 ALA A N 1
ATOM 2796 C CA . ALA A 1 353 ? -20.768 14.773 -4.846 1.00 71.69 353 ALA A CA 1
ATOM 2797 C C . ALA A 1 353 ? -20.937 13.596 -3.876 1.00 71.69 353 ALA A C 1
ATOM 2799 O O . ALA A 1 353 ? -21.356 12.517 -4.291 1.00 71.69 353 ALA A O 1
ATOM 2800 N N . ALA A 1 354 ? -20.661 13.835 -2.593 1.00 74.38 354 ALA A N 1
ATOM 2801 C CA . ALA A 1 354 ? -20.849 12.846 -1.539 1.00 74.38 354 ALA A CA 1
ATOM 2802 C C . ALA A 1 354 ? -22.274 12.271 -1.541 1.00 74.38 354 ALA A C 1
ATOM 2804 O O . ALA A 1 354 ? -23.253 13.012 -1.693 1.00 74.38 354 ALA A O 1
ATOM 2805 N N . ALA A 1 355 ? -22.391 10.962 -1.309 1.00 73.12 355 ALA A N 1
ATOM 2806 C CA . ALA A 1 355 ? -23.680 10.317 -1.122 1.00 73.12 355 ALA A CA 1
ATOM 2807 C C . ALA A 1 355 ? -24.419 10.916 0.091 1.00 73.12 355 ALA A C 1
ATOM 2809 O O . ALA A 1 355 ? -23.870 11.078 1.186 1.00 73.12 355 ALA A O 1
ATOM 2810 N N . THR A 1 356 ? -25.688 11.267 -0.115 1.00 75.06 356 THR A N 1
ATOM 2811 C CA . THR A 1 356 ? -26.579 11.792 0.933 1.00 75.06 356 THR A CA 1
ATOM 2812 C C . THR A 1 356 ? -27.553 10.752 1.465 1.00 75.06 356 THR A C 1
ATOM 2814 O O . THR A 1 356 ? -28.224 11.016 2.461 1.00 75.06 356 THR A O 1
ATOM 2817 N N . ASP A 1 357 ? -27.663 9.614 0.781 1.00 82.94 357 ASP A N 1
ATOM 2818 C CA . ASP A 1 357 ? -28.616 8.570 1.124 1.00 82.94 357 ASP A CA 1
ATOM 2819 C C . ASP A 1 357 ? -28.116 7.766 2.323 1.00 82.94 357 ASP A C 1
ATOM 2821 O O . ASP A 1 357 ? -26.987 7.269 2.351 1.00 82.94 357 ASP A O 1
ATOM 2825 N N . ARG A 1 358 ? -28.989 7.653 3.319 1.00 87.50 358 ARG A N 1
ATOM 2826 C CA . ARG A 1 358 ? -28.794 6.853 4.517 1.00 87.50 358 ARG A CA 1
ATOM 2827 C C . ARG A 1 358 ? -29.245 5.423 4.292 1.00 87.50 358 ARG A C 1
ATOM 2829 O O . ARG A 1 358 ? -30.314 5.170 3.730 1.00 87.50 358 ARG A O 1
ATOM 2836 N N . THR A 1 359 ? -28.455 4.495 4.801 1.00 87.69 359 THR A N 1
ATOM 2837 C CA . THR A 1 359 ? -28.698 3.058 4.726 1.00 87.69 359 THR A CA 1
ATOM 2838 C C . THR A 1 359 ? -28.681 2.445 6.117 1.00 87.69 359 THR A C 1
ATOM 2840 O O . THR A 1 359 ? -28.027 2.956 7.021 1.00 87.69 359 THR A O 1
ATOM 2843 N N . ALA A 1 360 ? -29.417 1.348 6.282 1.00 87.38 360 ALA A N 1
ATOM 2844 C CA . ALA A 1 360 ? -29.331 0.522 7.476 1.00 87.38 360 ALA A CA 1
ATOM 2845 C C . ALA A 1 360 ? -28.376 -0.648 7.223 1.00 87.38 360 ALA A C 1
ATOM 2847 O O . ALA A 1 360 ? -28.381 -1.231 6.134 1.00 87.38 360 ALA A O 1
ATOM 2848 N N . GLN A 1 361 ? -27.603 -1.005 8.237 1.00 86.31 361 GLN A N 1
ATOM 2849 C CA . GLN A 1 361 ? -26.731 -2.168 8.232 1.00 86.31 361 GLN A CA 1
ATOM 2850 C C . GLN A 1 361 ? -27.554 -3.451 8.421 1.00 86.31 361 GLN A C 1
ATOM 2852 O O . GLN A 1 361 ? -28.526 -3.488 9.173 1.00 86.31 361 GLN A O 1
ATOM 2857 N N . THR A 1 362 ? -27.179 -4.521 7.721 1.00 83.81 362 THR A N 1
ATOM 2858 C CA . THR A 1 362 ? -27.999 -5.746 7.602 1.00 83.81 362 THR A CA 1
ATOM 2859 C C . THR A 1 362 ? -27.360 -6.996 8.197 1.00 83.81 362 THR A C 1
ATOM 2861 O O . THR A 1 362 ? -27.972 -8.061 8.159 1.00 83.81 362 THR A O 1
ATOM 2864 N N . PHE A 1 363 ? -26.139 -6.880 8.725 1.00 86.31 363 PHE A N 1
ATOM 2865 C CA . PHE A 1 363 ? -25.338 -8.021 9.182 1.00 86.31 363 PHE A CA 1
ATOM 2866 C C . PHE A 1 363 ? -25.023 -7.996 10.683 1.00 86.31 363 PHE A C 1
ATOM 2868 O O . PHE A 1 363 ? -24.182 -8.770 11.133 1.00 86.31 363 PHE A O 1
ATOM 2875 N N . TYR A 1 364 ? -25.686 -7.129 11.453 1.00 86.56 364 TYR A N 1
ATOM 2876 C CA . TYR A 1 364 ? -25.578 -7.131 12.912 1.00 86.56 364 TYR A CA 1
ATOM 2877 C C . TYR A 1 364 ? -26.057 -8.464 13.500 1.00 86.56 364 TYR A C 1
ATOM 2879 O O . TYR A 1 364 ? -26.975 -9.075 12.967 1.00 86.56 364 TYR A O 1
ATOM 2887 N N . ASP A 1 365 ? -25.433 -8.896 14.590 1.00 83.56 365 ASP A N 1
ATOM 2888 C CA . ASP A 1 365 ? -25.803 -10.067 15.403 1.00 83.56 365 ASP A CA 1
ATOM 2889 C C . ASP A 1 365 ? -25.438 -9.722 16.854 1.00 83.56 365 ASP A C 1
ATOM 2891 O O . ASP A 1 365 ? -24.523 -10.299 17.441 1.00 83.56 365 ASP A O 1
ATOM 2895 N N . PHE A 1 366 ? -26.053 -8.657 17.385 1.00 81.56 366 PHE A N 1
ATOM 2896 C CA . PHE A 1 366 ? -25.694 -8.124 18.705 1.00 81.56 366 PHE A CA 1
ATOM 2897 C C . PHE A 1 366 ? -26.090 -9.065 19.832 1.00 81.56 366 PHE A C 1
ATOM 2899 O O . PHE A 1 366 ? -25.431 -9.076 20.869 1.00 81.56 366 PHE A O 1
ATOM 2906 N N . ASP A 1 367 ? -27.167 -9.830 19.645 1.00 74.75 367 ASP A N 1
ATOM 2907 C CA . ASP A 1 367 ? -27.652 -10.783 20.640 1.00 74.75 367 ASP A CA 1
ATOM 2908 C C . ASP A 1 367 ? -26.944 -12.147 20.588 1.00 74.75 367 ASP A C 1
ATOM 2910 O O . ASP A 1 367 ? -27.168 -13.029 21.432 1.00 74.75 367 ASP A O 1
ATOM 2914 N N . GLY A 1 368 ? -26.057 -12.315 19.604 1.00 73.75 368 GLY A N 1
ATOM 2915 C CA . GLY A 1 368 ? -25.263 -13.510 19.425 1.00 73.75 368 GLY A CA 1
ATOM 2916 C C . GLY A 1 368 ? -26.128 -14.751 19.238 1.00 73.75 368 GLY A C 1
ATOM 2917 O O . GLY A 1 368 ? -25.731 -15.847 19.647 1.00 73.75 368 GLY A O 1
ATOM 2918 N N . ASP A 1 369 ? -27.316 -14.662 18.657 1.00 72.81 369 ASP A N 1
ATOM 2919 C CA . ASP A 1 369 ? -28.118 -15.851 18.381 1.00 72.81 369 ASP A CA 1
ATOM 2920 C C . ASP A 1 369 ? -27.656 -16.590 17.105 1.00 72.81 369 ASP A C 1
ATOM 2922 O O . ASP A 1 369 ? -28.072 -17.729 16.853 1.00 72.81 369 ASP A O 1
ATOM 2926 N N . GLY A 1 370 ? -26.718 -15.994 16.356 1.00 74.12 370 GLY A N 1
ATOM 2927 C CA . GLY A 1 370 ? -26.152 -16.542 15.126 1.00 74.12 370 GLY A CA 1
ATOM 2928 C C . GLY A 1 370 ? -27.009 -16.274 13.886 1.00 74.12 370 GLY A C 1
ATOM 2929 O O . GLY A 1 370 ? -26.733 -16.851 12.828 1.00 74.12 370 GLY A O 1
ATOM 2930 N N . LYS A 1 371 ? -28.052 -15.444 13.994 1.00 82.12 371 LYS A N 1
ATOM 2931 C CA . LYS A 1 371 ? -28.816 -14.900 12.869 1.00 82.12 371 LYS A CA 1
ATOM 2932 C C . LYS A 1 371 ? -28.670 -13.385 12.846 1.00 82.12 371 LYS A C 1
ATOM 2934 O O . LYS A 1 371 ? -28.536 -12.744 13.873 1.00 82.12 371 LYS A O 1
ATOM 2939 N N . TYR A 1 372 ? -28.765 -12.814 11.649 1.00 86.94 372 TYR A N 1
ATOM 2940 C CA . TYR A 1 372 ? -28.698 -11.367 11.516 1.00 86.94 372 TYR A CA 1
ATOM 2941 C C . TYR A 1 372 ? -29.938 -10.675 12.091 1.00 86.94 372 TYR A C 1
ATOM 2943 O O . TYR A 1 372 ? -31.077 -11.061 11.799 1.00 86.94 372 TYR A O 1
ATOM 2951 N N . ASP A 1 373 ? -29.690 -9.618 12.852 1.00 88.06 373 ASP A N 1
ATOM 2952 C CA . ASP A 1 373 ? -30.678 -8.668 13.331 1.00 88.06 373 ASP A CA 1
ATOM 2953 C C . ASP A 1 373 ? -31.289 -7.892 12.162 1.00 88.06 373 ASP A C 1
ATOM 2955 O O . ASP A 1 373 ? -30.675 -7.669 11.115 1.00 88.06 373 ASP A O 1
ATOM 2959 N N . THR A 1 374 ? -32.539 -7.466 12.328 1.00 90.50 374 THR A N 1
ATOM 2960 C CA . THR A 1 374 ? -33.207 -6.640 11.318 1.00 90.50 374 THR A CA 1
ATOM 2961 C C . THR A 1 374 ? -33.003 -5.171 11.650 1.00 90.50 374 THR A C 1
ATOM 2963 O O . THR A 1 374 ? -33.313 -4.761 12.764 1.00 90.50 374 THR A O 1
ATOM 2966 N N . SER A 1 375 ? -32.584 -4.362 10.678 1.00 91.62 375 SER A N 1
ATOM 2967 C CA . SER A 1 375 ? -32.440 -2.912 10.849 1.00 91.62 375 SER A CA 1
ATOM 2968 C C . SER A 1 375 ? -33.316 -2.150 9.860 1.00 91.62 375 SER A C 1
ATOM 2970 O O . SER A 1 375 ? -33.451 -2.537 8.698 1.00 91.62 375 SER A O 1
ATOM 2972 N N . GLU A 1 376 ? -33.908 -1.046 10.308 1.00 92.69 376 GLU A N 1
ATOM 2973 C CA . GLU A 1 376 ? -34.721 -0.154 9.475 1.00 92.69 376 GLU A CA 1
ATOM 2974 C C . GLU A 1 376 ? -34.277 1.297 9.690 1.00 92.69 376 GLU A C 1
ATOM 2976 O O . GLU A 1 376 ? -34.014 1.693 10.821 1.00 92.69 376 GLU A O 1
ATOM 2981 N N . VAL A 1 377 ? -34.210 2.103 8.625 1.00 93.69 377 VAL A N 1
ATOM 2982 C CA . VAL A 1 377 ? -33.895 3.542 8.721 1.00 93.69 377 VAL A CA 1
ATOM 2983 C C . VAL A 1 377 ? -35.139 4.328 9.157 1.00 93.69 377 VAL A C 1
ATOM 2985 O O . VAL A 1 377 ? -36.257 4.038 8.717 1.00 93.69 377 VAL A O 1
ATOM 2988 N N . GLY A 1 378 ? -34.962 5.334 10.013 1.00 93.31 378 GLY A N 1
ATOM 2989 C CA . GLY A 1 378 ? -36.042 6.166 10.530 1.00 93.31 378 GLY A CA 1
ATOM 2990 C C . GLY A 1 378 ? -35.577 7.355 11.366 1.00 93.31 378 GLY A C 1
ATOM 2991 O O . GLY A 1 378 ? -34.390 7.655 11.456 1.00 93.31 378 GLY A O 1
ATOM 2992 N N . ASP A 1 379 ? -36.539 8.053 11.959 1.00 93.38 379 ASP A N 1
ATOM 2993 C CA . ASP A 1 379 ? -36.308 9.203 12.834 1.00 93.38 379 ASP A CA 1
ATOM 2994 C C . ASP A 1 379 ? -36.875 8.927 14.236 1.00 93.38 379 ASP A C 1
ATOM 2996 O O . ASP A 1 379 ? -37.770 8.096 14.412 1.00 93.38 379 ASP A O 1
ATOM 3000 N N . ILE A 1 380 ? -36.360 9.635 15.244 1.00 89.31 380 ILE A N 1
ATOM 3001 C CA . ILE A 1 380 ? -36.953 9.661 16.585 1.00 89.31 380 ILE A CA 1
ATOM 3002 C C . ILE A 1 380 ? -37.957 10.817 16.634 1.00 89.31 380 ILE A C 1
ATOM 3004 O O . ILE A 1 380 ? -37.575 11.976 16.473 1.00 89.31 380 ILE A O 1
ATOM 3008 N N . GLU A 1 381 ? -39.230 10.508 16.872 1.00 90.00 381 GLU A N 1
ATOM 3009 C CA . GLU A 1 381 ? -40.323 11.479 16.947 1.00 90.00 381 GLU A CA 1
ATOM 3010 C C . GLU A 1 381 ? -40.954 11.518 18.348 1.00 90.00 381 GLU A C 1
ATOM 3012 O O . GLU A 1 381 ? -41.036 10.512 19.056 1.00 90.00 381 GLU A O 1
ATOM 3017 N N . ASP A 1 382 ? -41.430 12.698 18.743 1.00 87.88 382 ASP A N 1
ATOM 3018 C CA . ASP A 1 382 ? -42.126 12.918 20.009 1.00 87.88 382 ASP A CA 1
ATOM 3019 C C . ASP A 1 382 ? -43.596 12.483 19.901 1.00 87.88 382 ASP A C 1
ATOM 3021 O O . ASP A 1 382 ? -44.387 13.087 19.173 1.00 87.88 382 ASP A O 1
ATOM 3025 N N . GLN A 1 383 ? -43.992 11.463 20.668 1.00 80.38 383 GLN A N 1
ATOM 3026 C CA . GLN A 1 383 ? -45.385 11.033 20.782 1.00 80.38 383 GLN A CA 1
ATOM 3027 C C . GLN A 1 383 ? -46.000 11.421 22.136 1.00 80.38 383 GLN A C 1
ATOM 3029 O O . GLN A 1 383 ? -45.559 10.924 23.179 1.00 80.38 383 GLN A O 1
ATOM 3034 N N . PRO A 1 384 ? -47.050 12.266 22.150 1.00 80.00 384 PRO A N 1
ATOM 3035 C CA . PRO A 1 384 ? -47.759 12.613 23.374 1.00 80.00 384 PRO A CA 1
ATOM 3036 C C . PRO A 1 384 ? -48.545 11.412 23.911 1.00 80.00 384 PRO A C 1
ATOM 3038 O O . PRO A 1 384 ? -49.321 10.776 23.195 1.00 80.00 384 PRO A O 1
ATOM 3041 N N . GLN A 1 385 ? -48.346 11.115 25.191 1.00 77.81 385 GLN A N 1
ATOM 3042 C CA . GLN A 1 385 ? -49.020 10.053 25.925 1.00 77.81 385 GLN A CA 1
ATOM 3043 C C . GLN A 1 385 ? -50.335 10.554 26.551 1.00 77.81 385 GLN A C 1
ATOM 3045 O O . GLN A 1 385 ? -50.511 11.759 26.762 1.00 77.81 385 GLN A O 1
ATOM 3050 N N . PRO A 1 386 ? -51.277 9.650 26.890 1.00 74.38 386 PRO A N 1
ATOM 3051 C CA . PRO A 1 386 ? -52.568 10.015 27.487 1.00 74.38 386 PRO A CA 1
ATOM 3052 C C . PRO A 1 386 ? -52.475 10.774 28.822 1.00 74.38 386 PRO A C 1
ATOM 3054 O O . PRO A 1 386 ? -53.436 11.432 29.214 1.00 74.38 386 PRO A O 1
ATOM 3057 N N . ASP A 1 387 ? -51.343 10.676 29.523 1.00 67.62 387 ASP A N 1
ATOM 3058 C CA . ASP A 1 387 ? -51.058 11.364 30.787 1.00 67.62 387 ASP A CA 1
ATOM 3059 C C . ASP A 1 387 ? -50.435 12.765 30.605 1.00 67.62 387 ASP A C 1
ATOM 3061 O O . ASP A 1 387 ? -50.174 13.457 31.589 1.00 67.62 387 ASP A O 1
ATOM 3065 N N . GLY A 1 388 ? -50.222 13.202 29.358 1.00 70.62 388 GLY A N 1
ATOM 3066 C CA . GLY A 1 388 ? -49.591 14.477 29.018 1.00 70.62 388 GLY A CA 1
ATOM 3067 C C . GLY A 1 388 ? -48.059 14.444 28.966 1.00 70.62 388 GLY A C 1
ATOM 3068 O O . GLY A 1 388 ? -47.459 15.477 28.670 1.00 70.62 388 GLY A O 1
ATOM 3069 N N . SER A 1 389 ? -47.419 13.297 29.219 1.00 71.50 389 SER A N 1
ATOM 3070 C CA . SER A 1 389 ? -45.979 13.111 29.006 1.00 71.50 389 SER A CA 1
ATOM 3071 C C . SER A 1 389 ? -45.648 12.922 27.517 1.00 71.50 389 SER A C 1
ATOM 3073 O O . SER A 1 389 ? -46.506 12.549 26.717 1.00 71.50 389 SER A O 1
ATOM 3075 N N . ILE A 1 390 ? -44.407 13.208 27.117 1.00 75.12 390 ILE A N 1
ATOM 3076 C CA . ILE A 1 390 ? -43.918 12.986 25.749 1.00 75.12 390 ILE A CA 1
ATOM 3077 C C . ILE A 1 390 ? -43.001 11.766 25.772 1.00 75.12 390 ILE A C 1
ATOM 3079 O O . ILE A 1 390 ? -42.039 11.733 26.537 1.00 75.12 390 ILE A O 1
ATOM 3083 N N . LYS A 1 391 ? -43.291 10.773 24.927 1.00 79.50 391 LYS A N 1
ATOM 3084 C CA . LYS A 1 391 ? -42.445 9.596 24.723 1.00 79.50 391 LYS A CA 1
ATOM 3085 C C . LYS A 1 391 ? -41.761 9.702 23.366 1.00 79.50 391 LYS A C 1
ATOM 3087 O O . LYS A 1 391 ? -42.444 9.786 22.348 1.00 79.50 391 LYS A O 1
ATOM 3092 N N . LYS A 1 392 ? -40.432 9.648 23.351 1.00 81.88 392 LYS A N 1
ATOM 3093 C CA . LYS A 1 392 ? -39.656 9.509 22.118 1.00 81.88 392 LYS A CA 1
ATOM 3094 C C . LYS A 1 392 ? -39.857 8.109 21.550 1.00 81.88 392 LYS A C 1
ATOM 3096 O O . LYS A 1 392 ? -39.702 7.126 22.273 1.00 81.88 392 LYS A O 1
ATOM 3101 N N . VAL A 1 393 ? -40.226 8.022 20.280 1.00 86.19 393 VAL A N 1
ATOM 3102 C CA . VAL A 1 393 ? -40.419 6.752 19.578 1.00 86.19 393 VAL A CA 1
ATOM 3103 C C . VAL A 1 393 ? -39.696 6.769 18.244 1.00 86.19 393 VAL A C 1
ATOM 3105 O O . VAL A 1 393 ? -39.627 7.790 17.569 1.00 86.19 393 VAL A O 1
ATOM 3108 N N . PHE A 1 394 ? -39.179 5.618 17.847 1.00 89.62 394 PHE A N 1
ATOM 3109 C CA . PHE A 1 394 ? -38.635 5.412 16.520 1.00 89.62 394 PHE A CA 1
ATOM 3110 C C . PHE A 1 394 ? -39.771 5.244 15.504 1.00 89.62 394 PHE A C 1
ATOM 3112 O O . PHE A 1 394 ? -40.690 4.442 15.715 1.00 89.62 394 PHE A O 1
ATOM 3119 N N . VAL A 1 395 ? -39.694 5.985 14.400 1.00 90.81 395 VAL A N 1
ATOM 3120 C CA . VAL A 1 395 ? -40.627 5.926 13.271 1.00 90.81 395 VAL A CA 1
ATOM 3121 C C . VAL A 1 395 ? -39.830 5.670 11.995 1.00 90.81 395 VAL A C 1
ATOM 3123 O O . VAL A 1 395 ? -39.017 6.495 11.580 1.00 90.81 395 VAL A O 1
ATOM 3126 N N . ALA A 1 396 ? -40.076 4.522 11.359 1.00 90.50 396 ALA A N 1
ATOM 3127 C CA . ALA A 1 396 ? -39.418 4.152 10.111 1.00 90.50 396 ALA A CA 1
ATOM 3128 C C . ALA A 1 396 ? -39.721 5.176 9.005 1.00 90.50 396 ALA A C 1
ATOM 3130 O O . ALA A 1 396 ? -40.880 5.496 8.723 1.00 90.50 396 ALA A O 1
ATOM 3131 N N . LYS A 1 397 ? -38.668 5.685 8.366 1.00 91.69 397 LYS A N 1
ATOM 3132 C CA . LYS A 1 397 ? -38.741 6.739 7.355 1.00 91.69 397 LYS A CA 1
ATOM 3133 C C . LYS A 1 397 ? -37.534 6.656 6.431 1.00 91.69 397 LYS A C 1
ATOM 3135 O O . LYS A 1 397 ? -36.399 6.516 6.876 1.00 91.69 397 LYS A O 1
ATOM 3140 N N . ALA A 1 398 ? -37.788 6.768 5.129 1.00 86.12 398 ALA A N 1
ATOM 3141 C CA . ALA A 1 398 ? -36.720 6.790 4.139 1.00 86.12 398 ALA A CA 1
ATOM 3142 C C . ALA A 1 398 ? -35.765 7.961 4.414 1.00 86.12 398 ALA A C 1
ATOM 3144 O O . ALA A 1 398 ? -36.217 9.089 4.621 1.00 86.12 398 ALA A O 1
ATOM 3145 N N . ASN A 1 399 ? -34.461 7.683 4.385 1.00 87.25 399 ASN A N 1
ATOM 3146 C CA . ASN A 1 399 ? -33.402 8.658 4.644 1.00 87.25 399 ASN A CA 1
ATOM 3147 C C . ASN A 1 399 ? -33.460 9.335 6.036 1.00 87.25 399 ASN A C 1
ATOM 3149 O O . ASN A 1 399 ? -33.033 10.480 6.186 1.00 87.25 399 ASN A O 1
ATOM 3153 N N . GLY A 1 400 ? -34.043 8.661 7.035 1.00 90.38 400 GLY A N 1
ATOM 3154 C CA . GLY A 1 400 ? -34.029 9.097 8.435 1.00 90.38 400 GLY A CA 1
ATOM 3155 C C . GLY A 1 400 ? -32.622 9.092 9.044 1.00 90.38 400 GLY A C 1
ATOM 3156 O O . GLY A 1 400 ? -31.728 8.419 8.537 1.00 90.38 400 GLY A O 1
ATOM 3157 N N . GLN A 1 401 ? -32.408 9.867 10.109 1.00 91.00 401 GLN A N 1
ATOM 3158 C CA . GLN A 1 401 ? -31.079 10.036 10.719 1.00 91.00 401 GLN A CA 1
ATOM 3159 C C . GLN A 1 401 ? -30.598 8.809 11.495 1.00 91.00 401 GLN A C 1
ATOM 3161 O O . GLN A 1 401 ? -29.390 8.631 11.659 1.00 91.00 401 GLN A O 1
ATOM 3166 N N . TYR A 1 402 ? -31.516 7.961 11.943 1.00 93.25 402 TYR A N 1
ATOM 3167 C CA . TYR A 1 402 ? -31.232 6.820 12.799 1.00 93.25 402 TYR A CA 1
ATOM 3168 C C . TYR A 1 402 ? -31.579 5.509 12.100 1.00 93.25 402 TYR A C 1
ATOM 3170 O O . TYR A 1 402 ? -32.391 5.466 11.176 1.00 93.25 402 TYR A O 1
ATOM 3178 N N . GLN A 1 403 ? -30.999 4.419 12.581 1.00 93.62 403 GLN A N 1
ATOM 3179 C CA . GLN A 1 403 ? -31.432 3.069 12.260 1.00 93.62 403 GLN A CA 1
ATOM 3180 C C . GLN A 1 403 ? -31.874 2.356 13.540 1.00 93.62 403 GLN A C 1
ATOM 3182 O O . GLN A 1 403 ? -31.170 2.349 14.550 1.00 93.62 403 GLN A O 1
ATOM 3187 N N . GLY A 1 404 ? -33.085 1.808 13.516 1.00 92.06 404 GLY A N 1
ATOM 3188 C CA . GLY A 1 404 ? -33.629 1.003 14.599 1.00 92.06 404 GLY A CA 1
ATOM 3189 C C . GLY A 1 404 ? -33.256 -0.456 14.387 1.00 92.06 404 GLY A C 1
ATOM 3190 O O . GLY A 1 404 ? -33.622 -1.024 13.357 1.00 92.06 404 GLY A O 1
ATOM 3191 N N . VAL A 1 405 ? -32.559 -1.049 15.355 1.00 91.06 405 VAL A N 1
ATOM 3192 C CA . VAL A 1 405 ? -32.111 -2.446 15.320 1.00 91.06 405 VAL A CA 1
ATOM 3193 C C . VAL A 1 405 ? -33.069 -3.316 16.133 1.00 91.06 405 VAL A C 1
ATOM 3195 O O . VAL A 1 405 ? -33.367 -3.025 17.295 1.00 91.06 405 VAL A O 1
ATOM 3198 N N . TYR A 1 406 ? -33.564 -4.383 15.513 1.00 89.38 406 TYR A N 1
ATOM 3199 C CA . TYR A 1 406 ? -34.476 -5.361 16.095 1.00 89.38 406 TYR A CA 1
ATOM 3200 C C . TYR A 1 406 ? -33.748 -6.695 16.236 1.00 89.38 406 TYR A C 1
ATOM 3202 O O . TYR A 1 406 ? -33.429 -7.332 15.227 1.00 89.38 406 TYR A O 1
ATOM 3210 N N . PHE A 1 407 ? -33.521 -7.103 17.483 1.00 86.38 407 PHE A N 1
ATOM 3211 C CA . PHE A 1 407 ? -32.791 -8.322 17.805 1.00 86.38 407 PHE A CA 1
ATOM 3212 C C . PHE A 1 407 ? -33.556 -9.554 17.347 1.00 86.38 407 PHE A C 1
ATOM 3214 O O . PHE A 1 407 ? -34.761 -9.682 17.592 1.00 86.38 407 PHE A O 1
ATOM 3221 N N . SER A 1 408 ? -32.861 -10.455 16.663 1.00 83.38 408 SER A N 1
ATOM 3222 C CA . SER A 1 408 ? -33.476 -11.599 15.997 1.00 83.38 408 SER A CA 1
ATOM 3223 C C . SER A 1 408 ? -34.096 -12.595 16.997 1.00 83.38 408 SER A C 1
ATOM 3225 O O . SER A 1 408 ? -35.107 -13.247 16.695 1.00 83.38 408 SER A O 1
ATOM 3227 N N . SER A 1 409 ? -33.556 -12.663 18.220 1.00 74.81 409 SER A N 1
ATOM 3228 C CA . SER A 1 409 ? -34.068 -13.508 19.304 1.00 74.81 409 SER A CA 1
ATOM 3229 C C . SER A 1 409 ? -35.266 -12.919 20.065 1.00 74.81 409 SER A C 1
ATOM 3231 O O . SER A 1 409 ? -35.900 -13.640 20.846 1.00 74.81 409 SER A O 1
ATOM 3233 N N . LEU A 1 410 ? -35.622 -11.645 19.837 1.00 70.19 410 LEU A N 1
ATOM 3234 C CA . LEU A 1 410 ? -36.657 -10.937 20.595 1.00 70.19 410 LEU A CA 1
ATOM 3235 C C . LEU A 1 410 ? -37.903 -10.588 19.765 1.00 70.19 410 LEU A C 1
ATOM 3237 O O . LEU A 1 410 ? -37.818 -10.176 18.608 1.00 70.19 410 LEU A O 1
ATOM 3241 N N . PRO A 1 411 ? -39.113 -10.685 20.351 1.00 60.12 411 PRO A N 1
ATOM 3242 C CA . PRO A 1 411 ? -40.312 -10.177 19.700 1.00 60.12 411 PRO A CA 1
ATOM 3243 C C . PRO A 1 411 ? -40.275 -8.641 19.623 1.00 60.12 411 PRO A C 1
ATOM 3245 O O . PRO A 1 411 ? -39.957 -7.981 20.611 1.00 60.12 411 PRO A O 1
ATOM 3248 N N . LYS A 1 412 ? -40.681 -8.056 18.482 1.00 63.59 412 LYS A N 1
ATOM 3249 C CA . LYS A 1 412 ? -40.835 -6.594 18.333 1.00 63.59 412 LYS A CA 1
ATOM 3250 C C . LYS A 1 412 ? -41.803 -6.062 19.404 1.00 63.59 412 LYS A C 1
ATOM 3252 O O . LYS A 1 412 ? -43.020 -6.232 19.284 1.00 63.59 412 LYS A O 1
ATOM 3257 N N . VAL A 1 413 ? -41.296 -5.403 20.448 1.00 58.69 413 VAL A N 1
ATOM 3258 C CA . VAL A 1 413 ? -42.133 -4.846 21.521 1.00 58.69 413 VAL A CA 1
ATOM 3259 C C . VAL A 1 413 ? -42.797 -3.571 21.008 1.00 58.69 413 VAL A C 1
ATOM 3261 O O . VAL A 1 413 ? -42.139 -2.562 20.786 1.00 58.69 413 VAL A O 1
ATOM 3264 N N . GLN A 1 414 ? -44.114 -3.616 20.780 1.00 62.19 414 GLN A N 1
ATOM 3265 C CA . GLN A 1 414 ? -44.907 -2.467 20.301 1.00 62.19 414 GLN A CA 1
ATOM 3266 C C . GLN A 1 414 ? -44.378 -1.820 19.000 1.00 62.19 414 GLN A C 1
ATOM 3268 O O . GLN A 1 414 ? -44.657 -0.655 18.730 1.00 62.19 414 GLN A O 1
ATOM 3273 N N . GLY A 1 415 ? -43.621 -2.567 18.188 1.00 70.19 415 GLY A N 1
ATOM 3274 C CA . GLY A 1 415 ? -43.018 -2.057 16.953 1.00 70.19 415 GLY A CA 1
ATOM 3275 C C . GLY A 1 415 ? -41.855 -1.078 17.155 1.00 70.19 415 GLY A C 1
ATOM 3276 O O . GLY A 1 415 ? -41.495 -0.403 16.200 1.00 70.19 415 GLY A O 1
ATOM 3277 N N . GLN A 1 416 ? -41.287 -0.982 18.362 1.00 84.25 416 GLN A N 1
ATOM 3278 C CA . GLN A 1 416 ? -40.087 -0.189 18.644 1.00 84.25 416 GLN A CA 1
ATOM 3279 C C . GLN A 1 416 ? -38.820 -1.061 18.568 1.00 84.25 416 GLN A C 1
ATOM 3281 O O . GLN A 1 416 ? -38.902 -2.257 18.872 1.00 84.25 416 GLN A O 1
ATOM 3286 N N . PRO A 1 417 ? -37.675 -0.497 18.146 1.00 87.38 417 PRO A N 1
ATOM 3287 C CA . PRO A 1 417 ? -36.410 -1.221 18.076 1.00 87.38 417 PRO A CA 1
ATOM 3288 C C . PRO A 1 417 ? -35.829 -1.494 19.469 1.00 87.38 417 PRO A C 1
ATOM 3290 O O . PRO A 1 417 ? -36.129 -0.784 20.431 1.00 87.38 417 PRO A O 1
ATOM 3293 N N . ASN A 1 418 ? -34.986 -2.523 19.572 1.00 85.81 418 ASN A N 1
ATOM 3294 C CA . ASN A 1 418 ? -34.278 -2.876 20.804 1.00 85.81 418 ASN A CA 1
ATOM 3295 C C . ASN A 1 418 ? -33.158 -1.878 21.104 1.00 85.81 418 ASN A C 1
ATOM 3297 O O . ASN A 1 418 ? -32.989 -1.475 22.253 1.00 85.81 418 ASN A O 1
ATOM 3301 N N . ALA A 1 419 ? -32.451 -1.446 20.061 1.00 87.75 419 ALA A N 1
ATOM 3302 C CA . ALA A 1 419 ? -31.410 -0.433 20.121 1.00 87.75 419 ALA A CA 1
ATOM 3303 C C . ALA A 1 419 ? -31.563 0.557 18.962 1.00 87.75 419 ALA A C 1
ATOM 3305 O O . ALA A 1 419 ? -32.127 0.233 17.913 1.00 87.75 419 ALA A O 1
ATOM 3306 N N . VAL A 1 420 ? -31.069 1.777 19.153 1.00 90.75 420 VAL A N 1
ATOM 3307 C CA . VAL A 1 420 ? -31.066 2.810 18.113 1.00 90.75 420 VAL A CA 1
ATOM 3308 C C . VAL A 1 420 ? -29.628 3.202 17.831 1.00 90.75 420 VAL A C 1
ATOM 3310 O O . VAL A 1 420 ? -28.868 3.485 18.758 1.00 90.75 420 VAL A O 1
ATOM 3313 N N . ARG A 1 421 ? -29.275 3.218 16.548 1.00 92.75 421 ARG A N 1
ATOM 3314 C CA . ARG A 1 421 ? -27.959 3.60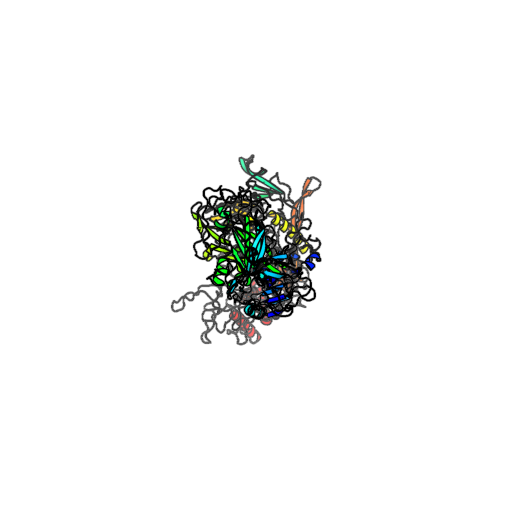9 16.045 1.00 92.75 421 ARG A CA 1
ATOM 3315 C C . ARG A 1 421 ? -28.073 4.791 15.091 1.00 92.75 421 ARG A C 1
ATOM 3317 O O . ARG A 1 421 ? -29.171 5.091 14.611 1.00 92.75 421 ARG A O 1
ATOM 3324 N N . LEU A 1 422 ? -26.972 5.475 14.808 1.00 92.88 422 LEU A N 1
ATOM 3325 C CA . LEU A 1 422 ? -26.928 6.440 13.719 1.00 92.88 422 LEU A CA 1
ATOM 3326 C C . LEU A 1 422 ? -27.006 5.677 12.390 1.00 92.88 422 LEU A C 1
ATOM 3328 O O . LEU A 1 422 ? -26.508 4.565 12.261 1.00 92.88 422 LEU A O 1
ATOM 3332 N N . SER A 1 423 ? -27.721 6.232 11.417 1.00 91.38 423 SER A N 1
ATOM 3333 C CA . SER A 1 423 ? -27.812 5.611 10.093 1.00 91.38 423 SER A CA 1
ATOM 3334 C C . SER A 1 423 ? -26.536 5.838 9.288 1.00 91.38 423 SER A C 1
ATOM 3336 O O . SER A 1 423 ? -26.009 6.956 9.234 1.00 91.38 423 SER A O 1
ATOM 3338 N N . ASP A 1 424 ? -26.080 4.801 8.598 1.00 88.06 424 ASP A N 1
ATOM 3339 C CA . ASP A 1 424 ? -24.842 4.855 7.829 1.00 88.06 424 ASP A CA 1
ATOM 3340 C C . ASP A 1 424 ? -25.044 5.557 6.495 1.00 88.06 424 ASP A C 1
ATOM 3342 O O . ASP A 1 424 ? -26.161 5.684 5.989 1.00 88.06 424 ASP A O 1
ATOM 3346 N N . ARG A 1 425 ? -23.945 6.025 5.908 1.00 83.25 425 ARG A N 1
ATOM 3347 C CA . ARG A 1 425 ? -23.916 6.467 4.514 1.00 83.25 425 ARG A CA 1
ATOM 3348 C C . ARG A 1 425 ? -23.157 5.421 3.727 1.00 83.25 425 ARG A C 1
ATOM 3350 O O . ARG A 1 425 ? -22.051 5.052 4.114 1.00 83.25 425 ARG A O 1
ATOM 3357 N N . ALA A 1 426 ? -23.735 4.962 2.624 1.00 69.81 426 ALA A N 1
ATOM 3358 C CA . ALA A 1 426 ? -23.023 4.057 1.739 1.00 69.81 426 ALA A CA 1
ATOM 3359 C C . ALA A 1 426 ? -21.755 4.749 1.212 1.00 69.81 426 ALA A C 1
ATOM 3361 O O . ALA A 1 426 ? -21.836 5.846 0.651 1.00 69.81 426 ALA A O 1
ATOM 3362 N N . ALA A 1 427 ? -20.596 4.110 1.386 1.00 70.94 427 ALA A N 1
ATOM 3363 C CA . ALA A 1 427 ? -19.370 4.548 0.732 1.00 70.94 427 ALA A CA 1
ATOM 3364 C C . ALA A 1 427 ? -19.562 4.480 -0.791 1.00 70.94 427 ALA A C 1
ATOM 3366 O O . ALA A 1 427 ? -20.118 3.501 -1.292 1.00 70.94 427 ALA A O 1
ATOM 3367 N N . ASP A 1 428 ? -19.103 5.495 -1.528 1.00 78.25 428 ASP A N 1
ATOM 3368 C CA . ASP A 1 428 ? -19.106 5.458 -2.993 1.00 78.25 428 ASP A CA 1
ATOM 3369 C C . ASP A 1 428 ? -17.839 4.733 -3.487 1.00 78.25 428 ASP A C 1
ATOM 3371 O O . ASP A 1 428 ? -16.737 5.300 -3.420 1.00 78.25 428 ASP A O 1
ATOM 3375 N N . PRO A 1 429 ? -17.950 3.486 -3.991 1.00 79.81 429 PRO A N 1
ATOM 3376 C CA . PRO A 1 429 ? -16.798 2.741 -4.483 1.00 79.81 429 PRO A CA 1
ATOM 3377 C C . PRO A 1 429 ? -16.267 3.301 -5.810 1.00 79.81 429 PRO A C 1
ATOM 3379 O O . PRO A 1 429 ? -15.215 2.866 -6.289 1.00 79.81 429 PRO A O 1
ATOM 3382 N N . ALA A 1 430 ? -16.978 4.240 -6.448 1.00 87.00 430 ALA A N 1
ATOM 3383 C CA . ALA A 1 430 ? -16.513 4.848 -7.679 1.00 87.00 430 ALA A CA 1
ATOM 3384 C C . ALA A 1 430 ? -15.214 5.644 -7.437 1.00 87.00 430 ALA A C 1
ATOM 3386 O O . ALA A 1 430 ? -15.066 6.346 -6.429 1.00 87.00 430 ALA A O 1
ATOM 3387 N N . PRO A 1 431 ? -14.242 5.571 -8.362 1.00 88.88 431 PRO A N 1
ATOM 3388 C CA . PRO A 1 431 ? -13.103 6.479 -8.362 1.00 88.88 431 PRO A CA 1
ATOM 3389 C C . PRO A 1 431 ? -13.555 7.943 -8.397 1.00 88.88 431 PRO A C 1
ATOM 3391 O O . PRO A 1 431 ? -14.386 8.314 -9.227 1.00 88.88 431 PRO A O 1
ATOM 3394 N N . ASN A 1 432 ? -12.959 8.788 -7.556 1.00 89.25 432 ASN A N 1
ATOM 3395 C CA . ASN A 1 432 ? -13.241 10.223 -7.521 1.00 89.25 432 ASN A CA 1
ATOM 3396 C C . ASN A 1 432 ? -11.954 11.014 -7.800 1.00 89.25 432 ASN A C 1
ATOM 3398 O O . ASN A 1 432 ? -10.856 10.561 -7.471 1.00 89.25 432 ASN A O 1
ATOM 3402 N N . GLY A 1 433 ? -12.064 12.180 -8.438 1.00 88.44 433 GLY A N 1
ATOM 3403 C CA . GLY A 1 433 ? -10.906 12.980 -8.847 1.00 88.44 433 GLY A CA 1
ATOM 3404 C C . GLY A 1 433 ? -10.119 12.399 -10.027 1.00 88.44 433 GLY A C 1
ATOM 3405 O O . GLY A 1 433 ? -8.935 12.682 -10.153 1.00 88.44 433 GLY A O 1
ATOM 3406 N N . LEU A 1 434 ? -10.736 11.576 -10.885 1.00 92.81 434 LEU A N 1
ATOM 3407 C CA . LEU A 1 434 ? -10.102 11.069 -12.112 1.00 92.81 434 LEU A CA 1
ATOM 3408 C C . LEU A 1 434 ? -10.017 12.133 -13.208 1.00 92.81 434 LEU A C 1
ATOM 3410 O O . LEU A 1 434 ? -10.743 13.120 -13.181 1.00 92.81 434 LEU A O 1
ATOM 3414 N N . LEU A 1 435 ? -9.157 11.929 -14.204 1.00 92.75 435 LEU A N 1
ATOM 3415 C CA . LEU A 1 435 ? -8.962 12.897 -15.275 1.00 92.75 435 LEU A CA 1
ATOM 3416 C C . LEU A 1 435 ? -10.141 12.846 -16.258 1.00 92.75 435 LEU A C 1
ATOM 3418 O O . LEU A 1 435 ? -10.530 11.780 -16.737 1.00 92.75 435 LEU A O 1
ATOM 3422 N N . LYS A 1 436 ? -10.709 14.016 -16.553 1.00 91.38 436 LYS A N 1
ATOM 3423 C CA . LYS A 1 436 ? -11.784 14.215 -17.535 1.00 91.38 436 LYS A CA 1
ATOM 3424 C C . LYS A 1 436 ? -11.220 14.632 -18.891 1.00 91.38 436 LYS A C 1
ATOM 3426 O O . LYS A 1 436 ? -11.611 14.100 -19.927 1.00 91.38 436 LYS A O 1
ATOM 3431 N N . SER A 1 437 ? -10.299 15.590 -18.878 1.00 90.75 437 SER A N 1
ATOM 3432 C CA . SER A 1 437 ? -9.562 16.058 -20.052 1.00 90.75 437 SER A CA 1
ATOM 3433 C C . SER A 1 437 ? -8.181 16.544 -19.643 1.00 90.75 437 SER A C 1
ATOM 3435 O O . SER A 1 437 ? -7.989 16.971 -18.505 1.00 90.75 437 SER A O 1
ATOM 3437 N N . ILE A 1 438 ? -7.232 16.525 -20.575 1.00 90.62 438 ILE A N 1
ATOM 3438 C CA . ILE A 1 438 ? -5.881 17.058 -20.369 1.00 90.62 438 ILE A CA 1
ATOM 3439 C C . ILE A 1 438 ? -5.604 18.204 -21.339 1.00 90.62 438 ILE A C 1
ATOM 3441 O O . ILE A 1 438 ? -5.987 18.139 -22.504 1.00 90.62 438 ILE A O 1
ATOM 3445 N N . SER A 1 439 ? -4.951 19.270 -20.884 1.00 89.75 439 SER A N 1
ATOM 3446 C CA . SER A 1 439 ? -4.515 20.337 -21.784 1.00 89.75 439 SER A CA 1
ATOM 3447 C C . SER A 1 439 ? -3.367 19.864 -22.679 1.00 89.75 439 SER A C 1
ATOM 3449 O O . SER A 1 439 ? -2.590 18.979 -22.315 1.00 89.75 439 SER A O 1
ATOM 3451 N N . LYS A 1 440 ? -3.212 20.486 -23.850 1.00 84.88 440 LYS A N 1
ATOM 3452 C CA . LYS A 1 440 ? -2.095 20.181 -24.754 1.00 84.88 440 LYS A CA 1
ATOM 3453 C C . LYS A 1 440 ? -0.726 20.391 -24.097 1.00 84.88 440 LYS A C 1
ATOM 3455 O O . LYS A 1 440 ? 0.166 19.578 -24.310 1.00 84.88 440 LYS A O 1
ATOM 3460 N N . GLU A 1 441 ? -0.558 21.446 -23.301 1.00 86.75 441 GLU A N 1
ATOM 3461 C CA . GLU A 1 441 ? 0.711 21.722 -22.610 1.00 86.75 441 GLU A CA 1
ATOM 3462 C C . GLU A 1 441 ? 0.991 20.705 -21.497 1.00 86.75 441 GLU A C 1
ATOM 3464 O O . GLU A 1 441 ? 2.107 20.202 -21.389 1.00 86.75 441 GLU A O 1
ATOM 3469 N N . ASP A 1 442 ? -0.030 20.313 -20.733 1.00 90.38 442 ASP A N 1
ATOM 3470 C CA . ASP A 1 442 ? 0.128 19.303 -19.681 1.00 90.38 442 ASP A CA 1
ATOM 3471 C C . ASP A 1 442 ? 0.408 17.914 -20.268 1.00 90.38 442 ASP A C 1
ATOM 3473 O O . ASP A 1 442 ? 1.190 17.148 -19.706 1.00 90.38 442 ASP A O 1
ATOM 3477 N N . LEU A 1 443 ? -0.159 17.594 -21.436 1.00 87.38 443 LEU A N 1
ATOM 3478 C CA . LEU A 1 443 ? 0.151 16.360 -22.156 1.00 87.38 443 LEU A CA 1
ATOM 3479 C C . LEU A 1 443 ? 1.594 16.339 -22.680 1.00 87.38 443 LEU A C 1
ATOM 3481 O O . LEU A 1 443 ? 2.245 15.293 -22.639 1.00 87.38 443 LEU A O 1
ATOM 3485 N N . LYS A 1 444 ? 2.131 17.480 -23.136 1.00 85.81 444 LYS A N 1
ATOM 3486 C CA . LYS A 1 444 ? 3.550 17.579 -23.517 1.00 85.81 444 LYS A CA 1
ATOM 3487 C C . LYS A 1 444 ? 4.484 17.324 -22.341 1.00 85.81 444 LYS A C 1
ATOM 3489 O O . LYS A 1 444 ? 5.606 16.881 -22.563 1.00 85.81 444 LYS A O 1
ATOM 3494 N N . ASN A 1 445 ? 4.039 17.549 -21.109 1.00 90.50 445 ASN A N 1
ATOM 3495 C CA . ASN A 1 445 ? 4.810 17.239 -19.913 1.00 90.50 445 ASN A CA 1
ATOM 3496 C C . ASN A 1 445 ? 4.777 15.730 -19.591 1.00 90.50 445 ASN A C 1
ATOM 3498 O O . ASN A 1 445 ? 4.321 15.312 -18.527 1.00 90.50 445 ASN A O 1
ATOM 3502 N N . THR A 1 446 ? 5.196 14.903 -20.554 1.00 91.19 446 THR A N 1
ATOM 3503 C CA . THR A 1 446 ? 5.265 13.444 -20.430 1.00 91.19 446 THR A CA 1
ATOM 3504 C C . THR A 1 446 ? 6.683 12.958 -20.666 1.00 91.19 446 THR A C 1
ATOM 3506 O O . THR A 1 446 ? 7.221 13.093 -21.768 1.00 91.19 446 THR A O 1
ATOM 3509 N N . ASP A 1 447 ? 7.243 12.340 -19.635 1.00 93.12 447 ASP A N 1
ATOM 3510 C CA . ASP A 1 447 ? 8.572 11.757 -19.656 1.00 93.12 447 ASP A CA 1
ATOM 3511 C C . ASP A 1 447 ? 8.520 10.306 -20.109 1.00 93.12 447 ASP A C 1
ATOM 3513 O O . ASP A 1 447 ? 7.577 9.571 -19.803 1.00 93.12 447 ASP A O 1
ATOM 3517 N N . ILE A 1 448 ? 9.568 9.883 -20.811 1.00 92.31 448 ILE A N 1
ATOM 3518 C CA . ILE A 1 448 ? 9.792 8.485 -21.171 1.00 92.31 448 ILE A CA 1
ATOM 3519 C C . ILE A 1 448 ? 11.174 8.080 -20.675 1.00 92.31 448 ILE A C 1
ATOM 3521 O O . ILE A 1 448 ? 12.192 8.595 -21.144 1.00 92.31 448 ILE A O 1
ATOM 3525 N N . LEU A 1 449 ? 11.194 7.146 -19.733 1.00 94.06 449 LEU A N 1
ATOM 3526 C CA . LEU A 1 449 ? 12.394 6.609 -19.109 1.00 94.06 449 LEU A CA 1
ATOM 3527 C C . LEU A 1 449 ? 12.595 5.172 -19.584 1.00 94.06 449 LEU A C 1
ATOM 3529 O O . LEU A 1 449 ? 11.652 4.380 -19.584 1.00 94.06 449 LEU A O 1
ATOM 3533 N N . VAL A 1 450 ? 13.815 4.829 -19.990 1.00 95.12 450 VAL A N 1
ATOM 3534 C CA . VAL A 1 450 ? 14.170 3.470 -20.414 1.00 95.12 450 VAL A CA 1
ATOM 3535 C C . VAL A 1 450 ? 15.155 2.896 -19.413 1.00 95.12 450 VAL A C 1
ATOM 3537 O O . VAL A 1 450 ? 16.267 3.400 -19.295 1.00 95.12 450 VAL A O 1
ATOM 3540 N N . PHE A 1 451 ? 14.766 1.832 -18.720 1.00 95.06 451 PHE A N 1
ATOM 3541 C CA . PHE A 1 451 ? 15.597 1.135 -17.745 1.00 95.06 451 PHE A CA 1
ATOM 3542 C C . PHE A 1 451 ? 16.035 -0.226 -18.274 1.00 95.06 451 PHE A C 1
ATOM 3544 O O . PHE A 1 451 ? 15.275 -0.915 -18.954 1.00 95.06 451 PHE A O 1
ATOM 3551 N N . ARG A 1 452 ? 17.252 -0.647 -17.940 1.00 94.19 452 ARG A N 1
ATOM 3552 C CA . ARG A 1 452 ? 17.713 -2.019 -18.155 1.00 94.19 452 ARG A CA 1
ATOM 3553 C C . ARG A 1 452 ? 17.053 -2.936 -17.128 1.00 94.19 452 ARG A C 1
ATOM 3555 O O . ARG A 1 452 ? 17.146 -2.674 -15.936 1.00 94.19 452 ARG A O 1
ATOM 3562 N N . GLU A 1 453 ? 16.435 -4.032 -17.560 1.00 92.81 453 GLU A N 1
ATOM 3563 C CA . GLU A 1 453 ? 15.746 -4.955 -16.637 1.00 92.81 453 GLU A CA 1
ATOM 3564 C C . GLU A 1 453 ? 16.719 -5.735 -15.745 1.00 92.81 453 GLU A C 1
ATOM 3566 O O . GLU A 1 453 ? 16.451 -5.949 -14.565 1.00 92.81 453 GLU A O 1
ATOM 3571 N N . SER A 1 454 ? 17.873 -6.126 -16.291 1.00 93.25 454 SER A N 1
ATOM 3572 C CA . SER A 1 454 ? 18.865 -6.937 -15.582 1.00 93.25 454 SER A CA 1
ATOM 3573 C C . SER A 1 454 ? 19.569 -6.197 -14.446 1.00 93.25 454 SER A C 1
ATOM 3575 O O . SER A 1 454 ? 19.992 -6.832 -13.490 1.00 93.25 454 SER A O 1
ATOM 3577 N N . THR A 1 455 ? 19.674 -4.868 -14.512 1.00 91.81 455 THR A N 1
ATOM 3578 C CA . THR A 1 455 ? 20.382 -4.065 -13.498 1.00 91.81 455 THR A CA 1
ATOM 3579 C C . THR A 1 455 ? 19.522 -2.984 -12.852 1.00 91.81 455 THR A C 1
ATOM 3581 O O . THR A 1 455 ? 19.941 -2.407 -11.861 1.00 91.81 455 THR A O 1
ATOM 3584 N N . GLY A 1 456 ? 18.337 -2.676 -13.391 1.00 91.38 456 GLY A N 1
ATOM 3585 C CA . GLY A 1 456 ? 17.490 -1.570 -12.927 1.00 91.38 456 GLY A CA 1
ATOM 3586 C C . GLY A 1 456 ? 18.007 -0.176 -13.310 1.00 91.38 456 GLY A C 1
ATOM 3587 O O . GLY A 1 456 ? 17.381 0.823 -12.961 1.00 91.38 456 GLY A O 1
ATOM 3588 N N . GLN A 1 457 ? 19.122 -0.100 -14.038 1.00 91.81 457 GLN A N 1
ATOM 3589 C CA . GLN A 1 457 ? 19.819 1.134 -14.395 1.00 91.81 457 GLN A CA 1
ATOM 3590 C C . GLN A 1 457 ? 19.081 1.925 -15.481 1.00 91.81 457 GLN A C 1
ATOM 3592 O O . GLN A 1 457 ? 18.602 1.348 -16.460 1.00 91.81 457 GLN A O 1
ATOM 3597 N N . LEU A 1 458 ? 19.053 3.254 -15.361 1.00 93.12 458 LEU A N 1
ATOM 3598 C CA . LEU A 1 458 ? 18.575 4.138 -16.426 1.00 93.12 458 LEU A CA 1
ATOM 3599 C C . LEU A 1 458 ? 19.516 4.086 -17.642 1.00 93.12 458 LEU A C 1
ATOM 3601 O O . LEU A 1 458 ? 20.721 4.284 -17.521 1.00 93.12 458 LEU A O 1
ATOM 3605 N N . ILE A 1 459 ? 18.953 3.851 -18.824 1.00 93.06 459 ILE A N 1
ATOM 3606 C CA . ILE A 1 459 ? 19.656 3.844 -20.113 1.00 93.06 459 ILE A CA 1
ATOM 3607 C C . ILE A 1 459 ? 19.502 5.198 -20.805 1.00 93.06 459 ILE A C 1
ATOM 3609 O O . ILE A 1 459 ? 20.475 5.792 -21.273 1.00 93.06 459 ILE A O 1
ATOM 3613 N N . LEU A 1 460 ? 18.259 5.662 -20.916 1.00 91.94 460 LEU A N 1
ATOM 3614 C CA . LEU A 1 460 ? 17.900 6.844 -21.685 1.00 91.94 460 LEU A CA 1
ATOM 3615 C C . LEU A 1 460 ? 16.739 7.562 -21.013 1.00 91.94 460 LEU A C 1
ATOM 3617 O O . LEU A 1 460 ? 15.760 6.935 -20.602 1.00 91.94 460 LEU A O 1
ATOM 3621 N N . GLU A 1 461 ? 16.841 8.884 -20.973 1.00 90.56 461 GLU A N 1
ATOM 3622 C CA . GLU A 1 461 ? 15.794 9.771 -20.488 1.00 90.56 461 GLU A CA 1
ATOM 3623 C C . GLU A 1 461 ? 15.313 10.678 -21.619 1.00 90.56 461 GLU A C 1
ATOM 3625 O O . GLU A 1 461 ? 16.089 11.389 -22.262 1.00 90.56 461 GLU A O 1
ATOM 3630 N N . ARG A 1 462 ? 13.999 10.719 -21.830 1.00 87.38 462 ARG A N 1
ATOM 3631 C CA . ARG A 1 462 ? 13.360 11.767 -22.617 1.00 87.38 462 ARG A CA 1
ATOM 3632 C C . ARG A 1 462 ? 12.382 12.539 -21.743 1.00 87.38 462 ARG A C 1
ATOM 3634 O O . ARG A 1 462 ? 11.234 12.130 -21.619 1.00 87.38 462 ARG A O 1
ATOM 3641 N N . SER A 1 463 ? 12.840 13.666 -21.208 1.00 88.50 463 SER A N 1
ATOM 3642 C CA . SER A 1 463 ? 12.004 14.609 -20.463 1.00 88.50 463 SER A CA 1
ATOM 3643 C C . SER A 1 463 ? 11.165 15.471 -21.417 1.00 88.50 463 SER A C 1
ATOM 3645 O O . SER A 1 463 ? 11.728 16.117 -22.318 1.00 88.50 463 SER A O 1
ATOM 3647 N N . GLY A 1 464 ? 9.841 15.437 -21.233 1.00 84.81 464 GLY A N 1
ATOM 3648 C CA . GLY A 1 464 ? 8.822 16.152 -22.011 1.00 84.81 464 GLY A CA 1
ATOM 3649 C C . GLY A 1 464 ? 8.807 15.940 -23.541 1.00 84.81 464 GLY A C 1
ATOM 3650 O O . GLY A 1 464 ? 9.680 15.313 -24.148 1.00 84.81 464 GLY A O 1
ATOM 3651 N N . LEU A 1 465 ? 7.792 16.517 -24.197 1.00 77.31 465 LEU A N 1
ATOM 3652 C CA . LEU A 1 465 ? 7.693 16.684 -25.653 1.00 77.31 465 LEU A CA 1
ATOM 3653 C C . LEU A 1 465 ? 8.105 18.115 -26.016 1.00 77.31 465 LEU A C 1
ATOM 3655 O O . LEU A 1 465 ? 7.434 19.067 -25.617 1.00 77.31 465 LEU A O 1
ATOM 3659 N N . LYS A 1 466 ? 9.190 18.282 -26.778 1.00 72.69 466 LYS A N 1
ATOM 3660 C CA . LYS A 1 466 ? 9.657 19.619 -27.181 1.00 72.69 466 LYS A CA 1
ATOM 3661 C C . LYS A 1 466 ? 8.846 20.156 -28.361 1.00 72.69 466 LYS A C 1
ATOM 3663 O O . LYS A 1 466 ? 8.460 19.392 -29.241 1.00 72.69 466 LYS A O 1
ATOM 3668 N N . ASP A 1 467 ? 8.636 21.469 -28.429 1.00 65.94 467 ASP A N 1
ATOM 3669 C CA . ASP A 1 467 ? 7.863 22.093 -29.514 1.00 65.94 467 ASP A CA 1
ATOM 3670 C C . ASP A 1 467 ? 8.499 21.875 -30.896 1.00 65.94 467 ASP A C 1
ATOM 3672 O O . ASP A 1 467 ? 7.789 21.712 -31.892 1.00 65.94 467 ASP A O 1
ATOM 3676 N N . GLU A 1 468 ? 9.831 21.785 -30.967 1.00 60.44 468 GLU A N 1
ATOM 3677 C CA . GLU A 1 468 ? 10.551 21.473 -32.206 1.00 60.44 468 GLU A CA 1
ATOM 3678 C C . GLU A 1 468 ? 10.246 20.058 -32.729 1.00 60.44 468 GLU A C 1
ATOM 3680 O O . GLU A 1 468 ? 10.316 19.817 -33.935 1.00 60.44 468 GLU A O 1
ATOM 3685 N N . GLU A 1 469 ? 9.857 19.136 -31.841 1.00 58.62 469 GLU A N 1
ATOM 3686 C CA . GLU A 1 469 ? 9.457 17.760 -32.163 1.00 58.62 469 GLU A CA 1
ATOM 3687 C C . GLU A 1 469 ? 7.989 17.666 -32.640 1.00 58.62 469 GLU A C 1
ATOM 3689 O O . GLU A 1 469 ? 7.572 16.603 -33.094 1.00 58.62 469 GLU A O 1
ATOM 3694 N N . ILE A 1 470 ? 7.210 18.758 -32.551 1.00 58.34 470 ILE A N 1
ATOM 3695 C CA . ILE A 1 470 ? 5.756 18.823 -32.828 1.00 58.34 470 ILE A CA 1
ATOM 3696 C C . ILE A 1 470 ? 5.451 19.603 -34.138 1.00 58.34 470 ILE A C 1
ATOM 3698 O O . ILE A 1 470 ? 4.294 19.822 -34.502 1.00 58.34 470 ILE A O 1
ATOM 3702 N N . SER A 1 471 ? 6.470 20.042 -34.891 1.00 51.03 471 SER A N 1
ATOM 3703 C CA . SER A 1 471 ? 6.265 20.851 -36.107 1.00 51.03 471 SER A CA 1
ATOM 3704 C C . SER A 1 471 ? 5.594 20.075 -37.256 1.00 51.03 471 SER A C 1
ATOM 3706 O O . SER A 1 471 ? 5.799 18.876 -37.420 1.00 51.03 471 SER A O 1
ATOM 3708 N N . SER A 1 472 ? 4.887 20.780 -38.152 1.00 45.12 472 SER A N 1
ATOM 3709 C CA . SER A 1 472 ? 4.211 20.209 -39.339 1.00 45.12 472 SER A CA 1
ATOM 3710 C C . SER A 1 472 ? 5.132 19.505 -40.354 1.00 45.12 472 SER A C 1
ATOM 3712 O O . SER A 1 472 ? 4.652 19.001 -41.369 1.00 45.12 472 SER A O 1
ATOM 3714 N N . ARG A 1 473 ? 6.451 19.494 -40.107 1.00 45.91 473 ARG A N 1
ATOM 3715 C CA . ARG A 1 473 ? 7.502 18.898 -40.946 1.00 45.91 473 ARG A CA 1
ATOM 3716 C C . ARG A 1 473 ? 8.464 17.973 -40.188 1.00 45.91 473 ARG A C 1
ATOM 3718 O O . ARG A 1 473 ? 9.428 17.520 -40.799 1.00 45.91 473 ARG A O 1
ATOM 3725 N N . VAL A 1 474 ? 8.255 17.732 -38.893 1.00 47.66 474 VAL A N 1
ATOM 3726 C CA . VAL A 1 474 ? 9.135 16.891 -38.068 1.00 47.66 474 VAL A CA 1
ATOM 3727 C C . VAL A 1 474 ? 8.334 15.719 -37.529 1.00 47.66 474 VAL A C 1
ATOM 3729 O O . VAL A 1 474 ? 7.531 15.895 -36.629 1.00 47.66 474 VAL A O 1
ATOM 3732 N N . ASP A 1 475 ? 8.606 14.548 -38.096 1.00 51.09 475 ASP A N 1
ATOM 3733 C CA . ASP A 1 475 ? 8.555 13.186 -37.553 1.00 51.09 475 ASP A CA 1
ATOM 3734 C C . ASP A 1 475 ? 7.440 12.743 -36.572 1.00 51.09 475 ASP A C 1
ATOM 3736 O O . ASP A 1 475 ? 6.896 11.657 -36.765 1.00 51.09 475 ASP A O 1
ATOM 3740 N N . ILE A 1 476 ? 7.135 13.479 -35.505 1.00 53.66 476 ILE A N 1
ATOM 3741 C CA . ILE A 1 476 ? 6.432 12.996 -34.303 1.00 53.66 476 ILE A CA 1
ATOM 3742 C C . ILE A 1 476 ? 5.230 13.895 -33.938 1.00 53.66 476 ILE A C 1
ATOM 3744 O O . ILE A 1 476 ? 4.831 14.762 -34.713 1.00 53.66 476 ILE A O 1
ATOM 3748 N N . GLY A 1 477 ? 4.602 13.666 -32.776 1.00 56.56 477 GLY A N 1
ATOM 3749 C CA . GLY A 1 477 ? 3.608 14.587 -32.206 1.00 56.56 477 GLY A CA 1
ATOM 3750 C C . GLY A 1 477 ? 2.261 13.958 -31.844 1.00 56.56 477 GLY A C 1
ATOM 3751 O O . GLY A 1 477 ? 2.124 12.734 -31.769 1.00 56.56 477 GLY A O 1
ATOM 3752 N N . LEU A 1 478 ? 1.281 14.828 -31.578 1.00 63.97 478 LEU A N 1
ATOM 3753 C CA . LEU A 1 478 ? -0.108 14.468 -31.269 1.00 63.97 478 LEU A CA 1
ATOM 3754 C C . LEU A 1 478 ? -0.788 13.888 -32.513 1.00 63.97 478 LEU A C 1
ATOM 3756 O O . LEU A 1 478 ? -0.735 14.493 -33.583 1.00 63.97 478 LEU A O 1
ATOM 3760 N N . GLY A 1 479 ? -1.378 12.702 -32.371 1.00 59.31 479 GLY A N 1
ATOM 3761 C CA . GLY A 1 479 ? -2.131 12.006 -33.413 1.00 59.31 479 GLY A CA 1
ATOM 3762 C C . GLY A 1 479 ? -3.417 12.734 -33.816 1.00 59.31 479 GLY A C 1
ATOM 3763 O O . GLY A 1 479 ? -3.824 13.699 -33.172 1.00 59.31 479 GLY A O 1
ATOM 3764 N N . GLU A 1 480 ? -4.082 12.250 -34.869 1.00 58.03 480 GLU A N 1
ATOM 3765 C CA . GLU A 1 480 ? -5.420 12.735 -35.244 1.00 58.03 480 GLU A CA 1
ATOM 3766 C C . GLU A 1 480 ? -6.386 12.672 -34.038 1.00 58.03 480 GLU A C 1
ATOM 3768 O O . GLU A 1 480 ? -6.353 11.723 -33.248 1.00 58.03 480 GLU A O 1
ATOM 3773 N N . ASP A 1 481 ? -7.226 13.702 -33.887 1.00 59.38 481 ASP A N 1
ATOM 3774 C CA . ASP A 1 481 ? -8.115 13.954 -32.736 1.00 59.38 481 ASP A CA 1
ATOM 3775 C C . ASP A 1 481 ? -7.424 14.191 -31.373 1.00 59.38 481 ASP A C 1
ATOM 3777 O O . ASP A 1 481 ? -8.102 14.165 -30.345 1.00 59.38 481 ASP A O 1
ATOM 3781 N N . ASP A 1 482 ? -6.099 14.389 -31.331 1.00 63.88 482 ASP A N 1
ATOM 3782 C CA . ASP A 1 482 ? -5.307 14.595 -30.107 1.00 63.88 482 ASP A CA 1
ATOM 3783 C C . ASP A 1 482 ? -5.458 13.460 -29.055 1.00 63.88 482 ASP A C 1
ATOM 3785 O O . ASP A 1 482 ? -5.213 13.651 -27.868 1.00 63.88 482 ASP A O 1
ATOM 3789 N N . LYS A 1 483 ? -5.854 12.242 -29.457 1.00 64.75 483 LYS A N 1
ATOM 3790 C CA . LYS A 1 483 ? -6.148 11.121 -28.525 1.00 64.75 483 LYS A CA 1
ATOM 3791 C C . LYS A 1 483 ? -4.922 10.335 -28.049 1.00 64.75 483 LYS A C 1
ATOM 3793 O O . LYS A 1 483 ? -5.026 9.516 -27.137 1.00 64.75 483 LYS A O 1
ATOM 3798 N N . TYR A 1 484 ? -3.787 10.512 -28.710 1.00 73.50 484 TYR A N 1
ATOM 3799 C CA . TYR A 1 484 ? -2.534 9.813 -28.433 1.00 73.50 484 TYR A CA 1
ATOM 3800 C C . TYR A 1 484 ? -1.368 10.616 -28.994 1.00 73.50 484 TYR A C 1
ATOM 3802 O O . TYR A 1 484 ? -1.561 11.479 -29.850 1.00 73.50 484 TYR A O 1
ATOM 3810 N N . PHE A 1 485 ? -0.147 10.321 -28.558 1.00 76.56 485 PHE A N 1
ATOM 3811 C CA . PHE A 1 485 ? 1.044 10.884 -29.187 1.00 76.56 485 PHE A CA 1
ATOM 3812 C C . PHE A 1 485 ? 2.078 9.809 -29.502 1.00 76.56 485 PHE A C 1
ATOM 3814 O O . PHE A 1 485 ? 2.164 8.770 -28.841 1.00 76.56 485 PHE A O 1
ATOM 3821 N N . TYR A 1 486 ? 2.845 10.067 -30.555 1.00 78.31 486 TYR A N 1
ATOM 3822 C CA . TYR A 1 486 ? 3.922 9.201 -31.006 1.00 78.31 486 TYR A CA 1
ATOM 3823 C C . TYR A 1 486 ? 5.229 9.560 -30.318 1.00 78.31 486 TYR A C 1
ATOM 3825 O O . TYR A 1 486 ? 5.534 10.737 -30.107 1.00 78.31 486 TYR A O 1
ATOM 3833 N N . TYR A 1 487 ? 6.037 8.547 -30.031 1.00 80.44 487 TYR A N 1
ATOM 3834 C CA . TYR A 1 487 ? 7.405 8.741 -29.580 1.00 80.44 487 TYR A CA 1
ATOM 3835 C C . TYR A 1 487 ? 8.372 7.883 -30.383 1.00 80.44 487 TYR A C 1
ATOM 3837 O O . TYR A 1 487 ? 8.012 6.846 -30.944 1.00 80.44 487 TYR A O 1
ATOM 3845 N N . ARG A 1 488 ? 9.623 8.341 -30.419 1.00 82.38 488 ARG A N 1
ATOM 3846 C CA . ARG A 1 488 ? 10.741 7.654 -31.053 1.00 82.38 488 ARG A CA 1
ATOM 3847 C C . ARG A 1 488 ? 11.994 7.890 -30.226 1.00 82.38 488 ARG A C 1
ATOM 3849 O O . ARG A 1 488 ? 12.432 9.030 -30.090 1.00 82.38 488 ARG A O 1
ATOM 3856 N N . LEU A 1 489 ? 12.577 6.818 -29.711 1.00 85.12 489 LEU A N 1
ATOM 3857 C CA . LEU A 1 489 ? 13.827 6.838 -28.958 1.00 85.12 489 LEU A CA 1
ATOM 3858 C C . LEU A 1 489 ? 14.883 6.065 -29.736 1.00 85.12 489 LEU A C 1
ATOM 3860 O O . LEU A 1 489 ? 14.602 5.009 -30.301 1.00 85.12 489 LEU A O 1
ATOM 3864 N N . MET A 1 490 ? 16.097 6.599 -29.774 1.00 85.69 490 MET A N 1
ATOM 3865 C CA . MET A 1 490 ? 17.224 5.982 -30.465 1.00 85.69 490 MET A CA 1
ATOM 3866 C C . MET A 1 490 ? 18.175 5.405 -29.422 1.00 85.69 490 MET A C 1
ATOM 3868 O O . MET A 1 490 ? 18.833 6.156 -28.708 1.00 85.69 490 MET A O 1
ATOM 3872 N N . LEU A 1 491 ? 18.270 4.081 -29.354 1.00 88.81 491 LEU A N 1
ATOM 3873 C CA . LEU A 1 491 ? 19.292 3.395 -28.571 1.00 88.81 491 LEU A CA 1
ATOM 3874 C C . LEU A 1 491 ? 20.518 3.217 -29.462 1.00 88.81 491 LEU A C 1
ATOM 3876 O O . LEU A 1 491 ? 20.563 2.316 -30.302 1.00 88.81 491 LEU A O 1
ATOM 3880 N N . ARG A 1 492 ? 21.470 4.142 -29.340 1.00 85.06 492 ARG A N 1
ATOM 3881 C CA . ARG A 1 492 ? 22.684 4.188 -30.161 1.00 85.06 492 ARG A CA 1
ATOM 3882 C C . ARG A 1 492 ? 23.840 3.554 -29.408 1.00 85.06 492 ARG A C 1
ATOM 3884 O O . ARG A 1 492 ? 24.085 3.909 -28.259 1.00 85.06 492 ARG A O 1
ATOM 3891 N N . GLY A 1 493 ? 24.550 2.652 -30.069 1.00 86.31 493 GLY A N 1
ATOM 3892 C CA . GLY A 1 493 ? 25.808 2.127 -29.573 1.00 86.31 493 GLY A CA 1
ATOM 3893 C C . GLY A 1 493 ? 27.020 2.854 -30.173 1.00 86.31 493 GLY A C 1
ATOM 3894 O O . GLY A 1 493 ? 26.896 3.642 -31.118 1.00 86.31 493 GLY A O 1
ATOM 3895 N N . PRO A 1 494 ? 28.218 2.602 -29.630 1.00 84.62 494 PRO A N 1
ATOM 3896 C CA . PRO A 1 494 ? 29.451 3.259 -30.045 1.00 84.62 494 PRO A CA 1
ATOM 3897 C C . PRO A 1 494 ? 29.818 3.165 -31.524 1.00 84.62 494 PRO A C 1
ATOM 3899 O O . PRO A 1 494 ? 30.399 4.108 -32.059 1.00 84.62 494 PRO A O 1
ATOM 3902 N N . ALA A 1 495 ? 29.505 2.059 -32.208 1.00 86.31 495 ALA A N 1
ATOM 3903 C CA . ALA A 1 495 ? 29.882 1.920 -33.617 1.00 86.31 495 ALA A CA 1
ATOM 3904 C C . ALA A 1 495 ? 29.058 2.844 -34.534 1.00 86.31 495 ALA A C 1
ATOM 3906 O O . ALA A 1 495 ? 29.510 3.200 -35.623 1.00 86.31 495 ALA A O 1
ATOM 3907 N N . ASP A 1 496 ? 27.879 3.286 -34.084 1.00 86.50 496 ASP A N 1
ATOM 3908 C CA . ASP A 1 496 ? 27.063 4.255 -34.813 1.00 86.50 496 ASP A CA 1
ATOM 3909 C C . ASP A 1 496 ? 27.694 5.657 -34.819 1.00 86.50 496 ASP A C 1
ATOM 3911 O O . ASP A 1 496 ? 27.566 6.382 -35.808 1.00 86.50 496 ASP A O 1
ATOM 3915 N N . TYR A 1 497 ? 28.432 6.032 -33.767 1.00 83.38 497 TYR A N 1
ATOM 3916 C CA . TYR A 1 497 ? 29.130 7.320 -33.709 1.00 83.38 497 TYR A CA 1
ATOM 3917 C C . TYR A 1 497 ? 30.162 7.477 -34.831 1.00 83.38 497 TYR A C 1
ATOM 3919 O O . TYR A 1 497 ? 30.242 8.561 -35.410 1.00 83.38 497 TYR A O 1
ATOM 3927 N N . ASP A 1 498 ? 30.892 6.408 -35.164 1.00 79.19 498 ASP A N 1
ATOM 3928 C CA . ASP A 1 498 ? 31.938 6.426 -36.195 1.00 79.19 498 ASP A CA 1
ATOM 3929 C C . ASP A 1 498 ? 31.375 6.337 -37.623 1.00 79.19 498 ASP A C 1
ATOM 3931 O O . ASP A 1 498 ? 32.003 6.815 -38.568 1.00 79.19 498 ASP A O 1
ATOM 3935 N N . LEU A 1 499 ? 30.210 5.702 -37.796 1.00 84.62 499 LEU A N 1
ATOM 3936 C CA . LEU A 1 499 ? 29.699 5.321 -39.115 1.00 84.62 499 LEU A CA 1
ATOM 3937 C C . LEU A 1 499 ? 28.475 6.106 -39.575 1.00 84.62 499 LEU A C 1
ATOM 3939 O O . LEU A 1 499 ? 28.164 6.078 -40.760 1.00 84.62 499 LEU A O 1
ATOM 3943 N N . ASN A 1 500 ? 27.733 6.788 -38.709 1.00 81.94 500 ASN A N 1
ATOM 3944 C CA . ASN A 1 500 ? 26.577 7.546 -39.186 1.00 81.94 500 ASN A CA 1
ATOM 3945 C C . ASN A 1 500 ? 27.009 8.792 -39.992 1.00 81.94 500 ASN A C 1
ATOM 3947 O O . ASN A 1 500 ? 28.113 9.318 -39.847 1.00 81.94 500 ASN A O 1
ATOM 3951 N N . ILE A 1 501 ? 26.117 9.312 -40.842 1.00 72.81 501 ILE A N 1
ATOM 3952 C CA . ILE A 1 501 ? 26.420 10.449 -41.737 1.00 72.81 501 ILE A CA 1
ATOM 3953 C C . ILE A 1 501 ? 26.965 11.699 -41.014 1.00 72.81 501 ILE A C 1
ATOM 3955 O O . ILE A 1 501 ? 27.714 12.481 -41.601 1.00 72.81 501 ILE A O 1
ATOM 3959 N N . GLY A 1 502 ? 26.613 11.883 -39.738 1.00 62.22 502 GLY A N 1
ATOM 3960 C CA . GLY A 1 502 ? 27.058 13.013 -38.928 1.00 62.22 502 GLY A CA 1
ATOM 3961 C C . GLY A 1 502 ? 28.495 12.901 -38.413 1.00 62.22 502 GLY A C 1
ATOM 3962 O O . GLY A 1 502 ? 29.052 13.930 -38.049 1.00 62.22 502 GLY A O 1
ATOM 3963 N N . ALA A 1 503 ? 29.104 11.708 -38.400 1.00 61.28 503 ALA A N 1
ATOM 3964 C CA . ALA A 1 503 ? 30.421 11.434 -37.807 1.00 61.28 503 ALA A CA 1
ATOM 3965 C C . ALA A 1 503 ? 31.535 12.395 -38.262 1.00 61.28 503 ALA A C 1
ATOM 3967 O O . ALA A 1 503 ? 32.409 12.776 -37.495 1.00 61.28 503 ALA A O 1
ATOM 3968 N N . ILE A 1 504 ? 31.479 12.821 -39.521 1.00 59.03 504 ILE A N 1
ATOM 3969 C CA . ILE A 1 504 ? 32.626 13.386 -40.248 1.00 59.03 504 ILE A CA 1
ATOM 3970 C C . ILE A 1 504 ? 32.751 14.908 -40.130 1.00 59.03 504 ILE A C 1
ATOM 3972 O O . ILE A 1 504 ? 33.837 15.450 -40.303 1.00 59.03 504 ILE A O 1
ATOM 3976 N N . ASN A 1 505 ? 31.660 15.593 -39.782 1.00 58.22 505 ASN A N 1
ATOM 3977 C CA . ASN A 1 505 ? 31.685 17.011 -39.411 1.00 58.22 505 ASN A CA 1
ATOM 3978 C C . ASN A 1 505 ? 31.632 17.196 -37.881 1.00 58.22 505 ASN A C 1
ATOM 3980 O O . ASN A 1 505 ? 31.404 18.309 -37.402 1.00 58.22 505 ASN A O 1
ATOM 3984 N N . ARG A 1 506 ? 31.793 16.120 -37.092 1.00 66.50 506 ARG A N 1
ATOM 3985 C CA . ARG A 1 506 ? 31.793 16.209 -35.627 1.00 66.50 506 ARG A CA 1
ATOM 3986 C C . ARG A 1 506 ? 33.161 16.646 -35.126 1.00 66.50 506 ARG A C 1
ATOM 3988 O O . ARG A 1 506 ? 34.153 15.946 -35.271 1.00 66.50 506 ARG A O 1
ATOM 3995 N N . HIS A 1 507 ? 33.172 17.796 -34.462 1.00 60.91 507 HIS A N 1
ATOM 3996 C CA . HIS A 1 507 ? 34.302 18.272 -33.661 1.00 60.91 507 HIS A CA 1
ATOM 3997 C C . HIS A 1 507 ? 34.190 17.875 -32.176 1.00 60.91 507 HIS A C 1
ATOM 3999 O O . HIS A 1 507 ? 35.081 18.195 -31.395 1.00 60.91 507 HIS A O 1
ATOM 4005 N N . LYS A 1 508 ? 33.087 17.223 -31.782 1.00 71.19 508 LYS A N 1
ATOM 4006 C CA . LYS A 1 508 ? 32.773 16.823 -30.402 1.00 71.19 508 LYS A CA 1
ATOM 4007 C C . LYS A 1 508 ? 33.223 15.386 -30.129 1.00 71.19 508 LYS A C 1
ATOM 4009 O O . LYS A 1 508 ? 33.247 14.584 -31.057 1.00 71.19 508 LYS A O 1
ATOM 4014 N N . ASN A 1 509 ? 33.557 15.068 -28.880 1.00 82.06 509 ASN A N 1
ATOM 4015 C CA . ASN A 1 509 ? 33.924 13.707 -28.469 1.00 82.06 509 ASN A CA 1
ATOM 4016 C C . ASN A 1 509 ? 32.671 12.821 -28.243 1.00 82.06 509 ASN A C 1
ATOM 4018 O O . ASN A 1 509 ? 31.538 13.293 -28.342 1.00 82.06 509 ASN A O 1
ATOM 4022 N N . TRP A 1 510 ? 32.868 11.529 -27.940 1.00 83.19 510 TRP A N 1
ATOM 4023 C CA . TRP A 1 510 ? 31.765 10.590 -27.675 1.00 83.19 510 TRP A CA 1
ATOM 4024 C C . TRP A 1 510 ? 30.862 11.030 -26.514 1.00 83.19 510 TRP A C 1
ATOM 4026 O O . TRP A 1 510 ? 29.648 10.930 -26.639 1.00 83.19 510 TRP A O 1
ATOM 4036 N N . ALA A 1 511 ? 31.428 11.521 -25.409 1.00 85.44 511 ALA A N 1
ATOM 4037 C CA . ALA A 1 511 ? 30.653 11.878 -24.222 1.00 85.44 511 ALA A CA 1
ATOM 4038 C C . ALA A 1 511 ? 29.675 13.028 -24.510 1.00 85.44 511 ALA A C 1
ATOM 4040 O O . ALA A 1 511 ? 28.496 12.928 -24.175 1.00 85.44 511 ALA A O 1
ATOM 4041 N N . ASP A 1 512 ? 30.141 14.062 -25.218 1.00 84.38 512 ASP A N 1
ATOM 4042 C CA . ASP A 1 512 ? 29.309 15.188 -25.656 1.00 84.38 512 ASP A CA 1
ATOM 4043 C C . ASP A 1 512 ? 28.201 14.727 -26.620 1.00 84.38 512 ASP A C 1
ATOM 4045 O O . ASP A 1 512 ? 27.085 15.248 -26.614 1.00 84.38 512 ASP A O 1
ATOM 4049 N N . TRP A 1 513 ? 28.508 13.747 -27.478 1.00 82.69 513 TRP A N 1
ATOM 4050 C CA . TRP A 1 513 ? 27.539 13.167 -28.405 1.00 82.69 513 TRP A CA 1
ATOM 4051 C C . TRP A 1 513 ? 26.491 12.332 -27.663 1.00 82.69 513 TRP A C 1
ATOM 4053 O O . TRP A 1 513 ? 25.300 12.531 -27.866 1.00 82.69 513 TRP A O 1
ATOM 4063 N N . ALA A 1 514 ? 26.908 11.446 -26.761 1.00 85.06 514 ALA A N 1
ATOM 4064 C CA . ALA A 1 514 ? 26.017 10.632 -25.941 1.00 85.06 514 ALA A CA 1
ATOM 4065 C C . ALA A 1 514 ? 25.069 11.497 -25.090 1.00 85.06 514 ALA A C 1
ATOM 4067 O O . ALA A 1 514 ? 23.880 11.189 -24.986 1.00 85.06 514 ALA A O 1
ATOM 4068 N N . GLU A 1 515 ? 25.564 12.613 -24.547 1.00 84.69 515 GLU A N 1
ATOM 4069 C CA . GLU A 1 515 ? 24.747 13.604 -23.844 1.00 84.69 515 GLU A CA 1
ATOM 4070 C C . GLU A 1 515 ? 23.717 14.282 -24.762 1.00 84.69 515 GLU A C 1
ATOM 4072 O O . GLU A 1 515 ? 22.547 14.390 -24.392 1.00 84.69 515 GLU A O 1
ATOM 4077 N N . GLU A 1 516 ? 24.102 14.676 -25.982 1.00 81.94 516 GLU A N 1
ATOM 4078 C CA . GLU A 1 516 ? 23.191 15.281 -26.967 1.00 81.94 516 GLU A CA 1
ATOM 4079 C C . GLU A 1 516 ? 22.010 14.353 -27.318 1.00 81.94 516 GLU A C 1
ATOM 4081 O O . GLU A 1 516 ? 20.886 14.821 -27.518 1.00 81.94 516 GLU A O 1
ATOM 4086 N N . TYR A 1 517 ? 22.240 13.035 -27.321 1.00 77.94 517 TYR A N 1
ATOM 4087 C CA . TYR A 1 517 ? 21.214 12.004 -27.540 1.00 77.94 517 TYR A CA 1
ATOM 4088 C C . TYR A 1 517 ? 20.559 11.483 -26.249 1.00 77.94 517 TYR A C 1
ATOM 4090 O O . TYR A 1 517 ? 19.786 10.527 -26.304 1.00 77.94 517 TYR A O 1
ATOM 4098 N N . ARG A 1 518 ? 20.802 12.147 -25.110 1.00 84.38 518 ARG A N 1
ATOM 4099 C CA . ARG A 1 518 ? 20.188 11.876 -23.799 1.00 84.38 518 ARG A CA 1
ATOM 4100 C C . ARG A 1 518 ? 20.460 10.475 -23.230 1.00 84.38 518 ARG A C 1
ATOM 4102 O O . ARG A 1 518 ? 19.629 9.921 -22.508 1.00 84.38 518 ARG A O 1
ATOM 4109 N N . LEU A 1 519 ? 21.626 9.900 -23.529 1.00 87.31 519 LEU A N 1
ATOM 4110 C CA . LEU A 1 519 ? 22.093 8.709 -22.819 1.00 87.31 519 LEU A CA 1
ATOM 4111 C C . LEU A 1 519 ? 22.429 9.063 -21.363 1.00 87.31 519 LEU A C 1
ATOM 4113 O O . LEU A 1 519 ? 23.009 10.121 -21.070 1.00 87.31 519 LEU A O 1
ATOM 4117 N N . ALA A 1 520 ? 22.065 8.158 -20.455 1.00 88.25 520 ALA A N 1
ATOM 4118 C CA . ALA A 1 520 ? 22.373 8.279 -19.037 1.00 88.25 520 ALA A CA 1
ATOM 4119 C C . ALA A 1 520 ? 23.890 8.359 -18.804 1.00 88.25 520 ALA A C 1
ATOM 4121 O O . ALA A 1 520 ? 24.675 7.819 -19.585 1.00 88.25 520 ALA A O 1
ATOM 4122 N N . GLU A 1 521 ? 24.303 9.032 -17.725 1.00 86.75 521 GLU A N 1
ATOM 4123 C CA . GLU A 1 521 ? 25.713 9.343 -17.435 1.00 86.75 521 GLU A CA 1
ATOM 4124 C C . GLU A 1 521 ? 26.660 8.130 -17.547 1.00 86.75 521 GLU A C 1
ATOM 4126 O O . GLU A 1 521 ? 27.652 8.250 -18.274 1.00 86.75 521 GLU A O 1
ATOM 4131 N N . PRO A 1 522 ? 26.330 6.935 -17.010 1.00 86.00 522 PRO A N 1
ATOM 4132 C CA . PRO A 1 522 ? 27.223 5.778 -17.107 1.00 86.00 522 PRO A CA 1
ATOM 4133 C C . PRO A 1 522 ? 27.484 5.315 -18.547 1.00 86.00 522 PRO A C 1
ATOM 4135 O O . PRO A 1 522 ? 28.562 4.809 -18.853 1.00 86.00 522 PRO A O 1
ATOM 4138 N N . LEU A 1 523 ? 26.526 5.529 -19.456 1.00 88.94 523 LEU A N 1
ATOM 4139 C CA . LEU A 1 523 ? 26.623 5.172 -20.875 1.00 88.94 523 LEU A CA 1
ATOM 4140 C C . LEU A 1 523 ? 27.302 6.263 -21.719 1.00 88.94 523 LEU A C 1
ATOM 4142 O O . LEU A 1 523 ? 27.475 6.108 -22.927 1.00 88.94 523 LEU A O 1
ATOM 4146 N N . ARG A 1 524 ? 27.744 7.370 -21.113 1.00 88.25 524 ARG A N 1
ATOM 4147 C CA . ARG A 1 524 ? 28.531 8.401 -21.812 1.00 88.25 524 ARG A CA 1
ATOM 4148 C C . ARG A 1 524 ? 30.003 8.024 -21.956 1.00 88.25 524 ARG A C 1
ATOM 4150 O O . ARG A 1 524 ? 30.745 8.746 -22.615 1.00 88.25 524 ARG A O 1
ATOM 4157 N N . LYS A 1 525 ? 30.433 6.883 -21.409 1.00 88.31 525 LYS A N 1
ATOM 4158 C CA . LYS A 1 525 ? 31.734 6.269 -21.714 1.00 88.31 525 LYS A CA 1
ATOM 4159 C C . LYS A 1 525 ? 31.601 5.356 -22.929 1.00 88.31 525 LYS A C 1
ATOM 4161 O O . LYS A 1 525 ? 30.625 4.619 -23.062 1.00 88.31 525 LYS A O 1
ATOM 4166 N N . ARG A 1 526 ? 32.575 5.414 -23.839 1.00 83.44 526 ARG A N 1
ATOM 4167 C CA . ARG A 1 526 ? 32.522 4.650 -25.092 1.00 83.44 526 ARG A CA 1
ATOM 4168 C C . ARG A 1 526 ? 32.547 3.155 -24.800 1.00 83.44 526 ARG A C 1
ATOM 4170 O O . ARG A 1 526 ? 31.757 2.419 -25.366 1.00 83.44 526 ARG A O 1
ATOM 4177 N N . GLU A 1 527 ? 33.386 2.755 -23.859 1.00 86.50 527 GLU A N 1
ATOM 4178 C CA . GLU A 1 527 ? 33.579 1.391 -23.390 1.00 86.50 527 GLU A CA 1
ATOM 4179 C C . GLU A 1 527 ? 32.528 0.967 -22.356 1.00 86.50 527 GLU A C 1
ATOM 4181 O O . GLU A 1 527 ? 32.676 -0.082 -21.768 1.00 86.50 527 GLU A O 1
ATOM 4186 N N . ALA A 1 528 ? 31.479 1.747 -22.080 1.00 88.50 528 ALA A N 1
ATOM 4187 C CA . ALA A 1 528 ? 30.462 1.321 -21.119 1.00 88.50 528 ALA A CA 1
ATOM 4188 C C . ALA A 1 528 ? 29.728 0.048 -21.569 1.00 88.50 528 ALA A C 1
ATOM 4190 O O . ALA A 1 528 ? 29.682 -0.299 -22.753 1.00 88.50 528 ALA A O 1
ATOM 4191 N N . ASP A 1 529 ? 29.057 -0.602 -20.623 1.00 90.06 529 ASP A N 1
ATOM 4192 C CA . ASP A 1 529 ? 28.167 -1.719 -20.909 1.00 90.06 529 ASP A CA 1
ATOM 4193 C C . ASP A 1 529 ? 26.862 -1.277 -21.612 1.00 90.06 529 ASP A C 1
ATOM 4195 O O . ASP A 1 529 ? 25.789 -1.214 -21.011 1.00 90.06 529 ASP A O 1
ATOM 4199 N N . HIS A 1 530 ? 26.937 -0.948 -22.905 1.00 89.94 530 HIS A N 1
ATOM 4200 C CA . HIS A 1 530 ? 25.810 -0.447 -23.711 1.00 89.94 530 HIS A CA 1
ATOM 4201 C C . HIS A 1 530 ? 24.674 -1.469 -23.879 1.00 89.94 530 HIS A C 1
ATOM 4203 O O . HIS A 1 530 ? 24.949 -2.670 -23.863 1.00 89.94 530 HIS A O 1
ATOM 4209 N N . PRO A 1 531 ? 23.412 -1.041 -24.104 1.00 90.62 531 PRO A N 1
ATOM 4210 C CA . PRO A 1 531 ? 22.290 -1.943 -24.394 1.00 90.62 531 PRO A CA 1
ATOM 4211 C C . PRO A 1 531 ? 22.570 -2.846 -25.598 1.00 90.62 531 PRO A C 1
ATOM 4213 O O . PRO A 1 531 ? 23.175 -2.392 -26.573 1.00 90.62 531 PRO A O 1
ATOM 4216 N N . LYS A 1 532 ? 22.141 -4.111 -25.544 1.00 88.44 532 LYS A N 1
ATOM 4217 C CA . LYS A 1 532 ? 22.480 -5.147 -26.543 1.00 88.44 532 LYS A CA 1
ATOM 4218 C C . LYS A 1 532 ? 21.245 -5.820 -27.132 1.00 88.44 532 LYS A C 1
ATOM 4220 O O . LYS A 1 532 ? 20.182 -5.838 -26.519 1.00 88.44 532 LYS A O 1
ATOM 4225 N N . SER A 1 533 ? 21.404 -6.426 -28.312 1.00 90.81 533 SER A N 1
ATOM 4226 C CA . SER A 1 533 ? 20.372 -7.301 -28.888 1.00 90.81 533 SER A CA 1
ATOM 4227 C C . SER A 1 533 ? 20.102 -8.475 -27.943 1.00 90.81 533 SER A C 1
ATOM 4229 O O . SER A 1 533 ? 21.040 -9.078 -27.425 1.00 90.81 533 SER A O 1
ATOM 4231 N N . GLY A 1 534 ? 18.829 -8.779 -27.701 1.00 89.69 534 GLY A N 1
ATOM 4232 C CA . GLY A 1 534 ? 18.380 -9.831 -26.790 1.00 89.69 534 GLY A CA 1
ATOM 4233 C C . GLY A 1 534 ? 18.165 -9.404 -25.335 1.00 89.69 534 GLY A C 1
ATOM 4234 O O . GLY A 1 534 ? 17.447 -10.112 -24.626 1.00 89.69 534 GLY A O 1
ATOM 4235 N N . GLU A 1 535 ? 18.721 -8.266 -24.894 1.00 93.19 535 GLU A N 1
ATOM 4236 C CA . GLU A 1 535 ? 18.441 -7.704 -23.564 1.00 93.19 535 GLU A CA 1
ATOM 4237 C C . GLU A 1 535 ? 16.978 -7.245 -23.455 1.00 93.19 535 GLU A C 1
ATOM 4239 O O . GLU A 1 535 ? 16.337 -6.869 -24.441 1.00 93.19 535 GLU A O 1
ATOM 4244 N N . TRP A 1 536 ? 16.457 -7.254 -22.229 1.00 92.38 536 TRP A N 1
ATOM 4245 C CA . TRP A 1 536 ? 15.149 -6.694 -21.908 1.00 92.38 536 TRP A CA 1
ATOM 4246 C C . TRP A 1 536 ? 15.306 -5.306 -21.285 1.00 92.38 536 TRP A C 1
ATOM 4248 O O . TRP A 1 536 ? 16.173 -5.083 -20.435 1.00 92.38 536 TRP A O 1
ATOM 4258 N N . VAL A 1 537 ? 14.436 -4.384 -21.688 1.00 94.38 537 VAL A N 1
ATOM 4259 C CA . VAL A 1 537 ? 14.328 -3.040 -21.114 1.00 94.38 537 VAL A CA 1
ATOM 4260 C C . VAL A 1 537 ? 12.903 -2.770 -20.641 1.00 94.38 537 VAL A C 1
ATOM 4262 O O . VAL A 1 537 ? 11.943 -3.271 -21.234 1.00 94.38 537 VAL A O 1
ATOM 4265 N N . ARG A 1 538 ? 12.768 -1.941 -19.603 1.00 94.25 538 ARG A N 1
ATOM 4266 C CA . ARG A 1 538 ? 11.490 -1.420 -19.119 1.00 94.25 538 ARG A CA 1
ATOM 4267 C C . ARG A 1 538 ? 11.335 0.030 -19.524 1.00 94.25 538 ARG A C 1
ATOM 4269 O O . ARG A 1 538 ? 12.144 0.873 -19.146 1.00 94.25 538 ARG A O 1
ATOM 4276 N N . LEU A 1 539 ? 10.277 0.325 -20.262 1.00 94.50 539 LEU A N 1
ATOM 4277 C CA . LEU A 1 539 ? 9.821 1.686 -20.480 1.00 94.50 539 LEU A CA 1
ATOM 4278 C C . LEU A 1 539 ? 8.921 2.066 -19.307 1.00 94.50 539 LEU A C 1
ATOM 4280 O O . LEU A 1 539 ? 7.970 1.348 -19.000 1.00 94.50 539 LEU A O 1
ATOM 4284 N N . VAL A 1 540 ? 9.219 3.193 -18.671 1.00 95.25 540 VAL A N 1
ATOM 4285 C CA . VAL A 1 540 ? 8.365 3.836 -17.672 1.00 95.25 540 VAL A CA 1
ATOM 4286 C C . VAL A 1 540 ? 7.996 5.203 -18.223 1.00 95.25 540 VAL A C 1
ATOM 4288 O O . VAL A 1 540 ? 8.862 6.048 -18.450 1.00 95.25 540 VAL A O 1
ATOM 4291 N N . VAL A 1 541 ? 6.709 5.402 -18.481 1.00 94.88 541 VAL A N 1
ATOM 4292 C CA . VAL A 1 541 ? 6.176 6.647 -19.033 1.00 94.88 541 VAL A CA 1
ATOM 4293 C C . VAL A 1 541 ? 5.378 7.342 -17.943 1.00 94.88 541 VAL A C 1
ATOM 4295 O O . VAL A 1 541 ? 4.510 6.710 -17.347 1.00 94.88 541 VAL A O 1
ATOM 4298 N N . ILE A 1 542 ? 5.661 8.618 -17.679 1.00 95.12 542 ILE A N 1
ATOM 4299 C CA . ILE A 1 542 ? 4.997 9.393 -16.620 1.00 95.12 542 ILE A CA 1
ATOM 4300 C C . ILE A 1 542 ? 4.593 10.752 -17.178 1.00 95.12 542 ILE A C 1
ATOM 4302 O O . ILE A 1 542 ? 5.440 11.541 -17.591 1.00 95.12 542 ILE A O 1
ATOM 4306 N N . ASN A 1 543 ? 3.301 11.061 -17.153 1.00 94.44 543 ASN A N 1
ATOM 4307 C CA . ASN A 1 543 ? 2.834 12.423 -17.359 1.00 94.44 543 ASN A CA 1
ATOM 4308 C C . ASN A 1 543 ? 3.056 13.227 -16.069 1.00 94.44 543 ASN A C 1
ATOM 4310 O O . ASN A 1 543 ? 2.316 13.072 -15.100 1.00 94.44 543 ASN A O 1
ATOM 4314 N N . ARG A 1 544 ? 4.071 14.092 -16.038 1.00 94.12 544 ARG A N 1
ATOM 4315 C CA . ARG A 1 544 ? 4.487 14.854 -14.847 1.00 94.12 544 ARG A CA 1
ATOM 4316 C C . ARG A 1 544 ? 3.444 15.864 -14.366 1.00 94.12 544 ARG A C 1
ATOM 4318 O O . ARG A 1 544 ? 3.459 16.227 -13.192 1.00 94.12 544 ARG A O 1
ATOM 4325 N N . ALA A 1 545 ? 2.520 16.281 -15.233 1.00 93.25 545 ALA A N 1
ATOM 4326 C CA . ALA A 1 545 ? 1.426 17.184 -14.874 1.00 93.25 545 ALA A CA 1
ATOM 4327 C C . ALA A 1 545 ? 0.254 16.492 -14.155 1.00 93.25 545 ALA A C 1
ATOM 4329 O O . ALA A 1 545 ? -0.488 17.153 -13.443 1.00 93.25 545 ALA A O 1
ATOM 4330 N N . THR A 1 546 ? 0.049 15.186 -14.336 1.00 93.81 546 THR A N 1
ATOM 4331 C CA . THR A 1 546 ? -1.094 14.460 -13.737 1.00 93.81 546 THR A CA 1
ATOM 4332 C C . THR A 1 546 ? -0.665 13.288 -12.858 1.00 93.81 546 THR A C 1
ATOM 4334 O O . THR A 1 546 ? -1.453 12.794 -12.058 1.00 93.81 546 THR A O 1
ATOM 4337 N N . GLY A 1 547 ? 0.581 12.831 -12.987 1.00 94.94 547 GLY A N 1
ATOM 4338 C CA . GLY A 1 547 ? 1.113 11.613 -12.375 1.00 94.94 547 GLY A CA 1
ATOM 4339 C C . GLY A 1 547 ? 0.629 10.320 -13.030 1.00 94.94 547 GLY A C 1
ATOM 4340 O O . GLY A 1 547 ? 1.001 9.246 -12.566 1.00 94.94 547 GLY A O 1
ATOM 4341 N N . TYR A 1 548 ? -0.169 10.400 -14.103 1.00 95.62 548 TYR A N 1
ATOM 4342 C CA . TYR A 1 548 ? -0.592 9.221 -14.854 1.00 95.62 548 TYR A CA 1
ATOM 4343 C C . TYR A 1 548 ? 0.636 8.542 -15.444 1.00 95.62 548 TYR A C 1
ATOM 4345 O O . TYR A 1 548 ? 1.493 9.197 -16.042 1.00 95.62 548 TYR A O 1
ATOM 4353 N N . MET A 1 549 ? 0.710 7.228 -15.294 1.00 95.44 549 MET A N 1
ATOM 4354 C CA . MET A 1 549 ? 1.869 6.455 -15.700 1.00 95.44 549 MET A CA 1
ATOM 4355 C C . MET A 1 549 ? 1.479 5.135 -16.344 1.00 95.44 549 MET A C 1
ATOM 4357 O O . MET A 1 549 ? 0.366 4.645 -16.166 1.00 95.44 549 MET A O 1
ATOM 4361 N N . GLY A 1 550 ? 2.421 4.563 -17.080 1.00 94.25 550 GLY A N 1
ATOM 4362 C CA . GLY A 1 550 ? 2.310 3.234 -17.660 1.00 94.25 550 GLY A CA 1
ATOM 4363 C C . GLY A 1 550 ? 3.687 2.608 -17.798 1.00 94.25 550 GLY A C 1
ATOM 4364 O O . GLY A 1 550 ? 4.699 3.313 -17.903 1.00 94.25 550 GLY A O 1
ATOM 4365 N N . THR A 1 551 ? 3.728 1.280 -17.786 1.00 94.25 551 THR A N 1
ATOM 4366 C CA . THR A 1 551 ? 4.982 0.532 -17.931 1.00 94.25 551 THR A CA 1
ATOM 4367 C C . THR A 1 551 ? 4.903 -0.468 -19.073 1.00 94.25 551 THR A C 1
ATOM 4369 O O . THR A 1 551 ? 3.849 -1.027 -19.355 1.00 94.25 551 THR A O 1
ATOM 4372 N N . GLN A 1 552 ? 6.023 -0.699 -19.755 1.00 91.94 552 GLN A N 1
ATOM 4373 C CA . GLN A 1 552 ? 6.086 -1.680 -20.834 1.00 91.94 552 GLN A CA 1
ATOM 4374 C C . GLN A 1 552 ? 7.445 -2.367 -20.864 1.00 91.94 552 GLN A C 1
ATOM 4376 O O . GLN A 1 552 ? 8.485 -1.715 -20.917 1.00 91.94 552 GLN A O 1
ATOM 4381 N N . ARG A 1 553 ? 7.436 -3.699 -20.878 1.00 90.44 553 ARG A N 1
ATOM 4382 C CA . ARG A 1 553 ? 8.642 -4.517 -21.018 1.00 90.44 553 ARG A CA 1
ATOM 4383 C C . ARG A 1 553 ? 8.888 -4.838 -22.491 1.00 90.44 553 ARG A C 1
ATOM 4385 O O . ARG A 1 553 ? 7.987 -5.315 -23.176 1.00 90.44 553 ARG A O 1
ATOM 4392 N N . VAL A 1 554 ? 10.102 -4.589 -22.978 1.00 91.06 554 VAL A N 1
ATOM 4393 C CA . VAL A 1 554 ? 10.461 -4.696 -24.401 1.00 91.06 554 VAL A CA 1
ATOM 4394 C C . VAL A 1 554 ? 11.762 -5.472 -24.556 1.00 91.06 554 VAL A C 1
ATOM 4396 O O . VAL A 1 554 ? 12.740 -5.191 -23.867 1.00 91.06 554 VAL A O 1
ATOM 4399 N N . GLN A 1 555 ? 11.788 -6.438 -25.476 1.00 91.50 555 GLN A N 1
ATOM 4400 C CA . GLN A 1 555 ? 13.024 -7.118 -25.858 1.00 91.50 555 GLN A CA 1
ATOM 4401 C C . GLN A 1 555 ? 13.700 -6.360 -26.997 1.00 91.50 555 GLN A C 1
ATOM 4403 O O . GLN A 1 555 ? 13.081 -6.087 -28.027 1.00 91.50 555 GLN A O 1
ATOM 4408 N N . LEU A 1 556 ? 14.980 -6.049 -26.828 1.00 92.31 556 LEU A N 1
ATOM 4409 C CA . LEU A 1 556 ? 15.780 -5.408 -27.859 1.00 92.31 556 LEU A CA 1
ATOM 4410 C C . LEU A 1 556 ? 16.099 -6.403 -28.979 1.00 92.31 556 LEU A C 1
ATOM 4412 O O . LEU A 1 556 ? 16.502 -7.537 -28.722 1.00 92.31 556 LEU A O 1
ATOM 4416 N N . MET A 1 557 ? 15.932 -5.975 -30.230 1.00 89.00 557 MET A N 1
ATOM 4417 C CA . MET A 1 557 ? 16.197 -6.794 -31.415 1.00 89.00 557 MET A CA 1
ATOM 4418 C C . MET A 1 557 ? 17.061 -6.024 -32.408 1.00 89.00 557 MET A C 1
ATOM 4420 O O . MET A 1 557 ? 16.851 -4.833 -32.639 1.00 89.00 557 MET A O 1
ATOM 4424 N N . ASP A 1 558 ? 18.025 -6.715 -33.009 1.00 90.31 558 ASP A N 1
ATOM 4425 C CA . ASP A 1 558 ? 18.896 -6.148 -34.031 1.00 90.31 558 ASP A CA 1
ATOM 4426 C C . ASP A 1 558 ? 18.280 -6.197 -35.438 1.00 90.31 558 ASP A C 1
ATOM 4428 O O . ASP A 1 558 ? 17.376 -6.979 -35.744 1.00 90.31 558 ASP A O 1
ATOM 4432 N N . ALA A 1 559 ? 18.829 -5.372 -36.330 1.00 90.00 559 ALA A N 1
ATOM 4433 C CA . ALA A 1 559 ? 18.320 -5.203 -37.685 1.00 90.00 559 ALA A CA 1
ATOM 4434 C C . ALA A 1 559 ? 18.345 -6.492 -38.529 1.00 90.00 559 ALA A C 1
ATOM 4436 O O . ALA A 1 559 ? 17.555 -6.610 -39.464 1.00 90.00 559 ALA A O 1
ATOM 4437 N N . SER A 1 560 ? 19.202 -7.478 -38.226 1.00 89.62 560 SER A N 1
ATOM 4438 C CA . SER A 1 560 ? 19.281 -8.721 -39.014 1.00 89.62 560 SER A CA 1
ATOM 4439 C C . SER A 1 560 ? 18.043 -9.610 -38.856 1.00 89.62 560 SER A C 1
ATOM 4441 O O . SER A 1 560 ? 17.730 -10.411 -39.741 1.00 89.62 560 SER A O 1
ATOM 4443 N N . LYS A 1 561 ? 17.318 -9.456 -37.740 1.00 85.62 561 LYS A N 1
ATOM 4444 C CA . LYS A 1 561 ? 16.066 -10.169 -37.449 1.00 85.62 561 LYS A CA 1
ATOM 4445 C C . LYS A 1 561 ? 14.837 -9.468 -38.026 1.00 85.62 561 LYS A C 1
ATOM 4447 O O . LYS A 1 561 ? 13.768 -10.073 -38.096 1.00 85.62 561 LYS A O 1
ATOM 4452 N N . ASN A 1 562 ? 14.989 -8.224 -38.473 1.00 84.44 562 ASN A N 1
ATOM 4453 C CA . ASN A 1 562 ? 13.893 -7.402 -38.956 1.00 84.44 562 ASN A CA 1
ATOM 4454 C C . ASN A 1 562 ? 13.702 -7.529 -40.472 1.00 84.44 562 ASN A C 1
ATOM 4456 O O . ASN A 1 562 ? 14.648 -7.675 -41.251 1.00 84.44 562 ASN A O 1
ATOM 4460 N N . ILE A 1 563 ? 12.444 -7.439 -40.908 1.00 75.69 563 ILE A N 1
ATOM 4461 C CA . ILE A 1 563 ? 12.083 -7.468 -42.330 1.00 75.69 563 ILE A CA 1
ATOM 4462 C C . ILE A 1 563 ? 12.802 -6.314 -43.045 1.00 75.69 563 ILE A C 1
ATOM 4464 O O . ILE A 1 563 ? 12.722 -5.170 -42.605 1.00 75.69 563 ILE A O 1
ATOM 4468 N N . MET A 1 564 ? 13.517 -6.624 -44.133 1.00 72.00 564 MET A N 1
ATOM 4469 C CA . MET A 1 564 ? 14.311 -5.667 -44.927 1.00 72.00 564 MET A CA 1
ATOM 4470 C C . MET A 1 564 ? 15.351 -4.859 -44.126 1.00 72.00 564 MET A C 1
ATOM 4472 O O . MET A 1 564 ? 15.724 -3.762 -44.536 1.00 72.00 564 MET A O 1
ATOM 4476 N N . GLY A 1 565 ? 15.824 -5.374 -42.986 1.00 76.38 565 GLY A N 1
ATOM 4477 C CA . GLY A 1 565 ? 16.839 -4.683 -42.191 1.00 76.38 565 GLY A CA 1
ATOM 4478 C C . GLY A 1 565 ? 16.327 -3.435 -41.469 1.00 76.38 565 GLY A C 1
ATOM 4479 O O . GLY A 1 565 ? 17.117 -2.528 -41.205 1.00 76.38 565 GLY A O 1
ATOM 4480 N N . MET A 1 566 ? 15.019 -3.351 -41.186 1.00 87.38 566 MET A N 1
ATOM 4481 C CA . MET A 1 566 ? 14.456 -2.217 -40.447 1.00 87.38 566 MET A CA 1
ATOM 4482 C C . MET A 1 566 ? 15.111 -2.053 -39.070 1.00 87.38 566 MET A C 1
ATOM 4484 O O . MET A 1 566 ? 15.407 -3.034 -38.392 1.00 87.38 566 MET A O 1
ATOM 4488 N N . LEU A 1 567 ? 15.286 -0.808 -38.626 1.00 89.25 567 LEU A N 1
ATOM 4489 C CA . LEU A 1 567 ? 15.919 -0.499 -37.335 1.00 89.25 567 LEU A CA 1
ATOM 4490 C C . LEU A 1 567 ? 14.932 -0.449 -36.156 1.00 89.25 567 LEU A C 1
ATOM 4492 O O . LEU A 1 567 ? 15.352 -0.291 -35.011 1.00 89.25 567 LEU A O 1
ATOM 4496 N N . ASN A 1 568 ? 13.625 -0.544 -36.414 1.00 88.06 568 ASN A N 1
ATOM 4497 C CA . ASN A 1 568 ? 12.606 -0.484 -35.368 1.00 88.06 568 ASN A CA 1
ATOM 4498 C C . ASN A 1 568 ? 12.562 -1.765 -34.544 1.00 88.06 568 ASN A C 1
ATOM 4500 O O . ASN A 1 568 ? 12.512 -2.869 -35.083 1.00 88.06 568 ASN A O 1
ATOM 4504 N N . VAL A 1 569 ? 12.435 -1.590 -33.237 1.00 87.50 569 VAL A N 1
ATOM 4505 C CA . VAL A 1 569 ? 11.909 -2.615 -32.344 1.00 87.50 569 VAL A CA 1
ATOM 4506 C C . VAL A 1 569 ? 10.389 -2.490 -32.358 1.00 87.50 569 VAL A C 1
ATOM 4508 O O . VAL A 1 569 ? 9.849 -1.383 -32.356 1.00 87.50 569 VAL A O 1
ATOM 4511 N N . LYS A 1 570 ? 9.678 -3.615 -32.423 1.00 78.75 570 LYS A N 1
ATOM 4512 C CA . LYS A 1 570 ? 8.214 -3.615 -32.371 1.00 78.75 570 LYS A CA 1
ATOM 4513 C C . LYS A 1 570 ? 7.758 -3.330 -30.937 1.00 78.75 570 LYS A C 1
ATOM 4515 O O . LYS A 1 570 ? 8.095 -4.100 -30.043 1.00 78.75 570 LYS A O 1
ATOM 4520 N N . LEU A 1 571 ? 6.959 -2.280 -30.741 1.00 83.56 571 LEU A N 1
ATOM 4521 C CA . LEU A 1 571 ? 6.296 -1.981 -29.469 1.00 83.56 571 LEU A CA 1
ATOM 4522 C C . LEU A 1 571 ? 4.776 -2.085 -29.605 1.00 83.56 571 LEU A C 1
ATOM 4524 O O . LEU A 1 571 ? 4.213 -1.827 -30.671 1.00 83.56 571 LEU A O 1
ATOM 4528 N N . GLU A 1 572 ? 4.126 -2.484 -28.517 1.00 86.50 572 GLU A N 1
ATOM 4529 C CA . GLU A 1 572 ? 2.675 -2.361 -28.352 1.00 86.50 572 GLU A CA 1
ATOM 4530 C C . GLU A 1 572 ? 2.321 -0.958 -27.844 1.00 86.50 572 GLU A C 1
ATOM 4532 O O . GLU A 1 572 ? 3.200 -0.205 -27.420 1.00 86.50 572 GLU A O 1
ATOM 4537 N N . ASP A 1 573 ? 1.039 -0.604 -27.879 1.00 87.75 573 ASP A N 1
ATOM 4538 C CA . ASP A 1 573 ? 0.572 0.684 -27.370 1.00 87.75 573 ASP A CA 1
ATOM 4539 C C . ASP A 1 573 ? 0.725 0.759 -25.844 1.00 87.75 573 ASP A C 1
ATOM 4541 O O . ASP A 1 573 ? 0.333 -0.161 -25.125 1.00 87.75 573 ASP A O 1
ATOM 4545 N N . THR A 1 574 ? 1.271 1.868 -25.346 1.00 89.56 574 THR A N 1
ATOM 4546 C CA . THR A 1 574 ? 1.422 2.123 -23.910 1.00 89.56 574 THR A CA 1
ATOM 4547 C C . THR A 1 574 ? 0.215 2.912 -23.400 1.00 89.56 574 THR A C 1
ATOM 4549 O O . THR A 1 574 ? -0.145 3.942 -23.976 1.00 89.56 574 THR A O 1
ATOM 4552 N N . PHE A 1 575 ? -0.399 2.468 -22.305 1.00 91.50 575 PHE A N 1
ATOM 4553 C CA . PHE A 1 575 ? -1.535 3.153 -21.687 1.00 91.50 575 PHE A CA 1
ATOM 4554 C C . PHE A 1 575 ? -1.118 3.784 -20.364 1.00 91.50 575 PHE A C 1
ATOM 4556 O O . PHE A 1 575 ? -0.593 3.094 -19.499 1.00 91.50 575 PHE A O 1
ATOM 4563 N N . LEU A 1 576 ? -1.375 5.080 -20.199 1.00 94.00 576 LEU A N 1
ATOM 4564 C CA . LEU A 1 576 ? -1.177 5.782 -18.937 1.00 94.00 576 LEU A CA 1
ATOM 4565 C C . LEU A 1 576 ? -2.479 5.790 -18.146 1.00 94.00 576 LEU A C 1
ATOM 4567 O O . LEU A 1 576 ? -3.522 6.207 -18.659 1.00 94.00 576 LEU A O 1
ATOM 4571 N N . GLN A 1 577 ? -2.389 5.349 -16.898 1.00 94.75 577 GLN A N 1
ATOM 4572 C CA . GLN A 1 577 ? -3.471 5.289 -15.920 1.00 94.75 577 GLN A CA 1
ATOM 4573 C C . GLN A 1 577 ? -3.021 5.956 -14.612 1.00 94.75 577 GLN A C 1
ATOM 4575 O O . GLN A 1 577 ? -1.824 6.218 -14.448 1.00 94.75 577 GLN A O 1
ATOM 4580 N N . PRO A 1 578 ? -3.938 6.248 -13.669 1.00 95.62 578 PRO A N 1
ATOM 4581 C CA . PRO A 1 578 ? -3.539 6.637 -12.322 1.00 95.62 578 PRO A CA 1
ATOM 4582 C C . PRO A 1 578 ? -2.525 5.635 -11.748 1.00 95.62 578 PRO A C 1
ATOM 4584 O O . PRO A 1 578 ? -2.691 4.428 -11.958 1.00 95.62 578 PRO A O 1
ATOM 4587 N N . PRO A 1 579 ? -1.476 6.100 -11.051 1.00 96.06 579 PRO A N 1
ATOM 4588 C CA . PRO A 1 579 ? -0.446 5.213 -10.533 1.00 96.06 579 PRO A CA 1
ATOM 4589 C C . PRO A 1 579 ? -1.042 4.222 -9.528 1.00 96.06 579 PRO A C 1
ATOM 4591 O O . PRO A 1 579 ? -1.906 4.577 -8.723 1.00 96.06 579 PRO A O 1
ATOM 4594 N N . ASN A 1 580 ? -0.528 2.989 -9.517 1.00 95.50 580 ASN A N 1
ATOM 4595 C CA . ASN A 1 580 ? -0.814 2.015 -8.462 1.00 95.50 580 ASN A CA 1
ATOM 4596 C C . ASN A 1 580 ? -0.025 2.380 -7.192 1.00 95.50 580 ASN A C 1
ATOM 4598 O O . ASN A 1 580 ? 0.956 1.737 -6.812 1.00 95.50 580 ASN A O 1
ATOM 4602 N N . LEU A 1 581 ? -0.434 3.496 -6.594 1.00 96.69 581 LEU A N 1
ATOM 4603 C CA . LEU A 1 581 ? 0.113 4.089 -5.387 1.00 96.69 581 LEU A CA 1
ATOM 4604 C C . LEU A 1 581 ? -0.941 3.989 -4.287 1.00 96.69 581 LEU A C 1
ATOM 4606 O O . LEU A 1 581 ? -2.043 4.504 -4.452 1.00 96.69 581 LEU A O 1
ATOM 4610 N N . LYS A 1 582 ? -0.601 3.354 -3.164 1.00 96.19 582 LYS A N 1
ATOM 4611 C CA . LYS A 1 582 ? -1.407 3.377 -1.938 1.00 96.19 582 LYS A CA 1
ATOM 4612 C C . LYS A 1 582 ? -0.792 4.326 -0.926 1.00 96.19 582 LYS A C 1
ATOM 4614 O O . LYS A 1 582 ? 0.424 4.297 -0.732 1.00 96.19 582 LYS A O 1
ATOM 4619 N N . ILE A 1 583 ? -1.633 5.109 -0.258 1.00 96.25 583 ILE A N 1
ATOM 4620 C CA . ILE A 1 583 ? -1.244 5.931 0.889 1.00 96.25 583 ILE A CA 1
ATOM 4621 C C . ILE A 1 583 ? -2.275 5.736 1.996 1.00 96.25 583 ILE A C 1
ATOM 4623 O O . ILE A 1 583 ? -3.476 5.814 1.749 1.00 96.25 583 ILE A O 1
ATOM 4627 N N . TRP A 1 584 ? -1.803 5.477 3.211 1.00 95.00 584 TRP A N 1
ATOM 4628 C CA . TRP A 1 584 ? -2.649 5.367 4.398 1.00 95.00 584 TRP A CA 1
ATOM 4629 C C . TRP A 1 584 ? -1.886 5.788 5.648 1.00 95.00 584 TRP A C 1
ATOM 4631 O O . TRP A 1 584 ? -0.653 5.866 5.637 1.00 95.00 584 TRP A O 1
ATOM 4641 N N . ALA A 1 585 ? -2.622 6.053 6.726 1.00 93.44 585 ALA A N 1
ATOM 4642 C CA . ALA A 1 585 ? -2.041 6.248 8.043 1.00 93.44 585 ALA A CA 1
ATOM 4643 C C . ALA A 1 585 ? -2.482 5.149 9.011 1.00 93.44 585 ALA A C 1
ATOM 4645 O O . ALA A 1 585 ? -3.608 4.659 8.939 1.00 93.44 585 ALA A O 1
ATOM 4646 N N . GLU A 1 586 ? -1.591 4.800 9.933 1.00 91.81 586 GLU A N 1
ATOM 4647 C CA . GLU A 1 586 ? -1.894 3.941 11.074 1.00 91.81 586 GLU A CA 1
ATOM 4648 C C . GLU A 1 586 ? -1.583 4.676 12.380 1.00 91.81 586 GLU A C 1
ATOM 4650 O O . GLU A 1 586 ? -0.607 5.434 12.452 1.00 91.81 586 GLU A O 1
ATOM 4655 N N . ARG A 1 587 ? -2.406 4.447 13.406 1.0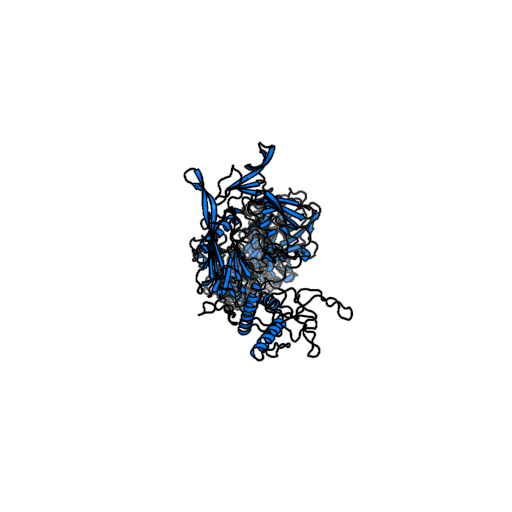0 90.50 587 ARG A N 1
ATOM 4656 C CA . ARG A 1 587 ? -2.227 4.979 14.760 1.00 90.50 587 ARG A CA 1
ATOM 4657 C C . ARG A 1 587 ? -2.000 3.879 15.786 1.00 90.50 587 ARG A C 1
ATOM 4659 O O . ARG A 1 587 ? -2.571 2.792 15.688 1.00 90.50 587 ARG A O 1
ATOM 4666 N N . ASP A 1 588 ? -1.201 4.233 16.785 1.00 88.00 588 ASP A N 1
ATOM 4667 C CA . ASP A 1 588 ? -0.965 3.450 17.990 1.00 88.00 588 ASP A CA 1
ATOM 4668 C C . ASP A 1 588 ? -1.506 4.247 19.185 1.00 88.00 588 ASP A C 1
ATOM 4670 O O . ASP A 1 588 ? -1.120 5.406 19.392 1.00 88.00 588 ASP A O 1
ATOM 4674 N N . HIS A 1 589 ? -2.401 3.651 19.974 1.00 83.38 589 HIS A N 1
ATOM 4675 C CA . HIS A 1 589 ? -3.025 4.315 21.120 1.00 83.38 589 HIS A CA 1
ATOM 4676 C C . HIS A 1 589 ? -3.044 3.424 22.354 1.00 83.38 589 HIS A C 1
ATOM 4678 O O . HIS A 1 589 ? -3.132 2.198 22.272 1.00 83.38 589 HIS A O 1
ATOM 4684 N N . LYS A 1 590 ? -2.958 4.056 23.523 1.00 82.12 590 LYS A N 1
ATOM 4685 C CA . LYS A 1 590 ? -2.942 3.375 24.813 1.00 82.12 590 LYS A CA 1
ATOM 4686 C C . LYS A 1 590 ? -4.267 3.579 25.525 1.00 82.12 590 LYS A C 1
ATOM 4688 O O . LYS A 1 590 ? -4.735 4.707 25.639 1.00 82.12 590 LYS A O 1
ATOM 4693 N N . GLN A 1 591 ? -4.836 2.497 26.041 1.00 76.75 591 GLN A N 1
ATOM 4694 C CA . GLN A 1 591 ? -6.058 2.569 26.828 1.00 76.75 591 GLN A CA 1
ATOM 4695 C C . GLN A 1 591 ? -5.755 3.161 28.209 1.00 76.75 591 GLN A C 1
ATOM 4697 O O . GLN A 1 591 ? -4.903 2.659 28.950 1.00 76.75 591 GLN A O 1
ATOM 4702 N N . GLU A 1 592 ? -6.432 4.256 28.548 1.00 70.94 592 GLU A N 1
ATOM 4703 C CA . GLU A 1 592 ? -6.183 5.021 29.779 1.00 70.94 592 GLU A CA 1
ATOM 4704 C C . GLU A 1 592 ? -7.101 4.606 30.938 1.00 70.94 592 GLU A C 1
ATOM 4706 O O . GLU A 1 592 ? -6.732 4.763 32.105 1.00 70.94 592 GLU A O 1
ATOM 4711 N N . TYR A 1 593 ? -8.255 4.011 30.627 1.00 67.69 593 TYR A N 1
ATOM 4712 C CA . TYR A 1 593 ? -9.309 3.691 31.586 1.00 67.69 593 TYR A CA 1
ATOM 4713 C C . TYR A 1 593 ? -9.822 2.257 31.412 1.00 67.69 593 TYR A C 1
ATOM 4715 O O . TYR A 1 593 ? -9.653 1.636 30.365 1.00 67.69 593 TYR A O 1
ATOM 4723 N N . GLY A 1 594 ? -10.511 1.751 32.435 1.00 65.25 594 GLY A N 1
ATOM 4724 C CA . GLY A 1 594 ? -11.229 0.480 32.350 1.00 65.25 594 GLY A CA 1
ATOM 4725 C C . GLY A 1 594 ? -10.341 -0.756 32.501 1.00 65.25 594 GLY A C 1
ATOM 4726 O O . GLY A 1 594 ? -9.209 -0.679 32.976 1.00 65.25 594 GLY A O 1
ATOM 4727 N N . LEU A 1 595 ? -10.885 -1.915 32.132 1.00 61.09 595 LEU A N 1
ATOM 4728 C CA . LEU A 1 595 ? -10.228 -3.222 32.287 1.00 61.09 595 LEU A CA 1
ATOM 4729 C C . LEU A 1 595 ? -8.976 -3.380 31.426 1.00 61.09 595 LEU A C 1
ATOM 4731 O O . LEU A 1 595 ? -8.035 -4.058 31.831 1.00 61.09 595 LEU A O 1
ATOM 4735 N N . ASP A 1 596 ? -8.950 -2.711 30.279 1.00 66.06 596 ASP A N 1
ATOM 4736 C CA . ASP A 1 596 ? -7.834 -2.753 29.337 1.00 66.06 596 ASP A CA 1
ATOM 4737 C C . ASP A 1 596 ? -6.805 -1.652 29.579 1.00 66.06 596 ASP A C 1
ATOM 4739 O O . ASP A 1 596 ? -5.894 -1.461 28.773 1.00 66.06 596 ASP A O 1
ATOM 4743 N N . LYS A 1 597 ? -6.906 -0.935 30.704 1.00 69.06 597 LYS A N 1
ATOM 4744 C CA . LYS A 1 597 ? -5.971 0.129 31.057 1.00 69.06 597 LYS A CA 1
ATOM 4745 C C . LYS A 1 597 ? -4.528 -0.353 30.954 1.00 69.06 597 LYS A C 1
ATOM 4747 O O . LYS A 1 597 ? -4.117 -1.348 31.547 1.00 69.06 597 LYS A O 1
ATOM 4752 N N . GLY A 1 598 ? -3.731 0.422 30.232 1.00 67.44 598 GLY A N 1
ATOM 4753 C CA . GLY A 1 598 ? -2.324 0.147 30.006 1.00 67.44 598 GLY A CA 1
ATOM 4754 C C . GLY A 1 598 ? -2.041 -0.710 28.775 1.00 67.44 598 GLY A C 1
ATOM 4755 O O . GLY A 1 598 ? -0.881 -0.731 28.362 1.00 67.44 598 GLY A O 1
ATOM 4756 N N . LYS A 1 599 ? -3.053 -1.353 28.171 1.00 70.88 599 LYS A N 1
ATOM 4757 C CA . LYS A 1 599 ? -2.909 -2.056 26.892 1.00 70.88 599 LYS A CA 1
ATOM 4758 C C . LYS A 1 599 ? -2.751 -1.041 25.760 1.00 70.88 599 LYS A C 1
ATOM 4760 O O . LYS A 1 599 ? -3.436 -0.017 25.724 1.00 70.88 599 LYS A O 1
ATOM 4765 N N . THR A 1 600 ? -1.847 -1.340 24.836 1.00 72.75 600 THR A N 1
ATOM 4766 C CA . THR A 1 600 ? -1.634 -0.549 23.622 1.00 72.75 600 THR A CA 1
ATOM 4767 C C . THR A 1 600 ? -2.285 -1.270 22.451 1.00 72.75 600 THR A C 1
ATOM 4769 O O . THR A 1 600 ? -1.982 -2.433 22.192 1.00 72.75 600 THR A O 1
ATOM 4772 N N . SER A 1 601 ? -3.169 -0.575 21.742 1.00 73.62 601 SER A N 1
ATOM 4773 C CA . SER A 1 601 ? -3.675 -1.009 20.446 1.00 73.62 601 SER A CA 1
ATOM 4774 C C . SER A 1 601 ? -2.754 -0.448 19.365 1.00 73.62 601 SER A C 1
ATOM 4776 O O . SER A 1 601 ? -2.505 0.757 19.330 1.00 73.62 601 SER A O 1
ATOM 4778 N N . ALA A 1 602 ? -2.199 -1.327 18.533 1.00 75.62 602 ALA A N 1
ATOM 4779 C CA . ALA A 1 602 ? -1.187 -0.978 17.541 1.00 75.62 602 ALA A CA 1
ATOM 4780 C C . ALA A 1 602 ? -1.675 -1.245 16.112 1.00 75.62 602 ALA A C 1
ATOM 4782 O O . ALA A 1 602 ? -2.417 -2.202 15.854 1.00 75.62 602 ALA A O 1
ATOM 4783 N N . ASN A 1 603 ? -1.176 -0.444 15.170 1.00 77.00 603 ASN A N 1
ATOM 4784 C CA . ASN A 1 603 ? -1.431 -0.567 13.733 1.00 77.00 603 ASN A CA 1
ATOM 4785 C C . ASN A 1 603 ? -2.926 -0.429 13.367 1.00 77.00 603 ASN A C 1
ATOM 4787 O O . ASN A 1 603 ? -3.438 -1.192 12.538 1.00 77.00 603 ASN A O 1
ATOM 4791 N N . ASN A 1 604 ? -3.654 0.493 14.008 1.00 86.56 604 ASN A N 1
ATOM 4792 C CA . ASN A 1 604 ? -5.041 0.792 13.639 1.00 86.56 604 ASN A CA 1
ATOM 4793 C C . ASN A 1 604 ? -5.054 1.705 12.419 1.00 86.56 604 ASN A C 1
ATOM 4795 O O . ASN A 1 604 ? -4.521 2.811 12.470 1.00 86.56 604 ASN A O 1
ATOM 4799 N N . VAL A 1 605 ? -5.638 1.231 11.320 1.00 91.88 605 VAL A N 1
ATOM 4800 C CA . VAL A 1 605 ? -5.778 2.019 10.092 1.00 91.88 605 VAL A CA 1
ATOM 4801 C C . VAL A 1 605 ? -6.738 3.173 10.359 1.00 91.88 605 VAL A C 1
ATOM 4803 O O . VAL A 1 605 ? -7.783 2.978 10.970 1.00 91.88 605 VAL A O 1
ATOM 4806 N N . ILE A 1 606 ? -6.363 4.363 9.903 1.00 94.75 606 ILE A N 1
ATOM 4807 C CA . ILE A 1 606 ? -7.253 5.519 9.852 1.00 94.75 606 ILE A CA 1
ATOM 4808 C C . ILE A 1 606 ? -7.893 5.514 8.460 1.00 94.75 606 ILE A C 1
ATOM 4810 O O . ILE A 1 606 ? -7.177 5.533 7.455 1.00 94.75 606 ILE A O 1
ATOM 4814 N N . GLY A 1 607 ? -9.222 5.448 8.380 1.00 93.38 607 GLY A N 1
ATOM 4815 C CA . GLY A 1 607 ? -9.939 5.551 7.112 1.00 93.38 607 GLY A CA 1
ATOM 4816 C C . GLY A 1 607 ? -9.781 6.930 6.468 1.00 93.38 607 GLY A C 1
ATOM 4817 O O . GLY A 1 607 ? -9.370 7.906 7.103 1.00 93.38 607 GLY A O 1
ATOM 4818 N N . THR A 1 608 ? -10.109 7.048 5.182 1.00 92.38 608 THR A N 1
ATOM 4819 C CA . THR A 1 608 ? -10.174 8.363 4.536 1.00 92.38 608 THR A CA 1
ATOM 4820 C C . THR A 1 608 ? -11.247 9.239 5.184 1.00 92.38 608 THR A C 1
ATOM 4822 O O . THR A 1 608 ? -12.322 8.775 5.554 1.00 92.38 608 THR A O 1
ATOM 4825 N N . GLU A 1 609 ? -10.938 10.522 5.365 1.00 91.56 609 GLU A N 1
ATOM 4826 C CA . GLU A 1 609 ? -11.717 11.428 6.217 1.00 91.56 609 GLU A CA 1
ATOM 4827 C C . GLU A 1 609 ? -11.923 10.903 7.651 1.00 91.56 609 GLU A C 1
ATOM 4829 O O . GLU A 1 609 ? -12.863 11.310 8.335 1.00 91.56 609 GLU A O 1
ATOM 4834 N N . GLY A 1 610 ? -11.060 9.994 8.108 1.00 93.50 610 GLY A N 1
ATOM 4835 C CA . GLY A 1 610 ? -11.072 9.429 9.449 1.00 93.50 610 GLY A CA 1
ATOM 4836 C C . GLY A 1 610 ? -10.472 10.378 10.484 1.00 93.50 610 GLY A C 1
ATOM 4837 O O . GLY A 1 610 ? -10.291 11.584 10.249 1.00 93.50 610 GLY A O 1
ATOM 4838 N N . ALA A 1 611 ? -10.144 9.832 11.654 1.00 93.50 611 ALA A N 1
ATOM 4839 C CA . ALA A 1 611 ? -9.601 10.626 12.744 1.00 93.50 611 ALA A CA 1
ATOM 4840 C C . ALA A 1 611 ? -8.586 9.899 13.627 1.00 93.50 611 ALA A C 1
ATOM 4842 O O . ALA A 1 611 ? -8.441 8.679 13.601 1.00 93.50 611 ALA A O 1
ATOM 4843 N N . SER A 1 612 ? -7.887 10.698 14.423 1.00 93.19 612 SER A N 1
ATOM 4844 C CA . SER A 1 612 ? -6.964 10.287 15.472 1.00 93.19 612 SER A CA 1
ATOM 4845 C C . SER A 1 612 ? -7.143 11.191 16.695 1.00 93.19 612 SER A C 1
ATOM 4847 O O . SER A 1 612 ? -7.781 12.248 16.608 1.00 93.19 612 SER A O 1
ATOM 4849 N N . LEU A 1 613 ? -6.541 10.820 17.825 1.00 90.81 613 LEU A N 1
ATOM 4850 C CA . LEU A 1 613 ? -6.536 11.654 19.029 1.00 90.81 613 LEU A CA 1
ATOM 4851 C C . LEU A 1 613 ? -5.155 12.277 19.278 1.00 90.81 613 LEU A C 1
ATOM 4853 O O . LEU A 1 613 ? -4.125 11.800 18.804 1.00 90.81 613 LEU A O 1
ATOM 4857 N N . SER A 1 614 ? -5.114 13.380 20.018 1.00 88.94 614 SER A N 1
ATOM 4858 C CA . SER A 1 614 ? -3.881 14.002 20.517 1.00 88.94 614 SER A CA 1
ATOM 4859 C C . SER A 1 614 ? -3.216 13.164 21.617 1.00 88.94 614 SER A C 1
ATOM 4861 O O . SER A 1 614 ? -2.020 13.313 21.867 1.00 88.94 614 SER A O 1
ATOM 4863 N N . SER A 1 615 ? -3.972 12.255 22.245 1.00 86.25 615 SER A N 1
ATOM 4864 C CA . SER A 1 615 ? -3.488 11.286 23.232 1.00 86.25 615 SER A CA 1
ATOM 4865 C C . SER A 1 615 ? -2.740 10.097 22.618 1.00 86.25 615 SER A C 1
ATOM 4867 O O . SER A 1 615 ? -2.018 9.413 23.354 1.00 86.25 615 SER A O 1
ATOM 4869 N N . ASP A 1 616 ? -2.860 9.886 21.300 1.00 88.50 616 ASP A N 1
ATOM 4870 C CA . ASP A 1 616 ? -2.197 8.804 20.568 1.00 88.50 616 ASP A CA 1
ATOM 4871 C C . ASP A 1 616 ? -0.679 8.835 20.765 1.00 88.50 616 ASP A C 1
ATOM 4873 O O . ASP A 1 616 ? -0.040 9.891 20.815 1.00 88.50 616 ASP A O 1
ATOM 4877 N N . GLU A 1 617 ? -0.073 7.653 20.861 1.00 86.81 617 GLU A N 1
ATOM 4878 C CA . GLU A 1 617 ? 1.373 7.542 21.039 1.00 86.81 617 GLU A CA 1
ATOM 4879 C C . GLU A 1 617 ? 2.102 7.893 19.740 1.00 86.81 617 GLU A C 1
ATOM 4881 O O . GLU A 1 617 ? 3.160 8.538 19.757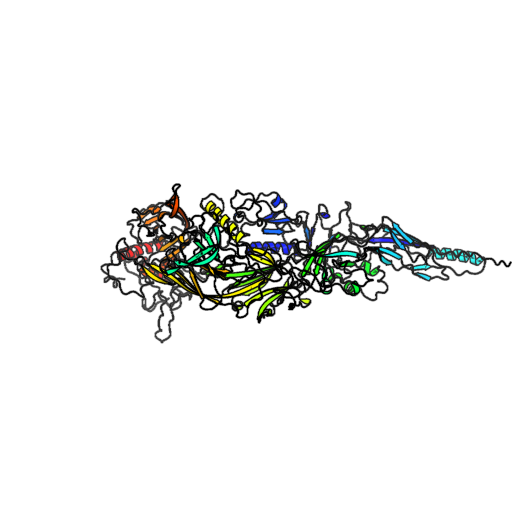 1.00 86.81 617 GLU A O 1
ATOM 4886 N N . LYS A 1 618 ? 1.525 7.470 18.608 1.00 86.69 618 LYS A N 1
ATOM 4887 C CA . LYS A 1 618 ? 2.163 7.540 17.299 1.00 86.69 618 LYS A CA 1
ATOM 4888 C C . LYS A 1 618 ? 1.148 7.499 16.158 1.00 86.69 618 LYS A C 1
ATOM 4890 O O . LYS A 1 618 ? 0.191 6.737 16.201 1.00 86.69 618 LYS A O 1
ATOM 4895 N N . ILE A 1 619 ? 1.421 8.273 15.105 1.00 88.56 619 ILE A N 1
ATOM 4896 C CA . ILE A 1 619 ? 0.745 8.205 13.802 1.00 88.56 619 ILE A CA 1
ATOM 4897 C C . ILE A 1 619 ? 1.809 8.054 12.717 1.00 88.56 619 ILE A C 1
ATOM 4899 O O . ILE A 1 619 ? 2.759 8.841 12.657 1.00 88.56 619 ILE A O 1
ATOM 4903 N N . THR A 1 620 ? 1.651 7.053 11.855 1.00 87.69 620 THR A N 1
ATOM 4904 C CA . THR A 1 620 ? 2.607 6.722 10.789 1.00 87.69 620 THR A CA 1
ATOM 4905 C C . THR A 1 620 ? 1.922 6.750 9.434 1.00 87.69 620 THR A C 1
ATOM 4907 O O . THR A 1 620 ? 0.899 6.098 9.274 1.00 87.69 620 THR A O 1
ATOM 4910 N N . VAL A 1 621 ? 2.482 7.476 8.465 1.00 89.69 621 VAL A N 1
ATOM 4911 C CA . VAL A 1 621 ? 2.007 7.495 7.073 1.00 89.69 621 VAL A CA 1
ATOM 4912 C C . VAL A 1 621 ? 2.895 6.599 6.221 1.00 89.69 621 VAL A C 1
ATOM 4914 O O . VAL A 1 621 ? 4.123 6.751 6.217 1.00 89.69 621 VAL A O 1
ATOM 4917 N N . TYR A 1 622 ? 2.255 5.705 5.476 1.00 91.69 622 TYR A N 1
ATOM 4918 C CA . TYR A 1 622 ? 2.896 4.744 4.589 1.00 91.69 622 TYR A CA 1
ATOM 4919 C C . TYR A 1 622 ? 2.605 5.064 3.124 1.00 91.69 622 TYR A C 1
ATOM 4921 O O . TYR A 1 622 ? 1.518 5.534 2.783 1.00 91.69 622 TYR A O 1
ATOM 4929 N N . THR A 1 623 ? 3.568 4.762 2.257 1.00 93.69 623 THR A N 1
ATOM 4930 C CA . THR A 1 623 ? 3.418 4.754 0.797 1.00 93.69 623 THR A CA 1
ATOM 4931 C C . THR A 1 623 ? 3.706 3.354 0.274 1.00 93.69 623 THR A C 1
ATOM 4933 O O . THR A 1 623 ? 4.574 2.653 0.791 1.00 93.69 623 THR A O 1
ATOM 4936 N N . ALA A 1 624 ? 2.978 2.923 -0.753 1.00 93.69 624 ALA A N 1
ATOM 4937 C CA . ALA A 1 624 ? 3.284 1.699 -1.485 1.00 93.69 624 ALA A CA 1
ATOM 4938 C C . ALA A 1 624 ? 3.077 1.926 -2.983 1.00 93.69 624 ALA A C 1
ATOM 4940 O O . ALA A 1 624 ? 1.935 2.057 -3.423 1.00 93.69 624 ALA A O 1
ATOM 4941 N N . TRP A 1 625 ? 4.168 1.983 -3.753 1.00 94.88 625 TRP A N 1
ATOM 4942 C CA . TRP A 1 625 ? 4.132 2.278 -5.189 1.00 94.88 625 TRP A CA 1
ATOM 4943 C C . TRP A 1 625 ? 4.691 1.132 -6.032 1.00 94.88 625 TRP A C 1
ATOM 4945 O O . TRP A 1 625 ? 5.866 0.773 -5.921 1.00 94.88 625 TRP A O 1
ATOM 4955 N N . TYR A 1 626 ? 3.840 0.580 -6.892 1.00 93.19 626 TYR A N 1
ATOM 4956 C CA . TYR A 1 626 ? 4.157 -0.512 -7.811 1.00 93.19 626 TYR A CA 1
ATOM 4957 C C . TYR A 1 626 ? 3.653 -0.177 -9.218 1.00 93.19 626 TYR A C 1
ATOM 4959 O O . TYR A 1 626 ? 2.986 0.840 -9.421 1.00 93.19 626 TYR A O 1
ATOM 4967 N N . ASP A 1 627 ? 3.969 -1.020 -10.201 1.00 91.69 627 ASP A N 1
ATOM 4968 C CA . ASP A 1 627 ? 3.355 -0.882 -11.522 1.00 91.69 627 ASP A CA 1
ATOM 4969 C C . ASP A 1 627 ? 1.860 -1.274 -11.513 1.00 91.69 627 ASP A C 1
ATOM 4971 O O . ASP A 1 627 ? 1.309 -1.730 -10.505 1.00 91.69 627 ASP A O 1
ATOM 4975 N N . GLU A 1 628 ? 1.187 -1.085 -12.649 1.00 87.69 628 GLU A N 1
ATOM 4976 C CA . GLU A 1 628 ? -0.237 -1.401 -12.849 1.00 87.69 628 GLU A CA 1
ATOM 4977 C C . GLU A 1 628 ? -0.601 -2.872 -12.565 1.00 87.69 628 GLU A C 1
ATOM 4979 O O . GLU A 1 628 ? -1.745 -3.178 -12.226 1.00 87.69 628 GLU A O 1
ATOM 4984 N N . GLU A 1 629 ? 0.373 -3.782 -12.646 1.00 85.00 629 GLU A N 1
ATOM 4985 C CA . GLU A 1 629 ? 0.220 -5.211 -12.363 1.00 85.00 629 GLU A CA 1
ATOM 4986 C C . GLU A 1 629 ? 0.708 -5.578 -10.942 1.00 85.00 629 GLU A C 1
ATOM 4988 O O . GLU A 1 629 ? 0.651 -6.738 -10.531 1.00 85.00 629 GLU A O 1
ATOM 4993 N N . GLY A 1 630 ? 1.170 -4.609 -10.149 1.00 86.94 630 GLY A N 1
ATOM 4994 C CA . GLY A 1 630 ? 1.683 -4.823 -8.796 1.00 86.94 630 GLY A CA 1
ATOM 4995 C C . GLY A 1 630 ? 3.100 -5.406 -8.734 1.00 86.94 630 GLY A C 1
ATOM 4996 O O . GLY A 1 630 ? 3.482 -5.929 -7.682 1.00 86.94 630 GLY A O 1
ATOM 4997 N N . ARG A 1 631 ? 3.870 -5.333 -9.828 1.00 88.31 631 ARG A N 1
ATOM 4998 C CA . ARG A 1 631 ? 5.287 -5.719 -9.889 1.00 88.31 631 ARG A CA 1
ATOM 4999 C C . ARG A 1 631 ? 6.193 -4.572 -9.416 1.00 88.31 631 ARG A C 1
ATOM 5001 O O . ARG A 1 631 ? 5.794 -3.402 -9.463 1.00 88.31 631 ARG A O 1
ATOM 5008 N N . PRO A 1 632 ? 7.424 -4.879 -8.972 1.00 92.00 632 PRO A N 1
ATOM 5009 C CA . PRO A 1 632 ? 8.432 -3.866 -8.672 1.00 92.00 632 PRO A CA 1
ATOM 5010 C C . PRO A 1 632 ? 8.727 -2.942 -9.865 1.00 92.00 632 PRO A C 1
ATOM 5012 O O . PRO A 1 632 ? 8.851 -3.388 -11.009 1.00 92.00 632 PRO A O 1
ATOM 5015 N N . LEU A 1 633 ? 8.887 -1.646 -9.592 1.00 93.75 633 LEU A N 1
ATOM 5016 C CA . LEU A 1 633 ? 9.417 -0.696 -10.575 1.00 93.75 633 LEU A CA 1
ATOM 5017 C C . LEU A 1 633 ? 10.962 -0.717 -10.551 1.00 93.75 633 LEU A C 1
ATOM 5019 O O . LEU A 1 633 ? 11.540 -1.140 -9.549 1.00 93.75 633 LEU A O 1
ATOM 5023 N N . PRO A 1 634 ? 11.641 -0.272 -11.627 1.00 93.19 634 PRO A N 1
ATOM 5024 C CA . PRO A 1 634 ? 13.104 -0.316 -11.722 1.00 93.19 634 PRO A CA 1
ATOM 5025 C C . PRO A 1 634 ? 13.832 0.494 -10.637 1.00 93.19 634 PRO A C 1
ATOM 5027 O O . PRO A 1 634 ? 13.365 1.564 -10.245 1.00 93.19 634 PRO A O 1
ATOM 5030 N N . GLU A 1 635 ? 15.022 0.032 -10.228 1.00 88.56 635 GLU A N 1
ATOM 5031 C CA . GLU A 1 635 ? 15.865 0.673 -9.198 1.00 88.56 635 GLU A CA 1
ATOM 5032 C C . GLU A 1 635 ? 16.152 2.148 -9.489 1.00 88.56 635 GLU A C 1
ATOM 5034 O O . GLU A 1 635 ? 15.987 2.995 -8.611 1.00 88.56 635 GLU A O 1
ATOM 5039 N N . GLY A 1 636 ? 16.516 2.465 -10.735 1.00 88.88 636 GLY A N 1
ATOM 5040 C CA . GLY A 1 636 ? 16.857 3.823 -11.152 1.00 88.88 636 GLY A CA 1
ATOM 5041 C C . GLY A 1 636 ? 15.720 4.834 -10.963 1.00 88.88 636 GLY A C 1
ATOM 5042 O O . GLY A 1 636 ? 15.974 6.027 -10.853 1.00 88.88 636 GLY A O 1
ATOM 5043 N N . LEU A 1 637 ? 14.462 4.386 -10.869 1.00 90.81 637 LEU A N 1
ATOM 5044 C CA . LEU A 1 637 ? 13.322 5.260 -10.570 1.00 90.81 637 LEU A CA 1
ATOM 5045 C C . LEU A 1 637 ? 13.306 5.706 -9.093 1.00 90.81 637 LEU A C 1
ATOM 5047 O O . LEU A 1 637 ? 12.765 6.764 -8.768 1.00 90.81 637 LEU A O 1
ATOM 5051 N N . GLY A 1 638 ? 13.887 4.895 -8.204 1.00 87.38 638 GLY A N 1
ATOM 5052 C CA . GLY A 1 638 ? 14.003 5.141 -6.766 1.00 87.38 638 GLY A CA 1
ATOM 5053 C C . GLY A 1 638 ? 15.336 5.743 -6.318 1.00 87.38 638 GLY A C 1
ATOM 5054 O O . GLY A 1 638 ? 15.485 6.012 -5.119 1.00 87.38 638 GLY A O 1
ATOM 5055 N N . GLU A 1 639 ? 16.280 5.964 -7.240 1.00 85.56 639 GLU A N 1
ATOM 5056 C CA . GLU A 1 639 ? 17.536 6.671 -6.965 1.00 85.56 639 GLU A CA 1
ATOM 5057 C C . GLU A 1 639 ? 17.271 8.035 -6.310 1.00 85.56 639 GLU A C 1
ATOM 5059 O O . GLU A 1 639 ? 16.213 8.651 -6.478 1.00 85.56 639 GLU A O 1
ATOM 5064 N N . ASP A 1 640 ? 18.203 8.455 -5.454 1.00 87.69 640 ASP A N 1
ATOM 5065 C CA . ASP A 1 640 ? 18.074 9.645 -4.610 1.00 87.69 640 ASP A CA 1
ATOM 5066 C C . ASP A 1 640 ? 16.768 9.701 -3.798 1.00 87.69 640 ASP A C 1
ATOM 5068 O O . ASP A 1 640 ? 16.238 10.771 -3.532 1.00 87.69 640 ASP A O 1
ATOM 5072 N N . ASN A 1 641 ? 16.235 8.551 -3.368 1.00 86.44 641 ASN A N 1
ATOM 5073 C CA . ASN A 1 641 ? 14.939 8.435 -2.683 1.00 86.44 641 ASN A CA 1
ATOM 5074 C C . ASN A 1 641 ? 13.755 8.982 -3.502 1.00 86.44 641 ASN A C 1
ATOM 5076 O O . ASN A 1 641 ? 12.839 9.592 -2.950 1.00 86.44 641 ASN A O 1
ATOM 5080 N N . GLY A 1 642 ? 13.773 8.777 -4.821 1.00 87.94 642 GLY A N 1
ATOM 5081 C CA . GLY A 1 642 ? 12.698 9.206 -5.717 1.00 87.94 642 GLY A CA 1
ATOM 5082 C C . GLY A 1 642 ? 12.660 10.718 -5.954 1.00 87.94 642 GLY A C 1
ATOM 5083 O O . GLY A 1 642 ? 11.699 11.218 -6.532 1.00 87.94 642 GLY A O 1
ATOM 5084 N N . LEU A 1 643 ? 13.688 11.465 -5.535 1.00 89.62 643 LEU A N 1
ATOM 5085 C CA . LEU A 1 643 ? 13.735 12.920 -5.706 1.00 89.62 643 LEU A CA 1
ATOM 5086 C C . LEU A 1 643 ? 13.856 13.345 -7.174 1.00 89.62 643 LEU A C 1
ATOM 5088 O O . LEU A 1 643 ? 13.329 14.398 -7.540 1.00 89.62 643 LEU A O 1
ATOM 5092 N N . GLN A 1 644 ? 14.532 12.535 -7.994 1.00 88.88 644 GLN A N 1
ATOM 5093 C CA . GLN A 1 644 ? 14.790 12.844 -9.399 1.00 88.88 644 GLN A CA 1
ATOM 5094 C C . GLN A 1 644 ? 13.680 12.362 -10.332 1.00 88.88 644 GLN A C 1
ATOM 5096 O O . GLN A 1 644 ? 13.188 13.145 -11.140 1.00 88.88 644 GLN A O 1
ATOM 5101 N N . TYR A 1 645 ? 13.273 11.095 -10.216 1.00 90.62 645 TYR A N 1
ATOM 5102 C CA . TYR A 1 645 ? 12.346 10.476 -11.170 1.00 90.62 645 TYR A CA 1
ATOM 5103 C C . TYR A 1 645 ? 11.024 10.002 -10.555 1.00 90.62 645 TYR A C 1
ATOM 5105 O O . TYR A 1 645 ? 10.095 9.701 -11.309 1.00 90.62 645 TYR A O 1
ATOM 5113 N N . GLY A 1 646 ? 10.921 9.964 -9.224 1.00 92.44 646 GLY A N 1
ATOM 5114 C CA . GLY A 1 646 ? 9.716 9.560 -8.504 1.00 92.44 646 GLY A CA 1
ATOM 5115 C C . GLY A 1 646 ? 8.589 10.594 -8.559 1.00 92.44 646 GLY A C 1
ATOM 5116 O O . GLY A 1 646 ? 8.655 11.586 -9.290 1.00 92.44 646 GLY A O 1
ATOM 5117 N N . LEU A 1 647 ? 7.535 10.340 -7.783 1.00 94.88 647 LEU A N 1
ATOM 5118 C CA . LEU A 1 647 ? 6.432 11.286 -7.567 1.00 94.88 647 LEU A CA 1
ATOM 5119 C C . LEU A 1 647 ? 6.740 12.169 -6.352 1.00 94.88 647 LEU A C 1
ATOM 5121 O O . LEU A 1 647 ? 7.615 11.836 -5.554 1.00 94.88 647 LEU A O 1
ATOM 5125 N N . THR A 1 648 ? 6.004 13.263 -6.163 1.00 94.12 648 THR A N 1
ATOM 5126 C CA . THR A 1 648 ? 6.155 14.091 -4.956 1.00 94.12 648 THR A CA 1
ATOM 5127 C C . THR A 1 648 ? 4.857 14.167 -4.177 1.00 94.12 648 THR A C 1
ATOM 5129 O O . THR A 1 648 ? 3.806 14.467 -4.740 1.00 94.12 648 THR A O 1
ATOM 5132 N N . ALA A 1 649 ? 4.940 13.951 -2.868 1.00 93.25 649 ALA A N 1
ATOM 5133 C CA . ALA A 1 649 ? 3.850 14.204 -1.943 1.00 93.25 649 ALA A CA 1
ATOM 5134 C C . ALA A 1 649 ? 4.138 15.395 -1.032 1.00 93.25 649 ALA A C 1
ATOM 5136 O O . ALA A 1 649 ? 5.291 15.725 -0.749 1.00 93.25 649 ALA A O 1
ATOM 5137 N N . ARG A 1 650 ? 3.066 16.007 -0.528 1.00 90.38 650 ARG A N 1
ATOM 5138 C CA . ARG A 1 650 ? 3.116 16.947 0.595 1.00 90.38 650 ARG A CA 1
ATOM 5139 C C . ARG A 1 650 ? 2.214 16.488 1.725 1.00 90.38 650 ARG A C 1
ATOM 5141 O O . ARG A 1 650 ? 1.127 15.975 1.464 1.00 90.38 650 ARG A O 1
ATOM 5148 N N . LEU A 1 651 ? 2.631 16.768 2.956 1.00 90.50 651 LEU A N 1
ATOM 5149 C CA . LEU A 1 651 ? 1.749 16.759 4.118 1.00 90.50 651 LEU A CA 1
ATOM 5150 C C . LEU A 1 651 ? 1.403 18.208 4.472 1.00 90.50 651 LEU A C 1
ATOM 5152 O O . LEU A 1 651 ? 2.268 19.008 4.844 1.00 90.50 651 LEU A O 1
ATOM 5156 N N . ALA A 1 652 ? 0.127 18.545 4.339 1.00 89.19 652 ALA A N 1
ATOM 5157 C CA . ALA A 1 652 ? -0.400 19.880 4.571 1.00 89.19 652 ALA A CA 1
ATOM 5158 C C . ALA A 1 652 ? -1.413 19.891 5.715 1.00 89.19 652 ALA A C 1
ATOM 5160 O O . ALA A 1 652 ? -2.003 18.863 6.050 1.00 89.19 652 ALA A O 1
ATOM 5161 N N . LYS A 1 653 ? -1.615 21.074 6.295 1.00 88.69 653 LYS A N 1
ATOM 5162 C CA . LYS A 1 653 ? -2.644 21.327 7.297 1.00 88.69 653 LYS A CA 1
ATOM 5163 C C . LYS A 1 653 ? -3.366 22.642 7.046 1.00 88.69 653 LYS A C 1
ATOM 5165 O O . LYS A 1 653 ? -2.854 23.513 6.340 1.00 88.69 653 LYS A O 1
ATOM 5170 N N . VAL A 1 654 ? -4.548 22.786 7.632 1.00 87.06 654 VAL A N 1
ATOM 5171 C CA . VAL A 1 654 ? -5.339 24.018 7.529 1.00 87.06 654 VAL A CA 1
ATOM 5172 C C . VAL A 1 654 ? -4.685 25.123 8.359 1.00 87.06 654 VAL A C 1
ATOM 5174 O O . VAL A 1 654 ? -4.378 24.931 9.533 1.00 87.06 654 VAL A O 1
ATOM 5177 N N . THR A 1 655 ? -4.464 26.285 7.748 1.00 86.38 655 THR A N 1
ATOM 5178 C CA . THR A 1 655 ? -3.877 27.468 8.413 1.00 86.38 655 THR A CA 1
ATOM 5179 C C . THR A 1 655 ? -4.750 28.713 8.320 1.00 86.38 655 THR A C 1
ATOM 5181 O O . THR A 1 655 ? -4.591 29.636 9.119 1.00 86.38 655 THR A O 1
ATOM 5184 N N . ALA A 1 656 ? -5.695 28.735 7.380 1.00 84.69 656 ALA A N 1
ATOM 5185 C CA . ALA A 1 656 ? -6.803 29.679 7.319 1.00 84.69 656 ALA A CA 1
ATOM 5186 C C . ALA A 1 656 ? -7.998 29.016 6.613 1.00 84.69 656 ALA A C 1
ATOM 5188 O O . ALA A 1 656 ? -7.869 27.923 6.062 1.00 84.69 656 ALA A O 1
ATOM 5189 N N . GLU A 1 657 ? -9.157 29.674 6.615 1.00 83.81 657 GLU A N 1
ATOM 5190 C CA . GLU A 1 657 ? -10.350 29.184 5.917 1.00 83.81 657 GLU A CA 1
ATOM 5191 C C . GLU A 1 657 ? -10.038 28.884 4.442 1.00 83.81 657 GLU A C 1
ATOM 5193 O O . GLU A 1 657 ? -9.515 29.739 3.724 1.00 83.81 657 GLU A O 1
ATOM 5198 N N . ASN A 1 658 ? -10.319 27.647 4.012 1.00 81.88 658 ASN A N 1
ATOM 5199 C CA . ASN A 1 658 ? -10.035 27.143 2.664 1.00 81.88 658 ASN A CA 1
ATOM 5200 C C . ASN A 1 658 ? -8.562 27.259 2.220 1.00 81.88 658 ASN A C 1
ATOM 5202 O O . ASN A 1 658 ? -8.269 27.234 1.023 1.00 81.88 658 ASN A O 1
ATOM 5206 N N . LYS A 1 659 ? -7.620 27.375 3.167 1.00 85.94 659 LYS A N 1
ATOM 5207 C CA . LYS A 1 659 ? -6.187 27.503 2.890 1.00 85.94 659 LYS A CA 1
ATOM 5208 C C . LYS A 1 659 ? -5.388 26.415 3.595 1.00 85.94 659 LYS A C 1
ATOM 5210 O O . LYS A 1 659 ? -5.422 26.284 4.820 1.00 85.94 659 LYS A O 1
ATOM 5215 N N . LEU A 1 660 ? -4.609 25.692 2.798 1.00 85.62 660 LEU A N 1
ATOM 5216 C CA . LEU A 1 660 ? -3.637 24.718 3.271 1.00 85.62 660 LEU A CA 1
ATOM 5217 C C . LEU A 1 660 ? -2.225 25.292 3.182 1.00 85.62 660 LEU A C 1
ATOM 5219 O O . LEU A 1 660 ? -1.841 25.818 2.139 1.00 85.62 660 LEU A O 1
ATOM 5223 N N . ASP A 1 661 ? -1.437 25.116 4.237 1.00 81.31 661 ASP A N 1
ATOM 5224 C CA . ASP A 1 661 ? 0.014 25.285 4.186 1.00 81.31 661 ASP A CA 1
ATOM 5225 C C . ASP A 1 661 ? 0.693 23.983 4.630 1.00 81.31 661 ASP A C 1
ATOM 5227 O O . ASP A 1 661 ? 0.120 23.153 5.342 1.00 81.31 661 ASP A O 1
ATOM 5231 N N . ALA A 1 662 ? 1.928 23.778 4.182 1.00 77.06 662 ALA A N 1
ATOM 5232 C CA . ALA A 1 662 ? 2.685 22.596 4.557 1.00 77.06 662 ALA A CA 1
ATOM 5233 C C . ALA A 1 662 ? 2.996 22.583 6.065 1.00 77.06 662 ALA A C 1
ATOM 5235 O O . ALA A 1 662 ? 3.218 23.631 6.679 1.00 77.06 662 ALA A O 1
ATOM 5236 N N . VAL A 1 663 ? 3.046 21.393 6.669 1.00 73.62 663 VAL A N 1
ATOM 5237 C CA . VAL A 1 663 ? 3.363 21.261 8.098 1.00 73.62 663 VAL A CA 1
ATOM 5238 C C . VAL A 1 663 ? 4.793 21.766 8.349 1.00 73.62 663 VAL A C 1
ATOM 5240 O O . VAL A 1 663 ? 5.757 21.274 7.761 1.00 73.62 663 VAL A O 1
ATOM 5243 N N . SER A 1 664 ? 4.946 22.781 9.206 1.00 54.94 664 SER A N 1
ATOM 5244 C CA . SER A 1 664 ? 6.183 23.557 9.354 1.00 54.94 664 SER A CA 1
ATOM 5245 C C . SER A 1 664 ? 7.275 22.830 10.154 1.00 54.94 664 SER A C 1
ATOM 5247 O O . SER A 1 664 ? 7.531 23.181 11.297 1.00 54.94 664 SER A O 1
ATOM 5249 N N . HIS A 1 665 ? 7.933 21.838 9.549 1.00 52.59 665 HIS A N 1
ATOM 5250 C CA . HIS A 1 665 ? 9.265 21.322 9.900 1.00 52.59 665 HIS A CA 1
ATOM 5251 C C . HIS A 1 665 ? 9.896 20.791 8.601 1.00 52.59 665 HIS A C 1
ATOM 5253 O O . HIS A 1 665 ? 9.319 19.928 7.947 1.00 52.59 665 HIS A O 1
ATOM 5259 N N . SER A 1 666 ? 11.058 21.316 8.195 1.00 46.47 666 SER A N 1
ATOM 5260 C CA . SER A 1 666 ? 11.552 21.325 6.797 1.00 46.47 666 SER A CA 1
ATOM 5261 C C . SER A 1 666 ? 11.760 19.974 6.087 1.00 46.47 666 SER A C 1
ATOM 5263 O O . SER A 1 666 ? 12.069 19.967 4.898 1.00 46.47 666 SER A O 1
ATOM 5265 N N . LYS A 1 667 ? 11.593 18.835 6.771 1.00 49.03 667 LYS A N 1
ATOM 5266 C CA . LYS A 1 667 ? 11.635 17.492 6.162 1.00 49.03 667 LYS A CA 1
ATOM 5267 C C . LYS A 1 667 ? 10.265 16.821 5.990 1.00 49.03 667 LYS A C 1
ATOM 5269 O O . LYS A 1 667 ? 10.205 15.817 5.296 1.00 49.03 667 LYS A O 1
ATOM 5274 N N . LEU A 1 668 ? 9.197 17.352 6.592 1.00 57.91 668 LEU A N 1
ATOM 5275 C CA . LEU A 1 668 ? 7.853 16.752 6.582 1.00 57.91 668 LEU A CA 1
ATOM 5276 C C . LEU A 1 668 ? 6.859 17.481 5.665 1.00 57.91 668 LEU A C 1
ATOM 5278 O O . LEU A 1 668 ? 5.774 16.966 5.423 1.00 57.91 668 LEU A O 1
ATOM 5282 N N . SER A 1 669 ? 7.211 18.664 5.152 1.00 73.56 669 SER A N 1
ATOM 5283 C CA . SER A 1 669 ? 6.340 19.467 4.285 1.00 73.56 669 SER A CA 1
ATOM 5284 C C . SER A 1 669 ? 6.121 18.823 2.917 1.00 73.56 669 SER A C 1
ATOM 5286 O O . SER A 1 669 ? 4.992 18.758 2.446 1.00 73.56 669 SER A O 1
ATOM 5288 N N . GLU A 1 670 ? 7.195 18.331 2.297 1.00 86.69 670 GLU A N 1
ATOM 5289 C CA . GLU A 1 670 ? 7.212 17.738 0.956 1.00 86.69 670 GLU A CA 1
ATOM 5290 C C . GLU A 1 670 ? 8.263 16.625 0.899 1.00 86.69 670 GLU A C 1
ATOM 5292 O O . GLU A 1 670 ? 9.403 16.830 1.332 1.00 86.69 670 GLU A O 1
ATOM 5297 N N . PHE A 1 671 ? 7.934 15.469 0.328 1.00 89.31 671 PHE A N 1
ATOM 5298 C CA . PHE A 1 671 ? 8.822 14.306 0.232 1.00 89.31 671 PHE A CA 1
ATOM 5299 C C . PHE A 1 671 ? 8.649 13.570 -1.104 1.00 89.31 671 PHE A C 1
ATOM 5301 O O . PHE A 1 671 ? 7.574 13.580 -1.698 1.00 89.31 671 PHE A O 1
ATOM 5308 N N . GLY A 1 672 ? 9.743 12.988 -1.603 1.00 91.44 672 GLY A N 1
ATOM 5309 C CA . GLY A 1 672 ? 9.720 12.178 -2.822 1.00 91.44 672 GLY A CA 1
ATOM 5310 C C . GLY A 1 672 ? 9.185 10.783 -2.515 1.00 91.44 672 GLY A C 1
ATOM 5311 O O . GLY A 1 672 ? 9.527 10.216 -1.484 1.00 91.44 672 GLY A O 1
ATOM 5312 N N . ILE A 1 673 ? 8.358 10.244 -3.404 1.00 93.19 673 ILE A N 1
ATOM 5313 C CA . ILE A 1 673 ? 7.851 8.876 -3.342 1.00 93.19 673 ILE A CA 1
ATOM 5314 C C . ILE A 1 673 ? 8.698 8.030 -4.284 1.00 93.19 673 ILE A C 1
ATOM 5316 O O . ILE A 1 673 ? 8.691 8.232 -5.503 1.00 93.19 673 ILE A O 1
ATOM 5320 N N . LYS A 1 674 ? 9.408 7.058 -3.714 1.00 92.00 674 LYS A N 1
ATOM 5321 C CA . LYS A 1 674 ? 10.154 6.040 -4.463 1.00 92.00 674 LYS A CA 1
ATOM 5322 C C . LYS A 1 674 ? 9.360 4.731 -4.579 1.00 92.00 674 LYS A C 1
ATOM 5324 O O . LYS A 1 674 ? 8.458 4.496 -3.776 1.00 92.00 674 LYS A O 1
ATOM 5329 N N . PRO A 1 675 ? 9.692 3.860 -5.548 1.00 92.69 675 PRO A N 1
ATOM 5330 C CA . PRO A 1 675 ? 9.070 2.546 -5.680 1.00 92.69 675 PRO A CA 1
ATOM 5331 C C . PRO A 1 675 ? 9.164 1.664 -4.435 1.00 92.69 675 PRO A C 1
ATOM 5333 O O . PRO A 1 675 ? 10.183 1.665 -3.745 1.00 92.69 675 PRO A O 1
ATOM 5336 N N . GLY A 1 676 ? 8.149 0.830 -4.208 1.00 90.62 676 GLY A N 1
ATOM 5337 C CA . GLY A 1 676 ? 8.059 -0.101 -3.080 1.00 90.62 676 GLY A CA 1
ATOM 5338 C C . GLY A 1 676 ? 7.239 0.440 -1.914 1.00 90.62 676 GLY A C 1
ATOM 5339 O O . GLY A 1 676 ? 6.566 1.460 -2.047 1.00 90.62 676 GLY A O 1
ATOM 5340 N N . THR A 1 677 ? 7.284 -0.270 -0.784 1.00 89.12 677 THR A N 1
ATOM 5341 C CA . THR A 1 677 ? 6.587 0.116 0.451 1.00 89.12 677 THR A CA 1
ATOM 5342 C C . THR A 1 677 ? 7.539 0.824 1.403 1.00 89.12 677 THR A C 1
ATOM 5344 O O . THR A 1 677 ? 8.547 0.235 1.796 1.00 89.12 677 THR A O 1
ATOM 5347 N N . HIS A 1 678 ? 7.201 2.049 1.809 1.00 87.75 678 HIS A N 1
ATOM 5348 C CA . HIS A 1 678 ? 8.038 2.886 2.670 1.00 87.75 678 HIS A CA 1
ATOM 5349 C C . HIS A 1 678 ? 7.230 3.581 3.763 1.00 87.75 678 HIS A C 1
ATOM 5351 O O . HIS A 1 678 ? 6.033 3.839 3.631 1.00 87.75 678 HIS A O 1
ATOM 5357 N N . THR A 1 679 ? 7.921 3.897 4.855 1.00 85.94 679 THR A N 1
ATOM 5358 C CA . THR A 1 679 ? 7.431 4.798 5.899 1.00 85.94 679 THR A CA 1
ATOM 5359 C C . THR A 1 679 ? 7.928 6.204 5.593 1.00 85.94 679 THR A C 1
ATOM 5361 O O . THR A 1 679 ? 9.139 6.418 5.558 1.00 85.94 679 THR A O 1
ATOM 5364 N N . GLU A 1 680 ? 7.017 7.160 5.418 1.00 80.56 680 GLU A N 1
ATOM 5365 C CA . GLU A 1 680 ? 7.378 8.522 4.992 1.00 80.56 680 GLU A CA 1
ATOM 5366 C C . GLU A 1 680 ? 7.295 9.536 6.131 1.00 80.56 680 GLU A C 1
ATOM 5368 O O . GLU A 1 680 ? 8.187 10.366 6.315 1.00 80.56 680 GLU A O 1
ATOM 5373 N N . VAL A 1 681 ? 6.226 9.466 6.930 1.00 73.06 681 VAL A N 1
ATOM 5374 C CA . VAL A 1 681 ? 5.988 10.413 8.023 1.00 73.06 681 VAL A CA 1
ATOM 5375 C C . VAL A 1 681 ? 5.700 9.666 9.308 1.00 73.06 681 VAL A C 1
ATOM 5377 O O . VAL A 1 681 ? 4.828 8.805 9.360 1.00 73.06 681 VAL A O 1
ATOM 5380 N N . LEU A 1 682 ? 6.405 10.062 10.364 1.00 72.75 682 LEU A N 1
ATOM 5381 C CA . LEU A 1 682 ? 6.179 9.594 11.718 1.00 72.75 682 LEU A CA 1
ATOM 5382 C C . LEU A 1 682 ? 5.913 10.793 12.624 1.00 72.75 682 LEU A C 1
ATOM 5384 O O . LEU A 1 682 ? 6.766 11.671 12.776 1.00 72.75 682 LEU A O 1
ATOM 5388 N N . ARG A 1 683 ? 4.740 10.818 13.251 1.00 71.81 683 ARG A N 1
ATOM 5389 C CA . ARG A 1 683 ? 4.413 11.763 14.317 1.00 71.81 683 ARG A CA 1
ATOM 5390 C C . ARG A 1 683 ? 4.321 10.992 15.626 1.00 71.81 683 ARG A C 1
ATOM 5392 O O . ARG A 1 683 ? 3.670 9.959 15.687 1.00 71.81 683 ARG A O 1
ATOM 5399 N N . VAL A 1 684 ? 5.002 11.491 16.648 1.00 61.03 684 VAL A N 1
ATOM 5400 C CA . VAL A 1 684 ? 5.076 10.896 17.991 1.00 61.03 684 VAL A CA 1
ATOM 5401 C C . VAL A 1 684 ? 4.401 11.856 18.963 1.00 61.03 684 VAL A C 1
ATOM 5403 O O . VAL A 1 684 ? 4.394 13.052 18.677 1.00 61.03 684 VAL A O 1
ATOM 5406 N N . LYS A 1 685 ? 3.862 11.361 20.080 1.00 68.50 685 LYS A N 1
ATOM 5407 C CA . LYS A 1 685 ? 3.097 12.115 21.093 1.00 68.50 685 LYS A CA 1
ATOM 5408 C C . LYS A 1 685 ? 3.553 13.566 21.326 1.00 68.50 685 LYS A C 1
ATOM 5410 O O . LYS A 1 685 ? 2.730 14.474 21.263 1.00 68.50 685 LYS A O 1
ATOM 5415 N N . ASP A 1 686 ? 4.855 13.819 21.476 1.00 59.81 686 ASP A N 1
ATOM 5416 C CA . ASP A 1 686 ? 5.409 15.171 21.692 1.00 59.81 686 ASP A CA 1
ATOM 5417 C C . ASP A 1 686 ? 5.103 16.171 20.549 1.00 59.81 686 ASP A C 1
ATOM 5419 O O . ASP A 1 686 ? 4.980 17.373 20.778 1.00 59.81 686 ASP A O 1
ATOM 5423 N N . ASN A 1 687 ? 4.923 15.669 19.324 1.00 59.91 687 ASN A N 1
ATOM 5424 C CA . ASN A 1 687 ? 4.576 16.412 18.106 1.00 59.91 687 ASN A CA 1
ATOM 5425 C C . ASN A 1 687 ? 3.084 16.297 17.713 1.00 59.91 687 ASN A C 1
ATOM 5427 O O . ASN A 1 687 ? 2.685 16.848 16.682 1.00 59.91 687 ASN A O 1
ATOM 5431 N N . LEU A 1 688 ? 2.277 15.544 18.470 1.00 60.72 688 LEU A N 1
ATOM 5432 C CA . LEU A 1 688 ? 0.854 15.256 18.217 1.00 60.72 688 LEU A CA 1
ATOM 5433 C C . LEU A 1 688 ? -0.096 16.158 19.033 1.00 60.72 688 LEU A C 1
ATOM 5435 O O . LEU A 1 688 ? -1.305 15.974 18.986 1.00 60.72 688 LEU A O 1
ATOM 5439 N N . THR A 1 689 ? 0.429 17.142 19.764 1.00 61.41 689 THR A N 1
ATOM 5440 C CA . THR A 1 689 ? -0.332 17.945 20.739 1.00 61.41 689 THR A CA 1
ATOM 5441 C C . THR A 1 689 ? -1.224 19.039 20.143 1.00 61.41 689 THR A C 1
ATOM 5443 O O . THR A 1 689 ? -1.895 19.727 20.905 1.00 61.41 689 THR A O 1
ATOM 5446 N N . THR A 1 690 ? -1.250 19.227 18.818 1.00 74.75 690 THR A N 1
ATOM 5447 C CA . THR A 1 690 ? -2.109 20.230 18.166 1.00 74.75 690 THR A CA 1
ATOM 5448 C C . THR A 1 690 ? -3.279 19.577 17.443 1.00 74.75 690 THR A C 1
ATOM 5450 O O . THR A 1 690 ? -3.085 18.694 16.607 1.00 74.75 690 THR A O 1
ATOM 5453 N N . GLU A 1 691 ? -4.494 20.042 17.732 1.00 87.25 691 GLU A N 1
ATOM 5454 C CA . GLU A 1 691 ? -5.690 19.701 16.969 1.00 87.25 691 GLU A CA 1
ATOM 5455 C C . GLU A 1 691 ? -5.576 20.327 15.574 1.00 87.25 691 GLU A C 1
ATOM 5457 O O . GLU A 1 691 ? -5.449 21.542 15.423 1.00 87.25 691 GLU A O 1
ATOM 5462 N N . ASP A 1 692 ? -5.577 19.512 14.526 1.00 89.06 692 ASP A N 1
ATOM 5463 C CA . ASP A 1 692 ? -5.327 19.944 13.148 1.00 89.06 692 ASP A CA 1
ATOM 5464 C C . ASP A 1 692 ? -6.012 18.977 12.168 1.00 89.06 692 ASP A C 1
ATOM 5466 O O . ASP A 1 692 ? -6.250 17.807 12.472 1.00 89.06 692 ASP A O 1
ATOM 5470 N N . HIS A 1 693 ? -6.297 19.464 10.960 1.00 90.62 693 HIS A N 1
ATOM 5471 C CA . HIS A 1 693 ? -6.760 18.642 9.841 1.00 90.62 693 HIS A CA 1
ATOM 5472 C C . HIS A 1 693 ? -5.607 18.422 8.865 1.00 90.62 693 HIS A C 1
ATOM 5474 O O . HIS A 1 693 ? -5.035 19.398 8.370 1.00 90.62 693 HIS A O 1
ATOM 5480 N N . PHE A 1 694 ? -5.273 17.163 8.589 1.00 90.88 694 PHE A N 1
ATOM 5481 C CA . PHE A 1 694 ? -4.135 16.773 7.762 1.00 90.88 694 PHE A CA 1
ATOM 5482 C C . PHE A 1 694 ? -4.574 16.309 6.383 1.00 90.88 694 PHE A C 1
ATOM 5484 O O . PHE A 1 694 ? -5.557 15.585 6.249 1.00 90.88 694 PHE A O 1
ATOM 5491 N N . TYR A 1 695 ? -3.794 16.695 5.374 1.00 93.00 695 TYR A N 1
ATOM 5492 C CA . TYR A 1 695 ? -4.022 16.355 3.975 1.00 93.00 695 TYR A CA 1
ATOM 5493 C C . TYR A 1 695 ? -2.722 15.881 3.344 1.00 93.00 695 TYR A C 1
ATOM 5495 O O . TYR A 1 695 ? -1.715 16.597 3.362 1.00 93.00 695 TYR A O 1
ATOM 5503 N N . VAL A 1 696 ? -2.763 14.706 2.732 1.00 94.12 696 VAL A N 1
ATOM 5504 C CA . VAL A 1 696 ? -1.719 14.209 1.846 1.00 94.12 696 VAL A CA 1
ATOM 5505 C C . VAL A 1 696 ? -2.168 14.427 0.411 1.00 94.12 696 VAL A C 1
ATOM 5507 O O . VAL A 1 696 ? -3.207 13.924 -0.011 1.00 94.12 696 VAL A O 1
ATOM 5510 N N . HIS A 1 697 ? -1.362 15.175 -0.335 1.00 94.00 697 HIS A N 1
ATOM 5511 C CA . HIS A 1 697 ? -1.547 15.376 -1.769 1.00 94.00 697 HIS A CA 1
ATOM 5512 C C . HIS A 1 697 ? -0.343 14.839 -2.521 1.00 94.00 697 HIS A C 1
ATOM 5514 O O . HIS A 1 697 ? 0.781 14.985 -2.040 1.00 94.00 697 HIS A O 1
ATOM 5520 N N . VAL A 1 698 ? -0.576 14.309 -3.719 1.00 95.75 698 VAL A N 1
ATOM 5521 C CA . VAL A 1 698 ? 0.467 13.810 -4.620 1.00 95.75 698 VAL A CA 1
ATOM 5522 C C . VAL A 1 698 ? 0.406 14.579 -5.934 1.00 95.75 698 VAL A C 1
ATOM 5524 O O . VAL A 1 698 ? -0.680 14.911 -6.412 1.00 95.75 698 VAL A O 1
ATOM 5527 N N . VAL A 1 699 ? 1.571 14.853 -6.512 1.00 95.06 699 VAL A N 1
ATOM 5528 C CA . VAL A 1 699 ? 1.723 15.384 -7.869 1.00 95.06 699 VAL A CA 1
ATOM 5529 C C . VAL A 1 699 ? 2.742 14.558 -8.653 1.00 95.06 699 VAL A C 1
ATOM 5531 O O . VAL A 1 699 ? 3.671 13.976 -8.085 1.00 95.06 699 VAL A O 1
ATOM 5534 N N . GLY A 1 700 ? 2.582 14.536 -9.977 1.00 94.31 700 GLY A N 1
ATOM 5535 C CA . GLY A 1 700 ? 3.452 13.788 -10.890 1.00 94.31 700 GLY A CA 1
ATOM 5536 C C . GLY A 1 700 ? 4.864 14.355 -11.051 1.00 94.31 700 GLY A C 1
ATOM 5537 O O . GLY A 1 700 ? 5.772 13.642 -11.481 1.00 94.31 700 GLY A O 1
ATOM 5538 N N . THR A 1 701 ? 5.046 15.635 -10.726 1.00 93.19 701 THR A N 1
ATOM 5539 C CA . THR A 1 701 ? 6.310 16.361 -10.885 1.00 93.19 701 THR A CA 1
ATOM 5540 C C . THR A 1 701 ? 7.316 15.892 -9.839 1.00 93.19 701 THR A C 1
ATOM 5542 O O . THR A 1 701 ? 6.978 15.770 -8.655 1.00 93.19 701 THR A O 1
ATOM 5545 N N . SER A 1 702 ? 8.551 15.621 -10.261 1.00 91.12 702 SER A N 1
ATOM 5546 C CA . SER A 1 702 ? 9.587 15.166 -9.335 1.00 91.12 702 SER A CA 1
ATOM 5547 C C . SER A 1 702 ? 10.027 16.296 -8.408 1.00 91.12 702 SER A C 1
ATOM 5549 O O . SER A 1 702 ? 9.870 17.485 -8.705 1.00 91.12 702 SER A O 1
ATOM 5551 N N . LYS A 1 703 ? 10.605 15.949 -7.257 1.00 89.81 703 LYS A N 1
ATOM 5552 C CA . LYS A 1 703 ? 10.969 16.956 -6.257 1.00 89.81 703 LYS A CA 1
ATOM 5553 C C . LYS A 1 703 ? 12.094 17.878 -6.744 1.00 89.81 703 LYS A C 1
ATOM 5555 O O . LYS A 1 703 ? 12.114 19.056 -6.384 1.00 89.81 703 LYS A O 1
ATOM 5560 N N . HIS A 1 704 ? 13.008 17.387 -7.584 1.00 88.75 704 HIS A N 1
ATOM 5561 C CA . HIS A 1 704 ? 14.051 18.211 -8.209 1.00 88.75 704 HIS A CA 1
ATOM 5562 C C . HIS A 1 704 ? 13.507 19.243 -9.205 1.00 88.75 704 HIS A C 1
ATOM 5564 O O . HIS A 1 704 ? 14.097 20.317 -9.347 1.00 88.75 704 HIS A O 1
ATOM 5570 N N . GLU A 1 705 ? 12.353 18.974 -9.813 1.00 86.12 705 GLU A N 1
ATOM 5571 C CA . GLU A 1 705 ? 11.675 19.881 -10.744 1.00 86.12 705 GLU A CA 1
ATOM 5572 C C . GLU A 1 705 ? 10.827 20.957 -10.052 1.00 86.12 705 GLU A C 1
ATOM 5574 O O . GLU A 1 705 ? 10.236 21.794 -10.729 1.00 86.12 705 GLU A O 1
ATOM 5579 N N . LYS A 1 706 ? 10.834 21.001 -8.710 1.00 87.69 706 LYS A N 1
ATOM 5580 C CA . LYS A 1 706 ? 10.093 21.969 -7.880 1.00 87.69 706 LYS A CA 1
ATOM 5581 C C . LYS A 1 706 ? 8.576 21.858 -8.104 1.00 87.69 706 LYS A C 1
ATOM 5583 O O . LYS A 1 706 ? 7.989 22.704 -8.781 1.00 87.69 706 LYS A O 1
ATOM 5588 N N . PRO A 1 707 ? 7.935 20.829 -7.528 1.00 89.12 707 PRO A N 1
ATOM 5589 C CA . PRO A 1 707 ? 6.508 20.591 -7.701 1.00 89.12 707 PRO A CA 1
ATOM 5590 C C . PRO A 1 707 ? 5.681 21.785 -7.217 1.00 89.12 707 PRO A C 1
ATOM 5592 O O . PRO A 1 707 ? 5.992 22.397 -6.196 1.00 89.12 707 PRO A O 1
ATOM 5595 N N . SER A 1 708 ? 4.600 22.091 -7.938 1.00 89.12 708 SER A N 1
ATOM 5596 C CA . SER A 1 708 ? 3.601 23.066 -7.498 1.00 89.12 708 SER A CA 1
ATOM 5597 C C . SER A 1 708 ? 2.377 22.349 -6.942 1.00 89.12 708 SER A C 1
ATOM 5599 O O . SER A 1 708 ? 1.850 21.414 -7.544 1.00 89.12 708 SER A O 1
ATOM 5601 N N . PHE A 1 709 ? 1.898 22.842 -5.804 1.00 90.38 709 PHE A N 1
ATOM 5602 C CA . PHE A 1 709 ? 0.626 22.448 -5.210 1.00 90.38 709 PHE A CA 1
ATOM 5603 C C . PHE A 1 709 ? -0.364 23.621 -5.169 1.00 90.38 709 PHE A C 1
ATOM 5605 O O . PHE A 1 709 ? -1.194 23.714 -4.257 1.00 90.38 709 PHE A O 1
ATOM 5612 N N . ASP A 1 710 ? -0.242 24.532 -6.136 1.00 89.69 710 ASP A N 1
ATOM 5613 C CA . ASP A 1 710 ? -1.152 25.659 -6.296 1.00 89.69 710 ASP A CA 1
ATOM 5614 C C . ASP A 1 710 ? -2.571 25.165 -6.589 1.00 89.69 710 ASP A C 1
ATOM 5616 O O . ASP A 1 710 ? -2.789 24.181 -7.305 1.00 89.69 710 ASP A O 1
ATOM 5620 N N . VAL A 1 711 ? -3.549 25.866 -6.024 1.00 87.94 711 VAL A N 1
ATOM 5621 C CA . VAL A 1 711 ? -4.970 25.560 -6.202 1.00 87.94 711 VAL A CA 1
ATOM 5622 C C . VAL A 1 711 ? -5.505 26.160 -7.502 1.00 87.94 711 VAL A C 1
ATOM 5624 O O . VAL A 1 711 ? -4.938 27.115 -8.037 1.00 87.94 711 VAL A O 1
ATOM 5627 N N . ASN A 1 712 ? -6.620 25.627 -8.006 1.00 83.75 712 ASN A N 1
ATOM 5628 C CA . ASN A 1 712 ? -7.362 26.226 -9.117 1.00 83.75 712 ASN A CA 1
ATOM 5629 C C . ASN A 1 712 ? -8.728 26.742 -8.630 1.00 83.75 712 ASN A C 1
ATOM 5631 O O . ASN A 1 712 ? -9.702 25.995 -8.705 1.00 83.75 712 ASN A O 1
ATOM 5635 N N . PRO A 1 713 ? -8.845 28.019 -8.213 1.00 78.88 713 PRO A N 1
ATOM 5636 C CA . PRO A 1 713 ? -10.101 28.568 -7.691 1.00 78.88 713 PRO A CA 1
ATOM 5637 C C . PRO A 1 713 ? -11.266 28.560 -8.693 1.00 78.88 713 PRO A C 1
ATOM 5639 O O . PRO A 1 713 ? -12.407 28.782 -8.308 1.00 78.88 713 PRO A O 1
ATOM 5642 N N . GLY A 1 714 ? -10.990 28.363 -9.988 1.00 80.19 714 GLY A N 1
ATOM 5643 C CA . GLY A 1 714 ? -12.013 28.237 -11.028 1.00 80.19 714 GLY A CA 1
ATOM 5644 C C . GLY A 1 714 ? -12.562 26.817 -11.210 1.00 80.19 714 GLY A C 1
ATOM 5645 O O . GLY A 1 714 ? -13.450 26.632 -12.042 1.00 80.19 714 GLY A O 1
ATOM 5646 N N . ALA A 1 715 ? -12.033 25.815 -10.499 1.00 84.31 715 ALA A N 1
ATOM 5647 C CA . ALA A 1 715 ? -12.540 24.446 -10.552 1.00 84.31 715 ALA A CA 1
ATOM 5648 C C . ALA A 1 715 ? -13.891 24.314 -9.814 1.00 84.31 715 ALA A C 1
ATOM 5650 O O . ALA A 1 715 ? -14.171 25.092 -8.903 1.00 84.31 715 ALA A O 1
ATOM 5651 N N . PRO A 1 716 ? -14.748 23.341 -10.171 1.00 83.19 716 PRO A N 1
ATOM 5652 C CA . PRO A 1 716 ? -15.950 23.051 -9.396 1.00 83.19 716 PRO A CA 1
ATOM 5653 C C . PRO A 1 716 ? -15.598 22.589 -7.969 1.00 83.19 716 PRO A C 1
ATOM 5655 O O . PRO A 1 716 ? -14.724 21.727 -7.821 1.00 83.19 716 PRO A O 1
ATOM 5658 N N . PRO A 1 717 ? -16.283 23.084 -6.921 1.00 82.56 717 PRO A N 1
ATOM 5659 C CA . PRO A 1 717 ? -16.155 22.523 -5.580 1.00 82.56 717 PRO A CA 1
ATOM 5660 C C . PRO A 1 717 ? -16.504 21.029 -5.571 1.00 82.56 717 PRO A C 1
ATOM 5662 O O . PRO A 1 717 ? -17.418 20.629 -6.300 1.00 82.56 717 PRO A O 1
ATOM 5665 N N . PRO A 1 718 ? -15.852 20.200 -4.736 1.00 87.00 718 PRO A N 1
ATOM 5666 C CA . PRO A 1 718 ? -14.784 20.507 -3.764 1.00 87.00 718 PRO A CA 1
ATOM 5667 C C . PRO A 1 718 ? -13.335 20.700 -4.292 1.00 87.00 718 PRO A C 1
ATOM 5669 O O . PRO A 1 718 ? -12.419 20.797 -3.472 1.00 87.00 718 PRO A O 1
ATOM 5672 N N . LEU A 1 719 ? -13.061 20.730 -5.607 1.00 88.00 719 LEU A N 1
ATOM 5673 C CA . LEU A 1 719 ? -11.676 20.800 -6.133 1.00 88.00 719 LEU A CA 1
ATOM 5674 C C . LEU A 1 719 ? -11.053 22.203 -6.169 1.00 88.00 719 LEU A C 1
ATOM 5676 O O . LEU A 1 719 ? -9.847 22.334 -6.370 1.00 88.00 719 LEU A O 1
ATOM 5680 N N . ASP A 1 720 ? -11.844 23.249 -5.970 1.00 87.38 720 ASP A N 1
ATOM 5681 C CA . ASP A 1 720 ? -11.435 24.659 -5.994 1.00 87.38 720 ASP A CA 1
ATOM 5682 C C . ASP A 1 720 ? -10.349 25.019 -4.964 1.00 87.38 720 ASP A C 1
ATOM 5684 O O . ASP A 1 720 ? -9.573 25.957 -5.161 1.00 87.38 720 ASP A O 1
ATOM 5688 N N . THR A 1 721 ? -10.261 24.238 -3.888 1.00 88.00 721 THR A N 1
ATOM 5689 C CA . THR A 1 721 ? -9.318 24.408 -2.768 1.00 88.00 721 THR A CA 1
ATOM 5690 C C . THR A 1 721 ? -8.152 23.418 -2.785 1.00 88.00 721 THR A C 1
ATOM 5692 O O . THR A 1 721 ? -7.331 23.392 -1.864 1.00 88.00 721 THR A O 1
ATOM 5695 N N . ARG A 1 722 ? -8.055 22.593 -3.831 1.00 89.19 722 ARG A N 1
ATOM 5696 C CA . ARG A 1 722 ? -7.123 21.462 -3.922 1.00 89.19 722 ARG A CA 1
ATOM 5697 C C . ARG A 1 722 ? -6.133 21.657 -5.076 1.00 89.19 722 ARG A C 1
ATOM 5699 O O . ARG A 1 722 ? -6.369 22.511 -5.935 1.00 89.19 722 ARG A O 1
ATOM 5706 N N . PRO A 1 723 ? -4.986 20.946 -5.091 1.00 91.12 723 PRO A N 1
ATOM 5707 C CA . PRO A 1 723 ? -3.968 21.142 -6.118 1.00 91.12 723 PRO A CA 1
ATOM 5708 C C . PRO A 1 723 ? -4.539 20.998 -7.528 1.00 91.12 723 PRO A C 1
ATOM 5710 O O . PRO A 1 723 ? -5.198 20.008 -7.840 1.00 91.12 723 PRO A O 1
ATOM 5713 N N . LYS A 1 724 ? -4.220 21.957 -8.404 1.00 91.25 724 LYS A N 1
ATOM 5714 C CA . LYS A 1 724 ? -4.648 21.964 -9.813 1.00 91.25 724 LYS A CA 1
ATOM 5715 C C . LYS A 1 724 ? -4.269 20.679 -10.557 1.00 91.25 724 LYS A C 1
ATOM 5717 O O . LYS A 1 724 ? -4.968 20.285 -11.482 1.00 91.25 724 LYS A O 1
ATOM 5722 N N . HIS A 1 725 ? -3.153 20.073 -10.165 1.00 92.31 725 HIS A N 1
ATOM 5723 C CA . HIS A 1 725 ? -2.503 18.936 -10.813 1.00 92.31 725 HIS A CA 1
ATOM 5724 C C . HIS A 1 725 ? -2.438 17.715 -9.885 1.00 92.31 725 HIS A C 1
ATOM 5726 O O . HIS A 1 725 ? -1.431 17.009 -9.839 1.00 92.31 725 HIS A O 1
ATOM 5732 N N . ALA A 1 726 ? -3.496 17.494 -9.097 1.00 91.75 726 ALA A N 1
ATOM 5733 C CA . ALA A 1 726 ? -3.564 16.365 -8.179 1.00 91.75 726 ALA A CA 1
ATOM 5734 C C . ALA A 1 726 ? -3.452 15.030 -8.934 1.00 91.75 726 ALA A C 1
ATOM 5736 O O . ALA A 1 726 ? -4.137 14.790 -9.935 1.00 91.75 726 ALA A O 1
ATOM 5737 N N . THR A 1 727 ? -2.580 14.159 -8.438 1.00 95.75 727 THR A N 1
ATOM 5738 C CA . THR A 1 727 ? -2.448 12.778 -8.894 1.00 95.75 727 THR A CA 1
ATOM 5739 C C . THR A 1 727 ? -3.374 11.897 -8.066 1.00 95.75 727 THR A C 1
ATOM 5741 O O . THR A 1 727 ? -3.209 11.869 -6.850 1.00 95.75 727 THR A O 1
ATOM 5744 N N . PRO A 1 728 ? -4.325 11.166 -8.675 1.00 95.06 728 PRO A N 1
ATOM 5745 C CA . PRO A 1 728 ? -5.173 10.241 -7.931 1.00 95.06 728 PRO A CA 1
ATOM 5746 C C . PRO A 1 728 ? -4.382 9.028 -7.437 1.00 95.06 728 PRO A C 1
ATOM 5748 O O . PRO A 1 728 ? -3.567 8.479 -8.178 1.00 95.06 728 PRO A O 1
ATOM 5751 N N . PHE A 1 729 ? -4.650 8.587 -6.210 1.00 96.75 729 PHE A N 1
ATOM 5752 C CA . PHE A 1 729 ? -4.026 7.416 -5.589 1.00 96.75 729 PHE A CA 1
ATOM 5753 C C . PHE A 1 729 ? -5.022 6.671 -4.691 1.00 96.75 729 PHE A C 1
ATOM 5755 O O . PHE A 1 729 ? -6.102 7.172 -4.385 1.00 96.75 729 PHE A O 1
ATOM 5762 N N . LEU A 1 730 ? -4.691 5.434 -4.325 1.00 96.44 730 LEU A N 1
ATOM 5763 C CA . LEU A 1 730 ? -5.549 4.538 -3.553 1.00 96.44 730 LEU A CA 1
ATOM 5764 C C . LEU A 1 730 ? -5.508 4.880 -2.057 1.00 96.44 730 LEU A C 1
ATOM 5766 O O . LEU A 1 730 ? -4.427 4.915 -1.461 1.00 96.44 730 LEU A O 1
ATOM 5770 N N . VAL A 1 731 ? -6.685 5.049 -1.452 1.00 95.88 731 VAL A N 1
ATOM 5771 C CA . VAL A 1 731 ? -6.871 5.356 -0.021 1.00 95.88 731 VAL A CA 1
ATOM 5772 C C . VAL A 1 731 ? -7.828 4.356 0.645 1.00 95.88 731 VAL A C 1
ATOM 5774 O O . VAL A 1 731 ? -8.664 3.779 -0.059 1.00 95.88 731 VAL A O 1
ATOM 5777 N N . PRO A 1 732 ? -7.716 4.120 1.966 1.00 94.19 732 PRO A N 1
ATOM 5778 C CA . PRO A 1 732 ? -8.521 3.121 2.665 1.00 94.19 732 PRO A CA 1
ATOM 5779 C C . PRO A 1 732 ? -9.932 3.630 3.011 1.00 94.19 732 PRO A C 1
ATOM 5781 O O . PRO A 1 732 ? -10.096 4.739 3.516 1.00 94.19 732 PRO A O 1
ATOM 5784 N N . PHE A 1 733 ? -10.938 2.785 2.802 1.00 91.50 733 PHE A N 1
ATOM 5785 C CA . PHE A 1 733 ? -12.332 2.967 3.218 1.00 91.50 733 PHE A CA 1
ATOM 5786 C C . PHE A 1 733 ? -12.754 1.790 4.084 1.00 91.50 733 PHE A C 1
ATOM 5788 O O . PHE A 1 733 ? -12.575 0.651 3.652 1.00 91.50 733 PHE A O 1
ATOM 5795 N N . ASN A 1 734 ? -13.302 2.046 5.272 1.00 89.56 734 ASN A N 1
ATOM 5796 C CA . ASN A 1 734 ? -13.827 0.970 6.104 1.00 89.56 734 ASN A CA 1
ATOM 5797 C C . ASN A 1 734 ? -15.012 0.290 5.400 1.00 89.56 734 ASN A C 1
ATOM 5799 O O . ASN A 1 734 ? -15.900 0.961 4.874 1.00 89.56 734 ASN A O 1
ATOM 5803 N N . ASP A 1 735 ? -14.999 -1.042 5.373 1.00 87.69 735 ASP A N 1
ATOM 5804 C CA . ASP A 1 735 ? -16.106 -1.856 4.878 1.00 87.69 735 ASP A CA 1
ATOM 5805 C C . ASP A 1 735 ? -16.800 -2.540 6.057 1.00 87.69 735 ASP A C 1
ATOM 5807 O O . ASP A 1 735 ? -16.585 -3.716 6.353 1.00 87.69 735 ASP A O 1
ATOM 5811 N N . GLU A 1 736 ? -17.642 -1.772 6.744 1.00 84.88 736 GLU A N 1
ATOM 5812 C CA . GLU A 1 736 ? -18.346 -2.235 7.939 1.00 84.88 736 GLU A CA 1
ATOM 5813 C C . GLU A 1 736 ? -19.224 -3.471 7.657 1.00 84.88 736 GLU A C 1
ATOM 5815 O O . GLU A 1 736 ? -19.395 -4.348 8.501 1.00 84.88 736 GLU A O 1
ATOM 5820 N N . SER A 1 737 ? -19.774 -3.584 6.443 1.00 85.56 737 SER A N 1
ATOM 5821 C CA . SER A 1 737 ? -20.605 -4.734 6.073 1.00 85.56 737 SER A CA 1
ATOM 5822 C C . SER A 1 737 ? -19.793 -6.026 6.028 1.00 85.56 737 SER A C 1
ATOM 5824 O O . SER A 1 737 ? -20.257 -7.062 6.512 1.00 85.56 737 SER A O 1
ATOM 5826 N N . GLU A 1 738 ? -18.592 -5.989 5.449 1.00 83.75 738 GLU A N 1
ATOM 5827 C CA . GLU A 1 738 ? -17.681 -7.136 5.468 1.00 83.75 738 GLU A CA 1
ATOM 5828 C C . GLU A 1 738 ? -17.105 -7.410 6.865 1.00 83.75 738 GLU A C 1
ATOM 5830 O O . GLU A 1 738 ? -16.902 -8.582 7.208 1.00 83.75 738 GLU A O 1
ATOM 5835 N N . ASP A 1 739 ? -16.932 -6.378 7.699 1.00 84.25 739 ASP A N 1
ATOM 5836 C CA . ASP A 1 739 ? -16.541 -6.521 9.109 1.00 84.25 739 ASP A CA 1
ATOM 5837 C C . ASP A 1 739 ? -17.555 -7.363 9.876 1.00 84.25 739 ASP A C 1
ATOM 5839 O O . ASP A 1 739 ? -17.199 -8.401 10.440 1.00 84.25 739 ASP A O 1
ATOM 5843 N N . TRP A 1 740 ? -18.834 -6.984 9.826 1.00 84.75 740 TRP A N 1
ATOM 5844 C CA . TRP A 1 740 ? -19.903 -7.697 10.527 1.00 84.75 740 TRP A CA 1
ATOM 5845 C C . TRP A 1 740 ? -20.116 -9.117 10.008 1.00 84.75 740 TRP A C 1
ATOM 5847 O O . TRP A 1 740 ? -20.279 -10.051 10.797 1.00 84.75 740 TRP A O 1
ATOM 5857 N N . LYS A 1 741 ? -20.044 -9.326 8.688 1.00 85.38 741 LYS A N 1
ATOM 5858 C CA . LYS A 1 741 ? -20.102 -10.674 8.101 1.00 85.38 741 LYS A CA 1
ATOM 5859 C C . LYS A 1 741 ? -18.965 -11.558 8.604 1.00 85.38 741 LYS A C 1
ATOM 5861 O O . LYS A 1 741 ? -19.201 -12.710 8.977 1.00 85.38 741 LYS A O 1
ATOM 5866 N N . SER A 1 742 ? -17.740 -11.036 8.593 1.00 83.00 742 SER A N 1
ATOM 5867 C CA . SER A 1 742 ? -16.550 -11.763 9.040 1.00 83.00 742 SER A CA 1
ATOM 5868 C C . SER A 1 742 ? -16.607 -12.048 10.534 1.00 83.00 742 SER A C 1
ATOM 5870 O O . SER A 1 742 ? -16.305 -13.164 10.955 1.00 83.00 742 SER A O 1
ATOM 5872 N N . TRP A 1 743 ? -17.046 -11.072 11.324 1.00 82.62 743 TRP A N 1
ATOM 5873 C CA . TRP A 1 743 ? -17.195 -11.191 12.767 1.00 82.62 743 TRP A CA 1
ATOM 5874 C C . TRP A 1 743 ? -18.257 -12.226 13.158 1.00 82.62 743 TRP A C 1
ATOM 5876 O O . TRP A 1 743 ? -17.960 -13.141 13.921 1.00 82.62 743 TRP A O 1
ATOM 5886 N N . SER A 1 744 ? -19.450 -12.179 12.556 1.00 81.81 744 SER A N 1
ATOM 5887 C CA . SER A 1 744 ? -20.505 -13.174 12.806 1.00 81.81 744 SER A CA 1
ATOM 5888 C C . SER A 1 744 ? -20.055 -14.591 12.417 1.00 81.81 744 SER A C 1
ATOM 5890 O O . SER A 1 744 ? -20.248 -15.550 13.168 1.00 81.81 744 SER A O 1
ATOM 5892 N N . ALA A 1 745 ? -19.364 -14.740 11.281 1.00 84.75 745 ALA A N 1
ATOM 5893 C CA . ALA A 1 745 ? -18.806 -16.027 10.871 1.00 84.75 745 ALA A CA 1
ATOM 5894 C C . ALA A 1 745 ? -17.724 -16.532 11.839 1.00 84.75 745 ALA A C 1
ATOM 5896 O O . ALA A 1 745 ? -17.686 -17.722 12.160 1.00 84.75 745 ALA A O 1
ATOM 5897 N N . TRP A 1 746 ? -16.868 -15.640 12.340 1.00 86.06 746 TRP A N 1
ATOM 5898 C CA . TRP A 1 746 ? -15.891 -15.973 13.371 1.00 86.06 746 TRP A CA 1
ATOM 5899 C C . TRP A 1 746 ? -16.560 -16.409 14.676 1.00 86.06 746 TRP A C 1
ATOM 5901 O O . TRP A 1 746 ? -16.193 -17.460 15.191 1.00 86.06 746 TRP A O 1
ATOM 5911 N N . ASN A 1 747 ? -17.586 -15.702 15.158 1.00 80.81 747 ASN A N 1
ATOM 5912 C CA . ASN A 1 747 ? -18.336 -16.085 16.360 1.00 80.81 747 ASN A CA 1
ATOM 5913 C C . ASN A 1 747 ? -18.902 -17.505 16.257 1.00 80.81 747 ASN A C 1
ATOM 5915 O O . ASN A 1 747 ? -18.806 -18.298 17.197 1.00 80.81 747 ASN A O 1
ATOM 5919 N N . GLN A 1 748 ? -19.457 -17.868 15.099 1.00 80.75 748 GLN A N 1
ATOM 5920 C CA . GLN A 1 748 ? -19.959 -19.223 14.860 1.00 80.75 748 GLN A CA 1
ATOM 5921 C C . GLN A 1 748 ? -18.841 -20.271 14.930 1.00 80.75 748 GLN A C 1
ATOM 5923 O O . GLN A 1 748 ? -19.011 -21.318 15.562 1.00 80.75 748 GLN A O 1
ATOM 5928 N N . LEU A 1 749 ? -17.686 -19.991 14.321 1.00 83.88 749 LEU A N 1
ATOM 5929 C CA . LEU A 1 749 ? -16.519 -20.873 14.382 1.00 83.88 749 LEU A CA 1
ATOM 5930 C C . LEU A 1 749 ? -15.967 -20.977 15.803 1.00 83.88 749 LEU A C 1
ATOM 5932 O O . LEU A 1 749 ? -15.629 -22.071 16.249 1.00 83.88 749 LEU A O 1
ATOM 5936 N N . LYS A 1 750 ? -15.914 -19.862 16.531 1.00 82.06 750 LYS A N 1
ATOM 5937 C CA . LYS A 1 750 ? -15.436 -19.807 17.908 1.00 82.06 750 LYS A CA 1
ATOM 5938 C C . LYS A 1 750 ? -16.298 -20.678 18.818 1.00 82.06 750 LYS A C 1
ATOM 5940 O O . LYS A 1 750 ? -15.762 -21.511 19.543 1.00 82.06 750 LYS A O 1
ATOM 5945 N N . ARG A 1 751 ? -17.626 -20.614 18.680 1.00 78.31 751 ARG A N 1
ATOM 5946 C CA . ARG A 1 751 ? -18.556 -21.517 19.385 1.00 78.31 751 ARG A CA 1
ATOM 5947 C C . ARG A 1 751 ? -18.358 -22.982 19.012 1.00 78.31 751 ARG A C 1
ATOM 5949 O O . ARG A 1 751 ? -18.455 -23.846 19.877 1.00 78.31 751 ARG A O 1
ATOM 5956 N N . ALA A 1 752 ? -18.094 -23.280 17.739 1.00 79.38 752 ALA A N 1
ATOM 5957 C CA . ALA A 1 752 ? -17.820 -24.646 17.301 1.00 79.38 752 ALA A CA 1
ATOM 5958 C C . ALA A 1 752 ? -16.498 -25.181 17.882 1.00 79.38 752 ALA A C 1
ATOM 5960 O O . ALA A 1 752 ? -16.437 -26.343 18.281 1.00 79.38 752 ALA A O 1
ATOM 5961 N N . TYR A 1 753 ? -15.466 -24.339 17.972 1.00 79.56 753 TYR A N 1
ATOM 5962 C CA . TYR A 1 753 ? -14.203 -24.668 18.632 1.00 79.56 753 TYR A CA 1
ATOM 5963 C C . TYR A 1 753 ? -14.383 -24.894 20.135 1.00 79.56 753 TYR A C 1
ATOM 5965 O O . TYR A 1 753 ? -13.964 -25.929 20.645 1.00 79.56 753 TYR A O 1
ATOM 5973 N N . ASP A 1 754 ? -15.076 -23.989 20.830 1.00 73.44 754 ASP A N 1
ATOM 5974 C CA . ASP A 1 754 ? -15.349 -24.127 22.266 1.00 73.44 754 ASP A CA 1
ATOM 5975 C C . ASP A 1 754 ? -16.239 -25.354 22.572 1.00 73.44 754 ASP A C 1
ATOM 5977 O O . ASP A 1 754 ? -16.209 -25.891 23.677 1.00 73.44 754 ASP A O 1
ATOM 5981 N N . ALA A 1 755 ? -16.997 -25.843 21.582 1.00 72.38 755 ALA A N 1
ATOM 5982 C CA . ALA A 1 755 ? -17.739 -27.104 21.627 1.00 72.38 755 ALA A CA 1
ATOM 5983 C C . ALA A 1 755 ? -16.915 -28.338 21.187 1.00 72.38 755 ALA A C 1
ATOM 5985 O O . ALA A 1 755 ? -17.501 -29.392 20.929 1.00 72.38 755 ALA A O 1
ATOM 5986 N N . GLU A 1 756 ? -15.589 -28.209 21.064 1.00 78.44 756 GLU A N 1
ATOM 5987 C CA . GLU A 1 756 ? -14.633 -29.253 20.655 1.00 78.44 756 GLU A CA 1
ATOM 5988 C C . GLU A 1 756 ? -14.933 -29.872 19.271 1.00 78.44 756 GLU A C 1
ATOM 5990 O O . GLU A 1 756 ? -14.631 -31.035 19.002 1.00 78.44 756 GLU A O 1
ATOM 5995 N N . GLN A 1 757 ? -15.545 -29.105 18.360 1.00 78.31 757 GLN A N 1
ATOM 5996 C CA . GLN A 1 757 ? -15.861 -29.555 16.994 1.00 78.31 757 GLN A CA 1
ATOM 5997 C C . GLN A 1 757 ? -14.798 -29.166 15.957 1.00 78.31 757 GLN A C 1
ATOM 5999 O O . GLN A 1 757 ? -14.913 -29.576 14.797 1.00 78.31 757 GLN A O 1
ATOM 6004 N N . LEU A 1 758 ? -13.810 -28.356 16.353 1.00 77.56 758 LEU A N 1
ATOM 6005 C CA . LEU A 1 758 ? -12.708 -27.873 15.521 1.00 77.56 758 LEU A CA 1
ATOM 6006 C C . LEU A 1 758 ? -11.365 -28.192 16.186 1.00 77.56 758 LEU A C 1
ATOM 6008 O O . LEU A 1 758 ? -11.236 -28.092 17.401 1.00 77.56 758 LEU A O 1
ATOM 6012 N N . ASP A 1 759 ? -10.360 -28.517 15.372 1.00 75.62 759 ASP A N 1
ATOM 6013 C CA . ASP A 1 759 ? -9.021 -28.898 15.847 1.00 75.62 759 ASP A CA 1
ATOM 6014 C C . ASP A 1 759 ? -8.139 -27.692 16.225 1.00 75.62 759 ASP A C 1
ATOM 6016 O O . ASP A 1 759 ? -7.141 -27.842 16.928 1.00 75.62 759 ASP A O 1
ATOM 6020 N N . SER A 1 760 ? -8.476 -26.496 15.735 1.00 78.19 760 SER A N 1
ATOM 6021 C CA . SER A 1 760 ? -7.703 -25.268 15.934 1.00 78.19 760 SER A CA 1
ATOM 6022 C C . SER A 1 760 ? -8.618 -24.080 16.190 1.00 78.19 760 SER A C 1
ATOM 6024 O O . SER A 1 760 ? -9.655 -23.948 15.535 1.00 78.19 760 SER A O 1
ATOM 6026 N N . GLU A 1 761 ? -8.195 -23.190 17.080 1.00 82.12 761 GLU A N 1
ATOM 6027 C CA . GLU A 1 761 ? -8.920 -21.961 17.383 1.00 82.12 761 GLU A CA 1
ATOM 6028 C C . GLU A 1 761 ? -8.942 -21.010 16.170 1.00 82.12 761 GLU A C 1
ATOM 6030 O O . GLU A 1 761 ? -7.888 -20.743 15.578 1.00 82.12 761 GLU A O 1
ATOM 6035 N N . PRO A 1 762 ? -10.120 -20.499 15.765 1.00 82.94 762 PRO A N 1
ATOM 6036 C CA . PRO A 1 762 ? -10.211 -19.482 14.726 1.00 82.94 762 PRO A CA 1
ATOM 6037 C C . PRO A 1 762 ? -9.746 -18.120 15.262 1.00 82.94 762 PRO A C 1
ATOM 6039 O O . PRO A 1 762 ? -10.129 -17.703 16.353 1.00 82.94 762 PRO A O 1
ATOM 6042 N N . ILE A 1 763 ? -8.963 -17.393 14.469 1.00 82.56 763 ILE A N 1
ATOM 6043 C CA . ILE A 1 763 ? -8.423 -16.081 14.855 1.00 82.56 763 ILE A CA 1
ATOM 6044 C C . ILE A 1 763 ? -9.442 -14.985 14.546 1.00 82.56 763 ILE A C 1
ATOM 6046 O O . ILE A 1 763 ? -10.033 -14.987 13.466 1.00 82.56 763 ILE A O 1
ATOM 6050 N N . LYS A 1 764 ? -9.625 -14.038 15.475 1.00 79.81 764 LYS A N 1
ATOM 6051 C CA . LYS A 1 764 ? -10.547 -12.909 15.310 1.00 79.81 764 LYS A CA 1
ATOM 6052 C C . LYS A 1 764 ? -10.195 -12.090 14.056 1.00 79.81 764 LYS A C 1
ATOM 6054 O O . LYS A 1 764 ? -9.036 -11.697 13.886 1.00 79.81 764 LYS A O 1
ATOM 6059 N N . PRO A 1 765 ? -11.162 -11.825 13.159 1.00 80.19 765 PRO A N 1
ATOM 6060 C CA . PRO A 1 765 ? -10.900 -11.063 11.950 1.00 80.19 765 PRO A CA 1
ATOM 6061 C C . PRO A 1 765 ? -10.578 -9.608 12.301 1.00 80.19 765 PRO A C 1
ATOM 6063 O O . PRO A 1 765 ? -11.167 -9.023 13.209 1.00 80.19 765 PRO A O 1
ATOM 6066 N N . ARG A 1 766 ? -9.646 -9.011 11.556 1.00 78.81 766 ARG A N 1
ATOM 6067 C CA . ARG A 1 766 ? -9.434 -7.559 11.585 1.00 78.81 766 ARG A CA 1
ATOM 6068 C C . ARG A 1 766 ? -10.445 -6.866 10.690 1.00 78.81 766 ARG A C 1
ATOM 6070 O O . ARG A 1 766 ? -10.927 -7.470 9.735 1.00 78.81 766 ARG A O 1
ATOM 6077 N N . ALA A 1 767 ? -10.650 -5.584 10.969 1.00 82.19 767 ALA A N 1
ATOM 6078 C CA . ALA A 1 767 ? -11.426 -4.719 10.106 1.00 82.19 767 ALA A CA 1
ATOM 6079 C C . ALA A 1 767 ? -10.909 -4.730 8.658 1.00 82.19 767 ALA A C 1
ATOM 6081 O O . ALA A 1 767 ? -9.699 -4.683 8.395 1.00 82.19 767 ALA A O 1
ATOM 6082 N N . ALA A 1 768 ? -11.850 -4.791 7.736 1.00 82.19 768 ALA A N 1
ATOM 6083 C CA . ALA A 1 768 ? -11.717 -4.785 6.307 1.00 82.19 768 ALA A CA 1
ATOM 6084 C C . ALA A 1 768 ? -11.699 -3.340 5.815 1.00 82.19 768 ALA A C 1
ATOM 6086 O O . ALA A 1 768 ? -12.530 -2.502 6.170 1.00 82.19 768 ALA A O 1
ATOM 6087 N N . TYR A 1 769 ? -10.714 -3.064 4.965 1.00 87.75 769 TYR A N 1
ATOM 6088 C CA . TYR A 1 769 ? -10.608 -1.797 4.266 1.00 87.75 769 TYR A CA 1
ATOM 6089 C C . TYR A 1 769 ? -10.534 -2.044 2.765 1.00 87.75 769 TYR A C 1
ATOM 6091 O O . TYR A 1 769 ? -9.647 -2.756 2.277 1.00 87.75 769 TYR A O 1
ATOM 6099 N N . SER A 1 770 ? -11.445 -1.405 2.045 1.00 89.31 770 SER A N 1
ATOM 6100 C CA . SER A 1 770 ? -11.450 -1.324 0.589 1.00 89.31 770 SER A CA 1
ATOM 6101 C C . SER A 1 770 ? -10.596 -0.142 0.122 1.00 89.31 770 SER A C 1
ATOM 6103 O O . SER A 1 770 ? -10.424 0.838 0.844 1.00 89.31 770 SER A O 1
ATOM 6105 N N . TRP A 1 771 ? -10.013 -0.234 -1.077 1.00 91.81 771 TRP A N 1
ATOM 6106 C CA . TRP A 1 771 ? -9.066 0.764 -1.590 1.00 91.81 771 TRP A CA 1
ATOM 6107 C C . TRP A 1 771 ? -9.612 1.426 -2.850 1.00 91.81 771 TRP A C 1
ATOM 6109 O O . TRP A 1 771 ? -9.703 0.774 -3.891 1.00 91.81 771 TRP A O 1
ATOM 6119 N N . TYR A 1 772 ? -9.911 2.723 -2.776 1.00 92.44 772 TYR A N 1
ATOM 6120 C CA . TYR A 1 772 ? -10.471 3.483 -3.897 1.00 92.44 772 TYR A CA 1
ATOM 6121 C C . TYR A 1 772 ? -9.588 4.670 -4.272 1.00 92.44 772 TYR A C 1
ATOM 6123 O O . TYR A 1 772 ? -8.877 5.226 -3.437 1.00 92.44 772 TYR A O 1
ATOM 6131 N N . LEU A 1 773 ? -9.616 5.050 -5.552 1.00 94.00 773 LEU A N 1
ATOM 6132 C CA . LEU A 1 773 ? -8.849 6.186 -6.063 1.00 94.00 773 LEU A CA 1
ATOM 6133 C C . LEU A 1 773 ? -9.484 7.503 -5.611 1.00 94.00 773 LEU A C 1
ATOM 6135 O O . LEU A 1 773 ? -10.684 7.717 -5.827 1.00 94.00 773 LEU A O 1
ATOM 6139 N N . ARG A 1 774 ? -8.662 8.372 -5.020 1.00 93.75 774 ARG A N 1
ATOM 6140 C CA . ARG A 1 774 ? -9.006 9.729 -4.582 1.00 93.75 774 ARG A CA 1
ATOM 6141 C C . ARG A 1 774 ? -7.877 10.709 -4.926 1.00 93.75 774 ARG A C 1
ATOM 6143 O O . ARG A 1 774 ? -6.727 10.286 -5.044 1.00 93.75 774 ARG A O 1
ATOM 6150 N N . PRO A 1 775 ? -8.171 12.011 -5.096 1.00 93.25 775 PRO A N 1
ATOM 6151 C CA . PRO A 1 775 ? -7.151 13.028 -5.373 1.00 93.25 775 PRO A CA 1
ATOM 6152 C C . PRO A 1 775 ? -6.336 13.419 -4.125 1.00 93.25 775 PRO A C 1
ATOM 6154 O O . PRO A 1 775 ? -5.354 14.154 -4.231 1.00 93.25 775 PRO A O 1
ATOM 6157 N N . GLU A 1 776 ? -6.753 12.959 -2.944 1.00 93.38 776 GLU A N 1
ATOM 6158 C CA . GLU A 1 776 ? -6.116 13.226 -1.658 1.00 93.38 776 GLU A CA 1
ATOM 6159 C C . GLU A 1 776 ? -6.426 12.118 -0.643 1.00 93.38 776 GLU A C 1
ATOM 6161 O O . GLU A 1 776 ? -7.380 11.356 -0.806 1.00 93.38 776 GLU A O 1
ATOM 6166 N N . TYR A 1 777 ? -5.653 12.098 0.440 1.00 95.25 777 TYR A N 1
ATOM 6167 C CA . TYR A 1 777 ? -5.963 11.375 1.670 1.00 95.25 777 TYR A CA 1
ATOM 6168 C C . TYR A 1 777 ? -5.987 12.376 2.819 1.00 95.25 777 TYR A C 1
ATOM 6170 O O . TYR A 1 777 ? -5.045 13.155 2.970 1.00 95.25 777 TYR A O 1
ATOM 6178 N N . GLN A 1 778 ? -7.047 12.373 3.621 1.00 93.06 778 GLN A N 1
ATOM 6179 C CA . GLN A 1 778 ? -7.216 13.335 4.709 1.00 93.06 778 GLN A CA 1
ATOM 6180 C C . GLN A 1 778 ? -7.687 12.666 5.997 1.00 93.06 778 GLN A C 1
ATOM 6182 O O . GLN A 1 778 ? -8.422 11.682 5.951 1.00 93.06 778 GLN A O 1
ATOM 6187 N N . PHE A 1 779 ? -7.276 13.217 7.138 1.00 93.69 779 PHE A N 1
ATOM 6188 C CA . PHE A 1 779 ? -7.727 12.795 8.465 1.00 93.69 779 PHE A CA 1
ATOM 6189 C C . PHE A 1 779 ? -7.630 13.944 9.477 1.00 93.69 779 PHE A C 1
ATOM 6191 O O . PHE A 1 779 ? -6.825 14.869 9.328 1.00 93.69 779 PHE A O 1
ATOM 6198 N N . SER A 1 780 ? -8.458 13.889 10.519 1.00 92.56 780 SER A N 1
ATOM 6199 C CA . SER A 1 780 ? -8.527 14.905 11.577 1.00 92.56 780 SER A CA 1
ATOM 6200 C C . SER A 1 780 ? -7.844 14.424 12.855 1.00 92.56 780 SER A C 1
ATOM 6202 O O . SER A 1 780 ? -8.079 13.302 13.287 1.00 92.56 780 SER A O 1
ATOM 6204 N N . GLN A 1 781 ? -7.065 15.281 13.509 1.00 91.50 781 GLN A N 1
ATOM 6205 C CA . GLN A 1 781 ? -6.580 15.031 14.863 1.00 91.50 781 GLN A CA 1
ATOM 6206 C C . GLN A 1 781 ? -7.374 15.866 15.868 1.00 91.50 781 GLN A C 1
ATOM 6208 O O . GLN A 1 781 ? -7.414 17.093 15.758 1.00 91.50 781 GLN A O 1
ATOM 6213 N N . LEU A 1 782 ? -7.987 15.199 16.844 1.00 92.31 782 LEU A N 1
ATOM 6214 C CA . LEU A 1 782 ? -8.820 15.818 17.875 1.00 92.31 782 LEU A CA 1
ATOM 6215 C C . LEU A 1 782 ? -8.224 15.658 19.270 1.00 92.31 782 LEU A C 1
ATOM 6217 O O . LEU A 1 782 ? -7.404 14.778 19.506 1.00 92.31 782 LEU A O 1
ATOM 6221 N N . SER A 1 783 ? -8.697 16.461 20.214 1.00 92.19 783 SER A N 1
ATOM 6222 C CA . SER A 1 783 ? -8.465 16.253 21.639 1.00 92.19 783 SER A CA 1
ATOM 6223 C C . SER A 1 783 ? -9.758 15.808 22.311 1.00 92.19 783 SER A C 1
ATOM 6225 O O . SER A 1 783 ? -10.809 16.413 22.097 1.00 92.19 783 SER A O 1
ATOM 6227 N N . LEU A 1 784 ? -9.685 14.733 23.092 1.00 91.81 784 LEU A N 1
ATOM 6228 C CA . LEU A 1 784 ? -10.804 14.206 23.863 1.00 91.81 784 LEU A CA 1
ATOM 6229 C C . LEU A 1 784 ? -10.446 14.246 25.346 1.00 91.81 784 LEU A C 1
ATOM 6231 O O . LEU A 1 784 ? -9.441 13.675 25.760 1.00 91.81 784 LEU A O 1
ATOM 6235 N N . GLU A 1 785 ? -11.321 14.855 26.134 1.00 90.94 785 GLU A N 1
ATOM 6236 C CA . GLU A 1 785 ? -11.326 14.762 27.590 1.00 90.94 785 GLU A CA 1
ATOM 6237 C C . GLU A 1 785 ? -12.684 14.205 28.025 1.00 90.94 785 GLU A C 1
ATOM 6239 O O . GLU A 1 785 ? -13.722 14.779 27.702 1.00 90.94 785 GLU A O 1
ATOM 6244 N N . VAL A 1 786 ? -12.689 13.065 28.718 1.00 89.12 786 VAL A N 1
ATOM 6245 C CA . VAL A 1 786 ? -13.901 12.508 29.336 1.00 89.12 786 VAL A CA 1
ATOM 6246 C C . VAL A 1 786 ? -13.886 12.929 30.801 1.00 89.12 786 VAL A C 1
ATOM 6248 O O . VAL A 1 786 ? -13.004 12.523 31.553 1.00 89.12 786 VAL A O 1
ATOM 6251 N N . GLU A 1 787 ? -14.827 13.791 31.181 1.00 88.50 787 GLU A N 1
ATOM 6252 C CA . GLU A 1 787 ? -14.847 14.456 32.489 1.00 88.50 787 GLU A CA 1
ATOM 6253 C C . GLU A 1 787 ? -15.478 13.557 33.560 1.00 88.50 787 GLU A C 1
ATOM 6255 O O . GLU A 1 787 ? -14.947 13.426 34.665 1.00 88.50 787 GLU A O 1
ATOM 6260 N N . SER A 1 788 ? -16.604 12.923 33.225 1.00 87.06 788 SER A N 1
ATOM 6261 C CA . SER A 1 788 ? -17.347 12.031 34.118 1.00 87.06 788 SER A CA 1
ATOM 6262 C C . SER A 1 788 ? -18.291 11.110 33.351 1.00 87.06 788 SER A C 1
ATOM 6264 O O . SER A 1 788 ? -18.770 11.433 32.260 1.00 87.06 788 SER A O 1
ATOM 6266 N N . ILE A 1 789 ? -18.585 9.955 33.948 1.00 88.38 789 ILE A N 1
ATOM 6267 C CA . ILE A 1 789 ? -19.604 9.016 33.481 1.00 88.38 789 ILE A CA 1
ATOM 6268 C C . ILE A 1 789 ? -20.534 8.731 34.659 1.00 88.38 789 ILE A C 1
ATOM 6270 O O . ILE A 1 789 ? -20.178 8.007 35.584 1.00 88.38 789 ILE A O 1
ATOM 6274 N N . ILE A 1 790 ? -21.741 9.284 34.623 1.00 87.75 790 ILE A N 1
ATOM 6275 C CA . ILE A 1 790 ? -22.728 9.157 35.695 1.00 87.75 790 ILE A CA 1
ATOM 6276 C C . ILE A 1 790 ? -23.738 8.069 35.345 1.00 87.75 790 ILE A C 1
ATOM 6278 O O . ILE A 1 790 ? -24.339 8.075 34.272 1.00 87.75 790 ILE A O 1
ATOM 6282 N N . ARG A 1 791 ? -23.958 7.160 36.289 1.00 86.88 791 ARG A N 1
ATOM 6283 C CA . ARG A 1 791 ? -25.034 6.173 36.282 1.00 86.88 791 ARG A CA 1
ATOM 6284 C C . ARG A 1 791 ? -26.145 6.611 37.218 1.00 86.88 791 ARG A C 1
ATOM 6286 O O . ARG A 1 791 ? -25.894 6.790 38.408 1.00 86.88 791 ARG A O 1
ATOM 6293 N N . GLU A 1 792 ? -27.364 6.702 36.706 1.00 86.19 792 GLU A N 1
ATOM 6294 C CA . GLU A 1 792 ? -28.576 6.879 37.504 1.00 86.19 792 GLU A CA 1
ATOM 6295 C C . GLU A 1 792 ? -29.322 5.549 37.607 1.00 86.19 792 GLU A C 1
ATOM 6297 O O . GLU A 1 792 ? -29.548 4.868 36.605 1.00 86.19 792 GLU A O 1
ATOM 6302 N N . TYR A 1 793 ? -29.708 5.163 38.820 1.00 80.75 793 TYR A N 1
ATOM 6303 C CA . TYR A 1 793 ? -30.473 3.941 39.044 1.00 80.75 793 TYR A CA 1
ATOM 6304 C C . TYR A 1 793 ? -31.459 4.095 40.199 1.00 80.75 793 TYR A C 1
ATOM 6306 O O . TYR A 1 793 ? -31.184 4.755 41.207 1.00 80.75 793 TYR A O 1
ATOM 6314 N N . THR A 1 794 ? -32.596 3.417 40.084 1.00 77.81 794 THR A N 1
ATOM 6315 C CA . THR A 1 794 ? -33.585 3.317 41.154 1.00 77.81 794 THR A CA 1
ATOM 6316 C C . THR A 1 794 ? -33.327 2.050 41.972 1.00 77.81 794 THR A C 1
ATOM 6318 O O . THR A 1 794 ? -33.264 0.944 41.437 1.00 77.81 794 THR A O 1
ATOM 6321 N N . ASP A 1 795 ? -33.132 2.201 43.282 1.00 70.62 795 ASP A N 1
ATOM 6322 C CA . ASP A 1 795 ? -32.915 1.067 44.183 1.00 70.62 795 ASP A CA 1
ATOM 6323 C C . ASP A 1 795 ? -34.211 0.290 44.486 1.00 70.62 795 ASP A C 1
ATOM 6325 O O . ASP A 1 795 ? -35.321 0.717 44.168 1.00 70.62 795 ASP A O 1
ATOM 6329 N N . GLU A 1 796 ? -34.084 -0.863 45.151 1.00 61.72 796 GLU A N 1
ATOM 6330 C CA . GLU A 1 796 ? -35.220 -1.714 45.553 1.00 61.72 796 GLU A CA 1
ATOM 6331 C C . GLU A 1 796 ? -36.233 -0.999 46.469 1.00 61.72 796 GLU A C 1
ATOM 6333 O O . GLU A 1 796 ? -37.366 -1.454 46.621 1.00 61.72 796 GLU A O 1
ATOM 6338 N N . SER A 1 797 ? -35.839 0.116 47.093 1.00 66.62 797 SER A N 1
ATOM 6339 C CA . SER A 1 797 ? -36.707 0.946 47.936 1.00 66.62 797 SER A CA 1
ATOM 6340 C C . SER A 1 797 ? -37.417 2.053 47.148 1.00 66.62 797 SER A C 1
ATOM 6342 O O . SER A 1 797 ? -38.195 2.808 47.733 1.00 66.62 797 SER A O 1
ATOM 6344 N N . GLY A 1 798 ? -37.180 2.146 45.835 1.00 71.88 798 GLY A N 1
ATOM 6345 C CA . GLY A 1 798 ? -37.743 3.162 44.953 1.00 71.88 798 GLY A CA 1
ATOM 6346 C C . GLY A 1 798 ? -37.024 4.512 45.008 1.00 71.88 798 GLY A C 1
ATOM 6347 O O . GLY A 1 798 ? -37.570 5.496 44.508 1.00 71.88 798 GLY A O 1
ATOM 6348 N N . ASN A 1 799 ? -35.833 4.599 45.615 1.00 77.19 799 ASN A N 1
ATOM 6349 C CA . ASN A 1 799 ? -35.053 5.837 45.628 1.00 77.19 799 ASN A CA 1
ATOM 6350 C C . ASN A 1 799 ? -34.132 5.907 44.410 1.00 77.19 799 ASN A C 1
ATOM 6352 O O . ASN A 1 799 ? -33.432 4.945 44.094 1.00 77.19 799 ASN A O 1
ATOM 6356 N N . LYS A 1 800 ? -34.073 7.082 43.783 1.00 81.19 800 LYS A N 1
ATOM 6357 C CA . LYS A 1 800 ? -33.093 7.386 42.738 1.00 81.19 800 LYS A CA 1
ATOM 6358 C C . LYS A 1 800 ? -31.725 7.659 43.354 1.00 81.19 800 LYS A C 1
ATOM 6360 O O . LYS A 1 800 ? -31.619 8.456 44.286 1.00 81.19 800 LYS A O 1
ATOM 6365 N N . ASN A 1 801 ? -30.698 7.019 42.816 1.00 79.38 801 ASN A N 1
ATOM 6366 C CA . ASN A 1 801 ? -29.308 7.172 43.217 1.00 79.38 801 ASN A CA 1
ATOM 6367 C C . ASN A 1 801 ? -28.445 7.490 41.991 1.00 79.38 801 ASN A C 1
ATOM 6369 O O . ASN A 1 801 ? -28.738 7.036 40.888 1.00 79.38 801 ASN A O 1
ATOM 6373 N N . GLU A 1 802 ? -27.361 8.231 42.211 1.00 83.12 802 GLU A N 1
ATOM 6374 C CA . GLU A 1 802 ? -26.359 8.564 41.196 1.00 83.12 802 GLU A CA 1
ATOM 6375 C C . GLU A 1 802 ? -25.003 7.978 41.598 1.00 83.12 802 GLU A C 1
ATOM 6377 O O . GLU A 1 802 ? -24.617 8.011 42.772 1.00 83.12 802 GLU A O 1
ATOM 6382 N N . GLN A 1 803 ? -24.270 7.443 40.626 1.00 79.75 803 GLN A N 1
ATOM 6383 C CA . GLN A 1 803 ? -22.944 6.870 40.820 1.00 79.75 803 GLN A CA 1
ATOM 6384 C C . GLN A 1 803 ? -21.998 7.316 39.702 1.00 79.75 803 GLN A C 1
ATOM 6386 O O . GLN A 1 803 ? -22.259 7.064 38.532 1.00 79.75 803 GLN A O 1
ATOM 6391 N N . GLU A 1 804 ? -20.862 7.907 40.071 1.00 79.44 804 GLU A N 1
ATOM 6392 C CA . GLU A 1 804 ? -19.745 8.129 39.147 1.00 79.44 804 GLU A CA 1
ATOM 6393 C C . GLU A 1 804 ? -19.064 6.798 38.805 1.00 79.44 804 GLU A C 1
ATOM 6395 O O . GLU A 1 804 ? -18.733 6.013 39.703 1.00 79.44 804 GLU A O 1
ATOM 6400 N N . LEU A 1 805 ? -18.849 6.551 37.514 1.00 76.06 805 LEU A N 1
ATOM 6401 C CA . LEU A 1 805 ? -18.277 5.318 36.991 1.00 76.06 805 LEU A CA 1
ATOM 6402 C C . LEU A 1 805 ? -16.817 5.465 36.529 1.00 76.06 805 LEU A C 1
ATOM 6404 O O . LEU A 1 805 ? -16.090 4.473 36.574 1.00 76.06 805 LEU A O 1
ATOM 6408 N N . LEU A 1 806 ? -16.348 6.663 36.155 1.00 72.75 806 LEU A N 1
ATOM 6409 C CA . LEU A 1 806 ? -14.976 6.935 35.678 1.00 72.75 806 LEU A CA 1
ATOM 6410 C C . LEU A 1 806 ? -13.932 6.988 36.822 1.00 72.75 806 LEU A C 1
ATOM 6412 O O . LEU A 1 806 ? -12.860 7.582 36.705 1.00 72.75 806 LEU A O 1
ATOM 6416 N N . VAL A 1 807 ? -14.238 6.383 37.972 1.00 61.09 807 VAL A N 1
ATOM 6417 C CA . VAL A 1 807 ? -13.389 6.420 39.171 1.00 61.09 807 VAL A CA 1
ATOM 6418 C C . VAL A 1 807 ? -12.100 5.626 38.949 1.00 61.09 807 VAL A C 1
ATOM 6420 O O . VAL A 1 807 ? -12.134 4.432 38.643 1.00 61.09 807 VAL A O 1
ATOM 6423 N N . GLU A 1 808 ? -10.950 6.273 39.167 1.00 49.88 808 GLU A N 1
ATOM 6424 C CA . GLU A 1 808 ? -9.648 5.600 39.160 1.00 49.88 808 GLU A CA 1
ATOM 6425 C C . GLU A 1 808 ? -9.617 4.413 40.128 1.00 49.88 808 GLU A C 1
ATOM 6427 O O . GLU A 1 808 ? -9.979 4.529 41.302 1.00 49.88 808 GLU A O 1
ATOM 6432 N N . GLN A 1 809 ? -9.138 3.270 39.638 1.00 49.69 809 GLN A N 1
ATOM 6433 C CA . GLN A 1 809 ? -9.206 1.980 40.336 1.00 49.69 809 GLN A CA 1
ATOM 6434 C C . GLN A 1 809 ? -8.135 1.821 41.433 1.00 49.69 809 GLN A C 1
ATOM 6436 O O . GLN A 1 809 ? -7.542 0.754 41.601 1.00 49.69 809 GLN A O 1
ATOM 6441 N N . GLU A 1 810 ? -7.862 2.870 42.212 1.00 38.28 810 GLU A N 1
ATOM 6442 C CA . GLU A 1 810 ? -6.971 2.779 43.370 1.00 38.28 810 GLU A CA 1
ATOM 6443 C C . GLU A 1 810 ? -7.715 2.235 44.603 1.00 38.28 810 GLU A C 1
ATOM 6445 O O . GLU A 1 810 ? -8.126 2.970 45.497 1.00 38.28 810 GLU A O 1
ATOM 6450 N N . GLY A 1 811 ? -7.833 0.907 44.684 1.00 35.94 811 GLY A N 1
ATOM 6451 C CA . GLY A 1 811 ? -7.948 0.196 45.964 1.00 35.94 811 GLY A CA 1
ATOM 6452 C C . GLY A 1 811 ? -9.330 -0.288 46.405 1.00 35.94 811 GLY A C 1
ATOM 6453 O O . GLY A 1 811 ? -9.390 -1.035 47.374 1.00 35.94 811 GLY A O 1
ATOM 6454 N N . GLU A 1 812 ? -10.416 0.033 45.702 1.00 34.94 812 GLU A N 1
ATOM 6455 C CA . GLU A 1 812 ? -11.705 -0.636 45.917 1.00 34.94 812 GLU A CA 1
ATOM 6456 C C . GLU A 1 812 ? -11.941 -1.621 44.770 1.00 34.94 812 GLU A C 1
ATOM 6458 O O . GLU A 1 812 ? -12.041 -1.218 43.616 1.00 34.94 812 GLU A O 1
ATOM 6463 N N . GLY A 1 813 ? -12.079 -2.916 45.067 1.00 38.53 813 GLY A N 1
ATOM 6464 C CA . GLY A 1 813 ? -12.506 -3.950 44.109 1.00 38.53 813 GLY A CA 1
ATOM 6465 C C . GLY A 1 813 ? -13.954 -3.783 43.615 1.00 38.53 813 GLY A C 1
ATOM 6466 O O . GLY A 1 813 ? -14.662 -4.768 43.417 1.00 38.53 813 GLY A O 1
ATOM 6467 N N . ARG A 1 814 ? -14.432 -2.543 43.476 1.00 44.34 814 ARG A N 1
ATOM 6468 C CA . ARG A 1 814 ? -15.734 -2.187 42.922 1.00 44.34 814 ARG A CA 1
ATOM 6469 C C . ARG A 1 814 ? -15.567 -1.901 41.445 1.00 44.34 814 ARG A C 1
ATOM 6471 O O . ARG A 1 814 ? -15.232 -0.798 41.031 1.00 44.34 814 ARG A O 1
ATOM 6478 N N . ILE A 1 815 ? -15.817 -2.935 40.664 1.00 51.09 815 ILE A N 1
ATOM 6479 C CA . ILE A 1 815 ? -15.950 -2.827 39.220 1.00 51.09 815 ILE A CA 1
ATOM 6480 C C . ILE A 1 815 ? -17.259 -2.068 38.936 1.00 51.09 815 ILE A C 1
ATOM 6482 O O . ILE A 1 815 ? -18.311 -2.505 39.418 1.00 51.09 815 ILE A O 1
ATOM 6486 N N . PRO A 1 816 ? -17.227 -0.933 38.214 1.00 57.84 816 PRO A N 1
ATOM 6487 C CA . PRO A 1 816 ? -18.446 -0.262 37.782 1.00 57.84 816 PRO A CA 1
ATOM 6488 C C . PRO A 1 816 ? -19.244 -1.207 36.875 1.00 57.84 816 PRO A C 1
ATOM 6490 O O . PRO A 1 816 ? -18.703 -1.787 35.937 1.00 57.84 816 PRO A O 1
ATOM 6493 N N . THR A 1 817 ? -20.524 -1.398 37.189 1.00 61.81 817 THR A N 1
ATOM 6494 C CA . THR A 1 817 ? -21.443 -2.262 36.433 1.00 61.81 817 THR A CA 1
ATOM 6495 C C . THR A 1 817 ? -22.628 -1.426 35.975 1.00 61.81 817 THR A C 1
ATOM 6497 O O . THR A 1 817 ? -23.137 -0.611 36.746 1.00 61.81 817 THR A O 1
ATOM 6500 N N . ILE A 1 818 ? -23.035 -1.623 34.723 1.00 70.31 818 ILE A N 1
ATOM 6501 C CA . ILE A 1 818 ? -24.252 -1.046 34.143 1.00 70.31 818 ILE A CA 1
ATOM 6502 C C . ILE A 1 818 ? -25.250 -2.189 33.980 1.00 70.31 818 ILE A C 1
ATOM 6504 O O . ILE A 1 818 ? -24.867 -3.287 33.574 1.00 70.31 818 ILE A O 1
ATOM 6508 N N . ARG A 1 819 ? -26.505 -1.944 34.342 1.00 66.38 819 ARG A N 1
ATOM 6509 C CA . ARG A 1 819 ? -27.603 -2.911 34.303 1.00 66.38 819 ARG A CA 1
ATOM 6510 C C . ARG A 1 819 ? -28.662 -2.462 33.309 1.00 66.38 819 ARG A C 1
ATOM 6512 O O . ARG A 1 819 ? -28.846 -1.270 33.090 1.00 66.38 819 ARG A O 1
ATOM 6519 N N . SER A 1 820 ? -29.415 -3.415 32.773 1.00 69.00 820 SER A N 1
ATOM 6520 C CA . SER A 1 820 ? -30.556 -3.128 31.896 1.00 69.00 820 SER A CA 1
ATOM 6521 C C . SER A 1 820 ? -31.676 -2.327 32.561 1.00 69.00 820 SER A C 1
ATOM 6523 O O . SER A 1 820 ? -32.437 -1.650 31.872 1.00 69.00 820 SER A O 1
ATOM 6525 N N . ASN A 1 821 ? -31.780 -2.415 33.891 1.00 68.06 821 ASN A N 1
ATOM 6526 C CA . ASN A 1 821 ? -32.763 -1.710 34.704 1.00 68.06 821 ASN A CA 1
ATOM 6527 C C . ASN A 1 821 ? -32.245 -0.392 35.296 1.00 68.06 821 ASN A C 1
ATOM 6529 O O . ASN A 1 821 ? -32.934 0.202 36.126 1.00 68.06 821 ASN A O 1
ATOM 6533 N N . ASP A 1 822 ? -31.040 0.038 34.917 1.00 75.62 822 ASP A N 1
ATOM 6534 C CA . ASP A 1 822 ? -30.587 1.388 35.225 1.00 75.62 822 ASP A CA 1
ATOM 6535 C C . ASP A 1 822 ? -31.454 2.401 34.474 1.00 75.62 822 ASP A C 1
ATOM 6537 O O . ASP A 1 822 ? -31.947 2.134 33.377 1.00 75.62 822 ASP A O 1
ATOM 6541 N N . ASP A 1 823 ? -31.660 3.566 35.082 1.00 79.31 823 ASP A N 1
ATOM 6542 C CA . ASP A 1 823 ? -32.564 4.572 34.532 1.00 79.31 823 ASP A CA 1
ATOM 6543 C C . ASP A 1 823 ? -31.894 5.354 33.393 1.00 79.31 823 ASP A C 1
ATOM 6545 O O . ASP A 1 823 ? -32.555 5.729 32.424 1.00 79.31 823 ASP A O 1
ATOM 6549 N N . LEU A 1 824 ? -30.594 5.647 33.531 1.00 85.19 824 LEU A N 1
ATOM 6550 C CA . LEU A 1 824 ? -29.853 6.506 32.608 1.00 85.19 824 LEU A CA 1
ATOM 6551 C C . LEU A 1 824 ? -28.336 6.357 32.793 1.00 85.19 824 LEU A C 1
ATOM 6553 O O . LEU A 1 824 ? -27.840 6.320 33.920 1.00 85.19 824 LEU A O 1
ATOM 6557 N N . ILE A 1 825 ? -27.590 6.370 31.686 1.00 89.75 825 ILE A N 1
ATOM 6558 C CA . ILE A 1 825 ? -26.144 6.638 31.684 1.00 89.75 825 ILE A CA 1
ATOM 6559 C C . ILE A 1 825 ? -25.878 7.975 30.998 1.00 89.75 825 ILE A C 1
ATOM 6561 O O . ILE A 1 825 ? -26.284 8.178 29.852 1.00 89.75 825 ILE A O 1
ATOM 6565 N N . THR A 1 826 ? -25.154 8.861 31.676 1.0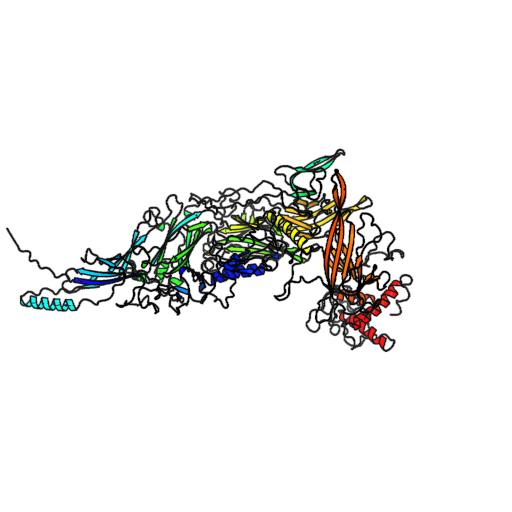0 91.25 826 THR A N 1
ATOM 6566 C CA . THR A 1 826 ? -24.766 10.179 31.166 1.00 91.25 826 THR A CA 1
ATOM 6567 C C . THR A 1 826 ? -23.249 10.272 31.066 1.00 91.25 826 THR A C 1
ATOM 6569 O O . THR A 1 826 ? -22.548 10.020 32.043 1.00 91.25 826 THR A O 1
ATOM 6572 N N . VAL A 1 827 ? -22.734 10.658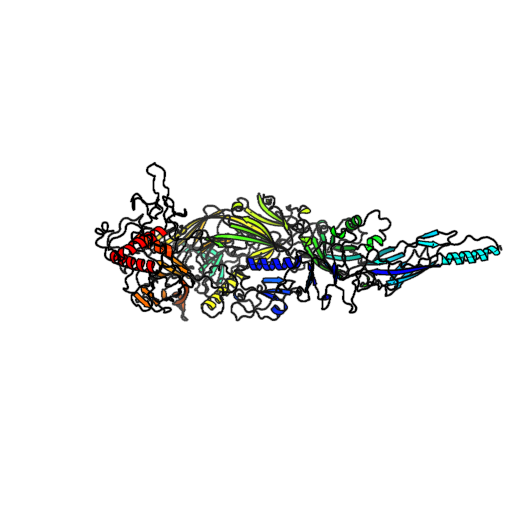 29.898 1.00 91.94 827 VAL A N 1
ATOM 6573 C CA . VAL A 1 827 ? -21.298 10.907 29.689 1.00 91.94 827 VAL A CA 1
ATOM 6574 C C . VAL A 1 827 ? -21.083 12.397 29.463 1.00 91.94 827 VAL A C 1
ATOM 6576 O O . VAL A 1 827 ? -21.676 12.983 28.552 1.00 91.94 827 VAL A O 1
ATOM 6579 N N . PHE A 1 828 ? -20.210 12.988 30.274 1.00 93.06 828 PHE A N 1
ATOM 6580 C CA . PHE A 1 828 ? -19.745 14.362 30.128 1.00 93.06 828 PHE A CA 1
ATOM 6581 C C . PHE A 1 828 ? -18.362 14.362 29.488 1.00 93.06 828 PHE A C 1
ATOM 6583 O O . PHE A 1 828 ? -17.446 13.675 29.950 1.00 93.06 828 PHE A O 1
ATOM 6590 N N . TYR A 1 829 ? -18.209 15.114 28.404 1.00 94.25 829 TYR A N 1
ATOM 6591 C CA . TYR A 1 829 ? -16.980 15.115 27.619 1.00 94.25 829 TYR A CA 1
ATOM 6592 C C . TYR A 1 829 ? -16.706 16.475 26.984 1.00 94.25 829 TYR A C 1
ATOM 6594 O O . TYR A 1 829 ? -17.601 17.278 26.734 1.00 94.25 829 TYR A O 1
ATOM 6602 N N . SER A 1 830 ? -15.449 16.698 26.638 1.00 94.38 830 SER A N 1
ATOM 6603 C CA . SER A 1 830 ? -14.998 17.805 25.812 1.00 94.38 830 SER A CA 1
ATOM 6604 C C . SER A 1 830 ? -14.273 17.223 24.596 1.00 94.38 830 SER A C 1
ATOM 6606 O O . SER A 1 830 ? -13.209 16.621 24.729 1.00 94.38 830 SER A O 1
ATOM 6608 N N . LEU A 1 831 ? -14.865 17.375 23.406 1.00 93.88 831 LEU A N 1
ATOM 6609 C CA . LEU A 1 831 ? -14.293 16.927 22.131 1.00 93.88 831 LEU A CA 1
ATOM 6610 C C . LEU A 1 831 ? -13.877 18.152 21.322 1.00 93.88 831 LEU A C 1
ATOM 6612 O O . LEU A 1 831 ? -14.718 18.874 20.787 1.00 93.88 831 LEU A O 1
ATOM 6616 N N . ILE A 1 832 ? -12.578 18.408 21.246 1.00 92.44 832 ILE A N 1
ATOM 6617 C CA . ILE A 1 832 ? -12.022 19.640 20.694 1.00 92.44 832 ILE A CA 1
ATOM 6618 C C . ILE A 1 832 ? -11.366 19.355 19.349 1.00 92.44 832 ILE A C 1
ATOM 6620 O O . ILE A 1 832 ? -10.512 18.480 19.224 1.00 92.44 832 ILE A O 1
ATOM 6624 N N . ALA A 1 833 ? -11.780 20.122 18.345 1.00 89.56 833 ALA A N 1
ATOM 6625 C CA . ALA A 1 833 ? -11.161 20.171 17.030 1.00 89.56 833 ALA A CA 1
ATOM 6626 C C . ALA A 1 833 ? -10.392 21.482 16.850 1.00 89.56 833 ALA A C 1
ATOM 6628 O O . ALA A 1 833 ? -10.468 22.393 17.681 1.00 89.56 833 ALA A O 1
ATOM 6629 N N . ASN A 1 834 ? -9.695 21.594 15.722 1.00 86.12 834 ASN A N 1
ATOM 6630 C CA . ASN A 1 834 ? -9.117 22.857 15.292 1.00 86.12 834 ASN A CA 1
ATOM 6631 C C . ASN A 1 834 ? -10.219 23.929 15.148 1.00 86.12 834 ASN A C 1
ATOM 6633 O O . ASN A 1 834 ? -11.359 23.636 14.789 1.00 86.12 834 ASN A O 1
ATOM 6637 N N . ASN A 1 835 ? -9.882 25.187 15.431 1.00 85.81 835 ASN A N 1
ATOM 6638 C CA . ASN A 1 835 ? -10.798 26.317 15.267 1.00 85.81 835 ASN A CA 1
ATOM 6639 C C . ASN A 1 835 ? -11.050 26.684 13.794 1.00 85.81 835 ASN A C 1
ATOM 6641 O O . ASN A 1 835 ? -11.965 27.454 13.502 1.00 85.81 835 ASN A O 1
ATOM 6645 N N . LEU A 1 836 ? -10.227 26.174 12.882 1.00 88.31 836 LEU A N 1
ATOM 6646 C CA . LEU A 1 836 ? -10.380 26.299 11.444 1.00 88.31 836 LEU A CA 1
ATOM 6647 C C . LEU A 1 836 ? -11.110 25.078 10.890 1.00 88.31 836 LEU A C 1
ATOM 6649 O O . LEU A 1 836 ? -10.726 23.939 11.152 1.00 88.31 836 LEU A O 1
ATOM 6653 N N . ASN A 1 837 ? -12.126 25.330 10.069 1.00 88.38 837 ASN A N 1
ATOM 6654 C CA . ASN A 1 837 ? -12.864 24.270 9.397 1.00 88.38 837 ASN A CA 1
ATOM 6655 C C . ASN A 1 837 ? -11.961 23.497 8.430 1.00 88.38 837 ASN A C 1
ATOM 6657 O O . ASN A 1 837 ? -11.113 24.075 7.743 1.00 88.38 837 ASN A O 1
ATOM 6661 N N . ARG A 1 838 ? -12.207 22.191 8.323 1.00 89.00 838 ARG A N 1
ATOM 6662 C CA . ARG A 1 838 ? -11.677 21.370 7.232 1.00 89.00 838 ARG A CA 1
ATOM 6663 C C . ARG A 1 838 ? -12.133 21.894 5.863 1.00 89.00 838 ARG A C 1
ATOM 6665 O O . ARG A 1 838 ? -13.134 22.605 5.763 1.00 89.00 838 ARG A O 1
ATOM 6672 N N . LEU A 1 839 ? -11.412 21.508 4.811 1.00 89.94 839 LEU A N 1
ATOM 6673 C CA . LEU A 1 839 ? -11.853 21.730 3.437 1.00 89.94 839 LEU A CA 1
ATOM 6674 C C . LEU A 1 839 ? -13.189 21.022 3.185 1.00 89.94 839 LEU A C 1
ATOM 6676 O O . LEU A 1 839 ? -13.533 20.059 3.873 1.00 89.94 839 LEU A O 1
ATOM 6680 N N . THR A 1 840 ? -13.920 21.466 2.161 1.00 89.06 840 THR A N 1
ATOM 6681 C CA . THR A 1 840 ? -15.152 20.799 1.720 1.00 89.06 840 THR A CA 1
ATOM 6682 C C . THR A 1 840 ? -14.880 19.304 1.512 1.00 89.06 840 THR A C 1
ATOM 6684 O O . THR A 1 840 ? -13.968 18.980 0.746 1.00 89.06 840 THR A O 1
ATOM 6687 N N . PRO A 1 841 ? -15.600 18.396 2.189 1.00 88.00 841 PRO A N 1
ATOM 6688 C CA . PRO A 1 841 ? -15.327 16.963 2.123 1.00 88.00 841 PRO A CA 1
ATOM 6689 C C . PRO A 1 841 ? -15.648 16.365 0.751 1.00 88.00 841 PRO A C 1
ATOM 6691 O O . PRO A 1 841 ? -16.474 16.899 0.008 1.00 88.00 841 PRO A O 1
ATOM 6694 N N . LEU A 1 842 ? -15.003 15.241 0.445 1.00 87.25 842 LEU A N 1
ATOM 6695 C CA . LEU A 1 842 ? -15.280 14.404 -0.721 1.00 87.25 842 LEU A CA 1
ATOM 6696 C C . LEU A 1 842 ? -16.341 13.343 -0.400 1.00 87.25 842 LEU A C 1
ATOM 6698 O O . LEU A 1 842 ? -17.196 13.081 -1.241 1.00 87.25 842 LEU A O 1
ATOM 6702 N N . GLU A 1 843 ? -16.322 12.789 0.817 1.00 85.25 843 GLU A N 1
ATOM 6703 C CA . GLU A 1 843 ? -17.169 11.645 1.203 1.00 85.25 843 GLU A CA 1
ATOM 6704 C C . GLU A 1 843 ? -18.385 12.027 2.066 1.00 85.25 843 GLU A C 1
ATOM 6706 O O . GLU A 1 843 ? -19.305 11.232 2.241 1.00 85.25 843 GLU A O 1
ATOM 6711 N N . GLY A 1 844 ? -18.442 13.262 2.571 1.00 81.94 844 GLY A N 1
ATOM 6712 C CA . GLY A 1 844 ? -19.570 13.771 3.357 1.00 81.94 844 GLY A CA 1
ATOM 6713 C C . GLY A 1 844 ? -19.154 14.320 4.716 1.00 81.94 844 GLY A C 1
ATOM 6714 O O . GLY A 1 844 ? -17.983 14.570 4.976 1.00 81.94 844 GLY A O 1
ATOM 6715 N N . GLU A 1 845 ? -20.121 14.602 5.587 1.00 84.75 845 GLU A N 1
ATOM 6716 C CA . GLU A 1 845 ? -19.843 15.159 6.916 1.00 84.75 845 GLU A CA 1
ATOM 6717 C C . GLU A 1 845 ? -19.260 14.116 7.881 1.00 84.75 845 GLU A C 1
ATOM 6719 O O . GLU A 1 845 ? -19.707 12.975 7.890 1.00 84.75 845 GLU A O 1
ATOM 6724 N N . GLN A 1 846 ? -18.302 14.525 8.722 1.00 89.62 846 GLN A N 1
ATOM 6725 C CA . GLN A 1 846 ? -17.811 13.702 9.831 1.00 89.62 846 GLN A CA 1
ATOM 6726 C C . GLN A 1 846 ? -18.879 13.612 10.924 1.00 89.62 846 GLN A C 1
ATOM 6728 O O . GLN A 1 846 ? -19.277 14.627 11.503 1.00 89.62 846 GLN A O 1
ATOM 6733 N N . GLU A 1 847 ? -19.324 12.394 11.221 1.00 92.62 847 GLU A N 1
ATOM 6734 C CA . GLU A 1 847 ? -20.314 12.125 12.261 1.00 92.62 847 GLU A CA 1
ATOM 6735 C C . GLU A 1 847 ? -19.690 11.318 13.390 1.00 92.62 847 GLU A C 1
ATOM 6737 O O . GLU A 1 847 ? -19.360 10.146 13.237 1.00 92.62 847 GLU A O 1
ATOM 6742 N N . TRP A 1 848 ? -19.504 11.991 14.520 1.00 94.06 848 TRP A N 1
ATOM 6743 C CA . TRP A 1 848 ? -18.910 11.433 15.727 1.00 94.06 848 TRP A CA 1
ATOM 6744 C C . TRP A 1 848 ? -19.961 10.667 16.508 1.00 94.06 848 TRP A C 1
ATOM 6746 O O . TRP A 1 848 ? -21.070 11.169 16.707 1.00 94.06 848 TRP A O 1
ATOM 6756 N N . VAL A 1 849 ? -19.602 9.481 16.974 1.00 94.94 849 VAL A N 1
ATOM 6757 C CA . VAL A 1 849 ? -20.532 8.569 17.625 1.00 94.94 849 VAL A CA 1
ATOM 6758 C C . VAL A 1 849 ? -19.931 8.074 18.927 1.00 94.94 849 VAL A C 1
ATOM 6760 O O . VAL A 1 849 ? -18.821 7.544 18.942 1.00 94.94 849 VAL A O 1
ATOM 6763 N N . PHE A 1 850 ? -20.688 8.233 20.013 1.00 94.94 850 PHE A N 1
ATOM 6764 C CA . PHE A 1 850 ? -20.485 7.442 21.216 1.00 94.94 850 PHE A CA 1
ATOM 6765 C C . PHE A 1 850 ? -21.411 6.228 21.183 1.00 94.94 850 PHE A C 1
ATOM 6767 O O . PHE A 1 850 ? -22.631 6.379 21.108 1.00 94.94 850 PHE A O 1
ATOM 6774 N N . GLY A 1 851 ? -20.831 5.035 21.262 1.00 91.75 851 GLY A N 1
ATOM 6775 C CA . GLY A 1 851 ? -21.563 3.774 21.354 1.00 91.75 851 GLY A CA 1
ATOM 6776 C C . GLY A 1 851 ? -21.528 3.195 22.767 1.00 91.75 851 GLY A C 1
ATOM 6777 O O . GLY A 1 851 ? -20.476 3.227 23.406 1.00 91.75 851 GLY A O 1
ATOM 6778 N N . LEU A 1 852 ? -22.653 2.639 23.224 1.00 88.44 852 LEU A N 1
ATOM 6779 C CA . LEU A 1 852 ? -22.773 1.799 24.422 1.00 88.44 852 LEU A CA 1
ATOM 6780 C C . LEU A 1 852 ? -23.526 0.510 24.056 1.00 88.44 852 LEU A C 1
ATOM 6782 O O . LEU A 1 852 ? -24.756 0.492 23.903 1.00 88.44 852 LEU A O 1
ATOM 6786 N N . GLY A 1 853 ? -22.780 -0.586 23.911 1.00 82.12 853 GLY A N 1
ATOM 6787 C CA . GLY A 1 853 ? -23.322 -1.840 23.385 1.00 82.12 853 GLY A CA 1
ATOM 6788 C C . GLY A 1 853 ? -23.872 -1.652 21.966 1.00 82.12 853 GLY A C 1
ATOM 6789 O O . GLY A 1 853 ? -23.170 -1.155 21.090 1.00 82.12 853 GLY A O 1
ATOM 6790 N N . ALA A 1 854 ? -25.140 -2.009 21.747 1.00 83.62 854 ALA A N 1
ATOM 6791 C CA . ALA A 1 854 ? -25.805 -1.854 20.450 1.00 83.62 854 ALA A CA 1
ATOM 6792 C C . ALA A 1 854 ? -26.393 -0.452 20.184 1.00 83.62 854 ALA A C 1
ATOM 6794 O O . ALA A 1 854 ? -26.906 -0.226 19.090 1.00 83.62 854 ALA A O 1
ATOM 6795 N N . SER A 1 855 ? -26.354 0.471 21.153 1.00 89.31 855 SER A N 1
ATOM 6796 C CA . SER A 1 855 ? -26.955 1.809 21.035 1.00 89.31 855 SER A CA 1
ATOM 6797 C C . SER A 1 855 ? -25.903 2.884 20.774 1.00 89.31 855 SER A C 1
ATOM 6799 O O . SER A 1 855 ? -24.816 2.846 21.350 1.00 89.31 855 SER A O 1
ATOM 6801 N N . GLU A 1 856 ? -26.247 3.883 19.963 1.00 93.50 856 GLU A N 1
ATOM 6802 C CA . GLU A 1 856 ? -25.357 4.990 19.607 1.00 93.50 856 GLU A CA 1
ATOM 6803 C C . GLU A 1 856 ? -26.011 6.355 19.802 1.00 93.50 856 GLU A C 1
ATOM 6805 O O . GLU A 1 856 ? -27.206 6.550 19.570 1.00 93.50 856 GLU A O 1
ATOM 6810 N N . VAL A 1 857 ? -25.185 7.334 20.161 1.00 92.62 857 VAL A N 1
ATOM 6811 C CA . VAL A 1 857 ? -25.573 8.738 20.257 1.00 92.62 857 VAL A CA 1
ATOM 6812 C C . VAL A 1 857 ? -24.552 9.595 19.517 1.00 92.62 857 VAL A C 1
ATOM 6814 O O . VAL A 1 857 ? -23.341 9.458 19.704 1.00 92.62 857 VAL A O 1
ATOM 6817 N N . LYS A 1 858 ? -25.046 10.516 18.683 1.00 94.19 858 LYS A N 1
ATOM 6818 C CA . LYS A 1 858 ? -24.206 11.474 17.958 1.00 94.19 858 LYS A CA 1
ATOM 6819 C C . LYS A 1 858 ? -23.532 12.438 18.937 1.00 94.19 858 LYS A C 1
ATOM 6821 O O . LYS A 1 858 ? -24.208 13.131 19.696 1.00 94.19 858 LYS A O 1
ATOM 6826 N N . ALA A 1 859 ? -22.209 12.507 18.879 1.00 93.62 859 ALA A N 1
ATOM 6827 C CA . ALA A 1 859 ? -21.402 13.446 19.640 1.00 93.62 859 ALA A CA 1
ATOM 6828 C C . ALA A 1 859 ? -21.243 14.777 18.888 1.00 93.62 859 ALA A C 1
ATOM 6830 O O . ALA A 1 859 ? -21.304 14.844 17.656 1.00 93.62 859 ALA A O 1
ATOM 6831 N N . THR A 1 860 ? -21.009 15.852 19.635 1.00 93.19 860 THR A N 1
ATOM 6832 C CA . THR A 1 860 ? -20.789 17.197 19.097 1.00 93.19 860 THR A CA 1
ATOM 6833 C C . THR A 1 860 ? -19.406 17.698 19.472 1.00 93.19 860 THR A C 1
ATOM 6835 O O . THR A 1 860 ? -18.984 17.560 20.617 1.00 93.19 860 THR A O 1
ATOM 6838 N N . ILE A 1 861 ? -18.724 18.338 18.524 1.00 91.00 861 ILE A N 1
ATOM 6839 C CA . ILE A 1 861 ? -17.464 19.036 18.793 1.00 91.00 861 ILE A CA 1
ATOM 6840 C C . ILE A 1 861 ? -17.760 20.269 19.660 1.00 91.00 861 ILE A C 1
ATOM 6842 O O . ILE A 1 861 ? -18.607 21.093 19.312 1.00 91.00 861 ILE A O 1
ATOM 6846 N N . GLY A 1 862 ? -17.054 20.405 20.780 1.00 91.19 862 GLY A N 1
ATOM 6847 C CA . GLY A 1 862 ? -17.228 21.481 21.748 1.00 91.19 862 GLY A CA 1
ATOM 6848 C C . GLY A 1 862 ? -16.729 21.113 23.147 1.00 91.19 862 GLY A C 1
ATOM 6849 O O . GLY A 1 862 ? -16.290 19.993 23.401 1.00 91.19 862 GLY A O 1
ATOM 6850 N N . LYS A 1 863 ? -16.797 22.085 24.062 1.00 89.94 863 LYS A N 1
ATOM 6851 C CA . LYS A 1 863 ? -16.520 21.890 25.495 1.00 89.94 863 LYS A CA 1
ATOM 6852 C C . LYS A 1 863 ? -17.809 21.604 26.255 1.00 89.94 863 LYS A C 1
ATOM 6854 O O . LYS A 1 863 ? -18.819 22.238 25.951 1.00 89.94 863 LYS A O 1
ATOM 6859 N N . GLY A 1 864 ? -17.739 20.745 27.273 1.00 88.50 864 GLY A N 1
ATOM 6860 C CA . GLY A 1 864 ? -18.871 20.440 28.154 1.00 88.50 864 GLY A CA 1
ATOM 6861 C C . GLY A 1 864 ? -20.054 19.812 27.415 1.00 88.50 864 GLY A C 1
ATOM 6862 O O . GLY A 1 864 ? -21.204 20.171 27.664 1.00 88.50 864 GLY A O 1
ATOM 6863 N N . GLY A 1 865 ? -19.763 18.941 26.450 1.00 91.06 865 GLY A N 1
ATOM 6864 C CA . GLY A 1 865 ? -20.754 18.112 25.786 1.00 91.06 865 GLY A CA 1
ATOM 6865 C C . GLY A 1 865 ? -21.362 17.094 26.748 1.00 91.06 865 GLY A C 1
ATOM 6866 O O . GLY A 1 865 ? -20.717 16.625 27.686 1.00 91.06 865 GLY A O 1
ATOM 6867 N N . GLU A 1 866 ? -22.617 16.745 26.489 1.00 94.31 866 GLU A N 1
ATOM 6868 C CA . GLU A 1 866 ? -23.391 15.793 27.278 1.00 94.31 866 GLU A CA 1
ATOM 6869 C C . GLU A 1 866 ? -24.105 14.830 26.329 1.00 94.31 866 GLU A C 1
ATOM 6871 O O . GLU A 1 866 ? -24.769 15.258 25.381 1.00 94.31 866 GLU A O 1
ATOM 6876 N N . ILE A 1 867 ? -23.976 13.530 26.582 1.00 93.12 867 ILE A N 1
ATOM 6877 C CA . ILE A 1 867 ? -24.760 12.488 25.910 1.00 93.12 867 ILE A CA 1
ATOM 6878 C C . ILE A 1 867 ? -25.443 11.597 26.939 1.00 93.12 867 ILE A C 1
ATOM 6880 O O . ILE A 1 867 ? -24.956 11.424 28.056 1.00 93.12 867 ILE A O 1
ATOM 6884 N N . ARG A 1 868 ? -26.579 11.026 26.538 1.00 91.69 868 ARG A N 1
ATOM 6885 C CA . ARG A 1 868 ? -27.475 10.256 27.399 1.00 91.69 868 ARG A CA 1
ATOM 6886 C C . ARG A 1 868 ? -27.880 8.957 26.719 1.00 91.69 868 ARG A C 1
ATOM 6888 O O . ARG A 1 868 ? -28.357 8.997 25.588 1.00 91.69 868 ARG A O 1
ATOM 6895 N N . PHE A 1 869 ? -27.745 7.848 27.435 1.00 88.88 869 PHE A N 1
ATOM 6896 C CA . PHE A 1 869 ? -28.278 6.541 27.060 1.00 88.88 869 PHE A CA 1
ATOM 6897 C C . PHE A 1 869 ? -29.437 6.198 28.001 1.00 88.88 869 PHE A C 1
ATOM 6899 O O . PHE A 1 869 ? -29.216 5.804 29.145 1.00 88.88 869 PHE A O 1
ATOM 6906 N N . ASP A 1 870 ? -30.664 6.407 27.529 1.00 82.38 870 ASP A N 1
ATOM 6907 C CA . ASP A 1 870 ? -31.917 6.256 28.283 1.00 82.38 870 ASP A CA 1
ATOM 6908 C C . ASP A 1 870 ? -32.607 4.899 28.061 1.00 82.38 870 ASP A C 1
ATOM 6910 O O . ASP A 1 870 ? -33.389 4.449 28.895 1.00 82.38 870 ASP A O 1
ATOM 6914 N N . ASN A 1 871 ? -32.307 4.214 26.956 1.00 79.12 871 ASN A N 1
ATOM 6915 C CA . ASN A 1 871 ? -32.704 2.828 26.735 1.00 79.12 871 ASN A CA 1
ATOM 6916 C C . ASN A 1 871 ? -31.506 1.896 26.948 1.00 79.12 8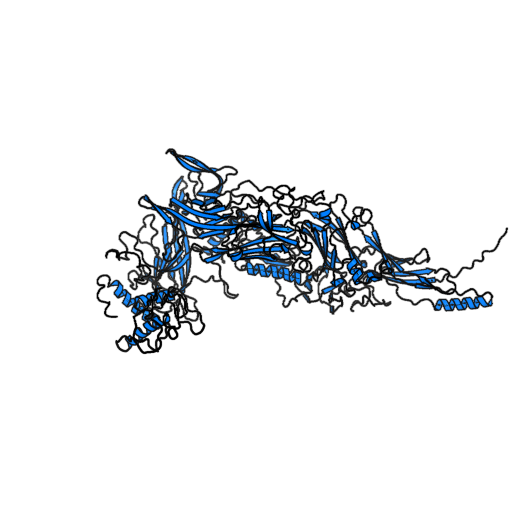71 ASN A C 1
ATOM 6918 O O . ASN A 1 871 ? -30.645 1.779 26.077 1.00 79.12 871 ASN A O 1
ATOM 6922 N N . LEU A 1 872 ? -31.478 1.231 28.103 1.00 78.38 872 LEU A N 1
ATOM 6923 C CA . LEU A 1 872 ? -30.454 0.252 28.486 1.00 78.38 872 LEU A CA 1
ATOM 6924 C C . LEU A 1 872 ? -30.982 -1.188 28.445 1.00 78.38 872 LEU A C 1
ATOM 6926 O O . LEU A 1 872 ? -30.243 -2.132 28.716 1.00 78.38 872 LEU A O 1
ATOM 6930 N N . SER A 1 873 ? -32.253 -1.375 28.071 1.00 73.31 873 SER A N 1
ATOM 6931 C CA . SER A 1 873 ? -32.919 -2.682 28.095 1.00 73.31 873 SER A CA 1
ATOM 6932 C C . SER A 1 873 ? -32.258 -3.718 27.182 1.00 73.31 873 SER A C 1
ATOM 6934 O O . SER A 1 873 ? -32.384 -4.914 27.431 1.00 73.31 873 SER A O 1
ATOM 6936 N N . HIS A 1 874 ? -31.526 -3.275 26.154 1.00 74.25 874 HIS A N 1
ATOM 6937 C CA . HIS A 1 874 ? -30.784 -4.140 25.238 1.00 74.25 874 HIS A CA 1
ATOM 6938 C C . HIS A 1 874 ? -29.557 -4.799 25.876 1.00 74.25 874 HIS A C 1
ATOM 6940 O O . HIS A 1 874 ? -29.152 -5.849 25.391 1.00 74.25 874 HIS A O 1
ATOM 6946 N N . ILE A 1 875 ? -28.985 -4.226 26.945 1.00 75.81 875 ILE A N 1
ATOM 6947 C CA . ILE A 1 875 ? -27.724 -4.685 27.561 1.00 75.81 875 ILE A CA 1
ATOM 6948 C C . ILE A 1 875 ? -27.787 -6.156 27.987 1.00 75.81 875 ILE A C 1
ATOM 6950 O O . ILE A 1 875 ? -26.813 -6.881 27.807 1.00 75.81 875 ILE A O 1
ATOM 6954 N N . ASP A 1 876 ? -28.935 -6.612 28.491 1.00 67.38 876 ASP A N 1
ATOM 6955 C CA . ASP A 1 876 ? -29.113 -7.996 28.955 1.00 67.38 876 ASP A CA 1
ATOM 6956 C C . ASP A 1 876 ? -29.103 -9.035 27.834 1.00 67.38 876 ASP A C 1
ATOM 6958 O O . ASP A 1 876 ? -28.964 -10.232 28.093 1.00 67.38 876 ASP A O 1
ATOM 6962 N N . TYR A 1 877 ? -29.295 -8.581 26.599 1.00 70.56 877 TYR A N 1
ATOM 6963 C CA . TYR A 1 877 ? -29.441 -9.444 25.440 1.00 70.56 877 TYR A CA 1
ATOM 6964 C C . TYR A 1 877 ? -28.191 -9.486 24.580 1.00 70.56 877 TYR A C 1
ATOM 6966 O O . TYR A 1 877 ? -28.143 -10.333 23.702 1.00 70.56 877 TYR A O 1
ATOM 6974 N N . LEU A 1 878 ? -27.206 -8.619 24.830 1.00 72.62 878 LEU A N 1
ATOM 6975 C CA . LEU A 1 878 ? -25.948 -8.624 24.090 1.00 72.62 878 LEU A CA 1
ATOM 6976 C C . LEU A 1 878 ? -25.178 -9.930 24.327 1.00 72.62 878 LEU A C 1
ATOM 6978 O O . LEU A 1 878 ? -25.282 -10.530 25.404 1.00 72.62 878 LEU A O 1
ATOM 6982 N N . ASP A 1 879 ? -24.396 -10.371 23.338 1.00 62.78 879 ASP A N 1
ATOM 6983 C CA . ASP A 1 879 ? -23.558 -11.561 23.501 1.00 62.78 879 ASP A CA 1
ATOM 6984 C C . ASP A 1 879 ? -22.607 -11.382 24.713 1.00 62.78 879 ASP A C 1
ATOM 6986 O O . ASP A 1 879 ? -21.880 -10.391 24.787 1.00 62.78 879 ASP A O 1
ATOM 6990 N N . PRO A 1 880 ? -22.576 -12.321 25.685 1.00 49.97 880 PRO A N 1
ATOM 6991 C CA . PRO A 1 880 ? -21.679 -12.252 26.840 1.00 49.97 880 PRO A CA 1
ATOM 6992 C C . PRO A 1 880 ? -20.180 -12.244 26.508 1.00 49.97 880 PRO A C 1
ATOM 6994 O O . PRO A 1 880 ? -19.384 -11.964 27.411 1.00 49.97 880 PRO A O 1
ATOM 6997 N N . THR A 1 881 ? -19.782 -12.618 25.284 1.00 47.12 881 THR A N 1
ATOM 6998 C CA . THR A 1 881 ? -18.398 -12.481 24.809 1.00 47.12 881 THR A CA 1
ATOM 6999 C C . THR A 1 881 ? -18.045 -11.050 24.427 1.00 47.12 881 THR A C 1
ATOM 7001 O O . THR A 1 881 ? -16.861 -10.739 24.384 1.00 47.12 881 THR A O 1
ATOM 7004 N N . ASP A 1 882 ? -19.032 -10.179 24.205 1.00 51.16 882 ASP A N 1
ATOM 7005 C CA . ASP A 1 882 ? -18.791 -8.775 23.905 1.00 51.16 882 ASP A CA 1
ATOM 7006 C C . ASP A 1 882 ? -18.600 -7.977 25.191 1.00 51.16 882 ASP A C 1
ATOM 7008 O O . ASP A 1 882 ? -19.468 -7.893 26.068 1.00 51.16 882 ASP A O 1
ATOM 7012 N N . LEU A 1 883 ? -17.426 -7.362 25.313 1.00 55.00 883 LEU A N 1
ATOM 7013 C CA . LEU A 1 883 ? -17.139 -6.453 26.407 1.00 55.00 883 LEU A CA 1
ATOM 7014 C C . LEU A 1 883 ? -18.077 -5.242 26.338 1.00 55.00 883 LEU A C 1
ATOM 7016 O O . LEU A 1 883 ? -18.005 -4.419 25.418 1.00 55.00 883 LEU A O 1
ATOM 7020 N N . LEU A 1 884 ? -18.925 -5.094 27.363 1.00 67.31 884 LEU A N 1
ATOM 7021 C CA . LEU A 1 884 ? -19.670 -3.860 27.587 1.00 67.31 884 LEU A CA 1
ATOM 7022 C C . LEU A 1 884 ? -18.669 -2.713 27.744 1.00 67.31 884 LEU A C 1
ATOM 7024 O O . LEU A 1 884 ? -17.914 -2.632 28.721 1.00 67.31 884 LEU A O 1
ATOM 7028 N N . SER A 1 885 ? -18.671 -1.846 26.741 1.00 79.19 885 SER A N 1
ATOM 7029 C CA . SER A 1 885 ? -17.742 -0.742 26.597 1.00 79.19 885 SER A CA 1
ATOM 7030 C C . SER A 1 885 ? -18.468 0.503 26.112 1.00 79.19 885 SER A C 1
ATOM 7032 O O . SER A 1 885 ? -19.512 0.425 25.457 1.00 79.19 885 SER A O 1
ATOM 7034 N N . ILE A 1 886 ? -17.908 1.657 26.463 1.00 87.00 886 ILE A N 1
ATOM 7035 C CA . ILE A 1 886 ? -18.260 2.933 25.847 1.00 87.00 886 ILE A CA 1
ATOM 7036 C C . ILE A 1 886 ? -17.153 3.273 24.860 1.00 87.00 886 ILE A C 1
ATOM 7038 O O . ILE A 1 886 ? -15.981 3.286 25.233 1.00 87.00 886 ILE A O 1
ATOM 7042 N N . ARG A 1 887 ? -17.518 3.534 23.606 1.00 90.06 887 ARG A N 1
ATOM 7043 C CA . ARG A 1 887 ? -16.572 3.766 22.506 1.00 90.06 887 ARG A CA 1
ATOM 7044 C C . ARG A 1 887 ? -16.845 5.096 21.830 1.00 90.06 887 ARG A C 1
ATOM 7046 O O . ARG A 1 887 ? -18.008 5.437 21.655 1.00 90.06 887 ARG A O 1
ATOM 7053 N N . LEU A 1 888 ? -15.795 5.793 21.406 1.00 93.56 888 LEU A N 1
ATOM 7054 C CA . LEU A 1 888 ? -15.871 6.933 20.491 1.00 93.56 888 LEU A CA 1
ATOM 7055 C C . LEU A 1 888 ? -15.267 6.545 19.141 1.00 93.56 888 LEU A C 1
ATOM 7057 O O . LEU A 1 888 ? -14.120 6.098 19.093 1.00 93.56 888 LEU A O 1
ATOM 7061 N N . TYR A 1 889 ? -15.998 6.771 18.054 1.00 93.88 889 TYR A N 1
ATOM 7062 C CA . TYR A 1 889 ? -15.525 6.562 16.682 1.00 93.88 889 TYR A CA 1
ATOM 7063 C C . TYR A 1 889 ? -16.256 7.482 15.694 1.00 93.88 889 TYR A C 1
ATOM 7065 O O . TYR A 1 889 ? -17.157 8.240 16.066 1.00 93.88 889 TYR A O 1
ATOM 7073 N N . LEU A 1 890 ? -15.825 7.454 14.432 1.00 93.31 890 LEU A N 1
ATOM 7074 C CA . LEU A 1 890 ? -16.522 8.089 13.314 1.00 93.31 890 LEU A CA 1
ATOM 7075 C C . LEU A 1 890 ? -17.446 7.081 12.641 1.00 93.31 890 LEU A C 1
ATOM 7077 O O . LEU A 1 890 ? -17.032 5.956 12.386 1.00 93.31 890 LEU A O 1
ATOM 7081 N N . ASN A 1 891 ? -18.663 7.496 12.296 1.00 91.44 891 ASN A N 1
ATOM 7082 C CA . ASN A 1 891 ? -19.675 6.588 11.756 1.00 91.44 891 ASN A CA 1
ATOM 7083 C C . ASN A 1 891 ? -19.235 5.874 10.465 1.00 91.44 891 ASN A C 1
ATOM 7085 O O . ASN A 1 891 ? -19.510 4.700 10.283 1.00 91.44 891 ASN A O 1
ATOM 7089 N N . HIS A 1 892 ? -18.519 6.564 9.571 1.00 88.25 892 HIS A N 1
ATOM 7090 C CA . HIS A 1 892 ? -18.022 5.986 8.311 1.00 88.25 892 HIS A CA 1
ATOM 7091 C C . HIS A 1 892 ? -16.649 5.296 8.434 1.00 88.25 892 HIS A C 1
ATOM 7093 O O . HIS A 1 892 ? -16.106 4.826 7.437 1.00 88.25 892 HIS A O 1
ATOM 7099 N N . ASP A 1 893 ? -16.069 5.277 9.635 1.00 91.62 893 ASP A N 1
ATOM 7100 C CA . ASP A 1 893 ? -14.770 4.672 9.957 1.00 91.62 893 ASP A CA 1
ATOM 7101 C C . ASP A 1 893 ? -14.875 3.939 11.308 1.00 91.62 893 ASP A C 1
ATOM 7103 O O . ASP A 1 893 ? -14.044 4.107 12.201 1.00 91.62 893 ASP A O 1
ATOM 7107 N N . ALA A 1 894 ? -15.955 3.167 11.490 1.00 89.12 894 ALA A N 1
ATOM 7108 C CA . ALA A 1 894 ? -16.333 2.582 12.780 1.00 89.12 894 ALA A CA 1
ATOM 7109 C C . ALA A 1 894 ? -15.291 1.592 13.330 1.00 89.12 894 ALA A C 1
ATOM 7111 O O . ALA A 1 894 ? -15.162 1.424 14.542 1.00 89.12 894 ALA A O 1
ATOM 7112 N N . ALA A 1 895 ? -14.495 0.979 12.450 1.00 88.12 895 ALA A N 1
ATOM 7113 C CA . ALA A 1 895 ? -13.369 0.132 12.833 1.00 88.12 895 ALA A CA 1
ATOM 7114 C C . ALA A 1 895 ? -12.214 0.885 13.513 1.00 88.12 895 ALA A C 1
ATOM 7116 O O . ALA A 1 895 ? -11.410 0.276 14.226 1.00 88.12 895 ALA A O 1
ATOM 7117 N N . ASN A 1 896 ? -12.089 2.190 13.282 1.00 91.69 896 ASN A N 1
ATOM 7118 C CA . ASN A 1 896 ? -11.084 3.033 13.912 1.00 91.69 896 ASN A CA 1
ATOM 7119 C C . ASN A 1 896 ? -11.635 3.614 15.223 1.00 91.69 896 ASN A C 1
ATOM 7121 O O . ASN A 1 896 ? -11.996 4.790 15.326 1.00 91.69 896 ASN A O 1
ATOM 7125 N N . THR A 1 897 ? -11.689 2.771 16.255 1.00 89.25 897 THR A N 1
ATOM 7126 C CA . THR A 1 897 ? -12.087 3.188 17.605 1.00 89.25 897 THR A CA 1
ATOM 7127 C C . THR A 1 897 ? -11.074 4.180 18.179 1.00 89.25 897 THR A C 1
ATOM 7129 O O . THR A 1 897 ? -9.928 3.831 18.475 1.00 89.25 897 THR A O 1
ATOM 7132 N N . LEU A 1 898 ? -11.495 5.432 18.362 1.00 90.88 898 LEU A N 1
ATOM 7133 C CA . LEU A 1 898 ? -10.656 6.531 18.844 1.00 90.88 898 LEU A CA 1
ATOM 7134 C C . LEU A 1 898 ? -10.354 6.397 20.332 1.00 90.88 898 LEU A C 1
ATOM 7136 O O . LEU A 1 898 ? -9.201 6.526 20.741 1.00 90.88 898 LEU A O 1
ATOM 7140 N N . TRP A 1 899 ? -11.385 6.101 21.115 1.00 90.19 899 TRP A N 1
ATOM 7141 C CA . TRP A 1 899 ? -11.311 5.917 22.559 1.00 90.19 899 TRP A CA 1
ATOM 7142 C C . TRP A 1 899 ? -12.277 4.820 22.990 1.00 90.19 899 TRP A C 1
ATOM 7144 O O . TRP A 1 899 ? -13.362 4.693 22.420 1.00 90.19 899 TRP A O 1
ATOM 7154 N N . GLU A 1 900 ? -11.894 4.044 23.998 1.00 86.12 900 GLU A N 1
ATOM 7155 C CA . GLU A 1 900 ? -12.716 2.974 24.547 1.00 86.12 900 GLU A CA 1
ATOM 7156 C C . GLU A 1 900 ? -12.549 2.886 26.064 1.00 86.12 900 GLU A C 1
ATOM 7158 O O . GLU A 1 900 ? -11.441 2.950 26.597 1.00 86.12 900 GLU A O 1
ATOM 7163 N N . TRP A 1 901 ? -13.665 2.693 26.760 1.00 83.19 901 TRP A N 1
ATOM 7164 C CA . TRP A 1 901 ? -13.696 2.367 28.176 1.00 83.19 901 TRP A CA 1
ATOM 7165 C C . TRP A 1 901 ? -14.468 1.077 28.404 1.00 83.19 901 TRP A C 1
ATOM 7167 O O . TRP A 1 901 ? -15.692 1.035 28.281 1.00 83.19 901 TRP A O 1
ATOM 7177 N N . VAL A 1 902 ? -13.734 0.028 28.761 1.00 75.81 902 VAL A N 1
ATOM 7178 C CA . VAL A 1 902 ? -14.278 -1.288 29.104 1.00 75.81 902 VAL A CA 1
ATOM 7179 C C . VAL A 1 902 ? -14.507 -1.374 30.612 1.00 75.81 902 VAL A C 1
ATOM 7181 O O . VAL A 1 902 ? -13.570 -1.153 31.382 1.00 75.81 902 VAL A O 1
ATOM 7184 N N . PHE A 1 903 ? -15.716 -1.731 31.057 1.00 64.50 903 PHE A N 1
ATOM 7185 C CA . PHE A 1 903 ? -16.077 -1.630 32.479 1.00 64.50 903 PHE A CA 1
ATOM 7186 C C . PHE A 1 903 ? -16.507 -2.941 33.150 1.00 64.50 903 PHE A C 1
ATOM 7188 O O . PHE A 1 903 ? -15.927 -3.303 34.174 1.00 64.50 903 PHE A O 1
ATOM 7195 N N . THR A 1 904 ? -17.491 -3.668 32.613 1.00 58.22 904 THR A N 1
ATOM 7196 C CA . THR A 1 904 ? -18.085 -4.820 33.321 1.00 58.22 904 THR A CA 1
ATOM 7197 C C . THR A 1 904 ? -17.160 -6.038 33.296 1.00 58.22 904 THR A C 1
ATOM 7199 O O . THR A 1 904 ? -16.790 -6.512 32.225 1.00 58.22 904 THR A O 1
ATOM 7202 N N . ARG A 1 905 ? -16.832 -6.600 34.471 1.00 54.62 905 ARG A N 1
ATOM 7203 C CA . ARG A 1 905 ? -16.150 -7.902 34.570 1.00 54.62 905 ARG A CA 1
ATOM 7204 C C . ARG A 1 905 ? -17.148 -9.035 34.780 1.00 54.62 905 ARG A C 1
ATOM 7206 O O . ARG A 1 905 ? -17.798 -9.092 35.821 1.00 54.62 905 ARG A O 1
ATOM 7213 N N . ASN A 1 906 ? -17.144 -9.979 33.848 1.00 58.47 906 ASN A N 1
ATOM 7214 C CA . ASN A 1 906 ? -17.755 -11.299 33.987 1.00 58.47 906 ASN A CA 1
ATOM 7215 C C . ASN A 1 906 ? -16.635 -12.340 33.888 1.00 58.47 906 ASN A C 1
ATOM 7217 O O . ASN A 1 906 ? -15.786 -12.190 33.017 1.00 58.47 906 ASN A O 1
ATOM 7221 N N . GLY A 1 907 ? -16.626 -13.389 34.716 1.00 66.50 907 GLY A N 1
ATOM 7222 C CA . GLY A 1 907 ? -15.652 -14.484 34.595 1.00 66.50 907 GLY A CA 1
ATOM 7223 C C . GLY A 1 907 ? -15.067 -15.019 35.907 1.00 66.50 907 GLY A C 1
ATOM 7224 O O . GLY A 1 907 ? -15.740 -15.033 36.939 1.00 66.50 907 GLY A O 1
ATOM 7225 N N . LEU A 1 908 ? -13.841 -15.552 35.857 1.00 72.88 908 LEU A N 1
ATOM 7226 C CA . LEU A 1 908 ? -13.135 -16.152 36.994 1.00 72.88 908 LEU A CA 1
ATOM 7227 C C . LEU A 1 908 ? -12.313 -15.113 37.755 1.00 72.88 908 LEU A C 1
ATOM 7229 O O . LEU A 1 908 ? -11.392 -14.513 37.217 1.00 72.88 908 LEU A O 1
ATOM 7233 N N . HIS A 1 909 ? -12.542 -15.021 39.054 1.00 69.81 909 HIS A N 1
ATOM 7234 C CA . HIS A 1 909 ? -11.776 -14.184 39.960 1.00 69.81 909 HIS A CA 1
ATOM 7235 C C . HIS A 1 909 ? -11.163 -15.025 41.069 1.00 69.81 909 HIS A C 1
ATOM 7237 O O . HIS A 1 909 ? -11.808 -15.914 41.628 1.00 69.81 909 HIS A O 1
ATOM 7243 N N . VAL A 1 910 ? -9.913 -14.738 41.413 1.00 77.25 910 VAL A N 1
ATOM 7244 C CA . VAL A 1 910 ? -9.187 -15.438 42.469 1.00 77.25 910 VAL A CA 1
ATOM 7245 C C . VAL A 1 910 ? -8.700 -14.435 43.493 1.00 77.25 910 VAL A C 1
ATOM 7247 O O . VAL A 1 910 ? -7.992 -13.492 43.154 1.00 77.25 910 VAL A O 1
ATOM 7250 N N . TYR A 1 911 ? -9.057 -14.662 44.752 1.00 76.94 911 TYR A N 1
ATOM 7251 C CA . TYR A 1 911 ? -8.731 -13.790 45.874 1.00 76.94 911 TYR A CA 1
ATOM 7252 C C . TYR A 1 911 ? -7.987 -14.540 46.980 1.00 76.94 911 TYR A C 1
ATOM 7254 O O . TYR A 1 911 ? -8.055 -15.768 47.083 1.00 76.94 911 TYR A O 1
ATOM 7262 N N . TYR A 1 912 ? -7.336 -13.789 47.865 1.00 75.56 912 TYR A N 1
ATOM 7263 C CA . TYR A 1 912 ? -6.900 -14.261 49.179 1.00 75.56 912 TYR A CA 1
ATOM 7264 C C . TYR A 1 912 ? -7.326 -13.292 50.288 1.00 75.56 912 TYR A C 1
ATOM 7266 O O . TYR A 1 912 ? -7.462 -12.090 50.068 1.00 75.56 912 TYR A O 1
ATOM 7274 N N . GLU A 1 913 ? -7.499 -13.825 51.497 1.00 71.00 913 GLU A N 1
ATOM 7275 C CA . GLU A 1 913 ? -7.723 -13.062 52.732 1.00 71.00 913 GLU A CA 1
ATOM 7276 C C . GLU A 1 913 ? -6.498 -13.256 53.654 1.00 71.00 913 GLU A C 1
ATOM 7278 O O . GLU A 1 913 ? -5.797 -14.270 53.577 1.00 71.00 913 GLU A O 1
ATOM 7283 N N . VAL A 1 914 ? -6.198 -12.263 54.495 1.00 68.75 914 VAL A N 1
ATOM 7284 C CA . VAL A 1 914 ? -5.203 -12.334 55.582 1.00 68.75 914 VAL A CA 1
ATOM 7285 C C . VAL A 1 914 ? -5.789 -11.572 56.787 1.00 68.75 914 VAL A C 1
ATOM 7287 O O . VAL A 1 914 ? -5.929 -10.342 56.692 1.00 68.75 914 VAL A O 1
ATOM 7290 N N . PRO A 1 915 ? -6.096 -12.224 57.933 1.00 59.06 915 PRO A N 1
ATOM 7291 C CA . PRO A 1 915 ? -7.005 -11.627 58.907 1.00 59.06 915 PRO A CA 1
ATOM 7292 C C . PRO A 1 915 ? -6.555 -10.296 59.493 1.00 59.06 915 PRO A C 1
ATOM 7294 O O . PRO A 1 915 ? -5.485 -10.156 60.082 1.00 59.06 915 PRO A O 1
ATOM 7297 N N . GLY A 1 916 ? -7.424 -9.293 59.362 1.00 51.22 916 GLY A N 1
ATOM 7298 C CA . GLY A 1 916 ? -7.178 -7.958 59.898 1.00 51.22 916 GLY A CA 1
ATOM 7299 C C . GLY A 1 916 ? -6.056 -7.181 59.202 1.00 51.22 916 GLY A C 1
ATOM 7300 O O . GLY A 1 916 ? -5.494 -6.278 59.827 1.00 51.22 916 GLY A O 1
ATOM 7301 N N . ASN A 1 917 ? -5.721 -7.494 57.944 1.00 51.53 917 ASN A N 1
ATOM 7302 C CA . ASN A 1 917 ? -4.891 -6.638 57.092 1.00 51.53 917 ASN A CA 1
ATOM 7303 C C . ASN A 1 917 ? -5.455 -5.201 57.076 1.00 51.53 917 ASN A C 1
ATOM 7305 O O . ASN A 1 917 ? -6.628 -4.976 56.802 1.00 51.53 917 ASN A O 1
ATOM 7309 N N . THR A 1 918 ? -4.652 -4.213 57.477 1.00 42.59 918 THR A N 1
ATOM 7310 C CA . THR A 1 918 ? -5.147 -2.875 57.855 1.00 42.59 918 THR A CA 1
ATOM 7311 C C . THR A 1 918 ? -5.135 -1.851 56.721 1.00 42.59 918 THR A C 1
ATOM 7313 O O . THR A 1 918 ? -5.038 -0.660 57.015 1.00 42.59 918 THR A O 1
ATOM 7316 N N . GLN A 1 919 ? -5.198 -2.249 55.447 1.00 40.25 919 GLN A N 1
ATOM 7317 C CA . GLN A 1 919 ? -5.144 -1.256 54.363 1.00 40.25 919 GLN A CA 1
ATOM 7318 C C . GLN A 1 919 ? -6.334 -0.272 54.369 1.00 40.25 919 GLN A C 1
ATOM 7320 O O . GLN A 1 919 ? -6.168 0.854 53.918 1.00 40.25 919 GLN A O 1
ATOM 7325 N N . GLU A 1 920 ? -7.463 -0.601 55.013 1.00 40.25 920 GLU A N 1
ATOM 7326 C CA . GLU A 1 920 ? -8.677 0.240 54.968 1.00 40.25 920 GLU A CA 1
ATOM 7327 C C . GLU A 1 920 ? -9.139 0.863 56.301 1.00 40.25 920 GLU A C 1
ATOM 7329 O O . GLU A 1 920 ? -10.168 1.538 56.365 1.00 40.25 920 GLU A O 1
ATOM 7334 N N . LYS A 1 921 ? -8.403 0.721 57.412 1.00 32.84 921 LYS A N 1
ATOM 7335 C CA . LYS A 1 921 ? -8.873 1.240 58.720 1.00 32.84 921 LYS A CA 1
ATOM 7336 C C . LYS A 1 921 ? -8.641 2.740 58.956 1.00 32.84 921 LYS A C 1
ATOM 7338 O O . LYS A 1 921 ? -8.458 3.147 60.102 1.00 32.84 921 LYS A O 1
ATOM 7343 N N . SER A 1 922 ? -8.653 3.581 57.921 1.00 31.20 922 SER A N 1
ATOM 7344 C CA . SER A 1 922 ? -8.465 5.030 58.096 1.00 31.20 922 SER A CA 1
ATOM 7345 C C . SER A 1 922 ? -9.749 5.873 58.107 1.00 31.20 922 SER A C 1
ATOM 7347 O O . SER A 1 922 ? -9.643 7.057 58.420 1.00 31.20 922 SER A O 1
ATOM 7349 N N . LYS A 1 923 ? -10.963 5.332 57.863 1.00 30.27 923 LYS A N 1
ATOM 7350 C CA . LYS A 1 923 ? -12.186 6.180 57.799 1.00 30.27 923 LYS A CA 1
ATOM 7351 C C . LYS A 1 923 ? -13.524 5.632 58.343 1.00 30.27 923 LYS A C 1
ATOM 7353 O O . LYS A 1 923 ? -14.568 6.167 57.982 1.00 30.27 923 LYS A O 1
ATOM 7358 N N . ARG A 1 924 ? -13.574 4.658 59.262 1.00 30.12 924 ARG A N 1
ATOM 7359 C CA . ARG A 1 924 ? -14.848 4.322 59.950 1.00 30.12 924 ARG A CA 1
ATOM 7360 C C . ARG A 1 924 ? -14.718 4.303 61.469 1.00 30.12 924 ARG A C 1
ATOM 7362 O O . ARG A 1 924 ? -13.817 3.671 62.017 1.00 30.12 924 ARG A O 1
ATOM 7369 N N . ALA A 1 925 ? -15.639 5.008 62.131 1.00 29.89 925 ALA A N 1
ATOM 7370 C CA . ALA A 1 925 ? -15.916 4.854 63.552 1.00 29.89 925 ALA A CA 1
ATOM 7371 C C . ALA A 1 925 ? -16.119 3.364 63.876 1.00 29.89 925 ALA A C 1
ATOM 7373 O O . ALA A 1 925 ? -16.684 2.627 63.070 1.00 29.89 925 ALA A O 1
ATOM 7374 N N . LEU A 1 926 ? -15.612 2.935 65.033 1.00 28.22 926 LEU A N 1
ATOM 7375 C CA . LEU A 1 926 ? -15.725 1.567 65.545 1.00 28.22 926 LEU A CA 1
ATOM 7376 C C . LEU A 1 926 ? -17.182 1.065 65.429 1.00 28.22 926 LEU A C 1
ATOM 7378 O O . LEU A 1 926 ? -18.041 1.633 66.105 1.00 28.22 926 LEU A O 1
ATOM 7382 N N . PRO A 1 927 ? -17.480 0.031 64.616 1.00 30.00 927 PRO A N 1
ATOM 7383 C CA . PRO A 1 927 ? -18.800 -0.586 64.612 1.00 30.00 927 PRO A CA 1
ATOM 7384 C C . PRO A 1 927 ? -19.027 -1.373 65.905 1.00 30.00 927 PRO A C 1
ATOM 7386 O O . PRO A 1 927 ? -18.078 -1.847 66.541 1.00 30.00 927 PRO A O 1
ATOM 7389 N N . ASN A 1 928 ? -20.296 -1.511 66.286 1.00 30.31 928 ASN A N 1
ATOM 7390 C CA . ASN A 1 928 ? -20.722 -2.293 67.438 1.00 30.31 928 ASN A CA 1
ATOM 7391 C C . ASN A 1 928 ? -20.399 -3.785 67.263 1.00 30.31 928 ASN A C 1
ATOM 7393 O O . ASN A 1 928 ? -20.332 -4.327 66.165 1.00 30.31 928 ASN A O 1
ATOM 7397 N N . MET A 1 929 ? -20.238 -4.455 68.401 1.00 31.72 929 MET A N 1
ATOM 7398 C CA . MET A 1 929 ? -19.738 -5.825 68.564 1.00 31.72 929 MET A CA 1
ATOM 7399 C C . MET A 1 929 ? -20.651 -6.937 67.989 1.00 31.72 929 MET A C 1
ATOM 7401 O O . MET A 1 929 ? -20.368 -8.109 68.214 1.00 31.72 929 MET A O 1
ATOM 7405 N N . ALA A 1 930 ? -21.725 -6.589 67.268 1.00 31.19 930 ALA A N 1
ATOM 7406 C CA . ALA A 1 930 ? -22.689 -7.521 66.672 1.00 31.19 930 ALA A CA 1
ATOM 7407 C C . ALA A 1 930 ? -22.465 -7.783 65.165 1.00 31.19 930 ALA A C 1
ATOM 7409 O O . ALA A 1 930 ? -22.994 -8.761 64.650 1.00 31.19 930 ALA A O 1
ATOM 7410 N N . ASP A 1 931 ? -21.634 -6.985 64.480 1.00 33.50 931 ASP A N 1
ATOM 7411 C CA . ASP A 1 931 ? -21.459 -7.053 63.013 1.00 33.50 931 ASP A CA 1
ATOM 7412 C C . ASP A 1 931 ? -20.262 -7.919 62.559 1.00 33.50 931 ASP A C 1
ATOM 7414 O O . ASP A 1 931 ? -19.841 -7.866 61.405 1.00 33.50 931 ASP A O 1
ATOM 7418 N N . ILE A 1 932 ? -19.669 -8.717 63.456 1.00 35.72 932 ILE A N 1
ATOM 7419 C CA . ILE A 1 932 ? -18.525 -9.595 63.143 1.00 35.72 932 ILE A CA 1
ATOM 7420 C C . ILE A 1 932 ? -19.002 -11.052 63.089 1.00 35.72 932 ILE A C 1
ATOM 7422 O O . ILE A 1 932 ? -18.609 -11.896 63.894 1.00 35.72 932 ILE A O 1
ATOM 7426 N N . HIS A 1 933 ? -19.867 -11.351 62.125 1.00 33.06 933 HIS A N 1
ATOM 7427 C CA . HIS A 1 933 ? -20.157 -12.720 61.711 1.00 33.06 933 HIS A CA 1
ATOM 7428 C C . HIS A 1 933 ? -19.933 -12.853 60.204 1.00 33.06 933 HIS A C 1
ATOM 7430 O O . HIS A 1 933 ? -20.777 -12.486 59.395 1.00 33.06 933 HIS A O 1
ATOM 7436 N N . CYS A 1 934 ? -18.790 -13.434 59.826 1.00 39.06 934 CYS A N 1
ATOM 7437 C CA . CYS A 1 934 ? -18.615 -14.051 58.512 1.00 39.06 934 CYS A CA 1
ATOM 7438 C C . CYS A 1 934 ? -19.358 -15.394 58.532 1.00 39.06 934 CYS A C 1
ATOM 7440 O O . CYS A 1 934 ? -18.769 -16.451 58.745 1.00 39.06 934 CYS A O 1
ATOM 7442 N N . GLY A 1 935 ? -20.681 -15.342 58.440 1.00 28.11 935 GLY A N 1
ATOM 7443 C CA . GLY A 1 935 ? -21.537 -16.517 58.502 1.00 28.11 935 GLY A CA 1
ATOM 7444 C C . GLY A 1 935 ? -22.984 -16.120 58.268 1.00 28.11 935 GLY A C 1
ATOM 7445 O O . GLY A 1 935 ? -23.496 -15.225 58.928 1.00 28.11 935 GLY A O 1
ATOM 7446 N N . SER A 1 936 ? -23.601 -16.778 57.292 1.00 36.34 936 SER A N 1
ATOM 7447 C CA . SER A 1 936 ? -24.973 -16.605 56.816 1.00 36.34 936 SER A CA 1
ATOM 7448 C C . SER A 1 936 ? -25.985 -16.179 57.891 1.00 36.34 936 SER A C 1
ATOM 7450 O O . SER A 1 936 ? -26.304 -16.962 58.787 1.00 36.34 936 SER A O 1
ATOM 7452 N N . GLY A 1 937 ? -26.565 -14.989 57.712 1.00 33.81 937 GLY A N 1
ATOM 7453 C CA . GLY A 1 937 ? -27.842 -14.607 58.318 1.00 33.81 937 GLY A CA 1
ATOM 7454 C C . GLY A 1 937 ? -27.788 -13.422 59.281 1.00 33.81 937 GLY A C 1
ATOM 7455 O O . GLY A 1 937 ? -27.769 -13.631 60.485 1.00 33.81 937 GLY A O 1
ATOM 7456 N N . ALA A 1 938 ? -27.838 -12.199 58.741 1.00 26.81 938 ALA A N 1
ATOM 7457 C CA . ALA A 1 938 ? -28.681 -11.078 59.194 1.00 26.81 938 ALA A CA 1
ATOM 7458 C C . ALA A 1 938 ? -28.245 -9.773 58.492 1.00 26.81 938 ALA A C 1
ATOM 7460 O O . ALA A 1 938 ? -27.154 -9.273 58.729 1.00 26.81 938 ALA A O 1
ATOM 7461 N N . SER A 1 939 ? -29.117 -9.256 57.619 1.00 31.39 939 SER A N 1
ATOM 7462 C CA . SER A 1 939 ? -29.239 -7.853 57.169 1.00 31.39 939 SER A CA 1
ATOM 7463 C C . SER A 1 939 ? -27.961 -6.991 57.046 1.00 31.39 939 SER A C 1
ATOM 7465 O O . SER A 1 939 ? -27.603 -6.277 57.980 1.00 31.39 939 SER A O 1
ATOM 7467 N N . GLY A 1 940 ? -27.376 -6.958 55.840 1.00 28.70 940 GLY A N 1
ATOM 7468 C CA . GLY A 1 940 ? -26.389 -5.962 55.382 1.00 28.70 940 GLY A CA 1
ATOM 7469 C C . GLY A 1 940 ? -25.160 -6.590 54.699 1.00 28.70 940 GLY A C 1
ATOM 7470 O O . GLY A 1 940 ? -24.690 -7.627 55.166 1.00 28.70 940 GLY A O 1
ATOM 7471 N N . PRO A 1 941 ? -24.606 -6.016 53.606 1.00 27.72 941 PRO A N 1
ATOM 7472 C CA . PRO A 1 941 ? -23.390 -6.544 52.993 1.00 27.72 941 PRO A CA 1
ATOM 7473 C C . PRO A 1 941 ? -22.191 -6.224 53.897 1.00 27.72 941 PRO A C 1
ATOM 7475 O O . PRO A 1 941 ? -21.684 -5.101 53.920 1.00 27.72 941 PRO A O 1
ATOM 7478 N N . ALA A 1 942 ? -21.749 -7.207 54.680 1.00 29.47 942 ALA A N 1
ATOM 7479 C CA . ALA A 1 942 ? -20.492 -7.128 55.410 1.00 29.47 942 ALA A CA 1
ATOM 7480 C C . ALA A 1 942 ? -19.330 -7.072 54.398 1.00 29.47 942 ALA A C 1
ATOM 7482 O O . ALA A 1 942 ? -19.163 -7.973 53.579 1.00 29.47 942 ALA A O 1
ATOM 7483 N N . ILE A 1 943 ? -18.552 -5.988 54.426 1.00 33.91 943 ILE A N 1
ATOM 7484 C CA . ILE A 1 943 ? -17.406 -5.773 53.533 1.00 33.91 943 ILE A CA 1
ATOM 7485 C C . ILE A 1 943 ? -16.225 -6.603 54.058 1.00 33.91 943 ILE A C 1
ATOM 7487 O O . ILE A 1 943 ? -15.665 -6.288 55.111 1.00 33.91 943 ILE A O 1
ATOM 7491 N N . CYS A 1 944 ? -15.860 -7.659 53.327 1.00 36.47 944 CYS A N 1
ATOM 7492 C CA . CYS A 1 944 ? -14.611 -8.401 53.509 1.00 36.47 944 CYS A CA 1
ATOM 7493 C C . CYS A 1 944 ? -13.499 -7.735 52.689 1.00 36.47 944 CYS A C 1
ATOM 7495 O O . CYS A 1 944 ? -13.686 -7.466 51.504 1.00 36.47 944 CYS A O 1
ATOM 7497 N N . SER A 1 945 ? -12.341 -7.488 53.306 1.00 48.34 945 SER A N 1
ATOM 7498 C CA . SER A 1 945 ? -11.166 -6.914 52.637 1.00 48.34 945 SER A CA 1
ATOM 7499 C C . SER A 1 945 ? -10.348 -8.004 51.927 1.00 48.34 945 SER A C 1
ATOM 7501 O O . SER A 1 945 ? -9.198 -8.267 52.298 1.00 48.34 945 SER A O 1
ATOM 7503 N N . ASP A 1 946 ? -10.978 -8.676 50.963 1.00 56.34 946 ASP A N 1
ATOM 7504 C CA . ASP A 1 946 ? -10.344 -9.682 50.106 1.00 56.34 946 ASP A CA 1
ATOM 7505 C C . ASP A 1 946 ? -9.401 -8.985 49.106 1.00 56.34 946 ASP A C 1
ATOM 7507 O O . ASP A 1 946 ? -9.742 -7.941 48.550 1.00 56.34 946 ASP A O 1
ATOM 7511 N N . ILE A 1 947 ? -8.213 -9.551 48.865 1.00 58.09 947 ILE A N 1
ATOM 7512 C CA . ILE A 1 947 ? -7.251 -9.033 47.878 1.00 58.09 947 ILE A CA 1
ATOM 7513 C C . ILE A 1 947 ? -7.290 -9.927 46.641 1.00 58.09 947 ILE A C 1
ATOM 7515 O O . ILE A 1 947 ? -7.069 -11.135 46.732 1.00 58.09 947 ILE A O 1
ATOM 7519 N N . GLU A 1 948 ? -7.567 -9.334 45.483 1.00 61.22 948 GLU A N 1
ATOM 7520 C CA . GLU A 1 948 ? -7.614 -10.031 44.196 1.00 61.22 948 GLU A CA 1
ATOM 7521 C C . GLU A 1 948 ? -6.202 -10.342 43.669 1.00 61.22 948 GLU A C 1
ATOM 7523 O O . GLU A 1 948 ? -5.297 -9.513 43.738 1.00 61.22 948 GLU A O 1
ATOM 7528 N N . ILE A 1 949 ? -6.015 -11.562 43.164 1.00 62.62 949 ILE A N 1
ATOM 7529 C CA . ILE A 1 949 ? -4.751 -12.110 42.641 1.00 62.62 949 ILE A CA 1
ATOM 7530 C C . ILE A 1 949 ? -4.803 -12.223 41.125 1.00 62.62 949 ILE A C 1
ATOM 7532 O O . ILE A 1 949 ? -3.814 -11.968 40.444 1.00 62.62 949 ILE A O 1
ATOM 7536 N N . LEU A 1 950 ? -5.949 -12.673 40.619 1.00 60.34 950 LEU A N 1
ATOM 7537 C CA . LEU A 1 950 ? -6.180 -12.937 39.214 1.00 60.34 950 LEU A CA 1
ATOM 7538 C C . LEU A 1 950 ? -7.642 -12.634 38.901 1.00 60.34 950 LEU A C 1
ATOM 7540 O O . LEU A 1 950 ? -8.533 -13.040 39.644 1.00 60.34 950 LEU A O 1
ATOM 7544 N N . SER A 1 951 ? -7.860 -11.953 37.785 1.00 58.41 951 SER A N 1
ATOM 7545 C CA . SER A 1 951 ? -9.171 -11.678 37.214 1.00 58.41 951 SER A CA 1
ATOM 7546 C C . SER A 1 951 ? -9.116 -12.101 35.756 1.00 58.41 951 SER A C 1
ATOM 7548 O O . SER A 1 951 ? -8.423 -11.467 34.970 1.00 58.41 951 SER A O 1
ATOM 7550 N N . LEU A 1 952 ? -9.822 -13.167 35.406 1.00 56.69 952 LEU A N 1
ATOM 7551 C CA . LEU A 1 952 ? -9.982 -13.639 34.039 1.00 56.69 952 LEU A CA 1
ATOM 7552 C C . LEU A 1 952 ? -11.409 -13.392 33.601 1.00 56.69 952 LEU A C 1
ATOM 7554 O O . LEU A 1 952 ? -12.355 -13.849 34.242 1.00 56.69 952 LEU A O 1
ATOM 7558 N N . LEU A 1 953 ? -11.545 -12.659 32.508 1.00 53.62 953 LEU A N 1
ATOM 7559 C CA . LEU A 1 953 ? -12.837 -12.366 31.921 1.00 53.62 953 LEU A CA 1
ATOM 7560 C C . LEU A 1 953 ? -13.360 -13.574 31.124 1.00 53.62 953 LEU A C 1
ATOM 7562 O O . LEU A 1 953 ? -12.645 -14.557 30.915 1.00 53.62 953 LEU A O 1
ATOM 7566 N N . ALA A 1 954 ? -14.609 -13.502 30.663 1.00 44.09 954 ALA A N 1
ATOM 7567 C CA . ALA A 1 954 ? -15.031 -14.256 29.478 1.00 44.09 954 ALA A CA 1
ATOM 7568 C C . ALA A 1 954 ? -14.121 -13.914 28.276 1.00 44.09 954 ALA A C 1
ATOM 7570 O O . ALA A 1 954 ? -13.469 -12.873 28.276 1.00 44.09 954 ALA A O 1
ATOM 7571 N N . LYS A 1 955 ? -14.003 -14.807 27.287 1.00 36.69 955 LYS A N 1
ATOM 7572 C CA . LYS A 1 955 ? -12.834 -14.854 26.383 1.00 36.69 955 LYS A CA 1
ATOM 7573 C C . LYS A 1 955 ? -12.841 -13.829 25.232 1.00 36.69 955 LYS A C 1
ATOM 7575 O O . LYS A 1 955 ? -13.082 -14.208 24.091 1.00 36.69 955 LYS A O 1
ATOM 7580 N N . GLU A 1 956 ? -12.445 -12.590 25.519 1.00 34.25 956 GLU A N 1
ATOM 7581 C CA . GLU A 1 956 ? -11.784 -11.718 24.532 1.00 34.25 956 GLU A CA 1
ATOM 7582 C C . GLU A 1 956 ? -10.253 -11.780 24.706 1.00 34.25 956 GLU A C 1
ATOM 7584 O O . GLU A 1 956 ? -9.682 -11.157 25.600 1.00 34.25 956 GLU A O 1
ATOM 7589 N N . ASP A 1 957 ? -9.609 -12.580 23.852 1.00 33.28 957 ASP A N 1
ATOM 7590 C CA . ASP A 1 957 ? -8.309 -12.329 23.216 1.00 33.28 957 ASP A CA 1
ATOM 7591 C C . ASP A 1 957 ? -7.264 -11.489 23.991 1.00 33.28 957 ASP A C 1
ATOM 7593 O O . ASP A 1 957 ? -7.148 -10.272 23.827 1.00 33.28 957 ASP A O 1
ATOM 7597 N N . GLU A 1 958 ? -6.372 -12.156 24.735 1.00 27.81 958 GLU A N 1
ATOM 7598 C CA . GLU A 1 958 ? -5.043 -11.598 25.014 1.00 27.81 958 GLU A CA 1
ATOM 7599 C C . GLU A 1 958 ? -4.087 -11.907 23.852 1.00 27.81 958 GLU A C 1
ATOM 7601 O O . GLU A 1 958 ? -3.896 -13.060 23.459 1.00 27.81 958 GLU A O 1
ATOM 7606 N N . GLN A 1 959 ? -3.447 -10.861 23.318 1.00 26.55 959 GLN A N 1
ATOM 7607 C CA . GLN A 1 959 ? -2.350 -10.974 22.356 1.00 26.55 959 GLN A CA 1
ATOM 7608 C C . GLN A 1 959 ? -1.238 -11.896 22.904 1.00 26.55 959 GLN A C 1
ATOM 7610 O O . GLN A 1 959 ? -0.652 -11.587 23.948 1.00 26.55 959 GLN A O 1
ATOM 7615 N N . PRO A 1 960 ? -0.870 -12.994 22.215 1.00 26.27 960 PRO A N 1
ATOM 7616 C CA . PRO A 1 960 ? 0.234 -13.838 22.651 1.00 26.27 960 PRO A CA 1
ATOM 7617 C C . PRO A 1 960 ? 1.579 -13.129 22.428 1.00 26.27 960 PRO A C 1
ATOM 7619 O O . PRO A 1 960 ? 1.963 -12.796 21.303 1.00 26.27 960 PRO A O 1
ATOM 7622 N N . THR A 1 961 ? 2.322 -12.922 23.516 1.00 26.73 961 THR A N 1
ATOM 7623 C CA . THR A 1 961 ? 3.716 -12.460 23.485 1.00 26.73 961 THR A CA 1
ATOM 7624 C C . THR A 1 961 ? 4.670 -13.582 23.044 1.00 26.73 961 THR A C 1
ATOM 7626 O O . THR A 1 961 ? 4.457 -14.766 23.285 1.00 26.73 961 THR A O 1
ATOM 7629 N N . VAL A 1 962 ? 5.726 -13.175 22.338 1.00 26.91 962 VAL A N 1
ATOM 7630 C CA . VAL A 1 962 ? 6.653 -13.968 21.508 1.00 26.91 962 VAL A CA 1
ATOM 7631 C C . VAL A 1 962 ? 7.499 -15.005 22.274 1.00 26.91 962 VAL A C 1
ATOM 7633 O O . VAL A 1 962 ? 8.131 -14.676 23.275 1.00 26.91 962 VAL A O 1
ATOM 7636 N N . THR A 1 963 ? 7.672 -16.218 21.720 1.00 24.23 963 THR A N 1
ATOM 7637 C CA . THR A 1 963 ? 8.926 -17.017 21.819 1.00 24.23 963 THR A CA 1
ATOM 7638 C C . THR A 1 963 ? 9.077 -17.990 20.608 1.00 24.23 963 THR A C 1
ATOM 7640 O O . THR A 1 963 ? 8.077 -18.307 19.971 1.00 24.23 963 THR A O 1
ATOM 7643 N N . PRO A 1 964 ? 10.311 -18.384 20.204 1.00 28.86 964 PRO A N 1
ATOM 7644 C CA . PRO A 1 964 ? 10.687 -18.889 18.864 1.00 28.86 964 PRO A CA 1
ATOM 7645 C C . PRO A 1 964 ? 10.440 -20.409 18.631 1.00 28.86 964 PRO A C 1
ATOM 7647 O O . PRO A 1 964 ? 10.062 -21.124 19.560 1.00 28.86 964 PRO A O 1
ATOM 7650 N N . PRO A 1 965 ? 10.621 -20.925 17.391 1.00 32.31 965 PRO A N 1
ATOM 7651 C CA . PRO A 1 965 ? 9.889 -22.071 16.857 1.00 32.31 965 PRO A CA 1
ATOM 7652 C C . PRO A 1 965 ? 10.494 -23.403 17.309 1.00 32.31 965 PRO A C 1
ATOM 7654 O O . PRO A 1 965 ? 11.554 -23.796 16.832 1.00 32.31 965 PRO A O 1
ATOM 7657 N N . ASN A 1 966 ? 9.829 -24.069 18.254 1.00 30.81 966 ASN A N 1
ATOM 7658 C CA . ASN A 1 966 ? 9.761 -25.538 18.392 1.00 30.81 966 ASN A CA 1
ATOM 7659 C C . ASN A 1 966 ? 8.874 -25.997 19.570 1.00 30.81 966 ASN A C 1
ATOM 7661 O O . ASN A 1 966 ? 8.942 -27.148 19.996 1.00 30.81 966 ASN A O 1
ATOM 7665 N N . ALA A 1 967 ? 8.011 -25.129 20.094 1.00 27.48 967 ALA A N 1
ATOM 7666 C CA . ALA A 1 967 ? 6.965 -25.499 21.036 1.00 27.48 967 ALA A CA 1
ATOM 7667 C C . ALA A 1 967 ? 5.635 -24.984 20.483 1.00 27.48 967 ALA A C 1
ATOM 7669 O O . ALA A 1 967 ? 5.598 -23.888 19.927 1.00 27.48 967 ALA A O 1
ATOM 7670 N N . ALA A 1 968 ? 4.575 -25.789 20.588 1.00 26.56 968 ALA A N 1
ATOM 7671 C CA . ALA A 1 968 ? 3.219 -25.379 20.236 1.00 26.56 968 ALA A CA 1
ATOM 7672 C C . ALA A 1 968 ? 2.900 -23.998 20.848 1.00 26.56 968 ALA A C 1
ATOM 7674 O O . ALA A 1 968 ? 3.341 -23.747 21.976 1.00 26.56 968 ALA A O 1
ATOM 7675 N N . PRO A 1 969 ? 2.162 -23.115 20.149 1.00 28.70 969 PRO A N 1
ATOM 7676 C CA . PRO A 1 969 ? 1.729 -21.844 20.708 1.00 28.70 969 PRO A CA 1
ATOM 7677 C C . PRO A 1 969 ? 0.723 -22.123 21.828 1.00 28.70 969 PRO A C 1
ATOM 7679 O O . PRO A 1 969 ? -0.482 -22.179 21.618 1.00 28.70 969 PRO A O 1
ATOM 7682 N N . GLN A 1 970 ? 1.224 -22.349 23.037 1.00 31.02 970 GLN A N 1
ATOM 7683 C CA . GLN A 1 970 ? 0.432 -22.174 24.238 1.00 31.02 970 GLN A CA 1
ATOM 7684 C C . GLN A 1 970 ? 0.402 -20.669 24.486 1.00 31.02 970 GLN A C 1
ATOM 7686 O O . GLN A 1 970 ? 1.447 -20.071 24.755 1.00 31.02 970 GLN A O 1
ATOM 7691 N N . GLN A 1 971 ? -0.782 -20.050 24.401 1.00 36.00 971 GLN A N 1
ATOM 7692 C CA . GLN A 1 971 ? -1.019 -18.823 25.163 1.00 36.00 971 GLN A CA 1
ATOM 7693 C C . GLN A 1 971 ? -0.467 -19.061 26.578 1.00 36.00 971 GLN A C 1
ATOM 7695 O O . GLN A 1 971 ? -0.655 -20.167 27.100 1.00 36.00 971 GLN A O 1
ATOM 7700 N N . PRO A 1 972 ? 0.270 -18.117 27.193 1.00 42.69 972 PRO A N 1
ATOM 7701 C CA . PRO A 1 972 ? 0.747 -18.326 28.549 1.00 42.69 972 PRO A CA 1
ATOM 7702 C C . PRO A 1 972 ? -0.479 -18.506 29.445 1.00 42.69 972 PRO A C 1
ATOM 7704 O O . PRO A 1 972 ? -1.165 -17.537 29.750 1.00 42.69 972 PRO A O 1
ATOM 7707 N N . GLU A 1 973 ? -0.780 -19.756 29.816 1.00 58.09 973 GLU A N 1
ATOM 7708 C CA . GLU A 1 973 ? -1.928 -20.073 30.661 1.00 58.09 973 GLU A CA 1
ATOM 7709 C C . GLU A 1 973 ? -1.895 -19.161 31.894 1.00 58.09 973 GLU A C 1
ATOM 7711 O O . GLU A 1 973 ? -0.825 -19.018 32.500 1.00 58.09 973 GLU A O 1
ATOM 7716 N N . PRO A 1 974 ? -3.020 -18.536 32.282 1.00 68.00 974 PRO A N 1
ATOM 7717 C CA . PRO A 1 974 ? -3.031 -17.603 33.395 1.00 68.00 974 PRO A CA 1
ATOM 7718 C C . PRO A 1 974 ? -2.463 -18.222 34.672 1.00 68.00 974 PRO A C 1
ATOM 7720 O O . PRO A 1 974 ? -2.990 -19.216 35.175 1.00 68.00 974 PRO A O 1
ATOM 7723 N N . LYS A 1 975 ? -1.388 -17.629 35.207 1.00 77.69 975 LYS A N 1
ATOM 7724 C CA . LYS A 1 975 ? -0.652 -18.169 36.361 1.00 77.69 975 LYS A CA 1
ATOM 7725 C C . LYS A 1 975 ? -1.064 -17.496 37.664 1.00 77.69 975 LYS A C 1
ATOM 7727 O O . LYS A 1 975 ? -0.801 -16.315 37.881 1.00 77.69 975 LYS A O 1
ATOM 7732 N N . ILE A 1 976 ? -1.587 -18.281 38.596 1.00 82.38 976 ILE A N 1
ATOM 7733 C CA . ILE A 1 976 ? -1.831 -17.889 39.983 1.00 82.38 976 ILE A CA 1
ATOM 7734 C C . ILE A 1 976 ? -0.588 -18.223 40.800 1.00 82.38 976 ILE A C 1
ATOM 7736 O O . ILE A 1 976 ? -0.355 -19.377 41.163 1.00 82.38 976 ILE A O 1
ATOM 7740 N N . LYS A 1 977 ? 0.205 -17.203 41.137 1.00 85.81 977 LYS A N 1
ATOM 7741 C CA . LYS A 1 977 ? 1.324 -17.370 42.072 1.00 85.81 977 LYS A CA 1
ATOM 7742 C C . LYS A 1 977 ? 0.804 -17.318 43.501 1.00 85.81 977 LYS A C 1
ATOM 7744 O O . LYS A 1 977 ? 0.295 -16.290 43.944 1.00 85.81 977 LYS A O 1
ATOM 7749 N N . THR A 1 978 ? 0.939 -18.413 44.230 1.00 87.25 978 THR A N 1
ATOM 7750 C CA . THR A 1 978 ? 0.469 -18.517 45.613 1.00 87.25 978 THR A CA 1
ATOM 7751 C C . THR A 1 978 ? 1.570 -19.032 46.527 1.00 87.25 978 THR A C 1
ATOM 7753 O O . THR A 1 978 ? 2.524 -19.673 46.085 1.00 87.25 978 THR A O 1
ATOM 7756 N N . LEU A 1 979 ? 1.444 -18.754 47.823 1.00 86.00 979 LEU A N 1
ATOM 7757 C CA . LEU A 1 979 ? 2.243 -19.442 48.830 1.00 86.00 979 LEU A CA 1
ATOM 7758 C C . LEU A 1 979 ? 1.704 -20.852 49.063 1.00 86.00 979 LEU A C 1
ATOM 7760 O O . LEU A 1 979 ? 0.491 -21.080 49.021 1.00 86.00 979 LEU A O 1
ATOM 7764 N N . GLY A 1 980 ? 2.614 -21.784 49.358 1.00 81.00 980 GLY A N 1
ATOM 7765 C CA . GLY A 1 980 ? 2.252 -23.118 49.830 1.00 81.00 980 GLY A CA 1
ATOM 7766 C C . GLY A 1 980 ? 1.275 -23.022 50.998 1.00 81.00 980 GLY A C 1
ATOM 7767 O O . GLY A 1 980 ? 1.488 -22.218 51.897 1.00 81.00 980 GLY A O 1
ATOM 7768 N N . GLY A 1 981 ? 0.196 -23.801 50.967 1.00 81.75 981 GLY A N 1
ATOM 7769 C CA . GLY A 1 981 ? -0.799 -23.882 52.036 1.00 81.75 981 GLY A CA 1
ATOM 7770 C C . GLY A 1 981 ? -1.763 -22.703 52.195 1.00 81.75 981 GLY A C 1
ATOM 7771 O O . GLY A 1 981 ? -2.632 -22.768 53.064 1.00 81.75 981 GLY A O 1
ATOM 7772 N N . MET A 1 982 ? -1.663 -21.649 51.378 1.00 85.00 982 MET A N 1
ATOM 7773 C CA . MET A 1 982 ? -2.619 -20.539 51.419 1.00 85.00 982 MET A CA 1
ATOM 7774 C C . MET A 1 982 ? -3.997 -20.971 50.898 1.00 85.00 982 MET A C 1
ATOM 7776 O O . MET A 1 982 ? -4.097 -21.582 49.833 1.00 85.00 982 MET A O 1
ATOM 7780 N N . ARG A 1 983 ? -5.061 -20.605 51.626 1.00 85.88 983 ARG A N 1
ATOM 7781 C CA . ARG A 1 983 ? -6.449 -20.789 51.185 1.00 85.88 983 ARG A CA 1
ATOM 7782 C C . ARG A 1 983 ? -6.862 -19.637 50.273 1.00 85.88 983 ARG A C 1
ATOM 7784 O O . ARG A 1 983 ? -6.854 -18.479 50.688 1.00 85.88 983 ARG A O 1
ATOM 7791 N N . LEU A 1 984 ? -7.246 -19.970 49.049 1.00 87.06 984 LEU A N 1
ATOM 7792 C CA . LEU A 1 984 ? -7.650 -19.031 48.007 1.00 87.06 984 LEU A CA 1
ATOM 7793 C C . LEU A 1 984 ? -9.164 -19.061 47.840 1.00 87.06 984 LEU A C 1
ATOM 7795 O O . LEU A 1 984 ? -9.768 -20.123 47.927 1.00 87.06 984 LEU A O 1
ATOM 7799 N N . ARG A 1 985 ? -9.788 -17.917 47.582 1.00 85.12 985 ARG A N 1
ATOM 7800 C CA . ARG A 1 985 ? -11.195 -17.844 47.184 1.00 85.12 985 ARG A CA 1
ATOM 7801 C C . ARG A 1 985 ? -11.260 -17.807 45.667 1.00 85.12 985 ARG A C 1
ATOM 7803 O O . ARG A 1 985 ? -10.851 -16.822 45.064 1.00 85.12 985 ARG A O 1
ATOM 7810 N N . LEU A 1 986 ? -11.780 -18.861 45.063 1.00 85.12 986 LEU A N 1
ATOM 7811 C CA . LEU A 1 986 ? -12.073 -18.922 43.638 1.00 85.12 986 LEU A CA 1
ATOM 7812 C C . LEU A 1 986 ? -13.533 -18.523 43.460 1.00 85.12 986 LEU A C 1
ATOM 7814 O O . LEU A 1 986 ? -14.402 -19.107 44.099 1.00 85.12 986 LEU A O 1
ATOM 7818 N N . ARG A 1 987 ? -13.819 -17.509 42.653 1.00 81.00 987 ARG A N 1
ATOM 7819 C CA . ARG A 1 987 ? -15.158 -16.942 42.492 1.00 81.00 987 ARG A CA 1
ATOM 7820 C C . ARG A 1 987 ? -15.494 -16.823 41.021 1.00 81.00 987 ARG A C 1
ATOM 7822 O O . ARG A 1 987 ? -14.760 -16.195 40.271 1.00 81.00 987 ARG A O 1
ATOM 7829 N N . TYR A 1 988 ? -16.633 -17.375 40.633 1.00 75.81 988 TYR A N 1
ATOM 7830 C CA . TYR A 1 988 ? -17.245 -17.043 39.357 1.00 75.81 988 TYR A CA 1
ATOM 7831 C C . TYR A 1 988 ? -18.159 -15.826 39.536 1.00 75.81 988 TYR A C 1
ATOM 7833 O O . TYR A 1 988 ? -18.999 -15.803 40.439 1.00 75.81 988 TYR A O 1
ATOM 7841 N N . ILE A 1 989 ? -17.978 -14.806 38.700 1.00 69.31 989 ILE A N 1
ATOM 7842 C CA . ILE A 1 989 ? -18.899 -13.676 38.583 1.00 69.31 989 ILE A CA 1
ATOM 7843 C C . ILE A 1 989 ? -19.689 -13.877 37.284 1.00 69.31 989 ILE A C 1
ATOM 7845 O O . ILE A 1 989 ? -19.111 -13.723 36.203 1.00 69.31 989 ILE A O 1
ATOM 7849 N N . PRO A 1 990 ? -20.973 -14.275 37.362 1.00 63.00 990 PRO A N 1
ATOM 7850 C CA . PRO A 1 990 ? -21.805 -14.396 36.176 1.00 63.00 990 PRO A CA 1
ATOM 7851 C C . PRO A 1 990 ? -22.096 -13.014 35.574 1.00 63.00 990 PRO A C 1
ATOM 7853 O O . PRO A 1 990 ? -22.074 -12.022 36.307 1.00 63.00 990 PRO A O 1
ATOM 7856 N N . PRO A 1 991 ? -22.444 -12.951 34.278 1.00 56.06 991 PRO A N 1
ATOM 7857 C CA . PRO A 1 991 ? -23.035 -11.757 33.681 1.00 56.06 991 PRO A CA 1
ATOM 7858 C C . PRO A 1 991 ? -24.194 -11.198 34.532 1.00 56.06 991 PRO A C 1
ATOM 7860 O O . PRO A 1 991 ? -25.033 -11.962 35.010 1.00 56.06 991 PRO A O 1
ATOM 7863 N N . ASN A 1 992 ? -24.249 -9.878 34.763 1.00 54.75 992 ASN A N 1
ATOM 7864 C CA . ASN A 1 992 ? -25.294 -9.225 35.577 1.00 54.75 992 ASN A CA 1
ATOM 7865 C C . ASN A 1 992 ? -26.553 -8.950 34.719 1.00 54.75 992 ASN A C 1
ATOM 7867 O O . ASN A 1 992 ? -26.916 -7.795 34.517 1.00 54.75 992 ASN A O 1
ATOM 7871 N N . LEU A 1 993 ? -27.197 -10.007 34.215 1.00 53.53 993 LEU A N 1
ATOM 7872 C CA . LEU A 1 993 ? -28.384 -9.929 33.343 1.00 53.53 993 LEU A CA 1
ATOM 7873 C C . LEU A 1 993 ? -29.658 -10.274 34.135 1.00 53.53 993 LEU A C 1
ATOM 7875 O O . LEU A 1 993 ? -29.614 -11.137 35.020 1.00 53.53 993 LEU A O 1
ATOM 7879 N N . ASP A 1 994 ? -30.790 -9.634 33.840 1.00 49.59 994 ASP A N 1
ATOM 7880 C CA . ASP A 1 994 ? -32.017 -9.816 34.620 1.00 49.59 994 ASP A CA 1
ATOM 7881 C C . ASP A 1 994 ? -32.602 -11.237 34.492 1.00 49.59 994 ASP A C 1
ATOM 7883 O O . ASP A 1 994 ? -32.628 -11.868 33.432 1.00 49.59 994 ASP A O 1
ATOM 7887 N N . GLY A 1 995 ? -33.035 -11.789 35.628 1.00 55.66 995 GLY A N 1
ATOM 7888 C CA . GLY A 1 995 ? -33.540 -13.157 35.747 1.00 55.66 995 GLY A CA 1
ATOM 7889 C C . GLY A 1 995 ? -32.534 -14.288 35.463 1.00 55.66 995 GLY A C 1
ATOM 7890 O O . GLY A 1 995 ? -32.936 -15.458 35.476 1.00 55.66 995 GLY A O 1
ATOM 7891 N N . LEU A 1 996 ? -31.246 -13.979 35.254 1.00 64.69 996 LEU A N 1
ATOM 7892 C CA . LEU A 1 996 ? -30.176 -14.966 35.115 1.00 64.69 996 LEU A CA 1
ATOM 7893 C C . LEU A 1 996 ? -30.107 -15.880 36.346 1.00 64.69 996 LEU A C 1
ATOM 7895 O O . LEU A 1 996 ? -29.988 -15.446 37.491 1.00 64.69 996 LEU A O 1
ATOM 7899 N N . GLU A 1 997 ? -30.142 -17.183 36.095 1.00 72.50 997 GLU A N 1
ATOM 7900 C CA . GLU A 1 997 ? -30.082 -18.222 37.112 1.00 72.50 997 GLU A CA 1
ATOM 7901 C C . GLU A 1 997 ? -28.900 -19.143 36.807 1.00 72.50 997 GLU A C 1
ATOM 7903 O O . GLU A 1 997 ? -28.979 -20.016 35.942 1.00 72.50 997 GLU A O 1
ATOM 7908 N N . VAL A 1 998 ? -27.792 -18.961 37.522 1.00 72.19 998 VAL A N 1
ATOM 7909 C CA . VAL A 1 998 ? -26.666 -19.899 37.467 1.00 72.19 998 VAL A CA 1
ATOM 7910 C C . VAL A 1 998 ? -27.114 -21.245 38.048 1.00 72.19 998 VAL A C 1
ATOM 7912 O O . VAL A 1 998 ? -27.617 -21.320 39.169 1.00 72.19 998 VAL A O 1
ATOM 7915 N N . LYS A 1 999 ? -26.974 -22.311 37.260 1.00 80.00 999 LYS A N 1
ATOM 7916 C CA . LYS A 1 999 ? -27.387 -23.677 37.599 1.00 80.00 999 LYS A CA 1
ATOM 7917 C C . LYS A 1 999 ? -26.320 -24.409 38.389 1.00 80.00 999 LYS A C 1
ATOM 7919 O O . LYS A 1 999 ? -26.639 -25.047 39.392 1.00 80.00 999 LYS A O 1
ATOM 7924 N N . LYS A 1 1000 ? -25.066 -24.315 37.947 1.00 82.00 1000 LYS A N 1
ATOM 7925 C CA . LYS A 1 1000 ? -23.925 -24.931 38.625 1.00 82.00 1000 LYS A CA 1
ATOM 7926 C C . LYS A 1 1000 ? -22.610 -24.274 38.235 1.00 82.00 1000 LYS A C 1
ATOM 7928 O O . LYS A 1 1000 ? -22.478 -23.762 37.126 1.00 82.00 1000 LYS A O 1
ATOM 7933 N N . VAL A 1 1001 ? -21.633 -24.355 39.135 1.00 83.00 1001 VAL A N 1
ATOM 7934 C CA . VAL A 1 1001 ? -20.229 -24.049 38.839 1.00 83.00 1001 VAL A CA 1
ATOM 7935 C C . VAL A 1 1001 ? -19.375 -25.241 39.243 1.00 83.00 1001 VAL A C 1
ATOM 7937 O O . VAL A 1 1001 ? -19.373 -25.647 40.405 1.00 83.00 1001 VAL A O 1
ATOM 7940 N N . THR A 1 1002 ? -18.662 -25.808 38.282 1.00 87.94 1002 THR A N 1
ATOM 7941 C CA . THR A 1 1002 ? -17.766 -26.944 38.449 1.00 87.94 1002 THR A CA 1
ATOM 7942 C C . THR A 1 1002 ? -16.327 -26.457 38.480 1.00 87.94 1002 THR A C 1
ATOM 7944 O O . THR A 1 1002 ? -15.879 -25.737 37.592 1.00 87.94 1002 THR A O 1
ATOM 7947 N N . TRP A 1 1003 ? -15.599 -26.881 39.503 1.00 87.94 1003 TRP A N 1
ATOM 7948 C CA . TRP A 1 1003 ? -14.188 -26.594 39.706 1.00 87.94 1003 TRP A CA 1
ATOM 7949 C C . TRP A 1 1003 ? -13.397 -27.891 39.590 1.00 87.94 1003 TRP A C 1
ATOM 7951 O O . TRP A 1 1003 ? -13.747 -28.880 40.234 1.00 87.94 1003 TRP A O 1
ATOM 7961 N N . ASN A 1 1004 ? -12.322 -27.890 38.810 1.00 91.69 1004 ASN A N 1
ATOM 7962 C CA . ASN A 1 1004 ? -11.423 -29.029 38.681 1.00 91.69 1004 ASN A CA 1
ATOM 7963 C C . ASN A 1 1004 ? -9.986 -28.539 38.839 1.00 91.69 1004 ASN A C 1
ATOM 7965 O O . ASN A 1 1004 ? -9.545 -27.657 38.109 1.00 91.69 1004 ASN A O 1
ATOM 7969 N N . ILE A 1 1005 ? -9.258 -29.075 39.814 1.00 89.50 1005 ILE A N 1
ATOM 7970 C CA . ILE A 1 1005 ? -7.890 -28.649 40.116 1.00 89.50 1005 ILE A CA 1
ATOM 7971 C C . ILE A 1 1005 ? -7.000 -29.882 40.082 1.00 89.50 1005 ILE A C 1
ATOM 7973 O O . ILE A 1 1005 ? -7.262 -30.867 40.771 1.00 89.50 1005 ILE A O 1
ATOM 7977 N N . GLY A 1 1006 ? -5.926 -29.827 39.296 1.00 87.38 1006 GLY A N 1
ATOM 7978 C CA . GLY A 1 1006 ? -4.968 -30.912 39.070 1.00 87.38 1006 GLY A CA 1
ATOM 7979 C C . GLY A 1 1006 ? -4.080 -31.253 40.271 1.00 87.38 1006 GLY A C 1
ATOM 7980 O O . GLY A 1 1006 ? -3.065 -31.922 40.104 1.00 87.38 1006 GLY A O 1
ATOM 7981 N N . TYR A 1 1007 ? -4.435 -30.792 41.472 1.00 88.88 1007 TYR A N 1
ATOM 7982 C CA . TYR A 1 1007 ? -3.766 -31.112 42.726 1.00 88.88 1007 TYR A CA 1
ATOM 7983 C C . TYR A 1 1007 ? -4.796 -31.415 43.808 1.00 88.88 1007 TYR A C 1
ATOM 7985 O O . TYR A 1 1007 ? -5.872 -30.813 43.845 1.00 88.88 1007 TYR A O 1
ATOM 7993 N N . LYS A 1 1008 ? -4.462 -32.354 44.695 1.00 89.75 1008 LYS A N 1
ATOM 7994 C CA . LYS A 1 1008 ? -5.328 -32.739 45.807 1.00 89.75 1008 LYS A CA 1
ATOM 7995 C C . LYS A 1 1008 ? -5.568 -31.535 46.720 1.00 89.75 1008 LYS A C 1
ATOM 7997 O O . LYS A 1 1008 ? -4.634 -30.847 47.131 1.00 89.75 1008 LYS A O 1
ATOM 8002 N N . GLY A 1 1009 ? -6.825 -31.273 47.059 1.00 89.12 1009 GLY A N 1
ATOM 8003 C CA . GLY A 1 1009 ? -7.161 -30.091 47.847 1.00 89.12 1009 GLY A CA 1
ATOM 8004 C C . GLY A 1 1009 ? -8.531 -30.141 48.502 1.00 89.12 1009 GLY A C 1
ATOM 8005 O O . GLY A 1 1009 ? -9.368 -30.994 48.194 1.00 89.12 1009 GLY A O 1
ATOM 8006 N N . ARG A 1 1010 ? -8.741 -29.221 49.443 1.00 88.62 1010 ARG A N 1
ATOM 8007 C CA . ARG A 1 1010 ? -9.997 -29.034 50.172 1.00 88.62 1010 ARG A CA 1
ATOM 8008 C C . ARG A 1 1010 ? -10.782 -27.882 49.580 1.00 88.62 1010 ARG A C 1
ATOM 8010 O O . ARG A 1 1010 ? -10.280 -26.767 49.509 1.00 88.62 1010 ARG A O 1
ATOM 8017 N N . TYR A 1 1011 ? -12.030 -28.166 49.232 1.00 87.75 1011 TYR A N 1
ATOM 8018 C CA . TYR A 1 1011 ? -13.030 -27.193 48.819 1.00 87.75 1011 TYR A CA 1
ATOM 8019 C C . TYR A 1 1011 ? -13.907 -26.847 50.022 1.00 87.75 1011 TYR A C 1
ATOM 8021 O O . TYR A 1 1011 ? -14.642 -27.692 50.527 1.00 87.75 1011 TYR A O 1
ATOM 8029 N N . CYS A 1 1012 ? -13.798 -25.619 50.502 1.00 79.62 1012 CYS A N 1
ATOM 8030 C CA . CYS A 1 1012 ? -14.418 -25.099 51.710 1.00 79.62 1012 CYS A CA 1
ATOM 8031 C C . CYS A 1 1012 ? -15.450 -24.016 51.374 1.00 79.62 1012 CYS A C 1
ATOM 8033 O O . CYS A 1 1012 ? -15.308 -23.265 50.409 1.00 79.62 1012 CYS A O 1
ATOM 8035 N N . ASN A 1 1013 ? -16.466 -23.886 52.225 1.00 71.88 1013 ASN A N 1
ATOM 8036 C CA . ASN A 1 1013 ? -17.516 -22.871 52.096 1.00 71.88 1013 ASN A CA 1
ATOM 8037 C C . ASN A 1 1013 ? -17.190 -21.531 52.788 1.00 71.88 1013 ASN A C 1
ATOM 8039 O O . ASN A 1 1013 ? -17.994 -20.605 52.734 1.00 71.88 1013 ASN A O 1
ATOM 8043 N N . ARG A 1 1014 ? -16.039 -21.424 53.463 1.00 69.44 1014 ARG A N 1
ATOM 8044 C CA . ARG A 1 1014 ? -15.614 -20.227 54.205 1.00 69.44 1014 ARG A CA 1
ATOM 8045 C C . ARG A 1 1014 ? -14.092 -20.064 54.230 1.00 69.44 1014 ARG A C 1
ATOM 8047 O O . ARG A 1 1014 ? -13.357 -21.060 54.231 1.00 69.44 1014 ARG A O 1
ATOM 8054 N N . TYR A 1 1015 ? -13.615 -18.817 54.301 1.00 69.12 1015 TYR A N 1
ATOM 8055 C CA . TYR A 1 1015 ? -12.202 -18.544 54.577 1.00 69.12 1015 TYR A CA 1
ATOM 8056 C C . TYR A 1 1015 ? -11.825 -19.023 55.982 1.00 69.12 1015 TYR A C 1
ATOM 8058 O O . TYR A 1 1015 ? -12.620 -18.953 56.919 1.00 69.12 1015 TYR A O 1
ATOM 8066 N N . GLY A 1 1016 ? -10.580 -19.461 56.127 1.00 67.38 1016 GLY A N 1
ATOM 8067 C CA . GLY A 1 1016 ? -9.962 -19.759 57.405 1.00 67.38 1016 GLY A CA 1
ATOM 8068 C C . GLY A 1 1016 ? -8.886 -20.819 57.296 1.00 67.38 1016 GLY A C 1
ATOM 8069 O O . GLY A 1 1016 ? -8.456 -21.153 56.199 1.00 67.38 1016 GLY A O 1
ATOM 8070 N N . VAL A 1 1017 ? -8.455 -21.348 58.439 1.00 66.94 1017 VAL A N 1
ATOM 8071 C CA . VAL A 1 1017 ? -7.578 -22.535 58.497 1.00 66.94 1017 VAL A CA 1
ATOM 8072 C C . VAL A 1 1017 ? -8.290 -23.748 59.104 1.00 66.94 1017 VAL A C 1
ATOM 8074 O O . VAL A 1 1017 ? -7.693 -24.813 59.233 1.00 66.94 1017 VAL A O 1
ATOM 8077 N N . ASP A 1 1018 ? -9.557 -23.594 59.508 1.00 67.75 1018 ASP A N 1
ATOM 8078 C CA . ASP A 1 1018 ? -10.376 -24.704 59.989 1.00 67.75 1018 ASP A CA 1
ATOM 8079 C C . ASP A 1 1018 ? -10.961 -25.513 58.824 1.00 67.75 1018 ASP A C 1
ATOM 8081 O O . ASP A 1 1018 ? -11.162 -25.005 57.718 1.00 67.75 1018 ASP A O 1
ATOM 8085 N N . THR A 1 1019 ? -11.202 -26.797 59.075 1.00 68.31 1019 THR A N 1
ATOM 8086 C CA . THR A 1 1019 ? -11.668 -27.768 58.074 1.00 68.31 1019 THR A CA 1
ATOM 8087 C C . THR A 1 1019 ? -13.187 -27.943 58.076 1.00 68.31 1019 THR A C 1
ATOM 8089 O O . THR A 1 1019 ? -13.725 -28.818 57.396 1.00 68.31 1019 THR A O 1
ATOM 8092 N N . VAL A 1 1020 ? -13.908 -27.128 58.849 1.00 67.25 1020 VAL A N 1
ATOM 8093 C CA . VAL A 1 1020 ? -15.353 -27.274 59.027 1.00 67.25 1020 VAL A CA 1
ATOM 8094 C C . VAL A 1 1020 ? -16.059 -26.814 57.755 1.00 67.25 1020 VAL A C 1
ATOM 8096 O O . VAL A 1 1020 ? -15.910 -25.671 57.331 1.00 67.25 1020 VAL A O 1
ATOM 8099 N N . GLY A 1 1021 ? -16.857 -27.703 57.162 1.00 68.12 1021 GLY A N 1
ATOM 8100 C CA . GLY A 1 1021 ? -17.541 -27.432 55.893 1.00 68.12 1021 GLY A CA 1
ATOM 8101 C C . GLY A 1 1021 ? -16.645 -27.573 54.658 1.00 68.12 1021 GLY A C 1
ATOM 8102 O O . GLY A 1 1021 ? -17.021 -27.095 53.590 1.00 68.12 1021 GLY A O 1
ATOM 8103 N N . CYS A 1 1022 ? -15.479 -28.215 54.797 1.00 79.81 1022 CYS A N 1
ATOM 8104 C CA . CYS A 1 1022 ? -14.580 -28.533 53.693 1.00 79.81 1022 CYS A CA 1
ATOM 8105 C C . CYS A 1 1022 ? -14.784 -29.964 53.176 1.00 79.81 1022 CYS A C 1
ATOM 8107 O O . CYS A 1 1022 ? -15.016 -30.888 53.953 1.00 79.81 1022 CYS A O 1
ATOM 8109 N N . ILE A 1 1023 ? -14.635 -30.154 51.866 1.00 84.50 1023 ILE A N 1
ATOM 8110 C CA . ILE A 1 1023 ? -14.657 -31.454 51.191 1.00 84.50 1023 ILE A CA 1
ATOM 8111 C C . ILE A 1 1023 ? -13.319 -31.646 50.480 1.00 84.50 1023 ILE A C 1
ATOM 8113 O O . ILE A 1 1023 ? -12.952 -30.851 49.614 1.00 84.50 1023 ILE A O 1
ATOM 8117 N N . THR A 1 1024 ? -12.590 -32.702 50.836 1.00 86.44 1024 THR A N 1
ATOM 8118 C CA . THR A 1 1024 ? -11.337 -33.072 50.164 1.00 86.44 1024 THR A CA 1
ATOM 8119 C C . THR A 1 1024 ? -11.641 -33.799 48.855 1.00 86.44 1024 THR A C 1
ATOM 8121 O O . THR A 1 1024 ? -12.482 -34.699 48.816 1.00 86.44 1024 THR A O 1
ATOM 8124 N N . LYS A 1 1025 ? -10.956 -33.415 47.779 1.00 88.31 1025 LYS A N 1
ATOM 8125 C CA . LYS A 1 1025 ? -11.045 -34.044 46.457 1.00 88.31 1025 LYS A CA 1
ATOM 8126 C C . LYS A 1 1025 ? -9.649 -34.423 45.973 1.00 88.31 1025 LYS A C 1
ATOM 8128 O O . LYS A 1 1025 ? -8.687 -33.696 46.221 1.00 88.31 1025 LYS A O 1
ATOM 8133 N N . GLU A 1 1026 ? -9.561 -35.559 45.289 1.00 88.56 1026 GLU A N 1
ATOM 8134 C CA . GLU A 1 1026 ? -8.331 -36.000 44.630 1.00 88.56 1026 GLU A CA 1
ATOM 8135 C C . GLU A 1 1026 ? -8.004 -35.101 43.428 1.00 88.56 1026 GLU A C 1
ATOM 8137 O O . GLU A 1 1026 ? -8.889 -34.450 42.863 1.00 88.56 1026 GLU A O 1
ATOM 8142 N N . ALA A 1 1027 ? -6.729 -35.072 43.037 1.00 85.31 1027 ALA A N 1
ATOM 8143 C CA . ALA A 1 1027 ? -6.257 -34.300 41.891 1.00 85.31 1027 ALA A CA 1
ATOM 8144 C C . ALA A 1 1027 ? -7.072 -34.611 40.622 1.00 85.31 1027 ALA A C 1
ATOM 8146 O O . ALA A 1 1027 ? -7.314 -35.774 40.296 1.00 85.31 1027 ALA A O 1
ATOM 8147 N N . GLY A 1 1028 ? -7.504 -33.568 39.911 1.00 81.44 1028 GLY A N 1
ATOM 8148 C CA . GLY A 1 1028 ? -8.265 -33.687 38.666 1.00 81.44 1028 GLY A CA 1
ATOM 8149 C C . GLY A 1 1028 ? -9.720 -34.136 38.839 1.00 81.44 1028 GLY A C 1
ATOM 8150 O O . GLY A 1 1028 ? -10.362 -34.482 37.851 1.00 81.44 1028 GLY A O 1
ATOM 8151 N N . SER A 1 1029 ? -10.252 -34.161 40.068 1.00 87.75 1029 SER A N 1
ATOM 8152 C CA . SER A 1 1029 ? -11.661 -34.485 40.329 1.00 87.75 1029 SER A CA 1
ATOM 8153 C C . SER A 1 1029 ? -12.545 -33.240 40.350 1.00 87.75 1029 SER A C 1
ATOM 8155 O O . SER A 1 1029 ? -12.191 -32.233 40.965 1.00 87.75 1029 SER A O 1
ATOM 8157 N N . ASP A 1 1030 ? -13.749 -33.358 39.788 1.00 87.44 1030 ASP A N 1
ATOM 8158 C CA . ASP A 1 1030 ? -14.736 -32.279 39.786 1.00 87.44 1030 ASP A CA 1
ATOM 8159 C C . ASP A 1 1030 ? -15.325 -32.018 41.184 1.00 87.44 1030 ASP A C 1
ATOM 8161 O O . ASP A 1 1030 ? -15.750 -32.926 41.925 1.00 87.44 1030 ASP A O 1
ATOM 8165 N N . TYR A 1 1031 ? -15.391 -30.736 41.530 1.00 86.69 1031 TYR A N 1
ATOM 8166 C CA . TYR A 1 1031 ? -16.167 -30.189 42.630 1.00 86.69 1031 TYR A CA 1
ATOM 8167 C C . TYR A 1 1031 ? -17.287 -29.313 42.069 1.00 86.69 1031 TYR A C 1
ATOM 8169 O O . TYR A 1 1031 ? -17.037 -28.251 41.506 1.00 86.69 1031 TYR A O 1
ATOM 8177 N N . GLU A 1 1032 ? -18.533 -29.751 42.236 1.00 85.19 1032 GLU A N 1
ATOM 8178 C CA . GLU A 1 1032 ? -19.702 -28.982 41.815 1.00 85.19 1032 GLU A CA 1
ATOM 8179 C C . GLU A 1 1032 ? -20.229 -28.130 42.979 1.00 85.19 1032 GLU A C 1
ATOM 8181 O O . GLU A 1 1032 ? -20.679 -28.658 43.999 1.00 85.19 1032 GLU A O 1
ATOM 8186 N N . HIS A 1 1033 ? -20.208 -26.807 42.815 1.00 74.06 1033 HIS A N 1
ATOM 8187 C CA . HIS A 1 1033 ? -20.969 -25.879 43.643 1.00 74.06 1033 HIS A CA 1
ATOM 8188 C C . HIS A 1 1033 ? -22.410 -25.843 43.112 1.00 74.06 1033 HIS A C 1
ATOM 8190 O O . HIS A 1 1033 ? -22.658 -25.418 41.981 1.00 74.06 1033 HIS A O 1
ATOM 8196 N N . GLN A 1 1034 ? -23.362 -26.269 43.945 1.00 63.12 1034 GLN A N 1
ATOM 8197 C CA . GLN A 1 1034 ? -24.805 -26.174 43.706 1.00 63.12 1034 GLN A CA 1
ATOM 8198 C C . GLN A 1 1034 ? -25.493 -25.678 44.992 1.00 63.12 1034 GLN A C 1
ATOM 8200 O O . GLN A 1 1034 ? -25.184 -26.162 46.083 1.00 63.12 1034 GLN A O 1
ATOM 8205 N N . PHE A 1 1035 ? -26.440 -24.740 44.894 1.00 57.44 1035 PHE A N 1
ATOM 8206 C CA . PHE A 1 1035 ? -27.226 -24.299 46.054 1.00 57.44 1035 PHE A CA 1
ATOM 8207 C C . PHE A 1 1035 ? -28.304 -25.333 46.411 1.00 57.44 1035 PHE A C 1
ATOM 8209 O O . PHE A 1 1035 ? -29.132 -25.698 45.583 1.00 57.44 1035 PHE A O 1
ATOM 8216 N N . GLY A 1 1036 ? -28.352 -25.761 47.676 1.00 40.72 1036 GLY A N 1
ATOM 8217 C CA . GLY A 1 1036 ? -29.372 -26.692 48.190 1.00 40.72 1036 GLY A CA 1
ATOM 8218 C C . GLY A 1 1036 ? -30.741 -26.062 48.498 1.00 40.72 1036 GLY A C 1
ATOM 8219 O O . GLY A 1 1036 ? -31.518 -26.644 49.252 1.00 40.72 1036 GLY A O 1
ATOM 8220 N N . ILE A 1 1037 ? -31.013 -24.851 47.997 1.00 33.25 1037 ILE A N 1
ATOM 8221 C CA . ILE A 1 1037 ? -32.205 -24.033 48.281 1.00 33.25 1037 ILE A CA 1
ATOM 8222 C C . ILE A 1 1037 ? -32.589 -23.284 46.987 1.00 33.25 1037 ILE A C 1
ATOM 8224 O O . ILE A 1 1037 ? -31.680 -22.781 46.323 1.00 33.25 1037 ILE A O 1
ATOM 8228 N N . PRO A 1 1038 ? -33.884 -23.158 46.618 1.00 35.28 1038 PRO A N 1
ATOM 8229 C CA . PRO A 1 1038 ? -34.302 -22.310 45.502 1.00 35.28 1038 PRO A CA 1
ATOM 8230 C C . PRO A 1 1038 ? -33.932 -20.849 45.787 1.00 35.28 1038 PRO A C 1
ATOM 8232 O O . PRO A 1 1038 ? -34.382 -20.276 46.780 1.00 35.28 1038 PRO A O 1
ATOM 8235 N N . GLN A 1 1039 ? -33.098 -20.262 44.930 1.00 37.78 1039 GLN A N 1
ATOM 8236 C CA . GLN A 1 1039 ? -32.760 -18.839 44.966 1.00 37.78 1039 GLN A CA 1
ATOM 8237 C C . GLN A 1 1039 ? -34.041 -18.005 44.779 1.00 37.78 1039 GLN A C 1
ATOM 8239 O O . GLN A 1 1039 ? -34.907 -18.357 43.974 1.00 37.78 1039 GLN A O 1
ATOM 8244 N N . LEU A 1 1040 ? -34.168 -16.902 45.522 1.00 33.22 1040 LEU A N 1
ATOM 8245 C CA . LEU A 1 1040 ? -35.142 -15.861 45.193 1.00 33.22 1040 LEU A CA 1
ATOM 8246 C C . LEU A 1 1040 ? -34.786 -15.302 43.802 1.00 33.22 1040 LEU A C 1
ATOM 8248 O O . LEU A 1 1040 ? -33.597 -15.186 43.493 1.00 33.22 1040 LEU A O 1
ATOM 8252 N N . PRO A 1 1041 ? -35.770 -14.968 42.952 1.00 31.30 1041 PRO A N 1
ATOM 8253 C CA . PRO A 1 1041 ? -35.480 -14.310 41.685 1.00 31.30 1041 PRO A CA 1
ATOM 8254 C C . PRO A 1 1041 ? -34.745 -12.995 41.994 1.00 31.30 1041 PRO A C 1
ATOM 8256 O O . PRO A 1 1041 ? -35.244 -12.202 42.789 1.00 31.30 1041 PRO A O 1
ATOM 8259 N N . ASN A 1 1042 ? -33.558 -12.816 41.405 1.00 36.09 1042 ASN A N 1
ATOM 8260 C CA . ASN A 1 1042 ? -32.701 -11.615 41.442 1.00 36.09 1042 ASN A CA 1
ATOM 8261 C C . ASN A 1 1042 ? -31.564 -11.557 42.482 1.00 36.09 1042 ASN A C 1
ATOM 8263 O O . ASN A 1 1042 ? -30.893 -10.531 42.579 1.00 36.09 1042 ASN A O 1
ATOM 8267 N N . THR A 1 1043 ? -31.233 -12.643 43.189 1.00 35.62 1043 THR A N 1
ATOM 8268 C CA . THR A 1 1043 ? -29.943 -12.721 43.904 1.00 35.62 1043 THR A CA 1
ATOM 8269 C C . THR A 1 1043 ? -28.925 -13.514 43.090 1.00 35.62 1043 THR A C 1
ATOM 8271 O O . THR A 1 1043 ? -29.023 -14.734 42.989 1.00 35.62 1043 THR A O 1
ATOM 8274 N N . THR A 1 1044 ? -27.901 -12.857 42.539 1.00 47.44 1044 THR A N 1
ATOM 8275 C CA . THR A 1 1044 ? -26.689 -13.555 42.085 1.00 47.44 1044 THR A CA 1
ATOM 8276 C C . THR A 1 1044 ? -25.999 -14.129 43.323 1.00 47.44 1044 THR A C 1
ATOM 8278 O O . THR A 1 1044 ? -25.280 -13.415 44.026 1.00 47.44 1044 THR A O 1
ATOM 8281 N N . GLY A 1 1045 ? -26.289 -15.389 43.654 1.00 55.81 1045 GLY A N 1
ATOM 8282 C CA . GLY A 1 1045 ? -25.647 -16.099 44.759 1.00 55.81 1045 GLY A CA 1
ATOM 8283 C C . GLY A 1 1045 ? -24.117 -16.003 44.698 1.00 55.81 1045 GLY A C 1
ATOM 8284 O O . GLY A 1 1045 ? -23.526 -15.811 43.637 1.00 55.81 1045 GLY A O 1
ATOM 8285 N N . ASP A 1 1046 ? -23.456 -16.116 45.848 1.00 64.00 1046 ASP A N 1
ATOM 8286 C CA . ASP A 1 1046 ? -21.995 -16.150 45.916 1.00 64.00 1046 ASP A CA 1
ATOM 8287 C C . ASP A 1 1046 ? -21.463 -17.480 45.347 1.00 64.00 1046 ASP A C 1
ATOM 8289 O O . ASP A 1 1046 ? -21.353 -18.471 46.066 1.00 64.00 1046 ASP A O 1
ATOM 8293 N N . TRP A 1 1047 ? -21.138 -17.505 44.049 1.00 75.56 1047 TRP A N 1
ATOM 8294 C CA . TRP A 1 1047 ? -20.540 -18.650 43.345 1.00 75.56 1047 TRP A CA 1
ATOM 8295 C C . TRP A 1 1047 ? -19.038 -18.764 43.600 1.00 75.56 1047 TRP A C 1
ATOM 8297 O O . TRP A 1 1047 ? -18.233 -18.917 42.675 1.00 75.56 1047 TRP A O 1
ATOM 8307 N N . SER A 1 1048 ? -18.649 -18.647 44.867 1.00 78.38 1048 SER A N 1
ATOM 8308 C CA . SER A 1 1048 ? -17.275 -18.850 45.288 1.00 78.38 1048 SER A CA 1
ATOM 8309 C C . SER A 1 1048 ? -17.074 -20.172 46.010 1.00 78.38 1048 SER A C 1
ATOM 8311 O O . SER A 1 1048 ? -17.972 -20.737 46.635 1.00 78.38 1048 SER A O 1
ATOM 8313 N N . VAL A 1 1049 ? -15.860 -20.687 45.894 1.00 82.50 1049 VAL A N 1
ATOM 8314 C CA . VAL A 1 1049 ? -15.354 -21.782 46.702 1.00 82.50 1049 VAL A CA 1
ATOM 8315 C C . VAL A 1 1049 ? -13.996 -21.386 47.246 1.00 82.50 1049 VAL A C 1
ATOM 8317 O O . VAL A 1 1049 ? -13.176 -20.785 46.552 1.00 82.50 1049 VAL A O 1
ATOM 8320 N N . TYR A 1 1050 ? -13.749 -21.707 48.507 1.00 85.38 1050 TYR A N 1
ATOM 8321 C CA . TYR A 1 1050 ? -12.418 -21.574 49.064 1.00 85.38 1050 TYR A CA 1
ATOM 8322 C C . TYR A 1 1050 ? -11.653 -22.862 48.809 1.00 85.38 1050 TYR A C 1
ATOM 8324 O O . TYR A 1 1050 ? -12.129 -23.933 49.165 1.00 85.38 1050 TYR A O 1
ATOM 8332 N N . TRP A 1 1051 ? -10.479 -22.775 48.206 1.00 90.31 1051 TRP A N 1
ATOM 8333 C CA . TRP A 1 1051 ? -9.644 -23.925 47.917 1.00 90.31 1051 TRP A CA 1
ATOM 8334 C C . TRP A 1 1051 ? -8.298 -23.820 48.626 1.00 90.31 1051 TRP A C 1
ATOM 8336 O O . TRP A 1 1051 ? -7.686 -22.752 48.665 1.00 90.31 1051 TRP A O 1
ATOM 8346 N N . GLU A 1 1052 ? -7.828 -24.930 49.187 1.00 88.88 1052 GLU A N 1
ATOM 8347 C CA . GLU A 1 1052 ? -6.488 -25.041 49.761 1.00 88.88 1052 GLU A CA 1
ATOM 8348 C C . GLU A 1 1052 ? -5.850 -26.404 49.444 1.00 88.88 1052 GLU A C 1
ATOM 8350 O O . GLU A 1 1052 ? -6.554 -27.419 49.387 1.00 88.88 1052 GLU A O 1
ATOM 8355 N N . PRO A 1 1053 ? -4.521 -26.453 49.270 1.00 90.75 1053 PRO A N 1
ATOM 8356 C CA . PRO A 1 1053 ? -3.808 -27.673 48.910 1.00 90.75 1053 PRO A CA 1
ATOM 8357 C C . PRO A 1 1053 ? -3.681 -28.627 50.106 1.00 90.75 1053 PRO A C 1
ATOM 8359 O O . PRO A 1 1053 ? -3.416 -28.205 51.236 1.00 90.75 1053 PRO A O 1
ATOM 8362 N N . VAL A 1 1054 ? -3.815 -29.930 49.854 1.00 89.50 1054 VAL A N 1
ATOM 8363 C CA . VAL A 1 1054 ? -3.649 -30.997 50.854 1.00 89.50 1054 VAL A CA 1
ATOM 8364 C C . VAL A 1 1054 ? -2.543 -31.940 50.415 1.00 89.50 1054 VAL A C 1
ATOM 8366 O O . VAL A 1 1054 ? -2.448 -32.300 49.247 1.00 89.50 1054 VAL A O 1
ATOM 8369 N N . LYS A 1 1055 ? -1.722 -32.359 51.373 1.00 84.31 1055 LYS A N 1
ATOM 8370 C CA . LYS A 1 1055 ? -0.569 -33.221 51.130 1.00 84.31 1055 LYS A CA 1
ATOM 8371 C C . LYS A 1 1055 ? -0.986 -34.633 50.713 1.00 84.31 1055 LYS A C 1
ATOM 8373 O O . LYS A 1 1055 ? -1.890 -35.228 51.309 1.00 84.31 1055 LYS A O 1
ATOM 8378 N N . ASP A 1 1056 ? -0.262 -35.207 49.757 1.00 71.75 1056 ASP A N 1
ATOM 8379 C CA . ASP A 1 1056 ? -0.481 -36.585 49.310 1.00 71.75 1056 ASP A CA 1
ATOM 8380 C C . ASP A 1 1056 ? -0.394 -37.595 50.467 1.00 71.75 1056 ASP A C 1
ATOM 8382 O O . ASP A 1 1056 ? 0.541 -37.592 51.272 1.00 71.75 1056 ASP A O 1
ATOM 8386 N N . GLY A 1 1057 ? -1.398 -38.475 50.553 1.00 69.31 1057 GLY A N 1
ATOM 8387 C CA . GLY A 1 1057 ? -1.523 -39.487 51.610 1.00 69.31 1057 GLY A CA 1
ATOM 8388 C C . GLY A 1 1057 ? -2.080 -38.989 52.953 1.00 69.31 1057 GLY A C 1
ATOM 8389 O O . GLY A 1 1057 ? -2.156 -39.781 53.889 1.00 69.31 1057 GLY A O 1
ATOM 8390 N N . SER A 1 1058 ? -2.487 -37.718 53.060 1.00 73.75 1058 SER A N 1
ATOM 8391 C CA . SER A 1 1058 ? -3.166 -37.149 54.234 1.00 73.75 1058 SER A CA 1
ATOM 8392 C C . SER A 1 1058 ? -4.575 -36.657 53.880 1.00 73.75 1058 SER A C 1
ATOM 8394 O O . SER A 1 1058 ? -4.823 -36.223 52.755 1.00 73.75 1058 SER A O 1
ATOM 8396 N N . GLU A 1 1059 ? -5.508 -36.719 54.834 1.00 68.06 1059 GLU A N 1
ATOM 8397 C CA . GLU A 1 1059 ? -6.850 -36.122 54.700 1.00 68.06 1059 GLU A CA 1
ATOM 8398 C C . GLU A 1 1059 ? -6.959 -34.750 55.390 1.00 68.06 1059 GLU A C 1
ATOM 8400 O O . GLU A 1 1059 ? -7.835 -33.950 55.055 1.00 68.06 1059 GLU A O 1
ATOM 8405 N N . GLU A 1 1060 ? -6.047 -34.443 56.320 1.00 71.88 1060 GLU A N 1
ATOM 8406 C CA . GLU A 1 1060 ? -6.159 -33.281 57.213 1.00 71.88 1060 GLU A CA 1
ATOM 8407 C C . GLU A 1 1060 ? -4.985 -32.287 57.107 1.00 71.88 1060 GLU A C 1
ATOM 8409 O O . GLU A 1 1060 ? -5.138 -31.122 57.481 1.00 71.88 1060 GLU A O 1
ATOM 8414 N N . GLU A 1 1061 ? -3.826 -32.696 56.579 1.00 82.75 1061 GLU A N 1
ATOM 8415 C CA . GLU A 1 1061 ? -2.608 -31.867 56.556 1.00 82.75 1061 GLU A CA 1
ATOM 8416 C C . GLU A 1 1061 ? -2.570 -30.951 55.317 1.00 82.75 1061 GLU A C 1
ATOM 8418 O O . GLU A 1 1061 ? -2.401 -31.420 54.189 1.00 82.75 1061 GLU A O 1
ATOM 8423 N N . THR A 1 1062 ? -2.692 -29.634 55.528 1.00 86.44 1062 THR A N 1
ATOM 8424 C CA . THR A 1 1062 ? -2.490 -28.611 54.486 1.00 86.44 1062 THR A CA 1
ATOM 8425 C C . THR A 1 1062 ? -1.054 -28.651 53.960 1.00 86.44 1062 THR A C 1
ATOM 8427 O O . THR A 1 1062 ? -0.107 -28.665 54.753 1.00 86.44 1062 THR A O 1
ATOM 8430 N N . ASP A 1 1063 ? -0.869 -28.605 52.640 1.00 89.12 1063 ASP A N 1
ATOM 8431 C CA . ASP A 1 1063 ? 0.464 -28.650 52.037 1.00 89.12 1063 ASP A CA 1
ATOM 8432 C C . ASP A 1 1063 ? 1.145 -27.270 52.010 1.00 89.12 1063 ASP A C 1
ATOM 8434 O O . ASP A 1 1063 ? 1.008 -26.491 51.066 1.00 89.12 1063 ASP A O 1
ATOM 8438 N N . TRP A 1 1064 ? 1.920 -26.977 53.057 1.00 87.62 1064 TRP A N 1
ATOM 8439 C CA . TRP A 1 1064 ? 2.795 -25.802 53.159 1.00 87.62 1064 TRP A CA 1
ATOM 8440 C C . TRP A 1 1064 ? 4.171 -26.024 52.502 1.00 87.62 1064 TRP A C 1
ATOM 8442 O O . TRP A 1 1064 ? 5.209 -25.719 53.090 1.00 87.62 1064 TRP A O 1
ATOM 8452 N N . SER A 1 1065 ? 4.199 -26.573 51.288 1.00 87.00 1065 SER A N 1
ATOM 8453 C CA . SER A 1 1065 ? 5.401 -26.696 50.454 1.00 87.00 1065 SER A CA 1
ATOM 8454 C C . SER A 1 1065 ? 5.222 -26.009 49.098 1.00 87.00 1065 SER A C 1
ATOM 8456 O O . SER A 1 1065 ? 4.157 -25.478 48.787 1.00 87.00 1065 SER A O 1
ATOM 8458 N N . ASN A 1 1066 ? 6.263 -26.010 48.269 1.00 84.19 1066 ASN A N 1
ATOM 8459 C CA . ASN A 1 1066 ? 6.173 -25.600 46.869 1.00 84.19 1066 ASN A CA 1
ATOM 8460 C C . ASN A 1 1066 ? 5.543 -26.705 45.992 1.00 84.19 1066 ASN A C 1
ATOM 8462 O O . ASN A 1 1066 ? 6.150 -27.165 45.022 1.00 84.19 1066 ASN A O 1
ATOM 8466 N N . TRP A 1 1067 ? 4.334 -27.143 46.354 1.00 84.31 1067 TRP A N 1
ATOM 8467 C CA . TRP A 1 1067 ? 3.599 -28.261 45.746 1.00 84.31 1067 TRP A CA 1
ATOM 8468 C C . TRP A 1 1067 ? 3.275 -28.065 44.253 1.00 84.31 1067 TRP A C 1
ATOM 8470 O O . TRP A 1 1067 ? 3.130 -29.043 43.525 1.00 84.31 1067 TRP A O 1
ATOM 8480 N N . ALA A 1 1068 ? 3.254 -26.820 43.775 1.00 78.19 1068 ALA A N 1
ATOM 8481 C CA . ALA A 1 1068 ? 3.116 -26.444 42.370 1.00 78.19 1068 ALA A CA 1
ATOM 8482 C C . ALA A 1 1068 ? 4.379 -25.780 41.781 1.00 78.19 1068 ALA A C 1
ATOM 8484 O O . ALA A 1 1068 ? 4.280 -24.897 40.928 1.00 78.19 1068 ALA A O 1
ATOM 8485 N N . GLY A 1 1069 ? 5.583 -26.157 42.231 1.00 66.25 1069 GLY A N 1
ATOM 8486 C CA . GLY A 1 1069 ? 6.806 -25.727 41.543 1.00 66.25 1069 GLY A CA 1
ATOM 8487 C C . GLY A 1 1069 ? 8.129 -26.175 42.161 1.00 66.25 1069 GLY A C 1
ATOM 8488 O O . GLY A 1 1069 ? 8.709 -25.523 43.030 1.00 66.25 1069 GLY A O 1
ATOM 8489 N N . THR A 1 1070 ? 8.702 -27.230 41.583 1.00 53.53 1070 THR A N 1
ATOM 8490 C CA . THR A 1 1070 ? 10.153 -27.457 41.622 1.00 53.53 1070 THR A CA 1
ATOM 8491 C C . THR A 1 1070 ? 10.880 -26.314 40.904 1.00 53.53 1070 THR A C 1
ATOM 8493 O O . THR A 1 1070 ? 10.475 -25.946 39.800 1.00 53.53 1070 THR A O 1
ATOM 8496 N N . GLN A 1 1071 ? 11.986 -25.802 41.469 1.00 50.44 1071 GLN A N 1
ATOM 8497 C CA . GLN A 1 1071 ? 12.731 -24.637 40.936 1.00 50.44 1071 GLN A CA 1
ATOM 8498 C C . GLN A 1 1071 ? 13.137 -24.744 39.448 1.00 50.44 1071 GLN A C 1
ATOM 8500 O O . GLN A 1 1071 ? 13.445 -23.738 38.819 1.00 50.44 1071 GLN A O 1
ATOM 8505 N N . THR A 1 1072 ? 13.184 -25.957 38.897 1.00 46.53 1072 THR A N 1
ATOM 8506 C CA . THR A 1 1072 ? 13.720 -26.288 37.572 1.00 46.53 1072 THR A CA 1
ATOM 8507 C C . THR A 1 1072 ? 12.675 -26.381 36.452 1.00 46.53 1072 THR A C 1
ATOM 8509 O O . THR A 1 1072 ? 13.048 -26.768 35.346 1.00 46.53 1072 THR A O 1
ATOM 8512 N N . THR A 1 1073 ? 11.386 -26.094 36.700 1.00 49.22 1073 THR A N 1
ATOM 8513 C CA . THR A 1 1073 ? 10.319 -26.366 35.707 1.00 49.22 1073 THR A CA 1
ATOM 8514 C C . THR A 1 1073 ? 9.273 -25.268 35.486 1.00 49.22 1073 THR A C 1
ATOM 8516 O O . THR A 1 1073 ? 8.895 -25.070 34.338 1.00 49.22 1073 THR A O 1
ATOM 8519 N N . ASP A 1 1074 ? 8.751 -24.618 36.536 1.00 54.94 1074 ASP A N 1
ATOM 8520 C CA . ASP A 1 1074 ? 7.604 -23.672 36.493 1.00 54.94 1074 ASP A CA 1
ATOM 8521 C C . ASP A 1 1074 ? 6.353 -24.162 35.708 1.00 54.94 1074 ASP A C 1
ATOM 8523 O O . ASP A 1 1074 ? 5.488 -23.362 35.353 1.00 54.94 1074 ASP A O 1
ATOM 8527 N N . LYS A 1 1075 ? 6.218 -25.483 35.470 1.00 61.81 1075 LYS A N 1
ATOM 8528 C CA . LYS A 1 1075 ? 5.079 -26.093 34.745 1.00 61.81 1075 LYS A CA 1
ATOM 8529 C C . LYS A 1 1075 ? 3.722 -25.916 35.451 1.00 61.81 1075 LYS A C 1
ATOM 8531 O O . LYS A 1 1075 ? 2.704 -26.086 34.797 1.00 61.81 1075 LYS A O 1
ATOM 8536 N N . GLY A 1 1076 ? 3.712 -25.571 36.743 1.00 77.19 1076 GLY A N 1
ATOM 8537 C CA . GLY A 1 1076 ? 2.497 -25.326 37.526 1.00 77.19 1076 GLY A CA 1
ATOM 8538 C C . GLY A 1 1076 ? 1.575 -26.545 37.669 1.00 77.19 1076 GLY A C 1
ATOM 8539 O O . GLY A 1 1076 ? 1.904 -27.658 37.257 1.00 77.19 1076 GLY A O 1
ATOM 8540 N N . VAL A 1 1077 ? 0.418 -26.330 38.291 1.00 85.50 1077 VAL A N 1
ATOM 8541 C CA . VAL A 1 1077 ? -0.695 -27.286 38.385 1.00 85.50 1077 VAL A CA 1
ATOM 8542 C C . VAL A 1 1077 ? -1.879 -26.712 37.620 1.00 85.50 1077 VAL A C 1
ATOM 8544 O O . VAL A 1 1077 ? -2.383 -25.657 37.996 1.00 85.50 1077 VAL A O 1
ATOM 8547 N N . ALA A 1 1078 ? -2.350 -27.418 36.594 1.00 85.62 1078 ALA A N 1
ATOM 8548 C CA . ALA A 1 1078 ? -3.508 -27.003 35.805 1.00 85.62 1078 ALA A CA 1
ATOM 8549 C C . ALA A 1 1078 ? -4.819 -27.075 36.604 1.00 85.62 1078 ALA A C 1
ATOM 8551 O O . ALA A 1 1078 ? -5.023 -27.972 37.425 1.00 85.62 1078 ALA A O 1
ATOM 8552 N N . ALA A 1 1079 ? -5.721 -26.142 36.331 1.00 87.44 1079 ALA A N 1
ATOM 8553 C CA . ALA A 1 1079 ? -7.054 -26.056 36.894 1.00 87.44 1079 ALA A CA 1
ATOM 8554 C C . ALA A 1 1079 ? -8.042 -25.510 35.853 1.00 87.44 1079 ALA A C 1
ATOM 8556 O O . ALA A 1 1079 ? -7.670 -24.772 34.940 1.00 87.44 1079 ALA A O 1
ATOM 8557 N N . THR A 1 1080 ? -9.311 -25.884 35.988 1.00 86.75 1080 THR A N 1
ATOM 8558 C CA . THR A 1 1080 ? -10.404 -25.438 35.122 1.00 86.75 1080 THR A CA 1
ATOM 8559 C C . THR A 1 1080 ? -11.632 -25.069 35.947 1.00 86.75 1080 THR A C 1
ATOM 8561 O O . THR A 1 1080 ? -11.881 -25.627 37.023 1.00 86.75 1080 THR A O 1
ATOM 8564 N N . MET A 1 1081 ? -12.398 -24.103 35.446 1.00 85.56 1081 MET A N 1
ATOM 8565 C CA . MET A 1 1081 ? -13.702 -23.733 35.983 1.00 85.56 1081 MET A CA 1
ATOM 8566 C C . MET A 1 1081 ? -14.728 -23.707 34.861 1.00 85.56 1081 MET A C 1
ATOM 8568 O O . MET A 1 1081 ? -14.503 -23.054 33.847 1.00 85.56 1081 MET A O 1
ATOM 8572 N N . LYS A 1 1082 ? -15.860 -24.381 35.078 1.00 85.19 1082 LYS A N 1
ATOM 8573 C CA . LYS A 1 1082 ? -17.005 -24.394 34.166 1.00 85.19 1082 LYS A CA 1
ATOM 8574 C C . LYS A 1 1082 ? -18.248 -23.891 34.887 1.00 85.19 1082 LYS A C 1
ATOM 8576 O O . LYS A 1 1082 ? -18.599 -24.441 35.925 1.00 85.19 1082 LYS A O 1
ATOM 8581 N N . ALA A 1 1083 ? -18.952 -22.905 34.348 1.00 78.94 1083 ALA A N 1
ATOM 8582 C CA . ALA A 1 1083 ? -20.241 -22.461 34.866 1.00 78.94 1083 ALA A CA 1
ATOM 8583 C C . ALA A 1 1083 ? -21.357 -22.701 33.847 1.00 78.94 1083 ALA A C 1
ATOM 8585 O O . ALA A 1 1083 ? -21.186 -22.471 32.655 1.00 78.94 1083 ALA A O 1
ATOM 8586 N N . GLU A 1 1084 ? -22.512 -23.143 34.331 1.00 79.25 1084 GLU A N 1
ATOM 8587 C CA . GLU A 1 1084 ? -23.748 -23.288 33.564 1.00 79.25 1084 GLU A CA 1
ATOM 8588 C C . GLU A 1 1084 ? -24.776 -22.318 34.138 1.00 79.25 1084 GLU A C 1
ATOM 8590 O O . GLU A 1 1084 ? -25.031 -22.332 35.344 1.00 79.25 1084 GLU A O 1
ATOM 8595 N N . TYR A 1 1085 ? -25.385 -21.486 33.299 1.00 70.81 1085 TYR A N 1
ATOM 8596 C CA . TYR A 1 1085 ? -26.411 -20.537 33.723 1.00 70.81 1085 TYR A CA 1
ATOM 8597 C C . TYR A 1 1085 ? -27.536 -20.434 32.704 1.00 70.81 1085 TYR A C 1
ATOM 8599 O O . TYR A 1 1085 ? -27.341 -20.664 31.517 1.00 70.81 1085 TYR A O 1
ATOM 8607 N N . THR A 1 1086 ? -28.739 -20.123 33.173 1.00 67.44 1086 THR A N 1
ATOM 8608 C CA . THR A 1 1086 ? -29.908 -19.929 32.317 1.00 67.44 1086 THR A CA 1
ATOM 8609 C C . THR A 1 1086 ? -30.366 -18.490 32.339 1.00 67.44 1086 THR A C 1
ATOM 8611 O O . THR A 1 1086 ? -30.485 -17.917 33.417 1.00 67.44 1086 THR A O 1
ATOM 8614 N N . ILE A 1 1087 ? -30.708 -17.950 31.178 1.00 62.16 1087 ILE A N 1
ATOM 8615 C CA . ILE A 1 1087 ? -31.287 -16.616 31.029 1.00 62.16 1087 ILE A CA 1
ATOM 8616 C C . ILE A 1 1087 ? -32.756 -16.793 30.616 1.00 62.16 1087 ILE A C 1
ATOM 8618 O O . ILE A 1 1087 ? -33.044 -17.637 29.757 1.00 62.16 1087 ILE A O 1
ATOM 8622 N N . PRO A 1 1088 ? -33.716 -16.092 31.237 1.00 55.19 1088 PRO A N 1
ATOM 8623 C CA . PRO A 1 1088 ? -35.101 -16.127 30.807 1.00 55.19 1088 PRO A CA 1
ATOM 8624 C C . PRO A 1 1088 ? -35.243 -15.369 29.491 1.00 55.19 1088 PRO A C 1
ATOM 8626 O O . PRO A 1 1088 ? -34.899 -14.201 29.378 1.00 55.19 1088 PRO A O 1
ATOM 8629 N N . VAL A 1 1089 ? -35.801 -16.048 28.502 1.00 50.97 1089 VAL A N 1
ATOM 8630 C CA . VAL A 1 1089 ? -36.098 -15.524 27.174 1.00 50.97 1089 VAL A CA 1
ATOM 8631 C C . VAL A 1 1089 ? -37.607 -15.602 26.978 1.00 50.97 1089 VAL A C 1
ATOM 8633 O O . VAL A 1 1089 ? -38.249 -16.594 27.343 1.00 50.97 1089 VAL A O 1
ATOM 8636 N N . GLN A 1 1090 ? -38.220 -14.562 26.418 1.00 45.06 1090 GLN A N 1
ATOM 8637 C CA . GLN A 1 1090 ? -39.638 -14.634 26.077 1.00 45.06 1090 GLN A CA 1
ATOM 8638 C C . GLN A 1 1090 ? -39.816 -15.500 24.829 1.00 45.06 1090 GLN A C 1
ATOM 8640 O O . GLN A 1 1090 ? -39.581 -15.054 23.712 1.00 45.06 1090 GLN A O 1
ATOM 8645 N N . GLY A 1 1091 ? -40.235 -16.752 25.021 1.00 39.12 1091 GLY A N 1
ATOM 8646 C CA . GLY A 1 1091 ? -40.555 -17.659 23.926 1.00 39.12 1091 GLY A CA 1
ATOM 8647 C C . GLY A 1 1091 ? -42.048 -17.665 23.613 1.00 39.12 1091 GLY A C 1
ATOM 8648 O O . GLY A 1 1091 ? -42.900 -17.734 24.505 1.00 39.12 1091 GLY A O 1
ATOM 8649 N N . THR A 1 1092 ? -42.377 -17.647 22.326 1.00 37.25 1092 THR A N 1
ATOM 8650 C CA . THR A 1 1092 ? -43.718 -17.953 21.826 1.00 37.25 1092 THR A CA 1
ATOM 8651 C C . THR A 1 1092 ? -43.883 -19.465 21.714 1.00 37.25 1092 THR A C 1
ATOM 8653 O O . THR A 1 1092 ? -43.326 -20.114 20.831 1.00 37.25 1092 THR A O 1
ATOM 8656 N N . GLY A 1 1093 ? -44.692 -20.045 22.602 1.00 41.59 1093 GLY A N 1
ATOM 8657 C CA . GLY A 1 1093 ? -45.243 -21.377 22.369 1.00 41.59 1093 GLY A CA 1
ATOM 8658 C C . GLY A 1 1093 ? -46.175 -21.367 21.153 1.00 41.59 1093 GLY A C 1
ATOM 8659 O O . GLY A 1 1093 ? -46.740 -20.332 20.793 1.00 41.59 1093 GLY A O 1
ATOM 8660 N N . SER A 1 1094 ? -46.406 -22.536 20.555 1.00 40.84 1094 SER A N 1
ATOM 8661 C CA . SER A 1 1094 ? -47.283 -22.762 19.389 1.00 40.84 1094 SER A CA 1
ATOM 8662 C C . SER A 1 1094 ? -48.756 -22.337 19.570 1.00 40.84 1094 SER A C 1
ATOM 8664 O O . SER A 1 1094 ? -49.555 -22.471 18.646 1.00 40.84 1094 SER A O 1
ATOM 8666 N N . SER A 1 1095 ? -49.120 -21.803 20.738 1.00 42.84 1095 SER A N 1
ATOM 8667 C CA . SER A 1 1095 ? -50.443 -21.292 21.109 1.00 42.84 1095 SER A CA 1
ATOM 8668 C C . SER A 1 1095 ? -50.513 -19.766 21.292 1.00 42.84 1095 SER A C 1
ATOM 8670 O O . SER A 1 1095 ? -51.574 -19.262 21.652 1.00 42.84 1095 SER A O 1
ATOM 8672 N N . GLY A 1 1096 ? -49.420 -19.019 21.083 1.00 38.28 1096 GLY A N 1
ATOM 8673 C CA . GLY A 1 1096 ? -49.397 -17.559 21.279 1.00 38.28 1096 GLY A CA 1
ATOM 8674 C C . GLY A 1 1096 ? -49.402 -17.107 22.748 1.00 38.28 1096 GLY A C 1
ATOM 8675 O O . GLY A 1 1096 ? -49.572 -15.924 23.026 1.00 38.28 1096 GLY A O 1
ATOM 8676 N N . VAL A 1 1097 ? -49.207 -18.033 23.693 1.00 35.56 1097 VAL A N 1
ATOM 8677 C CA . VAL A 1 1097 ? -49.022 -17.729 25.119 1.00 35.56 1097 VAL A CA 1
ATOM 8678 C C . VAL A 1 1097 ? -47.536 -17.480 25.385 1.00 35.56 1097 VAL A C 1
ATOM 8680 O O . VAL A 1 1097 ? -46.705 -18.360 25.149 1.00 35.56 1097 VAL A O 1
ATOM 8683 N N . VAL A 1 1098 ? -47.205 -16.282 25.878 1.00 41.16 1098 VAL A N 1
ATOM 8684 C CA . VAL A 1 1098 ? -45.847 -15.925 26.315 1.00 41.16 1098 VAL A CA 1
ATOM 8685 C C . VAL A 1 1098 ? -45.504 -16.777 27.534 1.00 41.16 1098 VAL A C 1
ATOM 8687 O O . VAL A 1 1098 ? -46.121 -16.639 28.589 1.00 41.16 1098 VAL A O 1
ATOM 8690 N N . THR A 1 1099 ? -44.543 -17.684 27.381 1.00 43.22 1099 THR A N 1
ATOM 8691 C CA . THR A 1 1099 ? -44.032 -18.511 28.484 1.00 43.22 1099 THR A CA 1
ATOM 8692 C C . THR A 1 1099 ? -42.519 -18.294 28.551 1.00 43.22 1099 THR A C 1
ATOM 8694 O O . THR A 1 1099 ? -41.881 -18.365 27.501 1.00 43.22 1099 THR A O 1
ATOM 8697 N N . PRO A 1 1100 ? -41.916 -18.004 29.720 1.00 47.50 1100 PRO A N 1
ATOM 8698 C CA . PRO A 1 1100 ? -40.476 -17.776 29.803 1.00 47.50 1100 PRO A CA 1
ATOM 8699 C C . PRO A 1 1100 ? -39.721 -19.074 29.495 1.00 47.50 1100 PRO A C 1
ATOM 8701 O O . PRO A 1 1100 ? -39.708 -20.013 30.296 1.00 47.50 1100 PRO A O 1
ATOM 8704 N N . VAL A 1 1101 ? -39.102 -19.125 28.318 1.00 53.38 1101 VAL A N 1
ATOM 8705 C CA . VAL A 1 1101 ? -38.180 -20.186 27.917 1.00 53.38 1101 VAL A CA 1
ATOM 8706 C C . VAL A 1 1101 ? -36.831 -19.852 28.536 1.00 53.38 1101 VAL A C 1
ATOM 8708 O O . VAL A 1 1101 ? -36.363 -18.731 28.426 1.00 53.38 1101 VAL A O 1
ATOM 8711 N N . LYS A 1 1102 ? -36.197 -20.800 29.221 1.00 60.94 1102 LYS A N 1
ATOM 8712 C CA . LYS A 1 1102 ? -34.870 -20.595 29.812 1.00 60.94 1102 LYS A CA 1
ATOM 8713 C C . LYS A 1 1102 ? -33.805 -21.060 28.819 1.00 60.94 1102 LYS A C 1
ATOM 8715 O O . LYS A 1 1102 ? -33.771 -22.245 28.498 1.00 60.94 1102 LYS A O 1
ATOM 8720 N N . LEU A 1 1103 ? -32.964 -20.149 28.333 1.00 56.03 1103 LEU A N 1
ATOM 8721 C CA . LEU A 1 1103 ? -31.824 -20.465 27.467 1.00 56.03 1103 LEU A CA 1
ATOM 8722 C C . LEU A 1 1103 ? -30.601 -20.762 28.332 1.00 56.03 1103 LEU A C 1
ATOM 8724 O O . LEU A 1 1103 ? -30.174 -19.901 29.096 1.00 56.03 1103 LEU A O 1
ATOM 8728 N N . THR A 1 1104 ? -30.046 -21.968 28.219 1.00 67.69 1104 THR A N 1
ATOM 8729 C CA . THR A 1 1104 ? -28.820 -22.365 28.926 1.00 67.69 1104 THR A CA 1
ATOM 8730 C C . THR A 1 1104 ? -27.582 -21.876 28.173 1.00 67.69 1104 THR A C 1
ATOM 8732 O O . THR A 1 1104 ? -27.446 -22.114 26.974 1.00 67.69 1104 THR A O 1
ATOM 8735 N N . LYS A 1 1105 ? -26.669 -21.218 28.886 1.00 60.66 1105 LYS A N 1
ATOM 8736 C CA . LYS A 1 1105 ? -25.355 -20.750 28.436 1.00 60.66 1105 LYS A CA 1
ATOM 8737 C C . LYS A 1 1105 ? -24.266 -21.359 29.331 1.00 60.66 1105 LYS A C 1
ATOM 8739 O O . LYS A 1 1105 ? -24.531 -21.758 30.469 1.00 60.66 1105 LYS A O 1
ATOM 8744 N N . TYR A 1 1106 ? -23.044 -21.417 28.807 1.00 68.75 1106 TYR A N 1
ATOM 8745 C CA . TYR A 1 1106 ? -21.882 -21.985 29.489 1.00 68.75 1106 TYR A CA 1
ATOM 8746 C C . TYR A 1 1106 ? -20.720 -20.987 29.518 1.00 68.75 1106 TYR A C 1
ATOM 8748 O O . TYR A 1 1106 ? -20.579 -20.165 28.617 1.00 68.75 1106 TYR A O 1
ATOM 8756 N N . PHE A 1 1107 ? -19.889 -21.075 30.551 1.00 66.38 1107 PHE A N 1
ATOM 8757 C CA . PHE A 1 1107 ? -18.616 -20.369 30.693 1.00 66.38 1107 PHE A CA 1
ATOM 8758 C C . PHE A 1 1107 ? -17.538 -21.394 31.053 1.00 66.38 1107 PHE A C 1
ATOM 8760 O O . PHE A 1 1107 ? -17.785 -22.223 31.924 1.00 66.38 1107 PHE A O 1
ATOM 8767 N N . ASP A 1 1108 ? -16.363 -21.346 30.427 1.00 74.56 1108 ASP A N 1
ATOM 8768 C CA . ASP A 1 1108 ? -15.240 -22.253 30.711 1.00 74.56 1108 ASP A CA 1
ATOM 8769 C C . ASP A 1 1108 ? -13.914 -21.483 30.680 1.00 74.56 1108 ASP A C 1
ATOM 8771 O O . ASP A 1 1108 ? -13.646 -20.784 29.701 1.00 74.56 1108 ASP A O 1
ATOM 8775 N N . GLN A 1 1109 ? -13.074 -21.617 31.710 1.00 75.19 1109 GLN A N 1
ATOM 8776 C CA . GLN A 1 1109 ? -11.735 -21.028 31.723 1.00 75.19 1109 GLN A CA 1
ATOM 8777 C C . GLN A 1 1109 ? -10.684 -21.925 32.391 1.00 75.19 1109 GLN A C 1
ATOM 8779 O O . GLN A 1 1109 ? -10.883 -22.455 33.488 1.00 75.19 1109 GLN A O 1
ATOM 8784 N N . THR A 1 1110 ? -9.522 -22.024 31.739 1.00 80.50 1110 THR A N 1
ATOM 8785 C CA . THR A 1 1110 ? -8.316 -22.711 32.220 1.00 80.50 1110 THR A CA 1
ATOM 8786 C C . THR A 1 1110 ? -7.381 -21.748 32.961 1.00 80.50 1110 THR A C 1
ATOM 8788 O O . THR A 1 1110 ? -7.339 -20.549 32.673 1.00 80.50 1110 THR A O 1
ATOM 8791 N N . PHE A 1 1111 ? -6.628 -22.255 33.937 1.00 81.88 1111 PHE A N 1
ATOM 8792 C CA . PHE A 1 1111 ? -5.588 -21.505 34.649 1.00 81.88 1111 PHE A CA 1
ATOM 8793 C C . PHE A 1 1111 ? -4.608 -22.456 35.353 1.00 81.88 1111 PHE A C 1
ATOM 8795 O O . PHE A 1 1111 ? -4.894 -23.639 35.524 1.00 81.88 1111 PHE A O 1
ATOM 8802 N N . THR A 1 1112 ? -3.451 -21.957 35.788 1.00 86.00 1112 THR A N 1
ATOM 8803 C CA . THR A 1 1112 ? -2.434 -22.746 36.504 1.00 86.00 1112 THR A CA 1
ATOM 8804 C C . THR A 1 1112 ? -2.101 -22.154 37.865 1.00 86.00 1112 THR A C 1
ATOM 8806 O O . THR A 1 1112 ? -1.972 -20.944 38.024 1.00 86.00 1112 THR A O 1
ATOM 8809 N N . PHE A 1 1113 ? -1.929 -23.006 38.873 1.00 86.44 1113 PHE A N 1
ATOM 8810 C CA . PHE A 1 1113 ? -1.320 -22.622 40.144 1.00 86.44 1113 PHE A CA 1
ATOM 8811 C C . PHE A 1 1113 ? 0.190 -22.810 40.085 1.00 86.44 1113 PHE A C 1
ATOM 8813 O O . PHE A 1 1113 ? 0.667 -23.851 39.640 1.00 86.44 1113 PHE A O 1
ATOM 8820 N N . ASN A 1 1114 ? 0.935 -21.844 40.618 1.00 86.25 1114 ASN A N 1
ATOM 8821 C CA . ASN A 1 1114 ? 2.384 -21.909 40.752 1.00 86.25 1114 ASN A CA 1
ATOM 8822 C C . ASN A 1 1114 ? 2.786 -21.534 42.182 1.00 86.25 1114 ASN A C 1
ATOM 8824 O O . ASN A 1 1114 ? 2.382 -20.502 42.721 1.00 86.25 1114 ASN A O 1
ATOM 8828 N N . THR A 1 1115 ? 3.647 -22.350 42.777 1.00 86.62 1115 THR A N 1
ATOM 8829 C CA . THR A 1 1115 ? 4.328 -22.061 44.048 1.00 86.62 1115 THR A CA 1
ATOM 8830 C C . THR A 1 1115 ? 5.827 -22.134 43.810 1.00 86.62 1115 THR A C 1
ATOM 8832 O O . THR A 1 1115 ? 6.271 -22.992 43.052 1.00 86.62 1115 THR A O 1
ATOM 8835 N N . ARG A 1 1116 ? 6.630 -21.295 44.458 1.00 85.25 1116 ARG A N 1
ATOM 8836 C CA . ARG A 1 1116 ? 8.083 -21.282 44.244 1.00 85.25 1116 ARG A CA 1
ATOM 8837 C C . ARG A 1 1116 ? 8.832 -20.814 45.480 1.00 85.25 1116 ARG A C 1
ATOM 8839 O O . ARG A 1 1116 ? 8.296 -20.099 46.321 1.00 85.25 1116 ARG A O 1
ATOM 8846 N N . GLU A 1 1117 ? 10.111 -21.166 45.535 1.00 87.69 1117 GLU A N 1
ATOM 8847 C CA . GLU A 1 1117 ? 11.032 -20.624 46.531 1.00 87.69 1117 GLU A CA 1
ATOM 8848 C C . GLU A 1 1117 ? 11.216 -19.116 46.319 1.00 87.69 1117 GLU A C 1
ATOM 8850 O O . GLU A 1 1117 ? 11.583 -18.685 45.225 1.00 87.69 1117 GLU A O 1
ATOM 8855 N N . LEU A 1 1118 ? 10.975 -18.317 47.362 1.00 88.31 1118 LEU A N 1
ATOM 8856 C CA . LEU A 1 1118 ? 11.157 -16.864 47.312 1.00 88.31 1118 LEU A CA 1
ATOM 8857 C C . LEU A 1 1118 ? 12.510 -16.490 47.913 1.00 88.31 1118 LEU A C 1
ATOM 8859 O O . LEU A 1 1118 ? 12.784 -16.801 49.070 1.00 88.31 1118 LEU A O 1
ATOM 8863 N N . LYS A 1 1119 ? 13.359 -15.806 47.148 1.00 86.50 1119 LYS A N 1
ATOM 8864 C CA . LYS A 1 1119 ? 14.718 -15.445 47.569 1.00 86.50 1119 LYS A CA 1
ATOM 8865 C C . LYS A 1 1119 ? 15.082 -14.015 47.164 1.00 86.50 1119 LYS A C 1
ATOM 8867 O O . LYS A 1 1119 ? 14.561 -13.511 46.169 1.00 86.50 1119 LYS A O 1
ATOM 8872 N N . PRO A 1 1120 ? 15.974 -13.348 47.920 1.00 80.06 1120 PRO A N 1
ATOM 8873 C CA . PRO A 1 1120 ? 16.512 -12.057 47.516 1.00 80.06 1120 PRO A CA 1
ATOM 8874 C C . PRO A 1 1120 ? 17.357 -12.212 46.248 1.00 80.06 1120 PRO A C 1
ATOM 8876 O O . PRO A 1 1120 ? 18.068 -13.206 46.095 1.00 80.06 1120 PRO A O 1
ATOM 8879 N N . ALA A 1 1121 ? 17.308 -11.211 45.370 1.00 74.69 1121 ALA A N 1
ATOM 8880 C CA . ALA A 1 1121 ? 18.200 -11.134 44.217 1.00 74.69 1121 ALA A CA 1
ATOM 8881 C C . ALA A 1 1121 ? 19.672 -11.086 44.661 1.00 74.69 1121 ALA A C 1
ATOM 8883 O O . ALA A 1 1121 ? 20.009 -10.409 45.640 1.00 74.69 1121 ALA A O 1
ATOM 8884 N N . THR A 1 1122 ? 20.553 -11.790 43.944 1.00 64.69 1122 THR A N 1
ATOM 8885 C CA . THR A 1 1122 ? 21.988 -11.824 44.254 1.00 64.69 1122 THR A CA 1
ATOM 8886 C C . THR A 1 1122 ? 22.807 -11.050 43.222 1.00 64.69 1122 THR A C 1
ATOM 8888 O O . THR A 1 1122 ? 22.711 -11.289 42.025 1.00 64.69 1122 THR A O 1
ATOM 8891 N N . GLY A 1 1123 ? 23.648 -10.115 43.675 1.00 64.69 1123 GLY A N 1
ATOM 8892 C CA . GLY A 1 1123 ? 24.583 -9.378 42.813 1.00 64.69 1123 GLY A CA 1
ATOM 8893 C C . GLY A 1 1123 ? 23.916 -8.393 41.845 1.00 64.69 1123 GLY A C 1
ATOM 8894 O O . GLY A 1 1123 ? 23.873 -7.200 42.133 1.00 64.69 1123 GLY A O 1
ATOM 8895 N N . THR A 1 1124 ? 23.451 -8.891 40.698 1.00 54.88 1124 THR A N 1
ATOM 8896 C CA . THR A 1 1124 ? 22.909 -8.115 39.563 1.00 54.88 1124 THR A CA 1
ATOM 8897 C C . THR A 1 1124 ? 21.724 -8.833 38.895 1.00 54.88 1124 THR A C 1
ATOM 8899 O O . THR A 1 1124 ? 21.635 -8.900 37.672 1.00 54.88 1124 THR A O 1
ATOM 8902 N N . GLU A 1 1125 ? 20.844 -9.424 39.701 1.00 67.62 1125 GLU A N 1
ATOM 8903 C CA . GLU A 1 1125 ? 19.584 -10.051 39.275 1.00 67.62 1125 GLU A CA 1
ATOM 8904 C C . GLU A 1 1125 ? 18.392 -9.130 39.594 1.00 67.62 1125 GLU A C 1
ATOM 8906 O O . GLU A 1 1125 ? 18.419 -8.393 40.580 1.00 67.62 1125 GLU A O 1
ATOM 8911 N N . GLU A 1 1126 ? 17.327 -9.187 38.790 1.00 70.31 1126 GLU A N 1
ATOM 8912 C CA . GLU A 1 1126 ? 16.070 -8.485 39.086 1.00 70.31 1126 GLU A CA 1
ATOM 8913 C C . GLU A 1 1126 ? 15.368 -9.102 40.318 1.00 70.31 1126 GLU A C 1
ATOM 8915 O O . GLU A 1 1126 ? 15.325 -10.330 40.457 1.00 70.31 1126 GLU A O 1
ATOM 8920 N N . PRO A 1 1127 ? 14.787 -8.291 41.225 1.00 74.19 1127 PRO A N 1
ATOM 8921 C CA . PRO A 1 1127 ? 14.086 -8.793 42.403 1.00 74.19 1127 PRO A CA 1
ATOM 8922 C C . PRO A 1 1127 ? 12.826 -9.580 42.022 1.00 74.19 1127 PRO A C 1
ATOM 8924 O O . PRO A 1 1127 ? 12.085 -9.202 41.113 1.00 74.19 1127 PRO A O 1
ATOM 8927 N N . MET A 1 1128 ? 12.547 -10.668 42.750 1.00 83.25 1128 MET A N 1
ATOM 8928 C CA . MET A 1 1128 ? 11.361 -11.496 42.502 1.00 83.25 1128 MET A CA 1
ATOM 8929 C C . MET A 1 1128 ? 10.072 -10.696 42.716 1.00 83.25 1128 MET A C 1
ATOM 8931 O O . MET A 1 1128 ? 9.933 -10.012 43.732 1.00 83.25 1128 MET A O 1
ATOM 8935 N N . LYS A 1 1129 ? 9.115 -10.829 41.785 1.00 81.44 1129 LYS A N 1
ATOM 8936 C CA . LYS A 1 1129 ? 7.804 -10.161 41.844 1.00 81.44 1129 LYS A CA 1
ATOM 8937 C C . LYS A 1 1129 ? 6.633 -11.136 41.726 1.00 81.44 1129 LYS A C 1
ATOM 8939 O O . LYS A 1 1129 ? 6.744 -12.125 40.983 1.00 81.44 1129 LYS A O 1
ATOM 8944 N N . GLY A 1 1130 ? 5.529 -10.869 42.420 1.00 78.38 1130 GLY A N 1
ATOM 8945 C CA . GLY A 1 1130 ? 4.279 -11.627 42.294 1.00 78.38 1130 GLY A CA 1
ATOM 8946 C C . GLY A 1 1130 ? 3.355 -11.573 43.515 1.00 78.38 1130 GLY A C 1
ATOM 8947 O O . GLY A 1 1130 ? 3.724 -11.100 44.591 1.00 78.38 1130 GLY A O 1
ATOM 8948 N N . SER A 1 1131 ? 2.144 -12.107 43.347 1.00 79.12 1131 SER A N 1
ATOM 8949 C CA . SER A 1 1131 ? 1.126 -12.231 44.401 1.00 79.12 1131 SER A CA 1
ATOM 8950 C C . SER A 1 1131 ? 1.572 -13.103 45.577 1.00 79.12 1131 SER A C 1
ATOM 8952 O O . SER A 1 1131 ? 1.237 -12.807 46.719 1.00 79.12 1131 SER A O 1
ATOM 8954 N N . ASP A 1 1132 ? 2.400 -14.118 45.330 1.00 83.50 1132 ASP A N 1
ATOM 8955 C CA . ASP A 1 1132 ? 3.063 -14.937 46.351 1.00 83.50 1132 ASP A CA 1
ATOM 8956 C C . ASP A 1 1132 ? 3.940 -14.101 47.305 1.00 83.50 1132 ASP A C 1
ATOM 8958 O O . ASP A 1 1132 ? 3.933 -14.311 48.521 1.00 83.50 1132 ASP A O 1
ATOM 8962 N N . VAL A 1 1133 ? 4.643 -13.093 46.779 1.00 84.62 1133 VAL A N 1
ATOM 8963 C CA . VAL A 1 1133 ? 5.438 -12.146 47.578 1.00 84.62 1133 VAL A CA 1
ATOM 8964 C C . VAL A 1 1133 ? 4.542 -11.220 48.406 1.00 84.62 1133 VAL A C 1
ATOM 8966 O O . VAL A 1 1133 ? 4.810 -11.003 49.592 1.00 84.62 1133 VAL A O 1
ATOM 8969 N N . ALA A 1 1134 ? 3.453 -10.721 47.815 1.00 78.69 1134 ALA A N 1
ATOM 8970 C CA . ALA A 1 1134 ? 2.485 -9.874 48.512 1.00 78.69 1134 ALA A CA 1
ATOM 8971 C C . ALA A 1 1134 ? 1.781 -10.621 49.661 1.00 78.69 1134 ALA A C 1
ATOM 8973 O O . ALA A 1 1134 ? 1.621 -10.073 50.758 1.00 78.69 1134 ALA A O 1
ATOM 8974 N N . MET A 1 1135 ? 1.416 -11.891 49.444 1.00 82.69 1135 MET A N 1
ATOM 8975 C CA . MET A 1 1135 ? 0.885 -12.781 50.481 1.00 82.69 1135 MET A CA 1
ATOM 8976 C C . MET A 1 1135 ? 1.886 -12.960 51.625 1.00 82.69 1135 MET A C 1
ATOM 8978 O O . MET A 1 1135 ? 1.519 -12.824 52.793 1.00 82.69 1135 MET A O 1
ATOM 8982 N N . LEU A 1 1136 ? 3.158 -13.217 51.300 1.00 86.88 1136 LEU A N 1
ATOM 8983 C CA . LEU A 1 1136 ? 4.211 -13.439 52.293 1.00 86.88 1136 LEU A CA 1
ATOM 8984 C C . LEU A 1 1136 ? 4.389 -12.221 53.190 1.00 86.88 1136 LEU A C 1
ATOM 8986 O O . LEU A 1 1136 ? 4.466 -12.353 54.412 1.00 86.88 1136 LEU A O 1
ATOM 8990 N N . GLU A 1 1137 ? 4.441 -11.029 52.599 1.00 80.56 1137 GLU A N 1
ATOM 8991 C CA . GLU A 1 1137 ? 4.553 -9.796 53.368 1.00 80.56 1137 GLU A CA 1
ATOM 8992 C C . GLU A 1 1137 ? 3.353 -9.606 54.294 1.00 80.56 1137 GLU A C 1
ATOM 8994 O O . GLU A 1 1137 ? 3.540 -9.325 55.482 1.00 80.56 1137 GLU A O 1
ATOM 8999 N N . ALA A 1 1138 ? 2.136 -9.792 53.777 1.00 76.81 1138 ALA A N 1
ATOM 9000 C CA . ALA A 1 1138 ? 0.915 -9.645 54.559 1.00 76.81 1138 ALA A CA 1
ATOM 9001 C C . ALA A 1 1138 ? 0.888 -10.608 55.760 1.00 76.81 1138 ALA A C 1
ATOM 9003 O O . ALA A 1 1138 ? 0.603 -10.182 56.884 1.00 76.81 1138 ALA A O 1
ATOM 9004 N N . MET A 1 1139 ? 1.258 -11.876 55.554 1.00 80.88 1139 MET A N 1
ATOM 9005 C CA . MET A 1 1139 ? 1.339 -12.879 56.618 1.00 80.88 1139 MET A CA 1
ATOM 9006 C C . MET A 1 1139 ? 2.394 -12.531 57.671 1.00 80.88 1139 MET A C 1
ATOM 9008 O O . MET A 1 1139 ? 2.099 -12.517 58.867 1.00 80.88 1139 MET A O 1
ATOM 9012 N N . LEU A 1 1140 ? 3.626 -12.220 57.253 1.00 81.00 1140 LEU A N 1
ATOM 9013 C CA . LEU A 1 1140 ? 4.708 -11.870 58.178 1.00 81.00 1140 LEU A CA 1
ATOM 9014 C C . LEU A 1 1140 ? 4.350 -10.641 59.017 1.00 81.00 1140 LEU A C 1
ATOM 9016 O O . LEU A 1 1140 ? 4.642 -10.594 60.215 1.00 81.00 1140 LEU A O 1
ATOM 9020 N N . TRP A 1 1141 ? 3.672 -9.671 58.406 1.00 75.50 1141 TRP A N 1
ATOM 9021 C CA . TRP A 1 1141 ? 3.205 -8.484 59.100 1.00 75.50 1141 TRP A CA 1
ATOM 9022 C C . TRP A 1 1141 ? 2.185 -8.821 60.197 1.00 75.50 1141 TRP A C 1
ATOM 9024 O O . TRP A 1 1141 ? 2.347 -8.363 61.331 1.00 75.50 1141 TRP A O 1
ATOM 9034 N N . GLN A 1 1142 ? 1.200 -9.683 59.911 1.00 73.44 1142 GLN A N 1
ATOM 9035 C CA . GLN A 1 1142 ? 0.232 -10.143 60.919 1.00 73.44 1142 GLN A CA 1
ATOM 9036 C C . GLN A 1 1142 ? 0.870 -10.958 62.046 1.00 73.44 1142 GLN A C 1
ATOM 9038 O O . GLN A 1 1142 ? 0.466 -10.844 63.203 1.00 73.44 1142 GLN A O 1
ATOM 9043 N N . LEU A 1 1143 ? 1.929 -11.708 61.744 1.00 74.62 1143 LEU A N 1
ATOM 9044 C CA . LEU A 1 1143 ? 2.725 -12.436 62.736 1.00 74.62 1143 LEU A CA 1
ATOM 9045 C C . LEU A 1 1143 ? 3.646 -11.520 63.573 1.00 74.62 1143 LEU A C 1
ATOM 9047 O O . LEU A 1 1143 ? 4.491 -12.001 64.332 1.00 74.62 1143 LEU A O 1
ATOM 9051 N N . GLY A 1 1144 ? 3.521 -10.193 63.452 1.00 70.31 1144 GLY A N 1
ATOM 9052 C CA . GLY A 1 1144 ? 4.309 -9.227 64.221 1.00 70.31 1144 GLY A CA 1
ATOM 9053 C C . GLY A 1 1144 ? 5.778 -9.151 63.787 1.00 70.31 1144 GLY A C 1
ATOM 9054 O O . GLY A 1 1144 ? 6.647 -8.727 64.562 1.00 70.31 1144 GLY A O 1
ATOM 9055 N N . ILE A 1 1145 ? 6.085 -9.571 62.558 1.00 74.31 1145 ILE A N 1
ATOM 9056 C CA . ILE A 1 1145 ? 7.411 -9.453 61.954 1.00 74.31 1145 ILE A CA 1
ATOM 9057 C C . ILE A 1 1145 ? 7.454 -8.158 61.144 1.00 74.31 1145 ILE A C 1
ATOM 9059 O O . ILE A 1 1145 ? 7.001 -8.102 60.010 1.00 74.31 1145 ILE A O 1
ATOM 9063 N N . SER A 1 1146 ? 8.002 -7.089 61.724 1.00 62.03 1146 SER A N 1
ATOM 9064 C CA . SER A 1 1146 ? 8.188 -5.817 61.013 1.00 62.03 1146 SER A CA 1
ATOM 9065 C C . SER A 1 1146 ? 9.545 -5.716 60.294 1.00 62.03 1146 SER A C 1
ATOM 9067 O O . SER A 1 1146 ? 10.542 -6.285 60.763 1.00 62.03 1146 SER A O 1
ATOM 9069 N N . PRO A 1 1147 ? 9.632 -4.956 59.189 1.00 59.97 1147 PRO A N 1
ATOM 9070 C CA . PRO A 1 1147 ? 10.912 -4.584 58.602 1.00 59.97 1147 PRO A CA 1
ATOM 9071 C C . PRO A 1 1147 ? 11.631 -3.580 59.514 1.00 59.97 1147 PRO A C 1
ATOM 9073 O O . PRO A 1 1147 ? 11.029 -2.623 59.998 1.00 59.97 1147 PRO A O 1
ATOM 9076 N N . GLN A 1 1148 ? 12.921 -3.795 59.781 1.00 57.38 1148 GLN A N 1
ATOM 9077 C CA . GLN A 1 1148 ? 13.731 -2.881 60.600 1.00 57.38 1148 GLN A CA 1
ATOM 9078 C C . GLN A 1 1148 ? 14.786 -2.165 59.747 1.00 57.38 1148 GLN A C 1
ATOM 9080 O O . GLN A 1 1148 ? 15.012 -2.511 58.599 1.00 57.38 1148 GLN A O 1
ATOM 9085 N N . LYS A 1 1149 ? 15.412 -1.122 60.292 1.00 52.84 1149 LYS A N 1
ATOM 9086 C CA . LYS A 1 1149 ? 16.511 -0.406 59.631 1.00 52.84 1149 LYS A CA 1
ATOM 9087 C C . LYS A 1 1149 ? 17.714 -1.353 59.467 1.00 52.84 1149 LYS A C 1
ATOM 9089 O O . LYS A 1 1149 ? 18.085 -1.985 60.457 1.00 52.84 1149 LYS A O 1
ATOM 9094 N N . GLY A 1 1150 ? 18.340 -1.399 58.287 1.00 50.19 1150 GLY A N 1
ATOM 9095 C CA . GLY A 1 1150 ? 19.660 -2.027 58.117 1.00 50.19 1150 GLY A CA 1
ATOM 9096 C C . GLY A 1 1150 ? 20.670 -1.459 59.128 1.00 50.19 1150 GLY A C 1
ATOM 9097 O O . GLY A 1 1150 ? 20.654 -0.255 59.414 1.00 50.19 1150 GLY A O 1
ATOM 9098 N N . SER A 1 1151 ? 21.477 -2.319 59.757 1.00 45.84 1151 SER A N 1
ATOM 9099 C CA . SER A 1 1151 ? 22.387 -1.933 60.844 1.00 45.84 1151 SER A CA 1
ATOM 9100 C C . SER A 1 1151 ? 23.816 -1.713 60.351 1.00 45.84 1151 SER A C 1
ATOM 9102 O O . SER A 1 1151 ? 24.411 -2.649 59.824 1.00 45.84 1151 SER A O 1
ATOM 9104 N N . ASP A 1 1152 ? 24.412 -0.559 60.668 1.00 44.19 1152 ASP A N 1
ATOM 9105 C CA . ASP A 1 1152 ? 25.852 -0.525 60.947 1.00 44.19 1152 ASP A CA 1
ATOM 9106 C C . ASP A 1 1152 ? 26.098 -1.393 62.190 1.00 44.19 1152 ASP A C 1
ATOM 9108 O O . ASP A 1 1152 ? 25.378 -1.297 63.189 1.00 44.19 1152 ASP A O 1
ATOM 9112 N N . TYR A 1 1153 ? 27.055 -2.306 62.080 1.00 43.19 1153 TYR A N 1
ATOM 9113 C CA . TYR A 1 1153 ? 27.335 -3.408 62.999 1.00 43.19 1153 TYR A CA 1
ATOM 9114 C C . TYR A 1 1153 ? 27.267 -3.047 64.503 1.00 43.19 1153 TYR A C 1
ATOM 9116 O O . TYR A 1 1153 ? 27.868 -2.079 64.954 1.00 43.19 1153 TYR A O 1
ATOM 9124 N N . GLN A 1 1154 ? 26.566 -3.896 65.272 1.00 51.00 1154 GLN A N 1
ATOM 9125 C CA . GLN A 1 1154 ? 26.717 -4.147 66.719 1.00 51.00 1154 GLN A CA 1
ATOM 9126 C C . GLN A 1 1154 ? 27.165 -2.963 67.610 1.00 51.00 1154 GLN A C 1
ATOM 9128 O O . GLN A 1 1154 ? 28.350 -2.841 67.897 1.00 51.00 1154 GLN A O 1
ATOM 9133 N N . ALA A 1 1155 ? 26.229 -2.183 68.181 1.00 40.84 1155 ALA A N 1
ATOM 9134 C CA . ALA A 1 1155 ? 26.512 -1.488 69.455 1.00 40.84 1155 ALA A CA 1
ATOM 9135 C C . ALA A 1 1155 ? 25.312 -0.940 70.244 1.00 40.84 1155 ALA A C 1
ATOM 9137 O O . ALA A 1 1155 ? 25.475 -0.734 71.438 1.00 40.84 1155 ALA A O 1
ATOM 9138 N N . ASN A 1 1156 ? 24.128 -0.675 69.674 1.00 39.56 1156 ASN A N 1
ATOM 9139 C CA . ASN A 1 1156 ? 23.018 -0.136 70.479 1.00 39.56 1156 ASN A CA 1
ATOM 9140 C C . ASN A 1 1156 ? 21.638 -0.586 69.988 1.00 39.56 1156 ASN A C 1
ATOM 9142 O O . ASN A 1 1156 ? 21.176 -0.232 68.903 1.00 39.56 1156 ASN A O 1
ATOM 9146 N N . SER A 1 1157 ? 20.979 -1.372 70.839 1.00 45.62 1157 SER A N 1
ATOM 9147 C CA . SER A 1 1157 ? 19.654 -1.952 70.658 1.00 45.62 1157 SER A CA 1
ATOM 9148 C C . SER A 1 1157 ? 18.558 -0.883 70.637 1.00 45.62 1157 SER A C 1
ATOM 9150 O O . SER A 1 1157 ? 17.985 -0.553 71.669 1.00 45.62 1157 SER A O 1
ATOM 9152 N N . ASN A 1 1158 ? 18.214 -0.394 69.449 1.00 38.38 1158 ASN A N 1
ATOM 9153 C CA . ASN A 1 1158 ? 16.960 0.327 69.204 1.00 38.38 1158 ASN A CA 1
ATOM 9154 C C . ASN A 1 1158 ? 16.049 -0.479 68.266 1.00 38.38 1158 ASN A C 1
ATOM 9156 O O . ASN A 1 1158 ? 15.424 0.064 67.351 1.00 38.38 1158 ASN A O 1
ATOM 9160 N N . ALA A 1 1159 ? 15.988 -1.795 68.486 1.00 37.41 1159 ALA A N 1
ATOM 9161 C CA . ALA A 1 1159 ? 14.993 -2.652 67.858 1.00 37.41 1159 ALA A CA 1
ATOM 9162 C C . ALA A 1 1159 ? 13.596 -2.169 68.290 1.00 37.41 1159 ALA A C 1
ATOM 9164 O O . ALA A 1 1159 ? 13.226 -2.313 69.450 1.00 37.41 1159 ALA A O 1
ATOM 9165 N N . GLY A 1 1160 ? 12.850 -1.566 67.359 1.00 39.53 1160 GLY A N 1
ATOM 9166 C CA . GLY A 1 1160 ? 11.465 -1.122 67.572 1.00 39.53 1160 GLY A CA 1
ATOM 9167 C C . GLY A 1 1160 ? 11.208 0.389 67.594 1.00 39.53 1160 GLY A C 1
ATOM 9168 O O . GLY A 1 1160 ? 10.065 0.776 67.794 1.00 39.53 1160 GLY A O 1
ATOM 9169 N N . LEU A 1 1161 ? 12.200 1.261 67.364 1.00 35.00 1161 LEU A N 1
ATOM 9170 C CA . LEU A 1 1161 ? 11.978 2.711 67.528 1.00 35.00 1161 LEU A CA 1
ATOM 9171 C C . LEU A 1 1161 ? 11.480 3.474 66.286 1.00 35.00 1161 LEU A C 1
ATOM 9173 O O . LEU A 1 1161 ? 11.021 4.601 66.449 1.00 35.00 1161 LEU A O 1
ATOM 9177 N N . SER A 1 1162 ? 11.531 2.919 65.065 1.00 41.31 1162 SER A N 1
ATOM 9178 C CA . SER A 1 1162 ? 10.898 3.521 63.867 1.00 41.31 1162 SER A CA 1
ATOM 9179 C C . SER A 1 1162 ? 10.891 2.563 62.659 1.00 41.31 1162 SER A C 1
ATOM 9181 O O . SER A 1 1162 ? 11.941 2.401 62.032 1.00 41.31 1162 SER A O 1
ATOM 9183 N N . GLY A 1 1163 ? 9.743 1.995 62.273 1.00 46.16 1163 GLY A N 1
ATOM 9184 C CA . GLY A 1 1163 ? 9.568 1.433 60.922 1.00 46.16 1163 GLY A CA 1
ATOM 9185 C C . GLY A 1 1163 ? 8.464 0.383 60.775 1.00 46.16 1163 GLY A C 1
ATOM 9186 O O . GLY A 1 1163 ? 8.626 -0.744 61.230 1.00 46.16 1163 GLY A O 1
ATOM 9187 N N . ASN A 1 1164 ? 7.381 0.755 60.090 1.00 48.72 1164 ASN A N 1
ATOM 9188 C CA . ASN A 1 1164 ? 6.494 -0.159 59.368 1.00 48.72 1164 ASN A CA 1
ATOM 9189 C C . ASN A 1 1164 ? 6.829 -0.034 57.864 1.00 48.72 1164 ASN A C 1
ATOM 9191 O O . ASN A 1 1164 ? 7.160 1.069 57.427 1.00 48.72 1164 ASN A O 1
ATOM 9195 N N . ARG A 1 1165 ? 6.693 -1.104 57.059 1.00 50.97 1165 ARG A N 1
ATOM 9196 C CA . ARG A 1 1165 ? 6.562 -1.012 55.582 1.00 50.97 1165 ARG A CA 1
ATOM 9197 C C . ARG A 1 1165 ? 5.144 -0.535 55.269 1.00 50.97 1165 ARG A C 1
ATOM 9199 O O . ARG A 1 1165 ? 4.262 -1.285 54.866 1.00 50.97 1165 ARG A O 1
ATOM 9206 N N . ILE A 1 1166 ? 4.912 0.707 55.667 1.00 53.12 1166 ILE A N 1
ATOM 9207 C CA . ILE A 1 1166 ? 3.769 1.546 55.339 1.00 53.12 1166 ILE A CA 1
ATOM 9208 C C . ILE A 1 1166 ? 4.432 2.804 54.793 1.00 53.12 1166 ILE A C 1
ATOM 9210 O O . ILE A 1 1166 ? 5.378 3.302 55.410 1.00 53.12 1166 ILE A O 1
ATOM 9214 N N . TYR A 1 1167 ? 3.987 3.276 53.633 1.00 55.00 1167 TYR A N 1
ATOM 9215 C CA . TYR A 1 1167 ? 4.426 4.538 53.047 1.00 55.00 1167 TYR A CA 1
ATOM 9216 C C . TYR A 1 1167 ? 4.081 5.690 53.998 1.00 55.00 1167 TYR A C 1
ATOM 9218 O O . TYR A 1 1167 ? 3.013 6.293 53.949 1.00 55.00 1167 TYR A O 1
ATOM 9226 N N . SER A 1 1168 ? 4.959 5.916 54.968 1.00 55.00 1168 SER A N 1
ATOM 9227 C CA . SER A 1 1168 ? 4.743 6.826 56.080 1.00 55.00 1168 SER A CA 1
ATOM 9228 C C . SER A 1 1168 ? 5.911 7.785 56.153 1.00 55.00 1168 SER A C 1
ATOM 9230 O O . SER A 1 1168 ? 7.067 7.354 56.195 1.00 55.00 1168 SER A O 1
ATOM 9232 N N . ASN A 1 1169 ? 5.605 9.076 56.210 1.00 59.69 1169 ASN A N 1
ATOM 9233 C CA . ASN A 1 1169 ? 6.604 10.103 56.445 1.00 59.69 1169 ASN A CA 1
ATOM 9234 C C . ASN A 1 1169 ? 7.264 9.866 57.813 1.00 59.69 1169 ASN A C 1
ATOM 9236 O O . ASN A 1 1169 ? 6.593 9.782 58.844 1.00 59.69 1169 ASN A O 1
ATOM 9240 N N . ARG A 1 1170 ? 8.593 9.746 57.817 1.00 57.91 1170 ARG A N 1
ATOM 9241 C CA . ARG A 1 1170 ? 9.380 9.412 59.009 1.00 57.91 1170 ARG A CA 1
ATOM 9242 C C . ARG A 1 1170 ? 9.749 10.619 59.876 1.00 57.91 1170 ARG A C 1
ATOM 9244 O O . ARG A 1 1170 ? 10.515 10.459 60.832 1.00 57.91 1170 ARG A O 1
ATOM 9251 N N . GLY A 1 1171 ? 9.215 11.797 59.559 1.00 62.09 1171 GLY A N 1
ATOM 9252 C CA . GLY A 1 1171 ? 9.499 13.045 60.258 1.00 62.09 1171 GLY A CA 1
ATOM 9253 C C . GLY A 1 1171 ? 10.962 13.466 60.119 1.00 62.09 1171 GLY A C 1
ATOM 9254 O O . GLY A 1 1171 ? 11.659 13.050 59.194 1.00 62.09 1171 GLY A O 1
ATOM 9255 N N . ASN A 1 1172 ? 11.443 14.279 61.058 1.00 62.12 1172 ASN A N 1
ATOM 9256 C CA . ASN A 1 1172 ? 12.812 14.791 61.035 1.00 62.12 1172 ASN A CA 1
ATOM 9257 C C . ASN A 1 1172 ? 13.752 13.958 61.924 1.00 62.12 1172 ASN A C 1
ATOM 9259 O O . ASN A 1 1172 ? 13.338 13.310 62.889 1.00 62.12 1172 ASN A O 1
ATOM 9263 N N . ASP A 1 1173 ? 15.045 13.953 61.607 1.00 61.91 1173 ASP A N 1
ATOM 9264 C CA . ASP A 1 1173 ? 16.068 13.393 62.479 1.00 61.91 1173 ASP A CA 1
ATOM 9265 C C . ASP A 1 1173 ? 16.306 14.261 63.730 1.00 61.91 1173 ASP A C 1
ATOM 9267 O O . ASP A 1 1173 ? 15.748 15.347 63.886 1.00 61.91 1173 ASP A O 1
ATOM 9271 N N . LYS A 1 1174 ? 17.162 13.787 64.648 1.00 51.25 1174 LYS A N 1
ATOM 9272 C CA . LYS A 1 1174 ? 17.501 14.516 65.886 1.00 51.25 1174 LYS A CA 1
ATOM 9273 C C . LYS A 1 1174 ? 18.184 15.877 65.634 1.00 51.25 1174 LYS A C 1
ATOM 9275 O O . LYS A 1 1174 ? 18.409 16.602 66.596 1.00 51.25 1174 LYS A O 1
ATOM 9280 N N . LYS A 1 1175 ? 18.546 16.199 64.386 1.00 59.06 1175 LYS A N 1
ATOM 9281 C CA . LYS A 1 1175 ? 19.162 17.459 63.950 1.00 59.06 1175 LYS A CA 1
ATOM 9282 C C . LYS A 1 1175 ? 18.199 18.338 63.133 1.00 59.06 1175 LYS A C 1
ATOM 9284 O O . LYS A 1 1175 ? 18.605 19.410 62.706 1.00 59.06 1175 LYS A O 1
ATOM 9289 N N . GLY A 1 1176 ? 16.943 17.919 62.947 1.00 56.50 1176 GLY A N 1
ATOM 9290 C CA . GLY A 1 1176 ? 15.922 18.677 62.222 1.00 56.50 1176 GLY A CA 1
ATOM 9291 C C . GLY A 1 1176 ? 15.854 18.407 60.715 1.00 56.50 1176 GLY A C 1
ATOM 9292 O O . GLY A 1 1176 ? 15.037 19.035 60.050 1.00 56.50 1176 GLY A O 1
ATOM 9293 N N . ASN A 1 1177 ? 16.636 17.467 60.172 1.00 59.34 1177 ASN A N 1
ATOM 9294 C CA . ASN A 1 1177 ? 16.598 17.149 58.741 1.00 59.34 1177 ASN A CA 1
ATOM 9295 C C . ASN A 1 1177 ? 15.438 16.196 58.415 1.00 59.34 1177 ASN A C 1
ATOM 9297 O O . ASN A 1 1177 ? 15.288 15.196 59.126 1.00 59.34 1177 ASN A O 1
ATOM 9301 N N . PRO A 1 1178 ? 14.658 16.431 57.346 1.00 58.94 1178 PRO A N 1
ATOM 9302 C CA . PRO A 1 1178 ? 13.596 15.519 56.931 1.00 58.94 1178 PRO A CA 1
ATOM 9303 C C . PRO A 1 1178 ? 14.163 14.150 56.546 1.00 58.94 1178 PRO A C 1
ATOM 9305 O O . PRO A 1 1178 ? 15.110 14.049 55.772 1.00 58.94 1178 PRO A O 1
ATOM 9308 N N . ARG A 1 1179 ? 13.580 13.081 57.102 1.00 59.16 1179 ARG A N 1
ATOM 9309 C CA . ARG A 1 1179 ? 13.967 11.685 56.827 1.00 59.16 1179 ARG A CA 1
ATOM 9310 C C . ARG A 1 1179 ? 13.237 11.066 55.634 1.00 59.16 1179 ARG A C 1
ATOM 9312 O O . ARG A 1 1179 ? 13.521 9.917 55.315 1.00 59.16 1179 ARG A O 1
ATOM 9319 N N . GLY A 1 1180 ? 12.315 11.802 55.014 1.00 65.94 1180 GLY A N 1
ATOM 9320 C CA . GLY A 1 1180 ? 11.543 11.343 53.860 1.00 65.94 1180 GLY A CA 1
ATOM 9321 C C . GLY A 1 1180 ? 10.538 10.230 54.176 1.00 65.94 1180 GLY A C 1
ATOM 9322 O O . GLY A 1 1180 ? 10.268 9.901 55.339 1.00 65.94 1180 GLY A O 1
ATOM 9323 N N . PHE A 1 1181 ? 9.953 9.680 53.114 1.00 66.00 1181 PHE A N 1
ATOM 9324 C CA . PHE A 1 1181 ? 9.115 8.484 53.164 1.00 66.00 1181 PHE A CA 1
ATOM 9325 C C . PHE A 1 1181 ? 9.982 7.221 53.268 1.00 66.00 1181 PHE A C 1
ATOM 9327 O O . PHE A 1 1181 ? 11.181 7.241 52.998 1.00 66.00 1181 PHE A O 1
ATOM 9334 N N . THR A 1 1182 ? 9.393 6.120 53.731 1.00 66.31 1182 THR A N 1
ATOM 9335 C CA . THR A 1 1182 ? 10.094 4.832 53.805 1.00 66.31 1182 THR A CA 1
ATOM 9336 C C . THR A 1 1182 ? 10.369 4.298 52.393 1.00 66.31 1182 THR A C 1
ATOM 9338 O O . THR A 1 1182 ? 9.434 4.135 51.619 1.00 66.31 1182 THR A O 1
ATOM 9341 N N . GLU A 1 1183 ? 11.626 3.965 52.093 1.00 68.69 1183 GLU A N 1
ATOM 9342 C CA . GLU A 1 1183 ? 12.062 3.343 50.831 1.00 68.69 1183 GLU A CA 1
ATOM 9343 C C . GLU A 1 1183 ? 12.592 1.922 51.068 1.00 68.69 1183 GLU A C 1
ATOM 9345 O O . GLU A 1 1183 ? 13.123 1.607 52.144 1.00 68.69 1183 GLU A O 1
ATOM 9350 N N . ASN A 1 1184 ? 12.500 1.076 50.045 1.00 70.31 1184 ASN A N 1
ATOM 9351 C CA . ASN A 1 1184 ? 13.167 -0.219 50.002 1.00 70.31 1184 ASN A CA 1
ATOM 9352 C C . ASN A 1 1184 ? 14.694 -0.053 49.859 1.00 70.31 1184 ASN A C 1
ATOM 9354 O O . ASN A 1 1184 ? 15.181 1.002 49.453 1.00 70.31 1184 ASN A O 1
ATOM 9358 N N . CYS A 1 1185 ? 15.479 -1.083 50.191 1.00 70.38 1185 CYS A N 1
ATOM 9359 C CA . CYS A 1 1185 ? 16.950 -1.043 50.123 1.00 70.38 1185 CYS A CA 1
ATOM 9360 C C . CYS A 1 1185 ? 17.508 -0.772 48.712 1.00 70.38 1185 CYS A C 1
ATOM 9362 O O . CYS A 1 1185 ? 18.611 -0.243 48.599 1.00 70.38 1185 CYS A O 1
ATOM 9364 N N . ASP A 1 1186 ? 16.731 -1.060 47.669 1.00 67.88 1186 ASP A N 1
ATOM 9365 C CA . ASP A 1 1186 ? 17.015 -0.755 46.260 1.00 67.88 1186 ASP A CA 1
ATOM 9366 C C . ASP A 1 1186 ? 16.614 0.677 45.837 1.00 67.88 1186 ASP A C 1
ATOM 9368 O O . ASP A 1 1186 ? 16.895 1.092 44.718 1.00 67.88 1186 ASP A O 1
ATOM 9372 N N . GLY A 1 1187 ? 16.002 1.463 46.732 1.00 67.25 1187 GLY A N 1
ATOM 9373 C CA . GLY A 1 1187 ? 15.535 2.827 46.460 1.00 67.25 1187 GLY A CA 1
ATOM 9374 C C . GLY A 1 1187 ? 14.120 2.935 45.896 1.00 67.25 1187 GLY A C 1
ATOM 9375 O O . GLY A 1 1187 ? 13.666 4.051 45.668 1.00 67.25 1187 GLY A O 1
ATOM 9376 N N . THR A 1 1188 ? 13.407 1.822 45.717 1.00 67.62 1188 THR A N 1
ATOM 9377 C CA . THR A 1 1188 ? 11.993 1.844 45.318 1.00 67.62 1188 THR A CA 1
ATOM 9378 C C . THR A 1 1188 ? 11.072 2.239 46.475 1.00 67.62 1188 THR A C 1
ATOM 9380 O O . THR A 1 1188 ? 11.433 2.137 47.654 1.00 67.62 1188 THR A O 1
ATOM 9383 N N . ASP A 1 1189 ? 9.856 2.684 46.149 1.00 66.06 1189 ASP A N 1
ATOM 9384 C CA . ASP A 1 1189 ? 8.837 3.008 47.146 1.00 66.06 1189 ASP A CA 1
ATOM 9385 C C . ASP A 1 1189 ? 8.434 1.751 47.945 1.00 66.06 1189 ASP A C 1
ATOM 9387 O O . ASP A 1 1189 ? 8.054 0.716 47.391 1.00 66.06 1189 ASP A O 1
ATOM 9391 N N . ALA A 1 1190 ? 8.471 1.850 49.277 1.00 63.75 1190 ALA A N 1
ATOM 9392 C CA . ALA A 1 1190 ? 8.039 0.789 50.178 1.00 63.75 1190 ALA A CA 1
ATOM 9393 C C . ALA A 1 1190 ? 6.517 0.500 50.124 1.00 63.75 1190 ALA A C 1
ATOM 9395 O O . ALA A 1 1190 ? 6.077 -0.459 50.764 1.00 63.75 1190 ALA A O 1
ATOM 9396 N N . LYS A 1 1191 ? 5.718 1.295 49.386 1.00 64.38 1191 LYS A N 1
ATOM 9397 C CA . LYS A 1 1191 ? 4.291 1.055 49.077 1.00 64.38 1191 LYS A CA 1
ATOM 9398 C C . LYS A 1 1191 ? 4.083 -0.184 48.198 1.00 64.38 1191 LYS A C 1
ATOM 9400 O O . LYS A 1 1191 ? 3.041 -0.827 48.298 1.00 64.38 1191 LYS A O 1
ATOM 9405 N N . VAL A 1 1192 ? 5.067 -0.536 47.372 1.00 64.19 1192 VAL A N 1
ATOM 9406 C CA . VAL A 1 1192 ? 5.003 -1.680 46.454 1.00 64.19 1192 VAL A CA 1
ATOM 9407 C C . VAL A 1 1192 ? 5.307 -2.967 47.231 1.00 64.19 1192 VAL A C 1
ATOM 9409 O O . VAL A 1 1192 ? 6.418 -3.125 47.742 1.00 64.19 1192 VAL A O 1
ATOM 9412 N N . ARG A 1 1193 ? 4.312 -3.855 47.388 1.00 68.56 1193 ARG A N 1
ATOM 9413 C CA . ARG A 1 1193 ? 4.349 -5.040 48.284 1.00 68.56 1193 ARG A CA 1
ATOM 9414 C C . ARG A 1 1193 ? 4.524 -6.385 47.581 1.00 68.56 1193 ARG A C 1
ATOM 9416 O O . ARG A 1 1193 ? 4.784 -7.395 48.221 1.00 68.56 1193 ARG A O 1
ATOM 9423 N N . ASP A 1 1194 ? 4.413 -6.400 46.267 1.00 73.12 1194 ASP A N 1
ATOM 9424 C CA . ASP A 1 1194 ? 4.579 -7.572 45.410 1.00 73.12 1194 ASP A CA 1
ATOM 9425 C C . ASP A 1 1194 ? 6.040 -7.799 44.988 1.00 73.12 1194 ASP A C 1
ATOM 9427 O O . ASP A 1 1194 ? 6.309 -8.719 44.225 1.00 73.12 1194 ASP A O 1
ATOM 9431 N N . ILE A 1 1195 ? 6.991 -7.002 45.496 1.00 77.62 1195 ILE A N 1
ATOM 9432 C CA . ILE A 1 1195 ? 8.431 -7.109 45.210 1.00 77.62 1195 ILE A CA 1
ATOM 9433 C C . ILE A 1 1195 ? 9.201 -7.616 46.434 1.00 77.62 1195 ILE A C 1
ATOM 9435 O O . ILE A 1 1195 ? 9.105 -7.062 47.542 1.00 77.62 1195 ILE A O 1
ATOM 9439 N N . TYR A 1 1196 ? 10.026 -8.643 46.214 1.00 82.56 1196 TYR A N 1
ATOM 9440 C CA . TYR A 1 1196 ? 10.913 -9.225 47.213 1.00 82.56 1196 TYR A CA 1
ATOM 9441 C C . TYR A 1 1196 ? 12.220 -8.426 47.269 1.00 82.56 1196 TYR A C 1
ATOM 9443 O O . TYR A 1 1196 ? 13.214 -8.760 46.623 1.00 82.56 1196 TYR A O 1
ATOM 9451 N N . SER A 1 1197 ? 12.221 -7.338 48.040 1.00 76.31 1197 SER A N 1
ATOM 9452 C CA . SER A 1 1197 ? 13.402 -6.487 48.206 1.00 76.31 1197 SER A CA 1
ATOM 9453 C C . SER A 1 1197 ? 14.505 -7.190 49.018 1.00 76.31 1197 SER A C 1
ATOM 9455 O O . SER A 1 1197 ? 14.271 -7.672 50.134 1.00 76.31 1197 SER A O 1
ATOM 9457 N N . GLY A 1 1198 ? 15.709 -7.257 48.438 1.00 75.38 1198 GLY A N 1
ATOM 9458 C CA . GLY A 1 1198 ? 16.917 -7.857 49.022 1.00 75.38 1198 GLY A CA 1
ATOM 9459 C C . GLY A 1 1198 ? 17.932 -6.830 49.538 1.00 75.38 1198 GLY A C 1
ATOM 9460 O O . GLY A 1 1198 ? 17.630 -5.646 49.679 1.00 75.38 1198 GLY A O 1
ATOM 9461 N N . GLY A 1 1199 ? 19.153 -7.283 49.830 1.00 71.75 1199 GLY A N 1
ATOM 9462 C CA . GLY A 1 1199 ? 20.268 -6.425 50.237 1.00 71.75 1199 GLY A CA 1
ATOM 9463 C C . GLY A 1 1199 ? 20.237 -6.021 51.710 1.00 71.75 1199 GLY A C 1
ATOM 9464 O O . GLY A 1 1199 ? 20.830 -5.012 52.079 1.00 71.75 1199 GLY A O 1
ATOM 9465 N N . TRP A 1 1200 ? 19.573 -6.795 52.577 1.00 71.19 1200 TRP A N 1
ATOM 9466 C CA . TRP A 1 1200 ? 19.417 -6.463 54.002 1.00 71.19 1200 TRP A CA 1
ATOM 9467 C C . TRP A 1 1200 ? 20.748 -6.121 54.701 1.00 71.19 1200 TRP A C 1
ATOM 9469 O O . TRP A 1 1200 ? 20.828 -5.151 55.456 1.00 71.19 1200 TRP A O 1
ATOM 9479 N N . ASN A 1 1201 ? 21.801 -6.895 54.422 1.00 66.88 1201 ASN A N 1
ATOM 9480 C CA . ASN A 1 1201 ? 23.119 -6.750 55.052 1.00 66.88 1201 ASN A CA 1
ATOM 9481 C C . ASN A 1 1201 ? 23.918 -5.532 54.554 1.00 66.88 1201 ASN A C 1
ATOM 9483 O O . ASN A 1 1201 ? 24.842 -5.096 55.234 1.00 66.88 1201 ASN A O 1
ATOM 9487 N N . THR A 1 1202 ? 23.579 -4.997 53.380 1.00 66.50 1202 THR A N 1
ATOM 9488 C CA . THR A 1 1202 ? 24.234 -3.843 52.737 1.00 66.50 1202 THR A CA 1
ATOM 9489 C C . THR A 1 1202 ? 23.306 -2.627 52.653 1.00 66.50 1202 THR A C 1
ATOM 9491 O O . THR A 1 1202 ? 23.641 -1.617 52.036 1.00 66.50 1202 THR A O 1
ATOM 9494 N N . CYS A 1 1203 ? 22.132 -2.714 53.281 1.00 67.38 1203 CYS A N 1
ATOM 9495 C CA . CYS A 1 1203 ? 21.065 -1.736 53.168 1.00 67.38 1203 CYS A CA 1
ATOM 9496 C C . CYS A 1 1203 ? 21.420 -0.414 53.854 1.00 67.38 1203 CYS A C 1
ATOM 9498 O O . CYS A 1 1203 ? 21.777 -0.382 55.036 1.00 67.38 1203 CYS A O 1
ATOM 9500 N N . ALA A 1 1204 ? 21.252 0.698 53.132 1.00 63.66 1204 ALA A N 1
ATOM 9501 C CA . ALA A 1 1204 ? 21.529 2.022 53.667 1.00 63.66 1204 ALA A CA 1
ATOM 9502 C C . ALA A 1 1204 ? 20.657 2.351 54.893 1.00 63.66 1204 ALA A C 1
ATOM 9504 O O . ALA A 1 1204 ? 19.484 1.978 55.011 1.00 63.66 1204 ALA A O 1
ATOM 9505 N N . ALA A 1 1205 ? 21.239 3.122 55.808 1.00 59.00 1205 ALA A N 1
ATOM 9506 C CA . ALA A 1 1205 ? 20.635 3.506 57.070 1.00 59.00 1205 ALA A CA 1
ATOM 9507 C C . ALA A 1 1205 ? 19.332 4.314 56.882 1.00 59.00 1205 ALA A C 1
ATOM 9509 O O . ALA A 1 1205 ? 19.351 5.536 56.830 1.00 59.00 1205 ALA A O 1
ATOM 9510 N N . GLY A 1 1206 ? 18.176 3.649 56.920 1.00 58.66 1206 GLY A N 1
ATOM 9511 C CA . GLY A 1 1206 ? 16.862 4.295 56.775 1.00 58.66 1206 GLY A CA 1
ATOM 9512 C C . GLY A 1 1206 ? 15.908 3.548 55.847 1.00 58.66 1206 GLY A C 1
ATOM 9513 O O . GLY A 1 1206 ? 14.708 3.807 55.905 1.00 58.66 1206 GLY A O 1
ATOM 9514 N N . LYS A 1 1207 ? 16.436 2.594 55.080 1.00 69.25 1207 LYS A N 1
ATOM 9515 C CA . LYS A 1 1207 ? 15.700 1.771 54.125 1.00 69.25 1207 LYS A CA 1
ATOM 9516 C C . LYS A 1 1207 ? 15.309 0.413 54.726 1.00 69.25 1207 LYS A C 1
ATOM 9518 O O . LYS A 1 1207 ? 15.819 0.034 55.789 1.00 69.25 1207 LYS A O 1
ATOM 9523 N N . VAL A 1 1208 ? 14.367 -0.275 54.082 1.00 71.44 1208 VAL A N 1
ATOM 9524 C CA . VAL A 1 1208 ? 13.810 -1.570 54.518 1.00 71.44 1208 VAL A CA 1
ATOM 9525 C C . VAL A 1 1208 ? 13.913 -2.638 53.426 1.00 71.44 1208 VAL A C 1
ATOM 9527 O O . VAL A 1 1208 ? 13.923 -2.316 52.246 1.00 71.44 1208 VAL A O 1
ATOM 9530 N N . ALA A 1 1209 ? 13.978 -3.916 53.802 1.00 76.00 1209 ALA A N 1
ATOM 9531 C CA . ALA A 1 1209 ? 13.957 -5.031 52.851 1.00 76.00 1209 ALA A CA 1
ATOM 9532 C C . ALA A 1 1209 ? 13.074 -6.178 53.346 1.00 76.00 1209 ALA A C 1
ATOM 9534 O O . ALA A 1 1209 ? 13.077 -6.500 54.542 1.00 76.00 1209 ALA A O 1
ATOM 9535 N N . MET A 1 1210 ? 12.379 -6.822 52.408 1.00 79.81 1210 MET A N 1
ATOM 9536 C CA . MET A 1 1210 ? 11.584 -8.028 52.639 1.00 79.81 1210 MET A CA 1
ATOM 9537 C C . MET A 1 1210 ? 12.458 -9.191 53.126 1.00 79.81 1210 MET A C 1
ATOM 9539 O O . MET A 1 1210 ? 12.095 -9.899 54.066 1.00 79.81 1210 MET A O 1
ATOM 9543 N N . GLU A 1 1211 ? 13.673 -9.313 52.583 1.00 82.06 1211 GLU A N 1
ATOM 9544 C CA . GLU A 1 1211 ? 14.689 -10.270 53.039 1.00 82.06 1211 GLU A CA 1
ATOM 9545 C C . GLU A 1 1211 ? 14.929 -10.186 54.558 1.00 82.06 1211 GLU A C 1
ATOM 9547 O O . GLU A 1 1211 ? 15.054 -11.203 55.244 1.00 82.06 1211 GLU A O 1
ATOM 9552 N N . GLY A 1 1212 ? 14.943 -8.970 55.112 1.00 76.62 1212 GLY A N 1
ATOM 9553 C CA . GLY A 1 1212 ? 15.101 -8.745 56.545 1.00 76.62 1212 GLY A CA 1
ATOM 9554 C C . GLY A 1 1212 ? 13.940 -9.291 57.370 1.00 76.62 1212 GLY A C 1
ATOM 9555 O O . GLY A 1 1212 ? 14.162 -9.844 58.447 1.00 76.62 1212 GLY A O 1
ATOM 9556 N N . MET A 1 1213 ? 12.704 -9.176 56.878 1.00 79.69 1213 MET A N 1
ATOM 9557 C CA . MET A 1 1213 ? 11.531 -9.754 57.542 1.00 79.69 1213 MET A CA 1
ATOM 9558 C C . MET A 1 1213 ? 11.621 -11.281 57.564 1.00 79.69 1213 MET A C 1
ATOM 9560 O O . MET A 1 1213 ? 11.439 -11.884 58.621 1.00 79.69 1213 MET A O 1
ATOM 9564 N N . VAL A 1 1214 ? 12.003 -11.900 56.446 1.00 84.19 1214 VAL A N 1
ATOM 9565 C CA . VAL A 1 1214 ? 12.158 -13.360 56.353 1.00 84.19 1214 VAL A CA 1
ATOM 9566 C C . VAL A 1 1214 ? 13.268 -13.867 57.274 1.00 84.19 1214 VAL A C 1
ATOM 9568 O O . VAL A 1 1214 ? 13.027 -14.763 58.084 1.00 84.19 1214 VAL A O 1
ATOM 9571 N N . ARG A 1 1215 ? 14.447 -13.230 57.276 1.00 80.44 1215 ARG A N 1
ATOM 9572 C CA . ARG A 1 1215 ? 15.536 -13.563 58.218 1.00 80.44 1215 ARG A CA 1
ATOM 9573 C C . ARG A 1 1215 ? 15.100 -13.409 59.683 1.00 80.44 1215 ARG A C 1
ATOM 9575 O O . ARG A 1 1215 ? 15.447 -14.237 60.529 1.00 80.44 1215 ARG A O 1
ATOM 9582 N N . ARG A 1 1216 ? 14.313 -12.366 60.001 1.00 76.38 1216 ARG A N 1
ATOM 9583 C CA . ARG A 1 1216 ? 13.756 -12.111 61.349 1.00 76.38 1216 ARG A CA 1
ATOM 9584 C C . ARG A 1 1216 ? 12.672 -13.111 61.759 1.00 76.38 1216 ARG A C 1
ATOM 9586 O O . ARG A 1 1216 ? 12.526 -13.334 62.960 1.00 76.38 1216 ARG A O 1
ATOM 9593 N N . PHE A 1 1217 ? 11.952 -13.723 60.820 1.00 81.44 1217 PHE A N 1
ATOM 9594 C CA . PHE A 1 1217 ? 11.088 -14.874 61.096 1.00 81.44 1217 PHE A CA 1
ATOM 9595 C C . PHE A 1 1217 ? 11.929 -16.131 61.359 1.00 81.44 1217 PHE A C 1
ATOM 9597 O O . PHE A 1 1217 ? 11.848 -16.703 62.447 1.00 81.44 1217 PHE A O 1
ATOM 9604 N N . GLN A 1 1218 ? 12.823 -16.485 60.427 1.00 79.88 1218 GLN A N 1
ATOM 9605 C CA . GLN A 1 1218 ? 13.694 -17.665 60.520 1.00 79.88 1218 GLN A CA 1
ATOM 9606 C C . GLN A 1 1218 ? 14.488 -17.699 61.833 1.00 79.88 1218 GLN A C 1
ATOM 9608 O O . GLN A 1 1218 ? 14.464 -18.696 62.549 1.00 79.88 1218 GLN A O 1
ATOM 9613 N N . GLY A 1 1219 ? 15.120 -16.588 62.227 1.00 70.06 1219 GLY A N 1
ATOM 9614 C CA . GLY A 1 1219 ? 15.880 -16.516 63.481 1.00 70.06 1219 GLY A CA 1
ATOM 9615 C C . GLY A 1 1219 ? 15.030 -16.712 64.748 1.00 70.06 1219 GLY A C 1
ATOM 9616 O O . GLY A 1 1219 ? 15.496 -17.311 65.723 1.00 70.06 1219 GLY A O 1
ATOM 9617 N N . ARG A 1 1220 ? 13.769 -16.254 64.741 1.00 69.31 1220 ARG A N 1
ATOM 9618 C CA . ARG A 1 1220 ? 12.817 -16.481 65.847 1.00 69.31 1220 ARG A CA 1
ATOM 9619 C C . ARG A 1 1220 ? 12.352 -17.935 65.911 1.00 69.31 1220 ARG A C 1
ATOM 9621 O O . ARG A 1 1220 ? 12.070 -18.421 67.001 1.00 69.31 1220 ARG A O 1
ATOM 9628 N N . HIS A 1 1221 ? 12.283 -18.616 64.770 1.00 64.94 1221 HIS A N 1
ATOM 9629 C CA . HIS A 1 1221 ? 11.856 -20.009 64.695 1.00 64.94 1221 HIS A CA 1
ATOM 9630 C C . HIS A 1 1221 ? 12.991 -20.992 65.040 1.00 64.94 1221 HIS A C 1
ATOM 9632 O O . HIS A 1 1221 ? 12.788 -21.895 65.850 1.00 64.94 1221 HIS A O 1
ATOM 9638 N N . ILE A 1 1222 ? 14.205 -20.775 64.519 1.00 57.69 1222 ILE A N 1
ATOM 9639 C CA . ILE A 1 1222 ? 15.379 -21.632 64.775 1.00 57.69 1222 ILE A CA 1
ATOM 9640 C C . ILE A 1 1222 ? 15.745 -21.641 66.273 1.00 57.69 1222 ILE A C 1
ATOM 9642 O O . ILE A 1 1222 ? 15.947 -22.704 66.854 1.00 57.69 1222 ILE A O 1
ATOM 9646 N N . SER A 1 1223 ? 15.727 -20.481 66.944 1.00 48.62 1223 SER A N 1
ATOM 9647 C CA . SER A 1 1223 ? 16.053 -20.377 68.383 1.00 48.62 1223 SER A CA 1
ATOM 9648 C C . SER A 1 1223 ? 15.024 -21.024 69.329 1.00 48.62 1223 SER A C 1
ATOM 9650 O O . SER A 1 1223 ? 15.355 -21.353 70.471 1.00 48.62 1223 SER A O 1
ATOM 9652 N N . ALA A 1 1224 ? 13.791 -21.266 68.866 1.00 49.31 1224 ALA A N 1
ATOM 9653 C CA . ALA A 1 1224 ? 12.749 -21.917 69.659 1.00 49.31 1224 ALA A CA 1
ATOM 9654 C C . ALA A 1 1224 ? 12.929 -23.445 69.762 1.00 49.31 1224 ALA A C 1
ATOM 9656 O O . ALA A 1 1224 ? 12.527 -24.019 70.774 1.00 49.31 1224 ALA A O 1
ATOM 9657 N N . LYS A 1 1225 ? 13.566 -24.095 68.771 1.00 48.75 1225 LYS A N 1
ATOM 9658 C CA . LYS A 1 1225 ? 13.836 -25.548 68.782 1.00 48.75 1225 LYS A CA 1
ATOM 9659 C C . LYS A 1 1225 ? 14.920 -25.966 69.785 1.00 48.75 1225 LYS A C 1
ATOM 9661 O O . LYS A 1 1225 ? 14.907 -27.115 70.211 1.00 48.75 1225 LYS A O 1
ATOM 9666 N N . GLU A 1 1226 ? 15.816 -25.061 70.192 1.00 44.31 1226 GLU A N 1
ATOM 9667 C CA . GLU A 1 1226 ? 17.001 -25.434 70.987 1.00 44.31 1226 GLU A CA 1
ATOM 9668 C C . GLU A 1 1226 ? 17.021 -24.946 72.448 1.00 44.31 1226 GLU A C 1
ATOM 9670 O O . GLU A 1 1226 ? 17.784 -25.500 73.236 1.00 44.31 1226 GLU A O 1
ATOM 9675 N N . ALA A 1 1227 ? 16.215 -23.959 72.878 1.00 42.34 1227 ALA A N 1
ATOM 9676 C CA . ALA A 1 1227 ? 16.375 -23.437 74.253 1.00 42.34 1227 ALA A CA 1
ATOM 9677 C C . ALA A 1 1227 ? 15.155 -22.796 74.944 1.00 42.34 1227 ALA A C 1
ATOM 9679 O O . ALA A 1 1227 ? 15.318 -22.223 76.023 1.00 42.34 1227 ALA A O 1
ATOM 9680 N N . GLY A 1 1228 ? 13.945 -22.821 74.372 1.00 42.91 1228 GLY A N 1
ATOM 9681 C CA . GLY A 1 1228 ? 12.778 -22.185 75.016 1.00 42.91 1228 GLY A CA 1
ATOM 9682 C C . GLY A 1 1228 ? 12.942 -20.677 75.299 1.00 42.91 1228 GLY A C 1
ATOM 9683 O O . GLY A 1 1228 ? 12.253 -20.127 76.157 1.00 42.91 1228 GLY A O 1
ATOM 9684 N N . LYS A 1 1229 ? 13.859 -19.990 74.600 1.00 39.62 1229 LYS A N 1
ATOM 9685 C CA . LYS A 1 1229 ? 14.084 -18.538 74.680 1.00 39.62 1229 LYS A CA 1
ATOM 9686 C C . LYS A 1 1229 ? 14.130 -17.942 73.274 1.00 39.62 1229 LYS A C 1
ATOM 9688 O O . LYS A 1 1229 ? 14.942 -18.357 72.455 1.00 39.62 1229 LYS A O 1
ATOM 9693 N N . PHE A 1 1230 ? 13.305 -16.927 73.017 1.00 39.22 1230 PHE A N 1
ATOM 9694 C CA . PHE A 1 1230 ? 13.349 -16.144 71.780 1.00 39.22 1230 PHE A CA 1
ATOM 9695 C C . PHE A 1 1230 ? 14.664 -15.344 71.695 1.00 39.22 1230 PHE A C 1
ATOM 9697 O O . PHE A 1 1230 ? 14.912 -14.459 72.517 1.00 39.22 1230 PHE A O 1
ATOM 9704 N N . SER A 1 1231 ? 15.510 -15.626 70.700 1.00 43.12 1231 SER A N 1
ATOM 9705 C CA . SER A 1 1231 ? 16.689 -14.799 70.398 1.00 43.12 1231 SER A CA 1
ATOM 9706 C C . SER A 1 1231 ? 16.265 -13.453 69.791 1.00 43.12 1231 SER A C 1
ATOM 9708 O O . SER A 1 1231 ? 15.444 -13.400 68.875 1.00 43.12 1231 SER A O 1
ATOM 9710 N N . ARG A 1 1232 ? 16.847 -12.342 70.272 1.00 43.09 1232 ARG A N 1
ATOM 9711 C CA . ARG A 1 1232 ? 16.623 -10.981 69.734 1.00 43.09 1232 ARG A CA 1
ATOM 9712 C C . ARG A 1 1232 ? 17.465 -10.655 68.491 1.00 43.09 1232 ARG A C 1
ATOM 9714 O O . ARG A 1 1232 ? 17.262 -9.598 67.897 1.00 43.09 1232 ARG A O 1
ATOM 9721 N N . SER A 1 1233 ? 18.384 -11.529 68.091 1.00 47.09 1233 SER A N 1
ATOM 9722 C CA . SER A 1 1233 ? 19.313 -11.316 66.974 1.00 47.09 1233 SER A CA 1
ATOM 9723 C C . SER A 1 1233 ? 19.111 -12.381 65.897 1.00 47.09 1233 SER A C 1
ATOM 9725 O O . SER A 1 1233 ? 19.181 -13.573 66.199 1.00 47.09 1233 SER A O 1
ATOM 9727 N N . GLY A 1 1234 ? 18.865 -11.951 64.652 1.00 49.19 1234 GLY A N 1
ATOM 9728 C CA . GLY A 1 1234 ? 18.828 -12.835 63.483 1.00 49.19 1234 GLY A CA 1
ATOM 9729 C C . GLY A 1 1234 ? 20.139 -13.614 63.375 1.00 49.19 1234 GLY A C 1
ATOM 9730 O O . GLY A 1 1234 ? 21.214 -13.015 63.416 1.00 49.19 1234 GLY A O 1
ATOM 9731 N N . GLY A 1 1235 ? 20.050 -14.944 63.338 1.00 47.69 1235 GLY A N 1
ATOM 9732 C CA . GLY A 1 1235 ? 21.225 -15.813 63.339 1.00 47.69 1235 GLY A CA 1
ATOM 9733 C C . GLY A 1 1235 ? 21.993 -15.736 62.021 1.00 47.69 1235 GLY A C 1
ATOM 9734 O O . GLY A 1 1235 ? 21.402 -15.445 60.977 1.00 47.69 1235 GLY A O 1
ATOM 9735 N N . LYS A 1 1236 ? 23.289 -16.080 62.059 1.00 47.91 1236 LYS A N 1
ATOM 9736 C CA . LYS A 1 1236 ? 24.061 -16.395 60.839 1.00 47.91 1236 LYS A CA 1
ATOM 9737 C C . LYS A 1 1236 ? 23.326 -17.423 59.979 1.00 47.91 1236 LYS A C 1
ATOM 9739 O O . LYS A 1 1236 ? 23.329 -17.317 58.761 1.00 47.91 1236 LYS A O 1
ATOM 9744 N N . ASP A 1 1237 ? 22.651 -18.346 60.656 1.00 55.56 1237 ASP A N 1
ATOM 9745 C CA . ASP A 1 1237 ? 21.968 -19.492 60.066 1.00 55.56 1237 ASP A CA 1
ATOM 9746 C C . ASP A 1 1237 ? 20.612 -19.135 59.422 1.00 55.56 1237 ASP A C 1
ATOM 9748 O O . ASP A 1 1237 ? 19.901 -20.020 58.963 1.00 55.56 1237 ASP A O 1
ATOM 9752 N N . SER A 1 1238 ? 20.228 -17.849 59.371 1.00 71.69 1238 SER A N 1
ATOM 9753 C CA . SER A 1 1238 ? 19.053 -17.395 58.609 1.00 71.69 1238 SER A CA 1
ATOM 9754 C C . SER A 1 1238 ? 19.460 -17.052 57.176 1.00 71.69 1238 SER A C 1
ATOM 9756 O O . SER A 1 1238 ? 20.341 -16.222 56.976 1.00 71.69 1238 SER A O 1
ATOM 9758 N N . SER A 1 1239 ? 18.839 -17.676 56.174 1.00 75.06 1239 SER A N 1
ATOM 9759 C CA . SER A 1 1239 ? 19.184 -17.504 54.753 1.00 75.06 1239 SER A CA 1
ATOM 9760 C C . SER A 1 1239 ? 18.499 -16.297 54.111 1.00 75.06 1239 SER A C 1
ATOM 9762 O O . SER A 1 1239 ? 19.026 -15.734 53.155 1.00 75.06 1239 SER A O 1
ATOM 9764 N N . GLY A 1 1240 ? 17.345 -15.877 54.640 1.00 79.69 1240 GLY A N 1
ATOM 9765 C CA . GLY A 1 1240 ? 16.463 -14.921 53.970 1.00 79.69 1240 GLY A CA 1
ATOM 9766 C C . GLY A 1 1240 ? 15.745 -15.510 52.757 1.00 79.69 1240 GLY A C 1
ATOM 9767 O O . GLY A 1 1240 ? 15.186 -14.744 51.981 1.00 79.69 1240 GLY A O 1
ATOM 9768 N N . ILE A 1 1241 ? 15.771 -16.835 52.595 1.00 86.75 1241 ILE A N 1
ATOM 9769 C CA . ILE A 1 1241 ? 15.124 -17.595 51.520 1.00 86.75 1241 ILE A CA 1
ATOM 9770 C C . ILE A 1 1241 ? 13.902 -18.317 52.093 1.00 86.75 1241 ILE A C 1
ATOM 9772 O O . ILE A 1 1241 ? 14.018 -18.989 53.114 1.00 86.75 1241 ILE A O 1
ATOM 9776 N N . VAL A 1 1242 ? 12.748 -18.205 51.442 1.00 88.25 1242 VAL A N 1
ATOM 9777 C CA . VAL A 1 1242 ? 11.516 -18.925 51.781 1.00 88.25 1242 VAL A CA 1
ATOM 9778 C C . VAL A 1 1242 ? 11.483 -20.251 51.028 1.00 88.25 1242 VAL A C 1
ATOM 9780 O O . VAL A 1 1242 ? 10.900 -20.367 49.951 1.00 88.25 1242 VAL A O 1
ATOM 9783 N N . ASP A 1 1243 ? 12.159 -21.237 51.604 1.00 85.94 1243 ASP A N 1
ATOM 9784 C CA . ASP A 1 1243 ? 12.172 -22.631 51.161 1.00 85.94 1243 ASP A CA 1
ATOM 9785 C C . ASP A 1 1243 ? 11.001 -23.438 51.762 1.00 85.94 1243 ASP A C 1
ATOM 9787 O O . ASP A 1 1243 ? 10.211 -22.934 52.565 1.00 85.94 1243 ASP A O 1
ATOM 9791 N N . ASN A 1 1244 ? 10.891 -24.724 51.405 1.00 84.69 1244 ASN A N 1
ATOM 9792 C CA . ASN A 1 1244 ? 9.845 -25.615 51.931 1.00 84.69 1244 ASN A CA 1
ATOM 9793 C C . ASN A 1 1244 ? 9.851 -25.706 53.468 1.00 84.69 1244 ASN A C 1
ATOM 9795 O O . ASN A 1 1244 ? 8.796 -25.852 54.082 1.00 84.69 1244 ASN A O 1
ATOM 9799 N N . GLN A 1 1245 ? 11.024 -25.617 54.104 1.00 82.62 1245 GLN A N 1
ATOM 9800 C CA . GLN A 1 1245 ? 11.114 -25.633 55.563 1.00 82.62 1245 GLN A CA 1
ATOM 9801 C C . GLN A 1 1245 ? 10.555 -24.335 56.159 1.00 82.62 1245 GLN A C 1
ATOM 9803 O O . GLN A 1 1245 ? 9.777 -24.384 57.109 1.00 82.62 1245 GLN A O 1
ATOM 9808 N N . THR A 1 1246 ? 10.888 -23.188 55.568 1.00 86.19 1246 THR A N 1
ATOM 9809 C CA . THR A 1 1246 ? 10.378 -21.876 55.975 1.00 86.19 1246 THR A CA 1
ATOM 9810 C C . THR A 1 1246 ? 8.866 -21.772 55.758 1.00 86.19 1246 THR A C 1
ATOM 9812 O O . THR A 1 1246 ? 8.177 -21.243 56.626 1.00 86.19 1246 THR A O 1
ATOM 9815 N N . LEU A 1 1247 ? 8.329 -22.308 54.654 1.00 87.50 1247 LEU A N 1
ATOM 9816 C CA . LEU A 1 1247 ? 6.882 -22.383 54.407 1.00 87.50 1247 LEU A CA 1
ATOM 9817 C C . LEU A 1 1247 ? 6.170 -23.261 55.439 1.00 87.50 1247 LEU A C 1
ATOM 9819 O O . LEU A 1 1247 ? 5.145 -22.854 55.979 1.00 87.50 1247 LEU A O 1
ATOM 9823 N N . LYS A 1 1248 ? 6.738 -24.420 55.785 1.00 84.44 1248 LYS A N 1
ATOM 9824 C CA . LYS A 1 1248 ? 6.196 -25.285 56.841 1.00 84.44 1248 LYS A CA 1
ATOM 9825 C C . LYS A 1 1248 ? 6.173 -24.584 58.202 1.00 84.44 1248 LYS A C 1
ATOM 9827 O O . LYS A 1 1248 ? 5.177 -24.655 58.924 1.00 84.44 1248 LYS A O 1
ATOM 9832 N N . ASP A 1 1249 ? 7.252 -23.882 58.541 1.00 84.06 1249 ASP A N 1
ATOM 9833 C CA . ASP A 1 1249 ? 7.355 -23.110 59.781 1.00 84.06 1249 ASP A CA 1
ATOM 9834 C C . ASP A 1 1249 ? 6.354 -21.938 59.794 1.00 84.06 1249 ASP A C 1
ATOM 9836 O O . ASP A 1 1249 ? 5.748 -21.645 60.831 1.00 84.06 1249 ASP A O 1
ATOM 9840 N N . LEU A 1 1250 ? 6.149 -21.294 58.638 1.00 86.00 1250 LEU A N 1
ATOM 9841 C CA . LEU A 1 1250 ? 5.148 -20.249 58.428 1.00 86.00 1250 LEU A CA 1
ATOM 9842 C C . LEU A 1 1250 ? 3.731 -20.797 58.613 1.00 86.00 1250 LEU A C 1
ATOM 9844 O O . LEU A 1 1250 ? 2.960 -20.201 59.359 1.00 86.00 1250 LEU A O 1
ATOM 9848 N N . GLY A 1 1251 ? 3.419 -21.953 58.026 1.00 82.94 1251 GLY A N 1
ATOM 9849 C CA . GLY A 1 1251 ? 2.124 -22.618 58.152 1.00 82.94 1251 GLY A CA 1
ATOM 9850 C C . GLY A 1 1251 ? 1.765 -22.979 59.589 1.00 82.94 1251 GLY A C 1
ATOM 9851 O O . GLY A 1 1251 ? 0.652 -22.706 60.035 1.00 82.94 1251 GLY A O 1
ATOM 9852 N N . GLY A 1 1252 ? 2.727 -23.501 60.357 1.00 80.88 1252 GLY A N 1
ATOM 9853 C CA . GLY A 1 1252 ? 2.526 -23.787 61.781 1.00 80.88 1252 GLY A CA 1
ATOM 9854 C C . GLY A 1 1252 ? 2.179 -22.533 62.591 1.00 80.88 1252 GLY A C 1
ATOM 9855 O O . GLY A 1 1252 ? 1.208 -22.524 63.348 1.00 80.88 1252 GLY A O 1
ATOM 9856 N N . ARG A 1 1253 ? 2.924 -21.436 62.389 1.00 83.38 1253 ARG A N 1
ATOM 9857 C CA . ARG A 1 1253 ? 2.658 -20.154 63.070 1.00 83.38 1253 ARG A CA 1
ATOM 9858 C C . ARG A 1 1253 ? 1.377 -19.485 62.598 1.00 83.38 1253 ARG A C 1
ATOM 9860 O O . ARG A 1 1253 ? 0.695 -18.855 63.401 1.00 83.38 1253 ARG A O 1
ATOM 9867 N N . TRP A 1 1254 ? 1.051 -19.625 61.320 1.00 82.69 1254 TRP A N 1
ATOM 9868 C CA . TRP A 1 1254 ? -0.191 -19.126 60.754 1.00 82.69 1254 TRP A CA 1
ATOM 9869 C C . TRP A 1 1254 ? -1.404 -19.834 61.360 1.00 82.69 1254 TRP A C 1
ATOM 9871 O O . TRP A 1 1254 ? -2.349 -19.169 61.780 1.00 82.69 1254 TRP A O 1
ATOM 9881 N N . GLY A 1 1255 ? -1.339 -21.161 61.504 1.00 76.44 1255 GLY A N 1
ATOM 9882 C CA . GLY A 1 1255 ? -2.366 -21.951 62.182 1.00 76.44 1255 GLY A CA 1
ATOM 9883 C C . GLY A 1 1255 ? -2.576 -21.526 63.639 1.00 76.44 1255 GLY A C 1
ATOM 9884 O O . GLY A 1 1255 ? -3.709 -21.274 64.046 1.00 76.44 1255 GLY A O 1
ATOM 9885 N N . GLU A 1 1256 ? -1.493 -21.365 64.409 1.00 78.25 1256 GLU A N 1
ATOM 9886 C CA . GLU A 1 1256 ? -1.550 -20.859 65.792 1.00 78.25 1256 GLU A CA 1
ATOM 9887 C C . GLU A 1 1256 ? -2.156 -19.447 65.866 1.00 78.25 1256 GLU A C 1
ATOM 9889 O O . GLU A 1 1256 ? -3.052 -19.190 66.674 1.00 78.25 1256 GLU A O 1
ATOM 9894 N N . TYR A 1 1257 ? -1.692 -18.532 65.007 1.00 77.75 1257 TYR A N 1
ATOM 9895 C CA . TYR A 1 1257 ? -2.197 -17.161 64.930 1.00 77.75 1257 TYR A CA 1
ATOM 9896 C C . TYR A 1 1257 ? -3.698 -17.137 64.644 1.00 77.75 1257 TYR A C 1
ATOM 9898 O O . TYR A 1 1257 ? -4.444 -16.444 65.335 1.00 77.75 1257 TYR A O 1
ATOM 9906 N N . TYR A 1 1258 ? -4.151 -17.918 63.665 1.00 70.38 1258 TYR A N 1
ATOM 9907 C CA . TYR A 1 1258 ? -5.548 -17.947 63.258 1.00 70.38 1258 TYR A CA 1
ATOM 9908 C C . TYR A 1 1258 ? -6.454 -18.554 64.341 1.00 70.38 1258 TYR A C 1
ATOM 9910 O O . TYR A 1 1258 ? -7.520 -18.005 64.623 1.00 70.38 1258 TYR A O 1
ATOM 9918 N N . GLN A 1 1259 ? -6.017 -19.623 65.022 1.00 69.12 1259 GLN A N 1
ATOM 9919 C CA . GLN A 1 1259 ? -6.746 -20.180 66.171 1.00 69.12 1259 GLN A CA 1
ATOM 9920 C C . GLN A 1 1259 ? -6.904 -19.154 67.301 1.00 69.12 1259 GLN A C 1
ATOM 9922 O O . GLN A 1 1259 ? -7.969 -19.045 67.911 1.00 69.12 1259 GLN A O 1
ATOM 9927 N N . VAL A 1 1260 ? -5.860 -18.368 67.580 1.00 69.62 1260 VAL A N 1
ATOM 9928 C CA . VAL A 1 1260 ? -5.939 -17.282 68.564 1.00 69.62 1260 VAL A CA 1
ATOM 9929 C C . VAL A 1 1260 ? -6.854 -16.166 68.066 1.00 69.62 1260 VAL A C 1
ATOM 9931 O O . VAL A 1 1260 ? -7.684 -15.688 68.839 1.00 69.62 1260 VAL A O 1
ATOM 9934 N N . TYR A 1 1261 ? -6.750 -15.770 66.796 1.00 65.50 1261 TYR A N 1
ATOM 9935 C CA . TYR A 1 1261 ? -7.575 -14.730 66.179 1.00 65.50 1261 TYR A CA 1
ATOM 9936 C C . TYR A 1 1261 ? -9.072 -15.057 66.269 1.00 65.50 1261 TYR A C 1
ATOM 9938 O O . TYR A 1 1261 ? -9.850 -14.205 66.701 1.00 65.50 1261 TYR A O 1
ATOM 9946 N N . GLN A 1 1262 ? -9.468 -16.299 65.964 1.00 60.41 1262 GLN A N 1
ATOM 9947 C CA . GLN A 1 1262 ? -10.855 -16.754 66.109 1.00 60.41 1262 GLN A CA 1
ATOM 9948 C C . GLN A 1 1262 ? -11.317 -16.779 67.581 1.00 60.41 1262 GLN A C 1
ATOM 9950 O O . GLN A 1 1262 ? -12.438 -16.373 67.878 1.00 60.41 1262 GLN A O 1
ATOM 9955 N N . ASN A 1 1263 ? -10.454 -17.180 68.524 1.00 57.94 1263 ASN A N 1
ATOM 9956 C CA . ASN A 1 1263 ? -10.806 -17.272 69.949 1.00 57.94 1263 ASN A CA 1
ATOM 9957 C C . ASN A 1 1263 ? -10.803 -15.920 70.704 1.00 57.94 1263 ASN A C 1
ATOM 9959 O O . ASN A 1 1263 ? -11.435 -15.797 71.754 1.00 57.94 1263 ASN A O 1
ATOM 9963 N N . THR A 1 1264 ? -10.102 -14.887 70.217 1.00 50.28 1264 THR A N 1
ATOM 9964 C CA . THR A 1 1264 ? -9.887 -13.614 70.952 1.00 50.28 1264 THR A CA 1
ATOM 9965 C C . THR A 1 1264 ? -10.901 -12.502 70.677 1.00 50.28 1264 THR A C 1
ATOM 9967 O O . THR A 1 1264 ? -10.739 -11.399 71.206 1.00 50.28 1264 THR A O 1
ATOM 9970 N N . VAL A 1 1265 ? -11.988 -12.761 69.944 1.00 42.84 1265 VAL A N 1
ATOM 9971 C CA . VAL A 1 1265 ? -13.070 -11.774 69.721 1.00 42.84 1265 VAL A CA 1
ATOM 9972 C C . VAL A 1 1265 ? -13.597 -11.189 71.047 1.00 42.84 1265 VAL A C 1
ATOM 9974 O O . VAL A 1 1265 ? -13.847 -9.988 71.141 1.00 42.84 1265 VAL A O 1
ATOM 9977 N N . ILE A 1 1266 ? -13.680 -12.014 72.098 1.00 38.03 1266 ILE A N 1
ATOM 9978 C CA . ILE A 1 1266 ? -14.253 -11.662 73.410 1.00 38.03 1266 ILE A CA 1
ATOM 9979 C C . ILE A 1 1266 ? -13.262 -10.902 74.321 1.00 38.03 1266 ILE A C 1
ATOM 9981 O O . ILE A 1 1266 ? -13.662 -10.020 75.084 1.00 38.03 1266 ILE A O 1
ATOM 9985 N N . HIS A 1 1267 ? -11.959 -11.214 74.275 1.00 36.34 1267 HIS A N 1
ATOM 9986 C CA . HIS A 1 1267 ? -10.983 -10.742 75.272 1.00 36.34 1267 HIS A CA 1
ATOM 9987 C C . HIS A 1 1267 ? -9.682 -10.211 74.651 1.00 36.34 1267 HIS A C 1
ATOM 9989 O O . HIS A 1 1267 ? -8.626 -10.838 74.692 1.00 36.34 1267 HIS A O 1
ATOM 9995 N N . ARG A 1 1268 ? -9.736 -8.980 74.129 1.00 32.34 1268 ARG A N 1
ATOM 9996 C CA . ARG A 1 1268 ? -8.605 -8.292 73.475 1.00 32.34 1268 ARG A CA 1
ATOM 9997 C C . ARG A 1 1268 ? -7.578 -7.600 74.391 1.00 32.34 1268 ARG A C 1
ATOM 9999 O O . ARG A 1 1268 ? -6.712 -6.895 73.877 1.00 32.34 1268 ARG A O 1
ATOM 10006 N N . HIS A 1 1269 ? -7.601 -7.778 75.715 1.00 32.78 1269 HIS A N 1
ATOM 10007 C CA . HIS A 1 1269 ? -6.687 -7.032 76.605 1.00 32.78 1269 HIS A CA 1
ATOM 10008 C C . HIS A 1 1269 ? -5.428 -7.755 77.108 1.00 32.78 1269 HIS A C 1
ATOM 10010 O O . HIS A 1 1269 ? -4.546 -7.076 77.623 1.00 32.78 1269 HIS A O 1
ATOM 10016 N N . TYR A 1 1270 ? -5.253 -9.065 76.900 1.00 30.47 1270 TYR A N 1
ATOM 10017 C CA . TYR A 1 1270 ? -4.172 -9.792 77.595 1.00 30.47 1270 TYR A CA 1
ATOM 10018 C C . TYR A 1 1270 ? -2.872 -10.059 76.810 1.00 30.47 1270 TYR A C 1
ATOM 10020 O O . TYR A 1 1270 ? -1.852 -10.339 77.432 1.00 30.47 1270 TYR A O 1
ATOM 10028 N N . TRP A 1 1271 ? -2.835 -9.925 75.478 1.00 33.75 1271 TRP A N 1
ATOM 10029 C CA . TRP A 1 1271 ? -1.663 -10.364 74.687 1.00 33.75 1271 TRP A CA 1
ATOM 10030 C C . TRP A 1 1271 ? -0.665 -9.275 74.268 1.00 33.75 1271 TRP A C 1
ATOM 10032 O O . TRP A 1 1271 ? 0.380 -9.583 73.703 1.00 33.75 1271 TRP A O 1
ATOM 10042 N N . ARG A 1 1272 ? -0.905 -8.001 74.608 1.00 30.64 1272 ARG A N 1
ATOM 10043 C CA . ARG A 1 1272 ? 0.028 -6.900 74.284 1.00 30.64 1272 ARG A CA 1
ATOM 10044 C C . ARG A 1 1272 ? 1.302 -6.860 75.149 1.00 30.64 1272 ARG A C 1
ATOM 10046 O O . ARG A 1 1272 ? 2.111 -5.962 74.956 1.00 30.64 1272 ARG A O 1
ATOM 10053 N N . TRP A 1 1273 ? 1.477 -7.795 76.087 1.00 26.73 1273 TRP A N 1
ATOM 10054 C CA . TRP A 1 1273 ? 2.597 -7.815 77.043 1.00 26.73 1273 TRP A CA 1
ATOM 10055 C C . TRP A 1 1273 ? 3.490 -9.070 76.988 1.00 26.73 1273 TRP A C 1
ATOM 10057 O O . TRP A 1 1273 ? 4.460 -9.125 77.738 1.00 26.73 1273 TRP A O 1
ATOM 10067 N N . ILE A 1 1274 ? 3.202 -10.066 76.134 1.00 30.80 1274 ILE A N 1
ATOM 10068 C CA . ILE A 1 1274 ? 3.921 -11.363 76.146 1.00 30.80 1274 ILE A CA 1
ATOM 10069 C C . ILE A 1 1274 ? 4.683 -11.691 74.835 1.00 30.80 1274 ILE A C 1
ATOM 10071 O O . ILE A 1 1274 ? 5.433 -12.663 74.815 1.00 30.80 1274 ILE A O 1
ATOM 10075 N N . MET A 1 1275 ? 4.625 -10.862 73.781 1.00 31.06 1275 MET A N 1
ATOM 10076 C CA . MET A 1 1275 ? 5.492 -11.012 72.587 1.00 31.06 1275 MET A CA 1
ATOM 10077 C C . MET A 1 1275 ? 6.492 -9.876 72.394 1.00 31.06 1275 MET A C 1
ATOM 10079 O O . MET A 1 1275 ? 6.064 -8.701 72.432 1.00 31.06 1275 MET A O 1
#

Organism: Cellvibrio japonicus (strain Ueda107) (NCBI:txid498211)

pLDDT: mean 76.8, std 17.96, range [24.23, 96.75]

Foldseek 3Di:
DDDDDDDPPPDPFPKDKAKFFEFEFAFQADPVRAFWKFFAAQLRFTDGTDDDDDHLVLKDKFKPVQVVQQVVVVVVCCVVQVQHFNPQWDKDFPVVVVVDFADAQLNPDTADDDDDDQLFQIFGATHRLARQDFPPPPNPRVCRTVDTASARPNDDDPDADPIFMFMAGNNRYTPDHDNTFMDTQIEQWAPSVDHYDDPPDFDDPPIQGRGGQFQWWKAFPCVQWPFGIWGQHLRRMTMTITGHPDDEPKDKDWGKMKTWAWAFQDALVGTDTDTFIWIDTDIWIDYQYDQDDDPVSVVVNVVVVVVVSVVTDDHGHPYTYHFKFKEKAKEFEDEPVRHGAAADQAWFWAADFFFQFFDDFFQDQQLLPLDTWDKAAFEFDWDQDPVRDTDTFTDGDGSHQKIATAHPQADCDVVGGLFIGGTFGDFDQAFGGHIRHHYPQLQQQKKKWKAFRNGLHTFFIDGGHDPVCDDPPHRWAQHPSSRMTMDMAMQGALSCCCTGPCNPVDPDDQLVVCVVSGTDNSRSDNSGSGDGQQTKMKIWMASQLARFIWIDIFGHHAQSPDDSSYNYGDDDYTYTYFFAKEKWKFFKAAACAAPRHGPIDGGQTAAFQWAAELRTFKMWMKMAGDHPSRRWRRPNCCPVNNQANFKKKAKWWDDAALDIAGDPDVQRGMHGHGHHMDTRDMDGSVRSNDWIKIKMFIGSHHNVNPDDFDAQCPHPPPRRSGRSRQRKYKTWFWDVNVLSSSQSSLSVSQVCVVVVSGPDRNGGDATDIDIHIDSMGMYTYKYKDWDWKKWWAQDPVRDIDIDTQRDDPPQDPDFDDDAQRTQKIKTWMAIAHDPHDDRDDSNDDWWKWKDFSSYIDTWDHGHGTMDMDRRSNCVLSGDQLDFGKIFITTSRSRSNTRHIHGTDAFFKWKWAAQPCLPPDPPDDDDDDLPLPDPDDDDDDPDDGSIGTADGDGFDDDDRADDDDDDDPPDRPFAEREAAAFGKMKMFGGHPQHFQKFWAKKKKAWQAWKWWAPDDFLDCPRIDTDHGRDIDIDGDPDDDDGRDPPTRIIIIFGDDPPDPRHTTLAQPQDDPPDNPFIKMKMKIKMWDFRQDQDPVRDGDTDTDIDMGMGMHGYGYDKAAADPDDDFFAFGPNQLVLLSLLVLLVQAWDFQDPDDDDDPVPPDDHLPQDFRAADPVRHGLHTEAAQVRHRSNDRRTQGDDSNPRDGRYTGNLRSQLQLVQQQVVCVPDVDGDPDRDPPRRSMCHSVSSVSSVVSSNVSRVCVVVCSPPPPDPPPPD